Protein AF-0000000078026918 (afdb_homodimer)

InterPro domains:
  IPR004919 GmrSD restriction endonucleases, N-terminal domain [PF03235] (10-222)
  IPR011089 GmrSD restriction endonucleases, C-terminal domain [PF07510] (415-549)
  IPR043714 Domain of unknown function DUF5655 [PF18899] (590-691)

Structure (mmCIF, N/CA/C/O backbone):
data_AF-0000000078026918-model_v1
#
loop_
_entity.id
_entity.type
_entity.pdbx_description
1 polymer 'DUF262 domain-containing protein'
#
loop_
_atom_site.group_PDB
_atom_site.id
_atom_site.type_symbol
_atom_site.label_atom_id
_atom_site.label_alt_id
_atom_site.label_comp_id
_atom_site.label_asym_id
_atom_site.label_entity_id
_atom_site.label_seq_id
_atom_site.pdbx_PDB_ins_code
_atom_site.Cartn_x
_atom_site.Cartn_y
_atom_site.Cartn_z
_atom_site.occupancy
_atom_site.B_iso_or_equiv
_atom_site.auth_seq_id
_atom_site.auth_comp_id
_atom_site.auth_asym_id
_atom_site.auth_atom_id
_atom_site.pdbx_PDB_model_num
ATOM 1 N N . MET A 1 1 ? 4.859 38.812 7.469 1 83.31 1 MET A N 1
ATOM 2 C CA . MET A 1 1 ? 3.828 37.906 7.961 1 83.31 1 MET A CA 1
ATOM 3 C C . MET A 1 1 ? 3.283 38.406 9.305 1 83.31 1 MET A C 1
ATOM 5 O O . MET A 1 1 ? 4.047 38.812 10.172 1 83.31 1 MET A O 1
ATOM 9 N N . LYS A 1 2 ? 2.018 38.594 9.391 1 84.25 2 LYS A N 1
ATOM 10 C CA . LYS A 1 2 ? 1.342 38.875 10.641 1 84.25 2 LYS A CA 1
ATOM 11 C C . LYS A 1 2 ? 0.37 37.781 11.031 1 84.25 2 LYS A C 1
ATOM 13 O O . LYS A 1 2 ? -0.456 37.344 10.227 1 84.25 2 LYS A O 1
ATOM 18 N N . ALA A 1 3 ? 0.535 37.312 12.211 1 87.5 3 ALA A N 1
ATOM 19 C CA . ALA A 1 3 ? -0.327 36.25 12.703 1 87.5 3 ALA A CA 1
ATOM 20 C C . ALA A 1 3 ? -1.062 36.656 13.977 1 87.5 3 ALA A C 1
ATOM 22 O O . ALA A 1 3 ? -0.468 37.25 14.867 1 87.5 3 ALA A O 1
ATOM 23 N N . THR A 1 4 ? -2.398 36.406 14 1 88.69 4 THR A N 1
ATOM 24 C CA . THR A 1 4 ? -3.213 36.719 15.164 1 88.69 4 THR A CA 1
ATOM 25 C C . THR A 1 4 ? -4.348 35.719 15.328 1 88.69 4 THR A C 1
ATOM 27 O O . THR A 1 4 ? -4.805 35.125 14.359 1 88.69 4 THR A O 1
ATOM 30 N N . GLU A 1 5 ? -4.723 35.469 16.547 1 89.12 5 GLU A N 1
ATOM 31 C CA . GLU A 1 5 ? -5.91 34.656 16.781 1 89.12 5 GLU A CA 1
ATOM 32 C C . GLU A 1 5 ? -7.184 35.438 16.5 1 89.12 5 GLU A C 1
ATOM 34 O O . GLU A 1 5 ? -7.246 36.656 16.781 1 89.12 5 GLU A O 1
ATOM 39 N N . ALA A 1 6 ? -8.156 34.844 15.906 1 91.38 6 ALA A N 1
ATOM 40 C CA . ALA A 1 6 ? -9.43 35.5 15.594 1 91.38 6 ALA A CA 1
ATOM 41 C C . ALA A 1 6 ? -10.578 34.5 15.609 1 91.38 6 ALA A C 1
ATOM 43 O O . ALA A 1 6 ? -10.406 33.344 15.234 1 91.38 6 ALA A O 1
ATOM 44 N N . ARG A 1 7 ? -11.688 34.969 16.094 1 93.69 7 ARG A N 1
ATOM 45 C CA . ARG A 1 7 ? -12.898 34.188 15.891 1 93.69 7 ARG A CA 1
ATOM 46 C C . ARG A 1 7 ? -13.234 34.062 14.406 1 93.69 7 ARG A C 1
ATOM 48 O O . ARG A 1 7 ? -13.117 35.031 13.656 1 93.69 7 ARG A O 1
ATOM 55 N N . LEU A 1 8 ? -13.633 32.875 13.977 1 94.88 8 LEU A N 1
ATOM 56 C CA . LEU A 1 8 ? -13.875 32.625 12.562 1 94.88 8 LEU A CA 1
ATOM 57 C C . LEU A 1 8 ? -14.914 33.594 12 1 94.88 8 LEU A C 1
ATOM 59 O O . LEU A 1 8 ? -14.711 34.156 10.922 1 94.88 8 LEU A O 1
ATOM 63 N N . PHE A 1 9 ? -15.984 33.875 12.727 1 95.25 9 PHE A N 1
ATOM 64 C CA . PHE A 1 9 ? -17.078 34.719 12.234 1 95.25 9 PHE A CA 1
ATOM 65 C C . PHE A 1 9 ? -16.641 36.156 12.164 1 95.25 9 PHE A C 1
ATOM 67 O O . PHE A 1 9 ? -17.062 36.906 11.266 1 95.25 9 PHE A O 1
ATOM 74 N N . ASP A 1 10 ? -15.797 36.531 13.086 1 94.94 10 ASP A N 1
ATOM 75 C CA . ASP A 1 10 ? -15.242 37.906 13.008 1 94.94 10 ASP A CA 1
ATOM 76 C C . ASP A 1 10 ? -14.328 38.031 11.797 1 94.94 10 ASP A C 1
ATOM 78 O O . ASP A 1 10 ? -14.344 39.062 11.125 1 94.94 10 ASP A O 1
ATOM 82 N N . PHE A 1 11 ? -13.57 37.031 11.617 1 95.19 11 PHE A N 1
ATOM 83 C CA . PHE A 1 11 ? -12.656 37 10.484 1 95.19 11 PHE A CA 1
ATOM 84 C C . PHE A 1 11 ? -13.422 37.062 9.172 1 95.19 11 PHE A C 1
ATOM 86 O O . PHE A 1 11 ? -13.062 37.844 8.273 1 95.19 11 PHE A O 1
ATOM 93 N N . LEU A 1 12 ? -14.516 36.344 9.031 1 95.12 12 LEU A N 1
ATOM 94 C CA . LEU A 1 12 ? -15.336 36.312 7.824 1 95.12 12 LEU A CA 1
ATOM 95 C C . LEU A 1 12 ? -16.031 37.625 7.594 1 95.12 12 LEU A C 1
ATOM 97 O O . LEU A 1 12 ? -16.109 38.125 6.461 1 95.12 12 LEU A O 1
ATOM 101 N N . LYS A 1 13 ? -16.484 38.188 8.648 1 92.88 13 LYS A N 1
ATOM 102 C CA . LYS A 1 13 ? -17.234 39.438 8.57 1 92.88 13 LYS A CA 1
ATOM 103 C C . LYS A 1 13 ? -16.328 40.594 8.148 1 92.88 13 LYS A C 1
ATOM 105 O O . LYS A 1 13 ? -16.734 41.438 7.352 1 92.88 13 LYS A O 1
ATOM 110 N N . LYS A 1 14 ? -15.164 40.594 8.664 1 90.38 14 LYS A N 1
ATOM 111 C CA . LYS A 1 14 ? -14.234 41.688 8.438 1 90.38 14 LYS A CA 1
ATOM 112 C C . LYS A 1 14 ? -13.617 41.625 7.043 1 90.38 14 LYS A C 1
ATOM 114 O O . LYS A 1 14 ? -13.188 42.625 6.492 1 90.38 14 LYS A O 1
ATOM 119 N N . SER A 1 15 ? -13.586 40.531 6.461 1 89.25 15 SER A N 1
ATOM 120 C CA . SER A 1 15 ? -12.898 40.312 5.199 1 89.25 15 SER A CA 1
ATOM 121 C C . SER A 1 15 ? -13.805 40.594 4.012 1 89.25 15 SER A C 1
ATOM 123 O O . SER A 1 15 ? -14.969 40.219 3.996 1 89.25 15 SER A O 1
ATOM 125 N N . PRO A 1 16 ? -13.305 41.344 3.049 1 88.31 16 PRO A N 1
ATOM 126 C CA . PRO A 1 16 ? -14.156 41.656 1.899 1 88.31 16 PRO A CA 1
ATOM 127 C C . PRO A 1 16 ? -14.508 40.438 1.061 1 88.31 16 PRO A C 1
ATOM 129 O O . PRO A 1 16 ? -15.68 40.219 0.736 1 88.31 16 PRO A O 1
ATOM 132 N N . GLN A 1 17 ? -13.492 39.719 0.666 1 94.31 17 GLN A N 1
ATOM 133 C CA . GLN A 1 17 ? -13.688 38.562 -0.181 1 94.31 17 GLN A CA 1
ATOM 134 C C . GLN A 1 17 ? -12.492 37.625 -0.105 1 94.31 17 GLN A C 1
ATOM 136 O O . GLN A 1 17 ? -11.344 38.062 -0.028 1 94.31 17 GLN A O 1
ATOM 141 N N . PHE A 1 18 ? -12.789 36.375 0.005 1 95.94 18 PHE A N 1
ATOM 142 C CA . PHE A 1 18 ? -11.758 35.344 -0.076 1 95.94 18 PHE A CA 1
ATOM 143 C C . PHE A 1 18 ? -11.727 34.719 -1.468 1 95.94 18 PHE A C 1
ATOM 145 O O . PHE A 1 18 ? -12.758 34.281 -1.993 1 95.94 18 PHE A O 1
ATOM 152 N N . VAL A 1 19 ? -10.57 34.688 -2.066 1 93.56 19 VAL A N 1
ATOM 153 C CA . VAL A 1 19 ? -10.414 34.094 -3.395 1 93.56 19 VAL A CA 1
ATOM 154 C C . VAL A 1 19 ? -9.422 32.938 -3.336 1 93.56 19 VAL A C 1
ATOM 156 O O . VAL A 1 19 ? -8.297 33.094 -2.857 1 93.56 19 VAL A O 1
ATOM 159 N N . ILE A 1 20 ? -9.867 31.797 -3.736 1 92.81 20 ILE A N 1
ATOM 160 C CA . ILE A 1 20 ? -9 30.625 -3.811 1 92.81 20 ILE A CA 1
ATOM 161 C C . ILE A 1 20 ? -8.266 30.609 -5.148 1 92.81 20 ILE A C 1
ATOM 163 O O . ILE A 1 20 ? -8.891 30.578 -6.207 1 92.81 20 ILE A O 1
ATOM 167 N N . PRO A 1 21 ? -6.973 30.625 -5.098 1 89.25 21 PRO A N 1
ATOM 168 C CA . PRO A 1 21 ? -6.227 30.656 -6.355 1 89.25 21 PRO A CA 1
ATOM 169 C C . PRO A 1 21 ? -6.332 29.344 -7.141 1 89.25 21 PRO A C 1
ATOM 171 O O . PRO A 1 21 ? -6.637 28.297 -6.562 1 89.25 21 PRO A O 1
ATOM 174 N N . ILE A 1 22 ? -6.016 29.422 -8.336 1 88.19 22 ILE A N 1
ATOM 175 C CA . ILE A 1 22 ? -6.234 28.312 -9.273 1 88.19 22 ILE A CA 1
ATOM 176 C C . ILE A 1 22 ? -5.23 27.203 -9 1 88.19 22 ILE A C 1
ATOM 178 O O . ILE A 1 22 ? -5.453 26.047 -9.383 1 88.19 22 ILE A O 1
ATOM 182 N N . TYR A 1 23 ? -4.109 27.5 -8.289 1 87 23 TYR A N 1
ATOM 183 C CA . TYR A 1 23 ? -3.102 26.484 -8.031 1 87 23 TYR A CA 1
ATOM 184 C C . TYR A 1 23 ? -3.498 25.609 -6.848 1 87 23 TYR A C 1
ATOM 186 O O . TYR A 1 23 ? -2.871 24.578 -6.586 1 87 23 TYR A O 1
ATOM 194 N N . GLN A 1 24 ? -4.535 25.969 -6.152 1 86.31 24 GLN A N 1
ATOM 195 C CA . GLN A 1 24 ? -5.016 25.156 -5.031 1 86.31 24 GLN A CA 1
ATOM 196 C C . GLN A 1 24 ? -5.891 24.016 -5.516 1 86.31 24 GLN A C 1
ATOM 198 O O . GLN A 1 24 ? -6.461 24.078 -6.605 1 86.31 24 GLN A O 1
ATOM 203 N N . ARG A 1 25 ? -5.957 23.047 -4.672 1 85.88 25 ARG A N 1
ATOM 204 C CA . ARG A 1 25 ? -6.797 21.906 -5.004 1 85.88 25 ARG A CA 1
ATOM 205 C C . ARG A 1 25 ? -8.273 22.25 -4.883 1 85.88 25 ARG A C 1
ATOM 207 O O . ARG A 1 25 ? -8.633 23.25 -4.246 1 85.88 25 ARG A O 1
ATOM 214 N N . ASN A 1 26 ? -9.078 21.391 -5.477 1 88.62 26 ASN A N 1
ATOM 215 C CA . ASN A 1 26 ? -10.523 21.516 -5.301 1 88.62 26 ASN A CA 1
ATOM 216 C C . ASN A 1 26 ? -10.953 21.141 -3.887 1 88.62 26 ASN A C 1
ATOM 218 O O . ASN A 1 26 ? -10.18 20.547 -3.137 1 88.62 26 ASN A O 1
ATOM 222 N N . TYR A 1 27 ? -12.094 21.625 -3.562 1 92.12 27 TYR A N 1
ATOM 223 C CA . TYR A 1 27 ? -12.648 21.219 -2.275 1 92.12 27 TYR A CA 1
ATOM 224 C C . TYR A 1 27 ? -12.68 19.703 -2.148 1 92.12 27 TYR A C 1
ATOM 226 O O . TYR A 1 27 ? -13.203 19.016 -3.023 1 92.12 27 TYR A O 1
ATOM 234 N N . SER A 1 28 ? -12.094 19.219 -0.998 1 88.62 28 SER A N 1
ATOM 235 C CA . SER A 1 28 ? -11.836 17.781 -0.991 1 88.62 28 SER A CA 1
ATOM 236 C C . SER A 1 28 ? -12.281 17.141 0.322 1 88.62 28 SER A C 1
ATOM 238 O O . SER A 1 28 ? -12.094 15.945 0.532 1 88.62 28 SER A O 1
ATOM 240 N N . TRP A 1 29 ? -12.805 17.891 1.287 1 89.5 29 TRP A N 1
ATOM 241 C CA . TRP A 1 29 ? -13.297 17.281 2.521 1 89.5 29 TRP A CA 1
ATOM 242 C C . TRP A 1 29 ? -14.367 16.25 2.225 1 89.5 29 TRP A C 1
ATOM 244 O O . TRP A 1 29 ? -15.219 16.453 1.36 1 89.5 29 TRP A O 1
ATOM 254 N N . THR A 1 30 ? -14.312 15.156 2.912 1 85.19 30 THR A N 1
ATOM 255 C CA . THR A 1 30 ? -15.344 14.125 2.861 1 85.19 30 THR A CA 1
ATOM 256 C C . THR A 1 30 ? -16.266 14.219 4.074 1 85.19 30 THR A C 1
ATOM 258 O O . THR A 1 30 ? -16.094 15.094 4.922 1 85.19 30 THR A O 1
ATOM 261 N N . ILE A 1 31 ? -17.156 13.328 4.133 1 86.44 31 ILE A N 1
ATOM 262 C CA . ILE A 1 31 ? -18.109 13.32 5.238 1 86.44 31 ILE A CA 1
ATOM 263 C C . ILE A 1 31 ? -17.375 13.086 6.555 1 86.44 31 ILE A C 1
ATOM 265 O O . ILE A 1 31 ? -17.766 13.633 7.59 1 86.44 31 ILE A O 1
ATOM 269 N N . THR A 1 32 ? -16.281 12.422 6.48 1 80.06 32 THR A N 1
ATOM 270 C CA . THR A 1 32 ? -15.508 12.117 7.688 1 80.06 32 THR A CA 1
ATOM 271 C C . THR A 1 32 ? -15.039 13.406 8.359 1 80.06 32 THR A C 1
ATOM 273 O O . THR A 1 32 ? -15.219 13.578 9.57 1 80.06 32 THR A O 1
ATOM 276 N N . GLN A 1 33 ? -14.43 14.32 7.609 1 85.38 33 GLN A N 1
ATOM 277 C CA . GLN A 1 33 ? -13.977 15.602 8.148 1 85.38 33 GLN A CA 1
ATOM 278 C C . GLN A 1 33 ? -15.156 16.469 8.57 1 85.38 33 GLN A C 1
ATOM 280 O O . GLN A 1 33 ? -15.102 17.141 9.609 1 85.38 33 GLN A O 1
ATOM 285 N N . CYS A 1 34 ? -16.219 16.391 7.77 1 92.25 34 CYS A N 1
ATOM 286 C CA . CYS A 1 34 ? -17.406 17.203 8.062 1 92.25 34 CYS A CA 1
ATOM 287 C C . CYS A 1 34 ? -18.062 16.734 9.352 1 92.25 34 CYS A C 1
ATOM 289 O O . CYS A 1 34 ? -18.516 17.562 10.148 1 92.25 34 CYS A O 1
ATOM 291 N N . GLN A 1 35 ? -18.094 15.414 9.5 1 88.69 35 GLN A N 1
ATOM 292 C CA . GLN A 1 35 ? -18.656 14.867 10.727 1 88.69 35 GLN A CA 1
ATOM 293 C C . GLN A 1 35 ? -17.859 15.312 11.953 1 88.69 35 GLN A C 1
ATOM 295 O O . GLN A 1 35 ? -18.438 15.656 12.984 1 88.69 35 GLN A O 1
ATOM 300 N N . GLN A 1 36 ? -16.594 15.312 11.836 1 83.75 36 GLN A N 1
ATOM 301 C CA . GLN A 1 36 ? -15.742 15.758 12.938 1 83.75 36 GLN A CA 1
ATOM 302 C C . GLN A 1 36 ? -16 17.219 13.281 1 83.75 36 GLN A C 1
ATOM 304 O O . GLN A 1 36 ? -16.109 17.578 14.461 1 83.75 36 GLN A O 1
ATOM 309 N N . LEU A 1 37 ? -16.062 18.016 12.297 1 90.75 37 LEU A N 1
ATOM 310 C CA . LEU A 1 37 ? -16.344 19.438 12.531 1 90.75 37 LEU A CA 1
ATOM 311 C C . LEU A 1 37 ? -17.703 19.609 13.172 1 90.75 37 LEU A C 1
ATOM 313 O O . LEU A 1 37 ? -17.875 20.422 14.094 1 90.75 37 LEU A O 1
ATOM 317 N N . TRP A 1 38 ? -18.641 18.859 12.641 1 93.75 38 TRP A N 1
ATOM 318 C CA . TRP A 1 38 ? -20 18.906 13.195 1 93.75 38 TRP A CA 1
ATOM 319 C C . TRP A 1 38 ? -19.984 18.547 14.68 1 93.75 38 TRP A C 1
ATOM 321 O O . TRP A 1 38 ? -20.578 19.25 15.5 1 93.75 38 TRP A O 1
ATOM 331 N N . ASP A 1 39 ? -19.312 17.484 14.984 1 89.12 39 ASP A N 1
ATOM 332 C CA . ASP A 1 39 ? -19.219 17.047 16.375 1 89.12 39 ASP A CA 1
ATOM 333 C C . ASP A 1 39 ? -18.547 18.094 17.25 1 89.12 39 ASP A C 1
ATOM 335 O O . ASP A 1 39 ? -18.953 18.297 18.406 1 89.12 39 ASP A O 1
ATOM 339 N N . ASP A 1 40 ? -17.562 18.703 16.766 1 86.75 40 ASP A N 1
ATOM 340 C CA . ASP A 1 40 ? -16.859 19.75 17.5 1 86.75 40 ASP A CA 1
ATOM 341 C C . ASP A 1 40 ? -17.781 20.938 17.766 1 86.75 40 ASP A C 1
ATOM 343 O O . ASP A 1 40 ? -17.766 21.5 18.875 1 86.75 40 ASP A O 1
ATOM 347 N N . ILE A 1 41 ? -18.516 21.266 16.812 1 93.25 41 ILE A N 1
ATOM 348 C CA . ILE A 1 41 ? -19.438 22.391 16.922 1 93.25 41 ILE A CA 1
ATOM 349 C C . ILE A 1 41 ? -20.5 22.078 17.984 1 93.25 41 ILE A C 1
ATOM 351 O O . ILE A 1 41 ? -20.766 22.906 18.859 1 93.25 41 ILE A O 1
ATOM 355 N N . ILE A 1 42 ? -21.016 20.875 17.891 1 94 42 ILE A N 1
ATOM 356 C CA . ILE A 1 42 ? -22.062 20.484 18.844 1 94 42 ILE A CA 1
ATOM 357 C C . ILE A 1 42 ? -21.484 20.422 20.25 1 94 42 ILE A C 1
ATOM 359 O O . ILE A 1 42 ? -22.094 20.922 21.203 1 94 42 ILE A O 1
ATOM 363 N N . ARG A 1 43 ? -20.344 19.922 20.375 1 88.06 43 ARG A N 1
ATOM 364 C CA . ARG A 1 43 ? -19.703 19.828 21.688 1 88.06 43 ARG A CA 1
ATOM 365 C C . ARG A 1 43 ? -19.422 21.219 22.25 1 88.06 43 ARG A C 1
ATOM 367 O O . ARG A 1 43 ? -19.656 21.469 23.438 1 88.06 43 ARG A O 1
ATOM 374 N N . ALA A 1 44 ? -18.875 22.078 21.438 1 88.56 44 ALA A N 1
ATOM 375 C CA . ALA A 1 44 ? -18.578 23.438 21.859 1 88.56 44 ALA A CA 1
ATOM 376 C C . ALA A 1 44 ? -19.859 24.172 22.25 1 88.56 44 ALA A C 1
ATOM 378 O O . ALA A 1 44 ? -19.844 25 23.172 1 88.56 44 ALA A O 1
ATOM 379 N N . GLY A 1 45 ? -20.922 23.891 21.562 1 92.38 45 GLY A N 1
ATOM 380 C CA . GLY A 1 45 ? -22.203 24.531 21.844 1 92.38 45 GLY A CA 1
ATOM 381 C C . GLY A 1 45 ? -22.844 24.031 23.141 1 92.38 45 GLY A C 1
ATOM 382 O O . GLY A 1 45 ? -23.531 24.797 23.828 1 92.38 45 GLY A O 1
ATOM 383 N N . GLN A 1 46 ? -22.594 22.781 23.438 1 91.56 46 GLN A N 1
ATOM 384 C CA . GLN A 1 46 ? -23.203 22.156 24.609 1 91.56 46 GLN A CA 1
ATOM 385 C C . GLN A 1 46 ? -22.453 22.547 25.891 1 91.56 46 GLN A C 1
ATOM 387 O O . GLN A 1 46 ? -23.062 22.703 26.953 1 91.56 46 GLN A O 1
ATOM 392 N N . ARG A 1 47 ? -21.25 22.75 25.766 1 87.75 47 ARG A N 1
ATOM 393 C CA . ARG A 1 47 ? -20.422 22.984 26.938 1 87.75 47 ARG A CA 1
ATOM 394 C C . ARG A 1 47 ? -20.172 24.484 27.141 1 87.75 47 ARG A C 1
ATOM 396 O O . ARG A 1 47 ? -19.484 25.109 26.344 1 87.75 47 ARG A O 1
ATOM 403 N N . GLU A 1 48 ? -20.5 24.906 28.203 1 83.94 48 GLU A N 1
ATOM 404 C CA . GLU A 1 48 ? -20.344 26.328 28.5 1 83.94 48 GLU A CA 1
ATOM 405 C C . GLU A 1 48 ? -18.922 26.641 28.953 1 83.94 48 GLU A C 1
ATOM 407 O O . GLU A 1 48 ? -18.469 27.781 28.828 1 83.94 48 GLU A O 1
ATOM 412 N N . ASP A 1 49 ? -18.219 25.625 29.391 1 79.69 49 ASP A N 1
ATOM 413 C CA . ASP A 1 49 ? -16.859 25.828 29.875 1 79.69 49 ASP A CA 1
ATOM 414 C C . ASP A 1 49 ? -15.875 26 28.703 1 79.69 49 ASP A C 1
ATOM 416 O O . ASP A 1 49 ? -14.766 26.484 28.891 1 79.69 49 ASP A O 1
ATOM 420 N N . ILE A 1 50 ? -16.391 25.672 27.562 1 80 50 ILE A N 1
ATOM 421 C CA . ILE A 1 50 ? -15.57 25.844 26.375 1 80 50 ILE A CA 1
ATOM 422 C C . ILE A 1 50 ? -15.828 27.219 25.766 1 80 50 ILE A C 1
ATOM 424 O O . ILE A 1 50 ? -16.922 27.5 25.266 1 80 50 ILE A O 1
ATOM 428 N N . GLN A 1 51 ? -14.805 28.047 25.859 1 80.31 51 GLN A N 1
ATOM 429 C CA . GLN A 1 51 ? -15 29.422 25.375 1 80.31 51 GLN A CA 1
ATOM 430 C C . GLN A 1 51 ? -14.625 29.531 23.906 1 80.31 51 GLN A C 1
ATOM 432 O O . GLN A 1 51 ? -15.086 30.438 23.203 1 80.31 51 GLN A O 1
ATOM 437 N N . ALA A 1 52 ? -13.719 28.719 23.469 1 85.94 52 ALA A N 1
ATOM 438 C CA . ALA A 1 52 ? -13.273 28.766 22.078 1 85.94 52 ALA A CA 1
ATOM 439 C C . ALA A 1 52 ? -12.805 27.391 21.594 1 85.94 52 ALA A C 1
ATOM 441 O O . ALA A 1 52 ? -12.266 26.609 22.375 1 85.94 52 ALA A O 1
ATOM 442 N N . HIS A 1 53 ? -13.156 27.156 20.359 1 85.81 53 HIS A N 1
ATOM 443 C CA . HIS A 1 53 ? -12.719 25.906 19.734 1 85.81 53 HIS A CA 1
ATOM 444 C C . HIS A 1 53 ? -11.844 26.188 18.516 1 85.81 53 HIS A C 1
ATOM 446 O O . HIS A 1 53 ? -12.328 26.672 17.484 1 85.81 53 HIS A O 1
ATOM 452 N N . PHE A 1 54 ? -10.594 25.828 18.656 1 84.56 54 PHE A N 1
ATOM 453 C CA . PHE A 1 54 ? -9.617 26.094 17.594 1 84.56 54 PHE A CA 1
ATOM 454 C C . PHE A 1 54 ? -9.781 25.109 16.453 1 84.56 54 PHE A C 1
ATOM 456 O O . PHE A 1 54 ? -9.836 23.891 16.672 1 84.56 54 PHE A O 1
ATOM 463 N N . ILE A 1 55 ? -9.828 25.578 15.195 1 85.69 55 ILE A N 1
ATOM 464 C CA . ILE A 1 55 ? -10.062 24.656 14.086 1 85.69 55 ILE A CA 1
ATOM 465 C C . ILE A 1 55 ? -8.914 24.766 13.086 1 85.69 55 ILE A C 1
ATOM 467 O O . ILE A 1 55 ? -8.938 24.109 12.039 1 85.69 55 ILE A O 1
ATOM 471 N N . GLY A 1 56 ? -7.922 25.656 13.289 1 81.56 56 GLY A N 1
ATOM 472 C CA . GLY A 1 56 ? -6.785 25.719 12.391 1 81.56 56 GLY A CA 1
ATOM 473 C C . GLY A 1 56 ? -6.402 27.141 12.016 1 81.56 56 GLY A C 1
ATOM 474 O O . GLY A 1 56 ? -6.77 28.094 12.711 1 81.56 56 GLY A O 1
ATOM 475 N N . SER A 1 57 ? -5.57 27.281 10.984 1 83.56 57 SER A N 1
ATOM 476 C CA . SER A 1 57 ? -5.113 28.578 10.531 1 83.56 57 SER A CA 1
ATOM 477 C C . SER A 1 57 ? -5.652 28.906 9.141 1 83.56 57 SER A C 1
ATOM 479 O O . SER A 1 57 ? -6.074 28.016 8.406 1 83.56 57 SER A O 1
ATOM 481 N N . VAL A 1 58 ? -5.777 30.141 8.836 1 89.25 58 VAL A N 1
ATOM 482 C CA . VAL A 1 58 ? -6.035 30.641 7.492 1 89.25 58 VAL A CA 1
ATOM 483 C C . VAL A 1 58 ? -4.918 31.594 7.074 1 89.25 58 VAL A C 1
ATOM 485 O O . VAL A 1 58 ? -4.676 32.594 7.738 1 89.25 58 VAL A O 1
ATOM 488 N N . VAL A 1 59 ? -4.223 31.234 6.066 1 88.12 59 VAL A N 1
ATOM 489 C CA . VAL A 1 59 ? -3.115 32.031 5.551 1 88.12 59 VAL A CA 1
ATOM 490 C C . VAL A 1 59 ? -3.514 32.688 4.23 1 88.12 59 VAL A C 1
ATOM 492 O O . VAL A 1 59 ? -4.055 32 3.342 1 88.12 59 VAL A O 1
ATOM 495 N N . TYR A 1 60 ? -3.295 33.969 4.098 1 90.5 60 TYR A N 1
ATOM 496 C CA . TYR A 1 60 ? -3.693 34.656 2.877 1 90.5 60 TYR A CA 1
ATOM 497 C C . TYR A 1 60 ? -2.736 35.812 2.561 1 90.5 60 TYR A C 1
ATOM 499 O O . TYR A 1 60 ? -1.925 36.188 3.402 1 90.5 60 TYR A O 1
ATOM 507 N N . ILE A 1 61 ? -2.762 36.219 1.331 1 86.69 61 ILE A N 1
ATOM 508 C CA . ILE A 1 61 ? -2.043 37.406 0.858 1 86.69 61 ILE A CA 1
ATOM 509 C C . ILE A 1 61 ? -3.031 38.406 0.269 1 86.69 61 ILE A C 1
ATOM 511 O O . ILE A 1 61 ? -3.963 38.031 -0.444 1 86.69 61 ILE A O 1
ATOM 515 N N . GLU A 1 62 ? -2.877 39.594 0.732 1 81.19 62 GLU A N 1
ATOM 516 C CA . GLU A 1 62 ? -3.766 40.594 0.183 1 81.19 62 GLU A CA 1
ATOM 517 C C . GLU A 1 62 ? -3.477 40.844 -1.296 1 81.19 62 GLU A C 1
ATOM 519 O O . GLU A 1 62 ? -2.316 40.906 -1.704 1 81.19 62 GLU A O 1
ATOM 524 N N . GLN A 1 63 ? -4.301 40.594 -2.227 1 68.19 63 GLN A N 1
ATOM 525 C CA . GLN A 1 63 ? -4.152 40.812 -3.664 1 68.19 63 GLN A CA 1
ATOM 526 C C . GLN A 1 63 ? -3.791 42.281 -3.973 1 68.19 63 GLN A C 1
ATOM 528 O O . GLN A 1 63 ? -4.336 43.188 -3.365 1 68.19 63 GLN A O 1
ATOM 533 N N . GLY A 1 64 ? -2.459 42.781 -3.967 1 53.47 64 GLY A N 1
ATOM 534 C CA . GLY A 1 64 ? -1.888 44.094 -4.207 1 53.47 64 GLY A CA 1
ATOM 535 C C . GLY A 1 64 ? -2.932 45.156 -4.52 1 53.47 64 GLY A C 1
ATOM 536 O O . GLY A 1 64 ? -4.094 44.844 -4.766 1 53.47 64 GLY A O 1
ATOM 537 N N . LEU A 1 65 ? -2.154 46.375 -5.102 1 42.94 65 LEU A N 1
ATOM 538 C CA . LEU A 1 65 ? -2.105 47.812 -5.059 1 42.94 65 LEU A CA 1
ATOM 539 C C . LEU A 1 65 ? -3.248 48.438 -5.871 1 42.94 65 LEU A C 1
ATOM 541 O O . LEU A 1 65 ? -3.016 49.031 -6.91 1 42.94 65 LEU A O 1
ATOM 545 N N . TYR A 1 66 ? -4.035 47.75 -6.512 1 38.41 66 TYR A N 1
ATOM 546 C CA . TYR A 1 66 ? -4.477 48.969 -7.18 1 38.41 66 TYR A CA 1
ATOM 547 C C . TYR A 1 66 ? -4.676 50.125 -6.176 1 38.41 66 TYR A C 1
ATOM 549 O O . TYR A 1 66 ? -4.402 49.938 -4.984 1 38.41 66 TYR A O 1
ATOM 557 N N . GLN A 1 67 ? -5.992 50.875 -6.418 1 36.09 67 GLN A N 1
ATOM 558 C CA . GLN A 1 67 ? -6.305 52.188 -5.883 1 36.09 67 GLN A CA 1
ATOM 559 C C . GLN A 1 67 ? -6.527 52.156 -4.375 1 36.09 67 GLN A C 1
ATOM 561 O O . GLN A 1 67 ? -7 51.125 -3.848 1 36.09 67 GLN A O 1
ATOM 566 N N . VAL A 1 68 ? -6 53 -3.588 1 40.62 68 VAL A N 1
ATOM 567 C CA . VAL A 1 68 ? -6.094 53.5 -2.223 1 40.62 68 VAL A CA 1
ATOM 568 C C . VAL A 1 68 ? -7.402 53.031 -1.588 1 40.62 68 VAL A C 1
ATOM 570 O O . VAL A 1 68 ? -7.441 52.719 -0.396 1 40.62 68 VAL A O 1
ATOM 573 N N . SER A 1 69 ? -8.578 53.125 -2.24 1 42.44 69 SER A N 1
ATOM 574 C CA . SER A 1 69 ? -9.891 53.219 -1.598 1 42.44 69 SER A CA 1
ATOM 575 C C . SER A 1 69 ? -10.523 51.812 -1.474 1 42.44 69 SER A C 1
ATOM 577 O O . SER A 1 69 ? -11.539 51.656 -0.796 1 42.44 69 SER A O 1
ATOM 579 N N . SER A 1 70 ? -10.305 50.75 -2.375 1 49.38 70 SER A N 1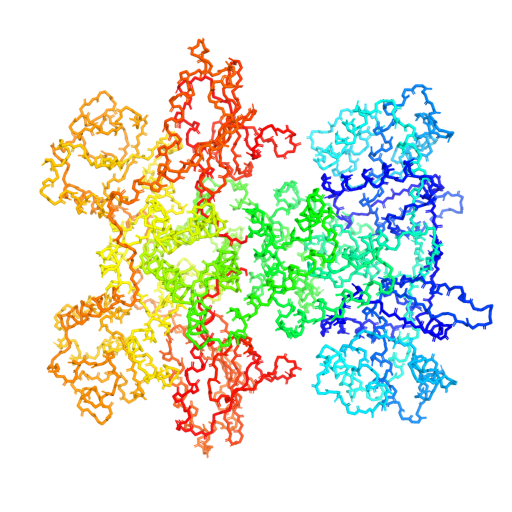
ATOM 580 C CA . SER A 1 70 ? -11.211 49.594 -2.389 1 49.38 70 SER A CA 1
ATOM 581 C C . SER A 1 70 ? -10.586 48.406 -1.698 1 49.38 70 SER A C 1
ATOM 583 O O . SER A 1 70 ? -9.383 48.156 -1.815 1 49.38 70 SER A O 1
ATOM 585 N N . GLN A 1 71 ? -11.188 47.875 -0.574 1 61.25 71 GLN A N 1
ATOM 586 C CA . GLN A 1 71 ? -10.797 46.719 0.201 1 61.25 71 GLN A CA 1
ATOM 587 C C . GLN A 1 71 ? -10.453 45.531 -0.711 1 61.25 71 GLN A C 1
ATOM 589 O O . GLN A 1 71 ? -11.281 45.094 -1.519 1 61.25 71 GLN A O 1
ATOM 594 N N . SER A 1 72 ? -9.219 45.125 -0.887 1 78.81 72 SER A N 1
ATOM 595 C CA . SER A 1 72 ? -8.672 44.094 -1.78 1 78.81 72 SER A CA 1
ATOM 596 C C . SER A 1 72 ? -9.016 42.688 -1.304 1 78.81 72 SER A C 1
ATOM 598 O O . SER A 1 72 ? -9.102 42.438 -0.1 1 78.81 72 SER A O 1
ATOM 600 N N . ALA A 1 73 ? -9.422 41.875 -2.244 1 88.12 73 ALA A N 1
ATOM 601 C CA . ALA A 1 73 ? -9.719 40.469 -1.967 1 88.12 73 ALA A CA 1
ATOM 602 C C . ALA A 1 73 ? -8.508 39.75 -1.359 1 88.12 73 ALA A C 1
ATOM 604 O O . ALA A 1 73 ? -7.371 40.188 -1.556 1 88.12 73 ALA A O 1
ATOM 605 N N . LEU A 1 74 ? -8.758 38.844 -0.49 1 92.19 74 LEU A N 1
ATOM 606 C CA . LEU A 1 74 ? -7.719 38.031 0.143 1 92.19 74 LEU A CA 1
ATOM 607 C C . LEU A 1 74 ? -7.496 36.75 -0.63 1 92.19 74 LEU A C 1
ATOM 609 O O . LEU A 1 74 ? -8.414 35.938 -0.777 1 92.19 74 LEU A O 1
ATOM 613 N N . LEU A 1 75 ? -6.293 36.594 -1.117 1 90.75 75 LEU A N 1
ATOM 614 C CA . LEU A 1 75 ? -5.922 35.344 -1.775 1 90.75 75 LEU A CA 1
ATOM 615 C C . LEU A 1 75 ? -5.52 34.312 -0.752 1 90.75 75 LEU A C 1
ATOM 617 O O . LEU A 1 75 ? -4.473 34.406 -0.11 1 90.75 75 LEU A O 1
ATOM 621 N N . VAL A 1 76 ? -6.281 33.281 -0.684 1 91.88 76 VAL A N 1
ATOM 622 C CA . VAL A 1 76 ? -6.098 32.281 0.362 1 91.88 76 VAL A CA 1
ATOM 623 C C . VAL A 1 76 ? -5.023 31.297 -0.061 1 91.88 76 VAL A C 1
ATOM 625 O O . VAL A 1 76 ? -5.133 30.656 -1.112 1 91.88 76 VAL A O 1
ATOM 628 N N . ILE A 1 77 ? -4.07 31.141 0.78 1 85.12 77 ILE A N 1
ATOM 629 C CA . ILE A 1 77 ? -2.949 30.234 0.524 1 85.12 77 ILE A CA 1
ATOM 630 C C . ILE A 1 77 ? -3.168 28.922 1.254 1 85.12 77 ILE A C 1
ATOM 632 O O . ILE A 1 77 ? -2.773 27.859 0.763 1 85.12 77 ILE A O 1
ATOM 636 N N . ASP A 1 78 ? -3.748 29 2.389 1 85.12 78 ASP A N 1
ATOM 637 C CA . ASP A 1 78 ? -4.098 27.828 3.195 1 85.12 78 ASP A CA 1
ATOM 638 C C . ASP A 1 78 ? -5.402 28.062 3.957 1 85.12 78 ASP A C 1
ATOM 640 O O . ASP A 1 78 ? -5.695 29.188 4.367 1 85.12 78 ASP A O 1
ATOM 644 N N . GLY A 1 79 ? -6.18 27 4.172 1 89.19 79 GLY A N 1
ATOM 645 C CA . GLY A 1 79 ? -7.414 27.094 4.934 1 89.19 79 GLY A CA 1
ATOM 646 C C . GLY A 1 79 ? -8.656 27.016 4.07 1 89.19 79 GLY A C 1
ATOM 647 O O . GLY A 1 79 ? -9.781 27.141 4.57 1 89.19 79 GLY A O 1
ATOM 648 N N . GLN A 1 80 ? -8.469 26.734 2.834 1 91.44 80 GLN A N 1
ATOM 649 C CA . GLN A 1 80 ? -9.586 26.719 1.898 1 91.44 80 GLN A CA 1
ATOM 650 C C . GLN A 1 80 ? -10.648 25.703 2.328 1 91.44 80 GLN A C 1
ATOM 652 O O . GLN A 1 80 ? -11.844 25.984 2.236 1 91.44 80 GLN A O 1
ATOM 657 N N . GLN A 1 81 ? -10.211 24.531 2.746 1 91.62 81 GLN A N 1
ATOM 658 C CA . GLN A 1 81 ? -11.172 23.5 3.109 1 91.62 81 GLN A CA 1
ATOM 659 C C . GLN A 1 81 ? -12.047 23.938 4.281 1 91.62 81 GLN A C 1
ATOM 661 O O . GLN A 1 81 ? -13.258 23.734 4.266 1 91.62 81 GLN A O 1
ATOM 666 N N . ARG A 1 82 ? -11.445 24.656 5.23 1 90.81 82 ARG A N 1
ATOM 667 C CA . ARG A 1 82 ? -12.164 25.125 6.41 1 90.81 82 ARG A CA 1
ATOM 668 C C . ARG A 1 82 ? -13.141 26.234 6.043 1 90.81 82 ARG A C 1
ATOM 670 O O . ARG A 1 82 ? -14.281 26.25 6.504 1 90.81 82 ARG A O 1
ATOM 677 N N . LEU A 1 83 ? -12.672 27.141 5.238 1 95 83 LEU A N 1
ATOM 678 C CA . LEU A 1 83 ? -13.5 28.266 4.836 1 95 83 LEU A CA 1
ATOM 679 C C . LEU A 1 83 ? -14.703 27.797 4.031 1 95 83 LEU A C 1
ATOM 681 O O . LEU A 1 83 ? -15.828 28.25 4.258 1 95 83 LEU A O 1
ATOM 685 N N . THR A 1 84 ? -14.406 26.891 3.109 1 96.75 84 THR A N 1
ATOM 686 C CA . THR A 1 84 ? -15.469 26.359 2.26 1 96.75 84 THR A CA 1
ATOM 687 C C . THR A 1 84 ? -16.5 25.594 3.086 1 96.75 84 THR A C 1
ATOM 689 O O . THR A 1 84 ? -17.703 25.766 2.906 1 96.75 84 THR A O 1
ATOM 692 N N . THR A 1 85 ? -16.031 24.766 3.977 1 96.5 85 THR A N 1
ATOM 693 C CA . THR A 1 85 ? -16.938 23.984 4.805 1 96.5 85 THR A CA 1
ATOM 694 C C . THR A 1 85 ? -17.75 24.875 5.727 1 96.5 85 THR A C 1
ATOM 696 O O . THR A 1 85 ? -18.938 24.625 5.953 1 96.5 85 THR A O 1
ATOM 699 N N . ALA A 1 86 ? -17.109 25.922 6.316 1 96.38 86 ALA A N 1
ATOM 700 C CA . ALA A 1 86 ? -17.844 26.891 7.125 1 96.38 86 ALA A CA 1
ATOM 701 C C . ALA A 1 86 ? -18.953 27.547 6.316 1 96.38 86 ALA A C 1
ATOM 703 O O . ALA A 1 86 ? -20.062 27.734 6.82 1 96.38 86 ALA A O 1
ATOM 704 N N . THR A 1 87 ? -18.656 27.891 5.074 1 97.75 87 THR A N 1
ATOM 705 C CA . THR A 1 87 ? -19.641 28.5 4.18 1 97.75 87 THR A CA 1
ATOM 706 C C . THR A 1 87 ? -20.828 27.562 3.955 1 97.75 87 THR A C 1
ATOM 708 O O . THR A 1 87 ? -21.984 27.984 3.959 1 97.75 87 THR A O 1
ATOM 711 N N . LEU A 1 88 ? -20.516 26.25 3.771 1 98 88 LEU A N 1
ATOM 712 C CA . LEU A 1 88 ? -21.562 25.266 3.543 1 98 88 LEU A CA 1
ATOM 713 C C . LEU A 1 88 ? -22.469 25.125 4.766 1 98 88 LEU A C 1
ATOM 715 O O . LEU A 1 88 ? -23.688 25.062 4.633 1 98 88 LEU A O 1
ATOM 719 N N . ILE A 1 89 ? -21.875 25.109 5.945 1 97.62 89 ILE A N 1
ATOM 720 C CA . ILE A 1 89 ? -22.656 24.938 7.168 1 97.62 89 ILE A CA 1
ATOM 721 C C . ILE A 1 89 ? -23.5 26.172 7.41 1 97.62 89 ILE A C 1
ATOM 723 O O . ILE A 1 89 ? -24.656 26.062 7.836 1 97.62 89 ILE A O 1
ATOM 727 N N . ILE A 1 90 ? -22.984 27.359 7.191 1 97.62 90 ILE A N 1
ATOM 728 C CA . ILE A 1 90 ? -23.703 28.609 7.395 1 97.62 90 ILE A CA 1
ATOM 729 C C . ILE A 1 90 ? -24.891 28.672 6.438 1 97.62 90 ILE A C 1
ATOM 731 O O . ILE A 1 90 ? -26 29.047 6.836 1 97.62 90 ILE A O 1
ATOM 735 N N . GLU A 1 91 ? -24.625 28.328 5.172 1 97.69 91 GLU A N 1
ATOM 736 C CA . GLU A 1 91 ? -25.703 28.328 4.191 1 97.69 91 GLU A CA 1
ATOM 737 C C . GLU A 1 91 ? -26.812 27.344 4.586 1 97.69 91 GLU A C 1
ATOM 739 O O . GLU A 1 91 ? -28 27.672 4.473 1 97.69 91 GLU A O 1
ATOM 744 N N . ALA A 1 92 ? -26.438 26.141 4.98 1 97.44 92 ALA A N 1
ATOM 745 C CA . ALA A 1 92 ? -27.422 25.141 5.426 1 97.44 92 ALA A CA 1
ATOM 746 C C . ALA A 1 92 ? -28.219 25.656 6.621 1 97.44 92 ALA A C 1
ATOM 748 O O . ALA A 1 92 ? -29.438 25.516 6.676 1 97.44 92 ALA A O 1
ATOM 749 N N . LEU A 1 93 ? -27.516 26.25 7.562 1 97.31 93 LEU A N 1
ATOM 750 C CA . LEU A 1 93 ? -28.156 26.797 8.758 1 97.31 93 LEU A CA 1
ATOM 751 C C . LEU A 1 93 ? -29.156 27.875 8.391 1 97.31 93 LEU A C 1
ATOM 753 O O . LEU A 1 93 ? -30.266 27.922 8.945 1 97.31 93 LEU A O 1
ATOM 757 N N . CYS A 1 94 ? -28.812 28.734 7.492 1 96 94 CYS A N 1
ATOM 758 C CA . CYS A 1 94 ? -29.688 29.797 7.039 1 96 94 CYS A CA 1
ATOM 759 C C . CYS A 1 94 ? -31.016 29.25 6.539 1 96 94 CYS A C 1
ATOM 761 O O . CYS A 1 94 ? -32.062 29.812 6.797 1 96 94 CYS A O 1
ATOM 763 N N . ARG A 1 95 ? -30.938 28.188 5.906 1 95 95 ARG A N 1
ATOM 764 C CA . ARG A 1 95 ? -32.125 27.594 5.305 1 95 95 ARG A CA 1
ATOM 765 C C . ARG A 1 95 ? -33.031 26.984 6.367 1 95 95 ARG A C 1
ATOM 767 O O . ARG A 1 95 ? -34.25 26.828 6.148 1 95 95 ARG A O 1
ATOM 774 N N . HIS A 1 96 ? -32.5 26.703 7.523 1 95.69 96 HIS A N 1
ATOM 775 C CA . HIS A 1 96 ? -33.281 26.031 8.562 1 95.69 96 HIS A CA 1
ATOM 776 C C . HIS A 1 96 ? -33.75 27.031 9.633 1 95.69 96 HIS A C 1
ATOM 778 O O . HIS A 1 96 ? -34.625 26.734 10.43 1 95.69 96 HIS A O 1
ATOM 784 N N . LEU A 1 97 ? -33.156 28.219 9.672 1 94.62 97 LEU A N 1
ATOM 785 C CA . LEU A 1 97 ? -33.469 29.203 10.711 1 94.62 97 LEU A CA 1
ATOM 786 C C . LEU A 1 97 ? -34.812 29.859 10.461 1 94.62 97 LEU A C 1
ATOM 788 O O . LEU A 1 97 ? -35.5 30.281 11.406 1 94.62 97 LEU A O 1
ATOM 792 N N . GLY A 1 98 ? -35.344 29.953 9.211 1 87 98 GLY A N 1
ATOM 793 C CA . GLY A 1 98 ? -36.562 30.688 8.914 1 87 98 GLY A CA 1
ATOM 794 C C . GLY A 1 98 ? -36.531 32.125 9.406 1 87 98 GLY A C 1
ATOM 795 O O . GLY A 1 98 ? -35.594 32.875 9.102 1 87 98 GLY A O 1
ATOM 796 N N . ASP A 1 99 ? -37.469 32.531 10.258 1 89 99 ASP A N 1
ATOM 797 C CA . ASP A 1 99 ? -37.531 33.875 10.789 1 89 99 ASP A CA 1
ATOM 798 C C . ASP A 1 99 ? -37 33.938 12.219 1 89 99 ASP A C 1
ATOM 800 O O . ASP A 1 99 ? -36.969 35 12.836 1 89 99 ASP A O 1
ATOM 804 N N . SER A 1 100 ? -36.344 32.844 12.633 1 91.56 100 SER A N 1
ATOM 805 C CA . SER A 1 100 ? -35.875 32.781 14.008 1 91.56 100 SER A CA 1
ATOM 806 C C . SER A 1 100 ? -34.438 33.312 14.125 1 91.56 100 SER A C 1
ATOM 808 O O . SER A 1 100 ? -33.719 33.375 13.133 1 91.56 100 SER A O 1
ATOM 810 N N . GLU A 1 101 ? -34.062 33.719 15.266 1 94.56 101 GLU A N 1
ATOM 811 C CA . GLU A 1 101 ? -32.719 34.125 15.648 1 94.56 101 GLU A CA 1
ATOM 812 C C . GLU A 1 101 ? -32.312 33.562 17.016 1 94.56 101 GLU A C 1
ATOM 814 O O . GLU A 1 101 ? -32.281 34.281 18 1 94.56 101 GLU A O 1
ATOM 819 N N . PRO A 1 102 ? -32.062 32.281 17.031 1 93.69 102 PRO A N 1
ATOM 820 C CA . PRO A 1 102 ? -31.797 31.594 18.281 1 93.69 102 PRO A CA 1
ATOM 821 C C . PRO A 1 102 ? -30.688 32.25 19.109 1 93.69 102 PRO A C 1
ATOM 823 O O . PRO A 1 102 ? -30.672 32.156 20.328 1 93.69 102 PRO A O 1
ATOM 826 N N . LEU A 1 103 ? -29.75 32.875 18.469 1 93.44 103 LEU A N 1
ATOM 827 C CA . LEU A 1 103 ? -28.641 33.625 19.062 1 93.44 103 LEU A CA 1
ATOM 828 C C . LEU A 1 103 ? -28.484 35 18.422 1 93.44 103 LEU A C 1
ATOM 830 O O . LEU A 1 103 ? -28.656 35.125 17.203 1 93.44 103 LEU A O 1
ATOM 834 N N . GLU A 1 104 ? -28.141 35.906 19.234 1 93 104 GLU A N 1
ATOM 835 C CA . GLU A 1 104 ? -28 37.25 18.672 1 93 104 GLU A CA 1
ATOM 836 C C . GLU A 1 104 ? -27.016 37.281 17.516 1 93 104 GLU A C 1
ATOM 838 O O . GLU A 1 104 ? -25.875 36.812 17.641 1 93 104 GLU A O 1
ATOM 843 N N . GLY A 1 105 ? -27.469 37.719 16.406 1 92.75 105 GLY A N 1
ATOM 844 C CA . GLY A 1 105 ? -26.594 37.812 15.234 1 92.75 105 GLY A CA 1
ATOM 845 C C . GLY A 1 105 ? -26.75 36.625 14.289 1 92.75 105 GLY A C 1
ATOM 846 O O . GLY A 1 105 ? -26.25 36.656 13.164 1 92.75 105 GLY A O 1
ATOM 847 N N . PHE A 1 106 ? -27.531 35.625 14.758 1 95.31 106 PHE A N 1
ATOM 848 C CA . PHE A 1 106 ? -27.656 34.406 13.969 1 95.31 106 PHE A CA 1
ATOM 849 C C . PHE A 1 106 ? -29.062 34.281 13.375 1 95.31 106 PHE A C 1
ATOM 851 O O . PHE A 1 106 ? -29.75 33.281 13.594 1 95.31 106 PHE A O 1
ATOM 858 N N . SER A 1 107 ? -29.531 35.281 12.703 1 96 107 SER A N 1
ATOM 859 C CA . SER A 1 107 ? -30.703 35.188 11.828 1 96 107 SER A CA 1
ATOM 860 C C . SER A 1 107 ? -30.297 34.875 10.398 1 96 107 SER A C 1
ATOM 862 O O . SER A 1 107 ? -29.156 35.125 10 1 96 107 SER A O 1
ATOM 864 N N . ALA A 1 108 ? -31.172 34.312 9.672 1 95.75 108 ALA A N 1
ATOM 865 C CA . ALA A 1 108 ? -30.875 33.938 8.289 1 95.75 108 ALA A CA 1
ATOM 866 C C . ALA A 1 108 ? -30.391 35.156 7.496 1 95.75 108 ALA A C 1
ATOM 868 O O . ALA A 1 108 ? -29.422 35.062 6.727 1 95.75 108 ALA A O 1
ATOM 869 N N . ARG A 1 109 ? -31 36.281 7.656 1 94.06 109 ARG A N 1
ATOM 870 C CA . ARG A 1 109 ? -30.641 37.5 6.934 1 94.06 109 ARG A CA 1
ATOM 871 C C . ARG A 1 109 ? -29.25 38 7.324 1 94.06 109 ARG A C 1
ATOM 873 O O . ARG A 1 109 ? -28.438 38.312 6.461 1 94.06 109 ARG A O 1
ATOM 880 N N . LYS A 1 110 ? -29 38.062 8.578 1 94.81 110 LYS A N 1
ATOM 881 C CA . LYS A 1 110 ? -27.703 38.531 9.055 1 94.81 110 LYS A CA 1
ATOM 882 C C . LYS A 1 110 ? -26.578 37.562 8.625 1 94.81 110 LYS A C 1
ATOM 884 O O . LYS A 1 110 ? -25.531 38.031 8.172 1 94.81 110 LYS A O 1
ATOM 889 N N . LEU A 1 111 ? -26.812 36.281 8.797 1 96.25 111 LEU A N 1
ATOM 890 C CA . LEU A 1 111 ? -25.797 35.281 8.422 1 96.25 111 LEU A CA 1
ATOM 891 C C . LEU A 1 111 ? -25.453 35.375 6.945 1 96.25 111 LEU A C 1
ATOM 893 O O . LEU A 1 111 ? -24.281 35.344 6.578 1 96.25 111 LEU A O 1
ATOM 897 N N . ARG A 1 112 ? -26.406 35.469 6.078 1 95 112 ARG A N 1
ATOM 898 C CA . ARG A 1 112 ? -26.172 35.531 4.641 1 95 112 ARG A CA 1
ATOM 899 C C . ARG A 1 112 ? -25.453 36.812 4.254 1 95 112 ARG A C 1
ATOM 901 O O . ARG A 1 112 ? -24.516 36.812 3.457 1 95 112 ARG A O 1
ATOM 908 N N . HIS A 1 113 ? -25.781 37.938 4.879 1 92.56 113 HIS A N 1
ATOM 909 C CA . HIS A 1 113 ? -25.25 39.25 4.48 1 92.56 113 HIS A CA 1
ATOM 910 C C . HIS A 1 113 ? -23.875 39.5 5.09 1 92.56 113 HIS A C 1
ATOM 912 O O . HIS A 1 113 ? -23.047 40.188 4.5 1 92.56 113 HIS A O 1
ATOM 918 N N . TYR A 1 114 ? -23.688 38.906 6.234 1 93.5 114 TYR A N 1
ATOM 919 C CA . TYR A 1 114 ? -22.422 39.156 6.918 1 93.5 114 TYR A CA 1
ATOM 920 C C . TYR A 1 114 ? -21.359 38.156 6.492 1 93.5 114 TYR A C 1
ATOM 922 O O . TYR A 1 114 ? -20.172 38.469 6.453 1 93.5 114 TYR A O 1
ATOM 930 N N . TYR A 1 115 ? -21.781 36.938 6.141 1 96.25 115 TYR A N 1
ATOM 931 C CA . TYR A 1 115 ? -20.766 35.906 6.07 1 96.25 115 TYR A CA 1
ATOM 932 C C . TYR A 1 115 ? -20.75 35.25 4.699 1 96.25 115 TYR A C 1
ATOM 934 O O . TYR A 1 115 ? -19.781 34.562 4.328 1 96.25 115 TYR A O 1
ATOM 942 N N . LEU A 1 116 ? -21.812 35.375 3.877 1 96.88 116 LEU A N 1
ATOM 943 C CA . LEU A 1 116 ? -21.906 34.625 2.627 1 96.88 116 LEU A CA 1
ATOM 944 C C . LEU A 1 116 ? -21.859 35.562 1.427 1 96.88 116 LEU A C 1
ATOM 946 O O . LEU A 1 116 ? -21.281 35.219 0.392 1 96.88 116 LEU A O 1
ATOM 950 N N . LEU A 1 117 ? -22.531 36.719 1.574 1 95.94 117 LEU A N 1
ATOM 951 C CA . LEU A 1 117 ? -22.719 37.594 0.422 1 95.94 117 LEU A CA 1
ATOM 952 C C . LEU A 1 117 ? -22.266 39.031 0.732 1 95.94 117 LEU A C 1
ATOM 954 O O . LEU A 1 117 ? -22.156 39.406 1.9 1 95.94 117 LEU A O 1
ATOM 958 N N . ASN A 1 118 ? -21.859 39.656 -0.28 1 92.56 118 ASN A N 1
ATOM 959 C CA . ASN A 1 118 ? -21.656 41.094 -0.27 1 92.56 118 ASN A CA 1
ATOM 960 C C . ASN A 1 118 ? -22.75 41.812 -1.052 1 92.56 118 ASN A C 1
ATOM 962 O O . ASN A 1 118 ? -22.594 42.094 -2.24 1 92.56 118 ASN A O 1
ATOM 966 N N . ASP A 1 119 ? -23.688 42.25 -0.417 1 87.75 119 ASP A N 1
ATOM 967 C CA . ASP A 1 119 ? -24.953 42.688 -1.024 1 87.75 119 ASP A CA 1
ATOM 968 C C . ASP A 1 119 ? -24.734 43.969 -1.85 1 87.75 119 ASP A C 1
ATOM 970 O O . ASP A 1 119 ? -25.516 44.25 -2.77 1 87.75 119 ASP A O 1
ATOM 974 N N . LEU A 1 120 ? -23.797 44.688 -1.54 1 88.25 120 LEU A N 1
ATOM 975 C CA . LEU A 1 120 ? -23.609 45.969 -2.215 1 88.25 120 LEU A CA 1
ATOM 976 C C . LEU A 1 120 ? -22.719 45.812 -3.441 1 88.25 120 LEU A C 1
ATOM 978 O O . LEU A 1 120 ? -22.516 46.781 -4.191 1 88.25 120 LEU A O 1
ATOM 982 N N . GLU A 1 121 ? -22.219 44.656 -3.58 1 90.69 121 GLU A N 1
ATOM 983 C CA . GLU A 1 121 ? -21.344 44.406 -4.719 1 90.69 121 GLU A CA 1
ATOM 984 C C . GLU A 1 121 ? -22.078 43.625 -5.809 1 90.69 121 GLU A C 1
ATOM 986 O O . GLU A 1 121 ? -23.172 43.125 -5.586 1 90.69 121 GLU A O 1
ATOM 991 N N . GLU A 1 122 ? -21.531 43.719 -7.012 1 88.19 122 GLU A N 1
ATOM 992 C CA . GLU A 1 122 ? -22.156 43.031 -8.148 1 88.19 122 GLU A CA 1
ATOM 993 C C . GLU A 1 122 ? -21.266 41.906 -8.688 1 88.19 122 GLU A C 1
ATOM 995 O O . GLU A 1 122 ? -20.062 41.906 -8.43 1 88.19 122 GLU A O 1
ATOM 1000 N N . GLY A 1 123 ? -21.938 41.031 -9.367 1 90.56 123 GLY A N 1
ATOM 1001 C CA . GLY A 1 123 ? -21.188 39.938 -9.992 1 90.56 123 GLY A CA 1
ATOM 1002 C C . GLY A 1 123 ? -20.516 39.031 -8.984 1 90.56 123 GLY A C 1
ATOM 1003 O O . GLY A 1 123 ? -21.109 38.688 -7.969 1 90.56 123 GLY A O 1
ATOM 1004 N N . GLU A 1 124 ? -19.25 38.656 -9.227 1 91.44 124 GLU A N 1
ATOM 1005 C CA . GLU A 1 124 ? -18.516 37.75 -8.375 1 91.44 124 GLU A CA 1
ATOM 1006 C C . GLU A 1 124 ? -18.094 38.406 -7.066 1 91.44 124 GLU A C 1
ATOM 1008 O O . GLU A 1 124 ? -17.859 37.719 -6.062 1 91.44 124 GLU A O 1
ATOM 1013 N N . ARG A 1 125 ? -18.062 39.688 -7.043 1 91.12 125 ARG A N 1
ATOM 1014 C CA . ARG A 1 125 ? -17.703 40.438 -5.84 1 91.12 125 ARG A CA 1
ATOM 1015 C C . ARG A 1 125 ? -18.828 40.375 -4.809 1 91.12 125 ARG A C 1
ATOM 1017 O O . ARG A 1 125 ? -18.625 40.719 -3.637 1 91.12 125 ARG A O 1
ATOM 1024 N N . GLY A 1 126 ? -19.938 39.906 -5.324 1 93.44 126 GLY A N 1
ATOM 1025 C CA . GLY A 1 126 ? -21.094 39.812 -4.438 1 93.44 126 GLY A CA 1
ATOM 1026 C C . GLY A 1 126 ? -21 38.625 -3.494 1 93.44 126 GLY A C 1
ATOM 1027 O O . GLY A 1 126 ? -21.828 38.5 -2.584 1 93.44 126 GLY A O 1
ATOM 1028 N N . PHE A 1 127 ? -19.984 37.844 -3.635 1 96.12 127 PHE A N 1
ATOM 1029 C CA . PHE A 1 127 ? -19.844 36.625 -2.811 1 96.12 127 PHE A CA 1
ATOM 1030 C C . PHE A 1 127 ? -18.625 36.75 -1.91 1 96.12 127 PHE A C 1
ATOM 1032 O O . PHE A 1 127 ? -17.578 37.25 -2.326 1 96.12 127 PHE A O 1
ATOM 1039 N N . LYS A 1 128 ? -18.719 36.25 -0.699 1 96.31 128 LYS A N 1
ATOM 1040 C CA . LYS A 1 128 ? -17.625 36.312 0.269 1 96.31 128 LYS A CA 1
ATOM 1041 C C . LYS A 1 128 ? -16.516 35.344 -0.082 1 96.31 128 LYS A C 1
ATOM 1043 O O . LYS A 1 128 ? -15.352 35.562 0.275 1 96.31 128 LYS A O 1
ATOM 1048 N N . LEU A 1 129 ? -16.828 34.25 -0.682 1 97.31 129 LEU A N 1
ATOM 1049 C CA . LEU A 1 129 ? -15.867 33.188 -1.021 1 97.31 129 LEU A CA 1
ATOM 1050 C C . LEU A 1 129 ? -15.984 32.812 -2.49 1 97.31 129 LEU A C 1
ATOM 1052 O O . LEU A 1 129 ? -17.078 32.5 -2.967 1 97.31 129 LEU A O 1
ATOM 1056 N N . LEU A 1 130 ? -14.883 32.906 -3.195 1 95.94 130 LEU A N 1
ATOM 1057 C CA . LEU A 1 130 ? -14.812 32.5 -4.586 1 95.94 130 LEU A CA 1
ATOM 1058 C C . LEU A 1 130 ? -13.859 31.312 -4.746 1 95.94 130 LEU A C 1
ATOM 1060 O O . LEU A 1 130 ? -12.656 31.453 -4.527 1 95.94 130 LEU A O 1
ATOM 1064 N N . LEU A 1 131 ? -14.43 30.188 -5.035 1 96.19 131 LEU A N 1
ATOM 1065 C CA . LEU A 1 131 ? -13.617 29 -5.297 1 96.19 131 LEU A CA 1
ATOM 1066 C C . LEU A 1 131 ? -13.133 28.984 -6.742 1 96.19 131 LEU A C 1
ATOM 1068 O O . LEU A 1 131 ? -13.023 30.031 -7.379 1 96.19 131 LEU A O 1
ATOM 1072 N N . THR A 1 132 ? -12.75 27.812 -7.188 1 89.12 132 THR A N 1
ATOM 1073 C CA . THR A 1 132 ? -12.227 27.766 -8.547 1 89.12 132 THR A CA 1
ATOM 1074 C C . THR A 1 132 ? -13.055 26.812 -9.406 1 89.12 132 THR A C 1
ATOM 1076 O O . THR A 1 132 ? -13.625 25.844 -8.906 1 89.12 132 THR A O 1
ATOM 1079 N N . GLN A 1 133 ? -13.289 27.25 -10.602 1 86.31 133 GLN A N 1
ATOM 1080 C CA . GLN A 1 133 ? -13.82 26.438 -11.695 1 86.31 133 GLN A CA 1
ATOM 1081 C C . GLN A 1 133 ? -15.125 25.75 -11.289 1 86.31 133 GLN A C 1
ATOM 1083 O O . GLN A 1 133 ? -16.094 26.422 -10.914 1 86.31 133 GLN A O 1
ATOM 1088 N N . THR A 1 134 ? -15.094 24.359 -11.242 1 88.5 134 THR A N 1
ATOM 1089 C CA . THR A 1 134 ? -16.328 23.625 -10.961 1 88.5 134 THR A CA 1
ATOM 1090 C C . THR A 1 134 ? -16.844 23.953 -9.57 1 88.5 134 THR A C 1
ATOM 1092 O O . THR A 1 134 ? -18.047 24.094 -9.367 1 88.5 134 THR A O 1
ATOM 1095 N N . ASP A 1 135 ? -15.938 24.109 -8.672 1 94.56 135 ASP A N 1
ATOM 1096 C CA . ASP A 1 135 ? -16.344 24.438 -7.305 1 94.56 135 ASP A CA 1
ATOM 1097 C C . ASP A 1 135 ? -16.938 25.844 -7.238 1 94.56 135 ASP A C 1
ATOM 1099 O O . ASP A 1 135 ? -17.875 26.094 -6.461 1 94.56 135 ASP A O 1
ATOM 1103 N N . LYS A 1 136 ? -16.344 26.703 -8.078 1 95 136 LYS A N 1
ATOM 1104 C CA . LYS A 1 136 ? -16.844 28.078 -8.094 1 95 136 LYS A CA 1
ATOM 1105 C C . LYS A 1 136 ? -18.281 28.141 -8.562 1 95 136 LYS A C 1
ATOM 1107 O O . LYS A 1 136 ? -19.156 28.672 -7.855 1 95 136 LYS A O 1
ATOM 1112 N N . GLU A 1 137 ? -18.516 27.531 -9.672 1 94.5 137 GLU A N 1
ATOM 1113 C CA . GLU A 1 137 ? -19.859 27.547 -10.234 1 94.5 137 GLU A CA 1
ATOM 1114 C C . GLU A 1 137 ? -20.859 26.844 -9.312 1 94.5 137 GLU A C 1
ATOM 1116 O O . GLU A 1 137 ? -22 27.297 -9.164 1 94.5 137 GLU A O 1
ATOM 1121 N N . SER A 1 138 ? -20.422 25.828 -8.688 1 96.69 138 SER A N 1
ATOM 1122 C CA . SER A 1 138 ? -21.281 25.078 -7.785 1 96.69 138 SER A CA 1
ATOM 1123 C C . SER A 1 138 ? -21.625 25.891 -6.539 1 96.69 138 SER A C 1
ATOM 1125 O O . SER A 1 138 ? -22.781 25.953 -6.129 1 96.69 138 SER A O 1
ATOM 1127 N N . LEU A 1 139 ? -20.609 26.484 -5.977 1 97.81 139 LEU A N 1
ATOM 1128 C CA . LEU A 1 139 ? -20.828 27.25 -4.754 1 97.81 139 LEU A CA 1
ATOM 1129 C C . LEU A 1 139 ? -21.703 28.469 -5.023 1 97.81 139 LEU A C 1
ATOM 1131 O O . LEU A 1 139 ? -22.594 28.781 -4.219 1 97.81 139 LEU A O 1
ATOM 1135 N N . LEU A 1 140 ? -21.453 29.156 -6.152 1 96.81 140 LEU A N 1
ATOM 1136 C CA . LEU A 1 140 ? -22.25 30.328 -6.496 1 96.81 140 LEU A CA 1
ATOM 1137 C C . LEU A 1 140 ? -23.719 29.953 -6.711 1 96.81 140 LEU A C 1
ATOM 1139 O O . LEU A 1 140 ? -24.625 30.656 -6.254 1 96.81 140 LEU A O 1
ATOM 1143 N N . ALA A 1 141 ? -23.922 28.828 -7.414 1 96.69 141 ALA A N 1
ATOM 1144 C CA . ALA A 1 141 ? -25.297 28.359 -7.617 1 96.69 141 ALA A CA 1
ATOM 1145 C C . ALA A 1 141 ? -25.969 28.047 -6.285 1 96.69 141 ALA A C 1
ATOM 1147 O O . ALA A 1 141 ? -27.141 28.375 -6.082 1 96.69 141 ALA A O 1
ATOM 1148 N N . LEU A 1 142 ? -25.25 27.422 -5.43 1 97.19 142 LEU A N 1
ATOM 1149 C CA . LEU A 1 142 ? -25.766 27.078 -4.113 1 97.19 142 LEU A CA 1
ATOM 1150 C C . LEU A 1 142 ? -26.156 28.328 -3.33 1 97.19 142 LEU A C 1
ATOM 1152 O O . LEU A 1 142 ? -27.234 28.375 -2.74 1 97.19 142 LEU A O 1
ATOM 1156 N N . LEU A 1 143 ? -25.281 29.375 -3.318 1 96.69 143 LEU A N 1
ATOM 1157 C CA . LEU A 1 143 ? -25.5 30.578 -2.537 1 96.69 143 LEU A CA 1
ATOM 1158 C C . LEU A 1 143 ? -26.609 31.438 -3.152 1 96.69 143 LEU A C 1
ATOM 1160 O O . LEU A 1 143 ? -27.297 32.188 -2.445 1 96.69 143 LEU A O 1
ATOM 1164 N N . ARG A 1 144 ? -26.766 31.234 -4.461 1 94.75 144 ARG A N 1
ATOM 1165 C CA . ARG A 1 144 ? -27.875 31.906 -5.133 1 94.75 144 ARG A CA 1
ATOM 1166 C C . ARG A 1 144 ? -29.172 31.141 -4.949 1 94.75 144 ARG A C 1
ATOM 1168 O O . ARG A 1 144 ? -30.234 31.625 -5.332 1 94.75 144 ARG A O 1
ATOM 1175 N N . GLN A 1 145 ? -29.016 29.969 -4.305 1 94.12 145 GLN A N 1
ATOM 1176 C CA . GLN A 1 145 ? -30.141 29.078 -4.062 1 94.12 145 GLN A CA 1
ATOM 1177 C C . GLN A 1 145 ? -30.844 28.703 -5.363 1 94.12 145 GLN A C 1
ATOM 1179 O O . GLN A 1 145 ? -32.062 28.781 -5.457 1 94.12 145 GLN A O 1
ATOM 1184 N N . LYS A 1 146 ? -29.984 28.484 -6.367 1 93.75 146 LYS A N 1
ATOM 1185 C CA . LYS A 1 146 ? -30.422 28.016 -7.676 1 93.75 146 LYS A CA 1
ATOM 1186 C C . LYS A 1 146 ? -30.094 26.531 -7.867 1 93.75 146 LYS A C 1
ATOM 1188 O O . LYS A 1 146 ? -29.453 25.922 -7.004 1 93.75 146 LYS A O 1
ATOM 1193 N N . GLN A 1 147 ? -30.547 26.047 -8.969 1 93.12 147 GLN A N 1
ATOM 1194 C CA . GLN A 1 147 ? -30.266 24.656 -9.297 1 93.12 147 GLN A CA 1
ATOM 1195 C C . GLN A 1 147 ? -28.766 24.422 -9.523 1 93.12 147 GLN A C 1
ATOM 1197 O O . GLN A 1 147 ? -28.078 25.281 -10.078 1 93.12 147 GLN A O 1
ATOM 1202 N N . TRP A 1 148 ? -28.375 23.297 -9.008 1 93.19 148 TRP A N 1
ATOM 1203 C CA . TRP A 1 148 ? -26.984 22.922 -9.227 1 93.19 148 TRP A CA 1
ATOM 1204 C C . TRP A 1 148 ? -26.672 22.859 -10.719 1 93.19 148 TRP A C 1
ATOM 1206 O O . TRP A 1 148 ? -27.5 22.422 -11.516 1 93.19 148 TRP A O 1
ATOM 1216 N N . PRO A 1 149 ? -25.5 23.266 -11.086 1 92.75 149 PRO A N 1
ATOM 1217 C CA . PRO A 1 149 ? -25.109 23.062 -12.484 1 92.75 149 PRO A CA 1
ATOM 1218 C C . PRO A 1 149 ? -25.031 21.594 -12.883 1 92.75 149 PRO A C 1
ATOM 1220 O O . PRO A 1 149 ? -24.922 20.719 -12.016 1 92.75 149 PRO A O 1
ATOM 1223 N N . GLU A 1 150 ? -25.094 21.375 -14.164 1 86.19 150 GLU A N 1
ATOM 1224 C CA . GLU A 1 150 ? -25.031 20 -14.664 1 86.19 150 GLU A CA 1
ATOM 1225 C C . GLU A 1 150 ? -23.75 19.312 -14.195 1 86.19 150 GLU A C 1
ATOM 1227 O O . GLU A 1 150 ? -23.797 18.172 -13.742 1 86.19 150 GLU A O 1
ATOM 1232 N N . ASN A 1 151 ? -22.688 20.047 -14.32 1 85.75 151 ASN A N 1
ATOM 1233 C CA . ASN A 1 151 ? -21.406 19.547 -13.844 1 85.75 151 ASN A CA 1
ATOM 1234 C C . ASN A 1 151 ? -21.031 20.156 -12.508 1 85.75 151 ASN A C 1
ATOM 1236 O O . ASN A 1 151 ? -20.031 20.891 -12.422 1 85.75 151 ASN A O 1
ATOM 1240 N N . HIS A 1 152 ? -21.734 19.812 -11.5 1 90.94 152 HIS A N 1
ATOM 1241 C CA . HIS A 1 152 ? -21.5 20.406 -10.195 1 90.94 152 HIS A CA 1
ATOM 1242 C C . HIS A 1 152 ? -20.453 19.609 -9.414 1 90.94 152 HIS A C 1
ATOM 1244 O O . HIS A 1 152 ? -20.156 18.469 -9.758 1 90.94 152 HIS A O 1
ATOM 1250 N N . SER A 1 153 ? -19.875 20.266 -8.453 1 91.94 153 SER A N 1
ATOM 1251 C CA . SER A 1 153 ? -18.938 19.641 -7.535 1 91.94 153 SER A CA 1
ATOM 1252 C C . SER A 1 153 ? -19.625 18.594 -6.668 1 91.94 153 SER A C 1
ATOM 1254 O O . SER A 1 153 ? -20.531 18.906 -5.906 1 91.94 153 SER A O 1
ATOM 1256 N N . LEU A 1 154 ? -19.188 17.422 -6.793 1 86.88 154 LEU A N 1
ATOM 1257 C CA . LEU A 1 154 ? -19.781 16.312 -6.035 1 86.88 154 LEU A CA 1
ATOM 1258 C C . LEU A 1 154 ? -19.531 16.484 -4.543 1 86.88 154 LEU A C 1
ATOM 1260 O O . LEU A 1 154 ? -20.406 16.234 -3.725 1 86.88 154 LEU A O 1
ATOM 1264 N N . ARG A 1 155 ? -18.375 16.938 -4.172 1 89.94 155 ARG A N 1
ATOM 1265 C CA . ARG A 1 155 ? -18 17.109 -2.771 1 89.94 155 ARG A CA 1
ATOM 1266 C C . ARG A 1 155 ? -18.797 18.234 -2.123 1 89.94 155 ARG A C 1
ATOM 1268 O O . ARG A 1 155 ? -19.266 18.094 -0.988 1 89.94 155 ARG A O 1
ATOM 1275 N N . LEU A 1 156 ? -18.969 19.312 -2.879 1 95.12 156 LEU A N 1
ATOM 1276 C CA . LEU A 1 156 ? -19.75 20.422 -2.35 1 95.12 156 LEU A CA 1
ATOM 1277 C C . LEU A 1 156 ? -21.188 20 -2.088 1 95.12 156 LEU A C 1
ATOM 1279 O O . LEU A 1 156 ? -21.75 20.312 -1.032 1 95.12 156 LEU A O 1
ATOM 1283 N N . LYS A 1 157 ? -21.703 19.328 -3.041 1 94.19 157 LYS A N 1
ATOM 1284 C CA . LYS A 1 157 ? -23.078 18.906 -2.9 1 94.19 157 LYS A CA 1
ATOM 1285 C C . LYS A 1 157 ? -23.234 17.891 -1.76 1 94.19 157 LYS A C 1
ATOM 1287 O O . LYS A 1 157 ? -24.141 18.031 -0.928 1 94.19 157 LYS A O 1
ATOM 1292 N N . GLU A 1 158 ? -22.344 16.953 -1.736 1 91.56 158 GLU A N 1
ATOM 1293 C CA . GLU A 1 158 ? -22.375 15.914 -0.713 1 91.56 158 GLU A CA 1
ATOM 1294 C C . GLU A 1 158 ? -22.297 16.516 0.687 1 91.56 158 GLU A C 1
ATOM 1296 O O . GLU A 1 158 ? -23.062 16.141 1.574 1 91.56 158 GLU A O 1
ATOM 1301 N N . ASN A 1 159 ? -21.375 17.375 0.901 1 94.5 159 ASN A N 1
ATOM 1302 C CA . ASN A 1 159 ? -21.156 17.938 2.227 1 94.5 159 ASN A CA 1
ATOM 1303 C C . ASN A 1 159 ? -22.25 18.922 2.611 1 94.5 159 ASN A C 1
ATOM 1305 O O . ASN A 1 159 ? -22.625 19.031 3.783 1 94.5 159 ASN A O 1
ATOM 1309 N N . PHE A 1 160 ? -22.812 19.625 1.613 1 97.12 160 PHE A N 1
ATOM 1310 C CA . PHE A 1 160 ? -23.953 20.469 1.898 1 97.12 160 PHE A CA 1
ATOM 1311 C C . PHE A 1 160 ? -25.156 19.641 2.35 1 97.12 160 PHE A C 1
ATOM 1313 O O . PHE A 1 160 ? -25.812 19.969 3.34 1 97.12 160 PHE A O 1
ATOM 1320 N N . ASP A 1 161 ? -25.391 18.562 1.592 1 95.06 161 ASP A N 1
ATOM 1321 C CA . ASP A 1 161 ? -26.5 17.688 1.923 1 95.06 161 ASP A CA 1
ATOM 1322 C C . ASP A 1 161 ? -26.312 17.078 3.312 1 95.06 161 ASP A C 1
ATOM 1324 O O . ASP A 1 161 ? -27.297 16.891 4.043 1 95.06 161 ASP A O 1
ATOM 1328 N N . PHE A 1 162 ? -25.141 16.781 3.664 1 94.88 162 PHE A N 1
ATOM 1329 C CA . PHE A 1 162 ? -24.828 16.234 4.977 1 94.88 162 PHE A CA 1
ATOM 1330 C C . PHE A 1 162 ? -25.234 17.203 6.082 1 94.88 162 PHE A C 1
ATOM 1332 O O . PHE A 1 162 ? -25.953 16.828 7.016 1 94.88 162 PHE A O 1
ATOM 1339 N N . PHE A 1 163 ? -24.797 18.469 5.969 1 97.19 163 PHE A N 1
ATOM 1340 C CA . PHE A 1 163 ? -25.109 19.453 6.992 1 97.19 163 PHE A CA 1
ATOM 1341 C C . PHE A 1 163 ? -26.594 19.781 7 1 97.19 163 PHE A C 1
ATOM 1343 O O . PHE A 1 163 ? -27.188 19.984 8.062 1 97.19 163 PHE A O 1
ATOM 1350 N N . ASP A 1 164 ? -27.156 19.812 5.812 1 96.25 164 ASP A N 1
ATOM 1351 C CA . ASP A 1 164 ? -28.594 20.047 5.699 1 96.25 164 ASP A CA 1
ATOM 1352 C C . ASP A 1 164 ? -29.391 18.969 6.418 1 96.25 164 ASP A C 1
ATOM 1354 O O . ASP A 1 164 ? -30.359 19.266 7.121 1 96.25 164 ASP A O 1
ATOM 1358 N N . GLU A 1 165 ? -28.922 17.781 6.258 1 94.94 165 GLU A N 1
ATOM 1359 C CA . GLU A 1 165 ? -29.578 16.656 6.906 1 94.94 165 GLU A CA 1
ATOM 1360 C C . GLU A 1 165 ? -29.391 16.703 8.422 1 94.94 165 GLU A C 1
ATOM 1362 O O . GLU A 1 165 ? -30.328 16.438 9.172 1 94.94 165 GLU A O 1
ATOM 1367 N N . LYS A 1 166 ? -28.219 16.969 8.867 1 95.75 166 LYS A N 1
ATOM 1368 C CA . LYS A 1 166 ? -27.938 17.062 10.297 1 95.75 166 LYS A CA 1
ATOM 1369 C C . LYS A 1 166 ? -28.812 18.109 10.969 1 95.75 166 LYS A C 1
ATOM 1371 O O . LYS A 1 166 ? -29.344 17.891 12.055 1 95.75 166 LYS A O 1
ATOM 1376 N N . LEU A 1 167 ? -29 19.188 10.32 1 96.56 167 LEU A N 1
ATOM 1377 C CA . LEU A 1 167 ? -29.781 20.297 10.867 1 96.56 167 LEU A CA 1
ATOM 1378 C C . LEU A 1 167 ? -31.266 19.984 10.844 1 96.56 167 LEU A C 1
ATOM 1380 O O . LEU A 1 167 ? -32 20.391 11.742 1 96.56 167 LEU A O 1
ATOM 1384 N N . SER A 1 168 ? -31.641 19.234 9.805 1 94.69 168 SER A N 1
ATOM 1385 C CA . SER A 1 168 ? -33.062 18.875 9.695 1 94.69 168 SER A CA 1
ATOM 1386 C C . SER A 1 168 ? -33.469 17.922 10.82 1 94.69 168 SER A C 1
ATOM 1388 O O . SER A 1 168 ? -34.656 17.891 11.203 1 94.69 168 SER A O 1
ATOM 1390 N N . LYS A 1 169 ? -32.531 17.266 11.414 1 92.88 169 LYS A N 1
ATOM 1391 C CA . LYS A 1 169 ? -32.812 16.281 12.453 1 92.88 169 LYS A CA 1
ATOM 1392 C C . LYS A 1 169 ? -32.906 16.938 13.828 1 92.88 169 LYS A C 1
ATOM 1394 O O . LYS A 1 169 ? -33.406 16.344 14.773 1 92.88 169 LYS A O 1
ATOM 1399 N N . ILE A 1 170 ? -32.469 18.172 13.914 1 91.56 170 ILE A N 1
ATOM 1400 C CA . ILE A 1 170 ? -32.438 18.828 15.219 1 91.56 170 ILE A CA 1
ATOM 1401 C C . ILE A 1 170 ? -33.031 20.219 15.102 1 91.56 170 ILE A C 1
ATOM 1403 O O . ILE A 1 170 ? -32.438 21.203 15.555 1 91.56 170 ILE A O 1
ATOM 1407 N N . PRO A 1 171 ? -34.281 20.344 14.75 1 85.12 171 PRO A N 1
ATOM 1408 C CA . PRO A 1 171 ? -34.844 21.672 14.547 1 85.12 171 PRO A CA 1
ATOM 1409 C C . PRO A 1 171 ? -35 22.469 15.844 1 85.12 171 PRO A C 1
ATOM 1411 O O . PRO A 1 171 ? -34.969 23.703 15.82 1 85.12 171 PRO A O 1
ATOM 1414 N N . GLU A 1 172 ? -35.031 21.766 16.969 1 86.62 172 GLU A N 1
ATOM 1415 C CA . GLU A 1 172 ? -35.219 22.438 18.234 1 86.62 172 GLU A CA 1
ATOM 1416 C C . GLU A 1 172 ? -33.906 22.812 18.891 1 86.62 172 GLU A C 1
ATOM 1418 O O . GLU A 1 172 ? -33.875 23.562 19.859 1 86.62 172 GLU A O 1
ATOM 1423 N N . ASP A 1 173 ? -32.844 22.406 18.391 1 91.25 173 ASP A N 1
ATOM 1424 C CA . ASP A 1 173 ? -31.547 22.594 19.031 1 91.25 173 ASP A CA 1
ATOM 1425 C C . ASP A 1 173 ? -30.625 23.453 18.172 1 91.25 173 ASP A C 1
ATOM 1427 O O . ASP A 1 173 ? -29.406 23.281 18.219 1 91.25 173 ASP A O 1
ATOM 1431 N N . LEU A 1 174 ? -31.203 24.328 17.344 1 94.88 174 LEU A N 1
ATOM 1432 C CA . LEU A 1 174 ? -30.391 25.156 16.469 1 94.88 174 LEU A CA 1
ATOM 1433 C C . LEU A 1 174 ? -29.547 26.141 17.266 1 94.88 174 LEU A C 1
ATOM 1435 O O . LEU A 1 174 ? -28.5 26.609 16.797 1 94.88 174 LEU A O 1
ATOM 1439 N N . LEU A 1 175 ? -30.047 26.453 18.469 1 94.88 175 LEU A N 1
ATOM 1440 C CA . LEU A 1 175 ? -29.297 27.328 19.359 1 94.88 175 LEU A CA 1
ATOM 1441 C C . LEU A 1 175 ? -27.922 26.75 19.688 1 94.88 175 LEU A C 1
ATOM 1443 O O . LEU A 1 175 ? -26.938 27.469 19.75 1 94.88 175 LEU A O 1
ATOM 1447 N N . LEU A 1 176 ? -27.922 25.484 19.859 1 94.81 176 LEU A N 1
ATOM 1448 C CA . LEU A 1 176 ? -26.672 24.797 20.156 1 94.81 176 LEU A CA 1
ATOM 1449 C C . LEU A 1 176 ? -25.688 24.938 19.016 1 94.81 176 LEU A C 1
ATOM 1451 O O . LEU A 1 176 ? -24.484 25.094 19.234 1 94.81 176 LEU A O 1
ATOM 1455 N N . VAL A 1 177 ? -26.172 24.828 17.828 1 96.62 177 VAL A N 1
ATOM 1456 C CA . VAL A 1 177 ? -25.328 24.938 16.641 1 96.62 177 VAL A CA 1
ATOM 1457 C C . VAL A 1 177 ? -24.797 26.359 16.516 1 96.62 177 VAL A C 1
ATOM 1459 O O . VAL A 1 177 ? -23.609 26.578 16.25 1 96.62 177 VAL A O 1
ATOM 1462 N N . CYS A 1 178 ? -25.672 27.359 16.797 1 96.81 178 CYS A N 1
ATOM 1463 C CA . CYS A 1 178 ? -25.281 28.766 16.734 1 96.81 178 CYS A CA 1
ATOM 1464 C C . CYS A 1 178 ? -24.203 29.078 17.75 1 96.81 178 CYS A C 1
ATOM 1466 O O . CYS A 1 178 ? -23.203 29.75 17.438 1 96.81 178 CYS A O 1
ATOM 1468 N N . LYS A 1 179 ? -24.359 28.547 18.938 1 96.19 179 LYS A N 1
ATOM 1469 C CA . LYS A 1 179 ? -23.391 28.766 20 1 96.19 179 LYS A CA 1
ATOM 1470 C C . LYS A 1 179 ? -22.031 28.141 19.625 1 96.19 179 LYS A C 1
ATOM 1472 O O . LYS A 1 179 ? -20.984 28.75 19.844 1 96.19 179 LYS A O 1
ATOM 1477 N N . GLY A 1 180 ? -22.094 26.969 19.109 1 95.62 180 GLY A N 1
ATOM 1478 C CA . GLY A 1 180 ? -20.875 26.297 18.703 1 95.62 180 GLY A CA 1
ATOM 1479 C C . GLY A 1 180 ? -20.125 27.016 17.594 1 95.62 180 GLY A C 1
ATOM 1480 O O . GLY A 1 180 ? -18.906 27.141 17.641 1 95.62 180 GLY A O 1
ATOM 1481 N N . LEU A 1 181 ? -20.875 27.469 16.594 1 96.56 181 LEU A N 1
ATOM 1482 C CA . LEU A 1 181 ? -20.281 28.188 15.469 1 96.56 181 LEU A CA 1
ATOM 1483 C C . LEU A 1 181 ? -19.625 29.484 15.945 1 96.56 181 LEU A C 1
ATOM 1485 O O . LEU A 1 181 ? -18.547 29.844 15.469 1 96.56 181 LEU A O 1
ATOM 1489 N N . ALA A 1 182 ? -20.234 30.125 16.859 1 95.19 182 ALA A N 1
ATOM 1490 C CA . ALA A 1 182 ? -19.75 31.391 17.391 1 95.19 182 ALA A CA 1
ATOM 1491 C C . ALA A 1 182 ? -18.422 31.219 18.141 1 95.19 182 ALA A C 1
ATOM 1493 O O . ALA A 1 182 ? -17.656 32.156 18.297 1 95.19 182 ALA A O 1
ATOM 1494 N N . LYS A 1 183 ? -18.125 30.016 18.547 1 93.38 183 LYS A N 1
ATOM 1495 C CA . LYS A 1 183 ? -16.969 29.734 19.391 1 93.38 183 LYS A CA 1
ATOM 1496 C C . LYS A 1 183 ? -15.781 29.266 18.562 1 93.38 183 LYS A C 1
ATOM 1498 O O . LYS A 1 183 ? -14.68 29.078 19.078 1 93.38 183 LYS A O 1
ATOM 1503 N N . LEU A 1 184 ? -15.953 29.109 17.25 1 92.62 184 LEU A N 1
ATOM 1504 C CA . LEU A 1 184 ? -14.859 28.625 16.406 1 92.62 184 LEU A CA 1
ATOM 1505 C C . LEU A 1 184 ? -13.75 29.672 16.312 1 92.62 184 LEU A C 1
ATOM 1507 O O . LEU A 1 184 ? -14.023 30.859 16.094 1 92.62 184 LEU A O 1
ATOM 1511 N N . LEU A 1 185 ? -12.516 29.234 16.578 1 90.81 185 LEU A N 1
ATOM 1512 C CA . LEU A 1 185 ? -11.336 30.094 16.625 1 90.81 185 LEU A CA 1
ATOM 1513 C C . LEU A 1 185 ? -10.305 29.641 15.602 1 90.81 185 LEU A C 1
ATOM 1515 O O . LEU A 1 185 ? -10.078 28.453 15.406 1 90.81 185 LEU A O 1
ATOM 1519 N N . ILE A 1 186 ? -9.656 30.625 14.859 1 90.31 186 ILE A N 1
ATOM 1520 C CA . ILE A 1 186 ? -8.602 30.328 13.891 1 90.31 186 ILE A CA 1
ATOM 1521 C C . ILE A 1 186 ? -7.391 31.234 14.156 1 90.31 186 ILE A C 1
ATOM 1523 O O . ILE A 1 186 ? -7.484 32.219 14.906 1 90.31 186 ILE A O 1
ATOM 1527 N N . VAL A 1 187 ? -6.266 30.844 13.656 1 86.5 187 VAL A N 1
ATOM 1528 C CA . VAL A 1 187 ? -5.125 31.75 13.57 1 86.5 187 VAL A CA 1
ATOM 1529 C C . VAL A 1 187 ? -5.113 32.438 12.211 1 86.5 187 VAL A C 1
ATOM 1531 O O . VAL A 1 187 ? -5.027 31.781 11.172 1 86.5 187 VAL A O 1
ATOM 1534 N N . ASP A 1 188 ? -5.285 33.688 12.219 1 90.81 188 ASP A N 1
ATOM 1535 C CA . ASP A 1 188 ? -5.277 34.562 11.047 1 90.81 188 ASP A CA 1
ATOM 1536 C C . ASP A 1 188 ? -3.852 34.969 10.672 1 90.81 188 ASP A C 1
ATOM 1538 O O . ASP A 1 188 ? -3.201 35.719 11.398 1 90.81 188 ASP A O 1
ATOM 1542 N N . VAL A 1 189 ? -3.367 34.438 9.578 1 87.88 189 VAL A N 1
ATOM 1543 C CA . VAL A 1 189 ? -1.997 34.719 9.164 1 87.88 189 VAL A CA 1
ATOM 1544 C C . VAL A 1 189 ? -2.006 35.531 7.867 1 87.88 189 VAL A C 1
ATOM 1546 O O . VAL A 1 189 ? -2.33 35 6.801 1 87.88 189 VAL A O 1
ATOM 1549 N N . ALA A 1 190 ? -1.592 36.75 7.891 1 89.25 190 ALA A N 1
ATOM 1550 C CA . ALA A 1 190 ? -1.495 37.625 6.734 1 89.25 190 ALA A CA 1
ATOM 1551 C C . ALA A 1 190 ? -0.06 37.719 6.223 1 89.25 190 ALA A C 1
ATOM 1553 O O . ALA A 1 190 ? 0.855 38.062 6.973 1 89.25 190 ALA A O 1
ATOM 1554 N N . LEU A 1 191 ? 0.079 37.375 5.016 1 86.06 191 LEU A N 1
ATOM 1555 C CA . LEU A 1 191 ? 1.398 37.438 4.395 1 86.06 191 LEU A CA 1
ATOM 1556 C C . LEU A 1 191 ? 1.608 38.781 3.707 1 86.06 191 LEU A C 1
ATOM 1558 O O . LEU A 1 191 ? 0.648 39.406 3.248 1 86.06 191 LEU A O 1
ATOM 1562 N N . SER A 1 192 ? 2.805 39.156 3.758 1 78.75 192 SER A N 1
ATOM 1563 C CA . SER A 1 192 ? 3.152 40.406 3.109 1 78.75 192 SER A CA 1
ATOM 1564 C C . SER A 1 192 ? 3.762 40.188 1.731 1 78.75 192 SER A C 1
ATOM 1566 O O . SER A 1 192 ? 4.699 39.375 1.589 1 78.75 192 SER A O 1
ATOM 1568 N N . ARG A 1 193 ? 3.252 40.875 0.75 1 71.94 193 ARG A N 1
ATOM 1569 C CA . ARG A 1 193 ? 3.758 40.75 -0.613 1 71.94 193 ARG A CA 1
ATOM 1570 C C . ARG A 1 193 ? 5.207 41.219 -0.703 1 71.94 193 ARG A C 1
ATOM 1572 O O . ARG A 1 193 ? 5.578 42.219 -0.091 1 71.94 193 ARG A O 1
ATOM 1579 N N . GLY A 1 194 ? 6.004 40.562 -1.479 1 65.5 194 GLY A N 1
ATOM 1580 C CA . GLY A 1 194 ? 7.387 40.969 -1.694 1 65.5 194 GLY A CA 1
ATOM 1581 C C . GLY A 1 194 ? 8.32 40.5 -0.595 1 65.5 194 GLY A C 1
ATOM 1582 O O . GLY A 1 194 ? 9.531 40.375 -0.803 1 65.5 194 GLY A O 1
ATOM 1583 N N . GLN A 1 195 ? 7.641 40.281 0.55 1 68.12 195 GLN A N 1
ATOM 1584 C CA . GLN A 1 195 ? 8.477 39.875 1.674 1 68.12 195 GLN A CA 1
ATOM 1585 C C . GLN A 1 195 ? 8.383 38.344 1.911 1 68.12 195 GLN A C 1
ATOM 1587 O O . GLN A 1 195 ? 9.398 37.688 2.15 1 68.12 195 GLN A O 1
ATOM 1592 N N . ASP A 1 196 ? 7.215 37.906 1.772 1 74.62 196 ASP A N 1
ATOM 1593 C CA . ASP A 1 196 ? 6.977 36.5 2.031 1 74.62 196 ASP A CA 1
ATOM 1594 C C . ASP A 1 196 ? 6.891 35.719 0.726 1 74.62 196 ASP A C 1
ATOM 1596 O O . ASP A 1 196 ? 6.391 36.219 -0.28 1 74.62 196 ASP A O 1
ATOM 1600 N N . ASN A 1 197 ? 7.527 34.531 0.784 1 73.19 197 ASN A N 1
ATOM 1601 C CA . ASN A 1 197 ? 7.383 33.625 -0.343 1 73.19 197 ASN A CA 1
ATOM 1602 C C . ASN A 1 197 ? 6.234 32.625 -0.121 1 73.19 197 ASN A C 1
ATOM 1604 O O . ASN A 1 197 ? 6.395 31.625 0.584 1 73.19 197 ASN A O 1
ATOM 1608 N N . PRO A 1 198 ? 5.102 32.938 -0.817 1 72.81 198 PRO A N 1
ATOM 1609 C CA . PRO A 1 198 ? 3.91 32.125 -0.574 1 72.81 198 PRO A CA 1
ATOM 1610 C C . PRO A 1 198 ? 4.141 30.641 -0.869 1 72.81 198 PRO A C 1
ATOM 1612 O O . PRO A 1 198 ? 3.586 29.766 -0.187 1 72.81 198 PRO A O 1
ATOM 1615 N N . GLN A 1 199 ? 4.934 30.344 -1.831 1 71.75 199 GLN A N 1
ATOM 1616 C CA . GLN A 1 199 ? 5.199 28.953 -2.193 1 71.75 199 GLN A CA 1
ATOM 1617 C C . GLN A 1 199 ? 5.891 28.203 -1.054 1 71.75 199 GLN A C 1
ATOM 1619 O O . GLN A 1 199 ? 5.531 27.062 -0.738 1 71.75 199 GLN A O 1
ATOM 1624 N N . LEU A 1 200 ? 6.848 28.875 -0.522 1 69.62 200 LEU A N 1
ATOM 1625 C CA . LEU A 1 200 ? 7.594 28.25 0.568 1 69.62 200 LEU A CA 1
ATOM 1626 C C . LEU A 1 200 ? 6.703 28.062 1.795 1 69.62 200 LEU A C 1
ATOM 1628 O O . LEU A 1 200 ? 6.801 27.062 2.492 1 69.62 200 LEU A O 1
ATOM 1632 N N . ILE A 1 201 ? 5.883 29.078 1.96 1 74 201 ILE A N 1
ATOM 1633 C CA . ILE A 1 201 ? 4.973 29.016 3.098 1 74 201 ILE A CA 1
ATOM 1634 C C . ILE A 1 201 ? 3.963 27.891 2.893 1 74 201 ILE A C 1
ATOM 1636 O O . ILE A 1 201 ? 3.668 27.125 3.82 1 74 201 ILE A O 1
ATOM 1640 N N . PHE A 1 202 ? 3.482 27.734 1.648 1 72.25 202 PHE A N 1
ATOM 1641 C CA . PHE A 1 202 ? 2.541 26.672 1.319 1 72.25 202 PHE A CA 1
ATOM 1642 C C . PHE A 1 202 ? 3.148 25.312 1.597 1 72.25 202 PHE A C 1
ATOM 1644 O O . PHE A 1 202 ? 2.496 24.438 2.182 1 72.25 202 PHE A O 1
ATOM 1651 N N . GLU A 1 203 ? 4.332 25.172 1.25 1 67.31 203 GLU A N 1
ATOM 1652 C CA . GLU A 1 203 ? 5.012 23.891 1.406 1 67.31 203 GLU A CA 1
ATOM 1653 C C . GLU A 1 203 ? 5.242 23.562 2.879 1 67.31 203 GLU A C 1
ATOM 1655 O O . GLU A 1 203 ? 5.207 22.391 3.275 1 67.31 203 GLU A O 1
ATOM 1660 N N . SER A 1 204 ? 5.43 24.656 3.623 1 66.12 204 SER A N 1
ATOM 1661 C CA . SER A 1 204 ? 5.723 24.484 5.043 1 66.12 204 SER A CA 1
ATOM 1662 C C . SER A 1 204 ? 4.449 24.203 5.836 1 66.12 204 SER A C 1
ATOM 1664 O O . SER A 1 204 ? 4.488 23.531 6.863 1 66.12 204 SER A O 1
ATOM 1666 N N . MET A 1 205 ? 3.293 24.719 5.309 1 63.44 205 MET A N 1
ATOM 1667 C CA . MET A 1 205 ? 2.061 24.641 6.09 1 63.44 205 MET A CA 1
ATOM 1668 C C . MET A 1 205 ? 1.271 23.391 5.738 1 63.44 205 MET A C 1
ATOM 1670 O O . MET A 1 205 ? 0.465 22.922 6.539 1 63.44 205 MET A O 1
ATOM 1674 N N . ASN A 1 206 ? 1.227 23.047 4.445 1 59.97 206 ASN A N 1
ATOM 1675 C CA . ASN A 1 206 ? 0.292 22.016 4.004 1 59.97 206 ASN A CA 1
ATOM 1676 C C . ASN A 1 206 ? 0.646 20.656 4.586 1 59.97 206 ASN A C 1
ATOM 1678 O O . ASN A 1 206 ? 0.182 19.625 4.09 1 59.97 206 ASN A O 1
ATOM 1682 N N . SER A 1 207 ? 1.277 20.781 5.531 1 48.09 207 SER A N 1
ATOM 1683 C CA . SER A 1 207 ? 1.389 19.5 6.227 1 48.09 207 SER A CA 1
ATOM 1684 C C . SER A 1 207 ? 0.216 19.281 7.176 1 48.09 207 SER A C 1
ATOM 1686 O O . SER A 1 207 ? 0.051 18.203 7.73 1 48.09 207 SER A O 1
ATOM 1688 N N . THR A 1 208 ? -0.914 20.5 7.25 1 42.47 208 THR A N 1
ATOM 1689 C CA . THR A 1 208 ? -2.059 20.594 8.148 1 42.47 208 THR A CA 1
ATOM 1690 C C . THR A 1 208 ? -3.359 20.328 7.395 1 42.47 208 THR A C 1
ATOM 1692 O O . THR A 1 208 ? -3.479 20.656 6.215 1 42.47 208 THR A O 1
ATOM 1695 N N . GLY A 1 209 ? -4.207 19.141 7.664 1 47.66 209 GLY A N 1
ATOM 1696 C CA . GLY A 1 209 ? -5.504 18.797 7.102 1 47.66 209 GLY A CA 1
ATOM 1697 C C . GLY A 1 209 ? -5.473 17.562 6.234 1 47.66 209 GLY A C 1
ATOM 1698 O O . GLY A 1 209 ? -4.598 16.703 6.395 1 47.66 209 GLY A O 1
ATOM 1699 N N . LYS A 1 210 ? -6.562 17.656 5.504 1 53.78 210 LYS A N 1
ATOM 1700 C CA . LYS A 1 210 ? -6.535 16.547 4.57 1 53.78 210 LYS A CA 1
ATOM 1701 C C . LYS A 1 210 ? -5.273 16.562 3.715 1 53.78 210 LYS A C 1
ATOM 1703 O O . LYS A 1 210 ? -4.984 17.562 3.055 1 53.78 210 LYS A O 1
ATOM 1708 N N . ALA A 1 211 ? -4.484 15.617 3.914 1 65.56 211 ALA A N 1
ATOM 1709 C CA . ALA A 1 211 ? -3.209 15.516 3.211 1 65.56 211 ALA A CA 1
ATOM 1710 C C . ALA A 1 211 ? -3.387 15.758 1.715 1 65.56 211 ALA A C 1
ATOM 1712 O O . ALA A 1 211 ? -4.367 15.305 1.117 1 65.56 211 ALA A O 1
ATOM 1713 N N . LEU A 1 212 ? -2.598 16.656 1.179 1 76.44 212 LEU A N 1
ATOM 1714 C CA . LEU A 1 212 ? -2.594 16.891 -0.263 1 76.44 212 LEU A CA 1
ATOM 1715 C C . LEU A 1 212 ? -2.18 15.617 -1.011 1 76.44 212 LEU A C 1
ATOM 1717 O O . LEU A 1 212 ? -1.316 14.875 -0.547 1 76.44 212 LEU A O 1
ATOM 1721 N N . SER A 1 213 ? -2.861 15.43 -2.08 1 83.12 213 SER A N 1
ATOM 1722 C CA . SER A 1 213 ? -2.424 14.367 -2.975 1 83.12 213 SER A CA 1
ATOM 1723 C C . SER A 1 213 ? -1.146 14.75 -3.711 1 83.12 213 SER A C 1
ATOM 1725 O O . SER A 1 213 ? -0.735 15.914 -3.688 1 83.12 213 SER A O 1
ATOM 1727 N N . GLN A 1 214 ? -0.519 13.844 -4.312 1 86.25 214 GLN A N 1
ATOM 1728 C CA . GLN A 1 214 ? 0.659 14.117 -5.133 1 86.25 214 GLN A CA 1
ATOM 1729 C C . GLN A 1 214 ? 0.318 15.047 -6.293 1 86.25 214 GLN A C 1
ATOM 1731 O O . GLN A 1 214 ? 1.1 15.938 -6.629 1 86.25 214 GLN A O 1
ATOM 1736 N N . ALA A 1 215 ? -0.884 14.852 -6.777 1 87.06 215 ALA A N 1
ATOM 1737 C CA . ALA A 1 215 ? -1.378 15.688 -7.871 1 87.06 215 ALA A CA 1
ATOM 1738 C C . ALA A 1 215 ? -1.499 17.141 -7.434 1 87.06 215 ALA A C 1
ATOM 1740 O O . ALA A 1 215 ? -1.127 18.047 -8.18 1 87.06 215 ALA A O 1
ATOM 1741 N N . ASP A 1 216 ? -1.966 17.344 -6.297 1 85.88 216 ASP A N 1
ATOM 1742 C CA . ASP A 1 216 ? -2.139 18.703 -5.773 1 85.88 216 ASP A CA 1
ATOM 1743 C C . ASP A 1 216 ? -0.79 19.391 -5.57 1 85.88 216 ASP A C 1
ATOM 1745 O O . ASP A 1 216 ? -0.645 20.578 -5.852 1 85.88 216 ASP A O 1
ATOM 1749 N N . LEU A 1 217 ? 0.133 18.641 -5.039 1 86.56 217 LEU A N 1
ATOM 1750 C CA . LEU A 1 217 ? 1.472 19.172 -4.812 1 86.56 217 LEU A CA 1
ATOM 1751 C C . LEU A 1 217 ? 2.131 19.562 -6.133 1 86.56 217 LEU A C 1
ATOM 1753 O O . LEU A 1 217 ? 2.785 20.594 -6.223 1 86.56 217 LEU A O 1
ATOM 1757 N N . ILE A 1 218 ? 1.922 18.766 -7.109 1 90.5 218 ILE A N 1
ATOM 1758 C CA . ILE A 1 218 ? 2.508 19.016 -8.422 1 90.5 218 ILE A CA 1
ATOM 1759 C C . ILE A 1 218 ? 1.871 20.266 -9.039 1 90.5 218 ILE A C 1
ATOM 1761 O O . ILE A 1 218 ? 2.57 21.109 -9.594 1 90.5 218 ILE A O 1
ATOM 1765 N N . ARG A 1 219 ? 0.562 20.344 -8.984 1 90.06 219 ARG A N 1
ATOM 1766 C CA . ARG A 1 219 ? -0.144 21.531 -9.484 1 90.06 219 ARG A CA 1
ATOM 1767 C C . ARG A 1 219 ? 0.384 22.797 -8.828 1 90.06 219 ARG A C 1
ATOM 1769 O O . ARG A 1 219 ? 0.655 23.781 -9.516 1 90.06 219 ARG A O 1
ATOM 1776 N N . ASN A 1 220 ? 0.517 22.797 -7.574 1 85.44 220 ASN A N 1
ATOM 1777 C CA . ASN A 1 220 ? 1.047 23.922 -6.824 1 85.44 220 ASN A CA 1
ATOM 1778 C C . ASN A 1 220 ? 2.473 24.266 -7.254 1 85.44 220 ASN A C 1
ATOM 1780 O O . ASN A 1 220 ? 2.811 25.438 -7.426 1 85.44 220 ASN A O 1
ATOM 1784 N N . PHE A 1 221 ? 3.268 23.281 -7.406 1 84.88 221 PHE A N 1
ATOM 1785 C CA . PHE A 1 221 ? 4.664 23.453 -7.789 1 84.88 221 PHE A CA 1
ATOM 1786 C C . PHE A 1 221 ? 4.77 24.141 -9.148 1 84.88 221 PHE A C 1
ATOM 1788 O O . PHE A 1 221 ? 5.602 25.016 -9.344 1 84.88 221 PHE A O 1
ATOM 1795 N N . ILE A 1 222 ? 3.889 23.828 -9.977 1 88.81 222 ILE A N 1
ATOM 1796 C CA . ILE A 1 222 ? 3.963 24.312 -11.352 1 88.81 222 ILE A CA 1
ATOM 1797 C C . ILE A 1 222 ? 3.41 25.734 -11.438 1 88.81 222 ILE A C 1
ATOM 1799 O O . ILE A 1 222 ? 3.984 26.594 -12.109 1 88.81 222 ILE A O 1
ATOM 1803 N N . LEU A 1 223 ? 2.357 26.031 -10.719 1 87.56 223 LEU A N 1
ATOM 1804 C CA . LEU A 1 223 ? 1.593 27.234 -10.992 1 87.56 223 LEU A CA 1
ATOM 1805 C C . LEU A 1 223 ? 1.95 28.344 -10 1 87.56 223 LEU A C 1
ATOM 1807 O O . LEU A 1 223 ? 1.948 29.516 -10.344 1 87.56 223 LEU A O 1
ATOM 1811 N N . MET A 1 224 ? 2.184 28.062 -8.805 1 80.12 224 MET A N 1
ATOM 1812 C CA . MET A 1 224 ? 2.221 29.031 -7.715 1 80.12 224 MET A CA 1
ATOM 1813 C C . MET A 1 224 ? 3.287 30.094 -7.965 1 80.12 224 MET A C 1
ATOM 1815 O O . MET A 1 224 ? 3.088 31.266 -7.645 1 80.12 224 MET A O 1
ATOM 1819 N N . GLY A 1 225 ? 4.488 29.812 -8.555 1 74.94 225 GLY A N 1
ATOM 1820 C CA . GLY A 1 225 ? 5.566 30.766 -8.742 1 74.94 225 GLY A CA 1
ATOM 1821 C C . GLY A 1 225 ? 5.406 31.609 -10 1 74.94 225 GLY A C 1
ATOM 1822 O O . GLY A 1 225 ? 6.16 32.562 -10.211 1 74.94 225 GLY A O 1
ATOM 1823 N N . LEU A 1 226 ? 4.273 31.469 -10.672 1 84.88 226 LEU A N 1
ATOM 1824 C CA . LEU A 1 226 ? 4.074 32.156 -11.945 1 84.88 226 LEU A CA 1
ATOM 1825 C C . LEU A 1 226 ? 3.211 33.406 -11.766 1 84.88 226 LEU A C 1
ATOM 1827 O O . LEU A 1 226 ? 2.527 33.531 -10.75 1 84.88 226 LEU A O 1
ATOM 1831 N N . GLU A 1 227 ? 3.352 34.25 -12.742 1 83 227 GLU A N 1
ATOM 1832 C CA . GLU A 1 227 ? 2.473 35.438 -12.766 1 83 227 GLU A CA 1
ATOM 1833 C C . GLU A 1 227 ? 1.014 35 -12.945 1 83 227 GLU A C 1
ATOM 1835 O O . GLU A 1 227 ? 0.718 34.031 -13.648 1 83 227 GLU A O 1
ATOM 1840 N N . PRO A 1 228 ? 0.112 35.75 -12.312 1 80.19 228 PRO A N 1
ATOM 1841 C CA . PRO A 1 228 ? -1.305 35.375 -12.328 1 80.19 228 PRO A CA 1
ATOM 1842 C C . PRO A 1 228 ? -1.837 35.125 -13.734 1 80.19 228 PRO A C 1
ATOM 1844 O O . PRO A 1 228 ? -2.59 34.156 -13.945 1 80.19 228 PRO A O 1
ATOM 1847 N N . GLY A 1 229 ? -1.498 36.031 -14.625 1 84 229 GLY A N 1
ATOM 1848 C CA . GLY A 1 229 ? -1.947 35.812 -15.992 1 84 229 GLY A CA 1
ATOM 1849 C C . GLY A 1 229 ? -1.439 34.5 -16.594 1 84 229 GLY A C 1
ATOM 1850 O O . GLY A 1 229 ? -2.184 33.781 -17.266 1 84 229 GLY A O 1
ATOM 1851 N N . HIS A 1 230 ? -0.161 34.25 -16.375 1 91.25 230 HIS A N 1
ATOM 1852 C CA . HIS A 1 230 ? 0.451 33.031 -16.859 1 91.25 230 HIS A CA 1
ATOM 1853 C C . HIS A 1 230 ? -0.134 31.812 -16.156 1 91.25 230 HIS A C 1
ATOM 1855 O O . HIS A 1 230 ? -0.34 30.766 -16.781 1 91.25 230 HIS A O 1
ATOM 1861 N N . GLN A 1 231 ? -0.422 31.938 -14.867 1 89.81 231 GLN A N 1
ATOM 1862 C CA . GLN A 1 231 ? -1.079 30.875 -14.102 1 89.81 231 GLN A CA 1
ATOM 1863 C C . GLN A 1 231 ? -2.408 30.484 -14.742 1 89.81 231 GLN A C 1
ATOM 1865 O O . GLN A 1 231 ? -2.666 29.297 -14.969 1 89.81 231 GLN A O 1
ATOM 1870 N N . THR A 1 232 ? -3.154 31.484 -15.008 1 88.62 232 THR A N 1
ATOM 1871 C CA . THR A 1 232 ? -4.488 31.266 -15.562 1 88.62 232 THR A CA 1
ATOM 1872 C C . THR A 1 232 ? -4.402 30.594 -16.938 1 88.62 232 THR A C 1
ATOM 1874 O O . THR A 1 232 ? -5.164 29.672 -17.219 1 88.62 232 THR A O 1
ATOM 1877 N N . LYS A 1 233 ? -3.504 31.031 -17.656 1 93.12 233 LYS A N 1
ATOM 1878 C CA . LYS A 1 233 ? -3.336 30.469 -18.984 1 93.12 233 LYS A CA 1
ATOM 1879 C C . LYS A 1 233 ? -2.959 29 -18.922 1 93.12 233 LYS A C 1
ATOM 1881 O O . LYS A 1 233 ? -3.57 28.156 -19.594 1 93.12 233 LYS A O 1
ATOM 1886 N N . LEU A 1 234 ? -1.981 28.672 -18.156 1 94.06 234 LEU A N 1
ATOM 1887 C CA . LEU A 1 234 ? -1.505 27.297 -18.031 1 94.06 234 LEU A CA 1
ATOM 1888 C C . LEU A 1 234 ? -2.594 26.391 -17.469 1 94.06 234 LEU A C 1
ATOM 1890 O O . LEU A 1 234 ? -2.74 25.25 -17.891 1 94.06 234 LEU A O 1
ATOM 1894 N N . TYR A 1 235 ? -3.307 26.922 -16.578 1 92.31 235 TYR A N 1
ATOM 1895 C CA . TYR A 1 235 ? -4.379 26.141 -15.969 1 92.31 235 TYR A CA 1
ATOM 1896 C C . TYR A 1 235 ? -5.48 25.859 -16.984 1 92.31 235 TYR A C 1
ATOM 1898 O O . TYR A 1 235 ? -5.906 24.703 -17.141 1 92.31 235 TYR A O 1
ATOM 1906 N N . GLU A 1 236 ? -5.918 26.844 -17.625 1 91.62 236 GLU A N 1
ATOM 1907 C CA . GLU A 1 236 ? -7.047 26.719 -18.547 1 91.62 236 GLU A CA 1
ATOM 1908 C C . GLU A 1 236 ? -6.656 25.938 -19.797 1 91.62 236 GLU A C 1
ATOM 1910 O O . GLU A 1 236 ? -7.457 25.172 -20.312 1 91.62 236 GLU A O 1
ATOM 1915 N N . ASP A 1 237 ? -5.434 26.094 -20.156 1 93.62 237 ASP A N 1
ATOM 1916 C CA . ASP A 1 237 ? -5.012 25.484 -21.422 1 93.62 237 ASP A CA 1
ATOM 1917 C C . ASP A 1 237 ? -4.609 24.031 -21.234 1 93.62 237 ASP A C 1
ATOM 1919 O O . ASP A 1 237 ? -4.77 23.203 -22.141 1 93.62 237 ASP A O 1
ATOM 1923 N N . TYR A 1 238 ? -4.059 23.781 -20.047 1 94.31 238 TYR A N 1
ATOM 1924 C CA . TYR A 1 238 ? -3.438 22.469 -19.953 1 94.31 238 TYR A CA 1
ATOM 1925 C C . TYR A 1 238 ? -3.99 21.703 -18.75 1 94.31 238 TYR A C 1
ATOM 1927 O O . TYR A 1 238 ? -4.43 20.547 -18.891 1 94.31 238 TYR A O 1
ATOM 1935 N N . TRP A 1 239 ? -4.043 22.266 -17.562 1 93.31 239 TRP A N 1
ATOM 1936 C CA . TRP A 1 239 ? -4.383 21.484 -16.375 1 93.31 239 TRP A CA 1
ATOM 1937 C C . TRP A 1 239 ? -5.867 21.141 -16.344 1 93.31 239 TRP A C 1
ATOM 1939 O O . TRP A 1 239 ? -6.242 20 -16.078 1 93.31 239 TRP A O 1
ATOM 1949 N N . ARG A 1 240 ? -6.699 22.125 -16.625 1 91.06 240 ARG A N 1
ATOM 1950 C CA . ARG A 1 240 ? -8.148 21.938 -16.594 1 91.06 240 ARG A CA 1
ATOM 1951 C C . ARG A 1 240 ? -8.594 20.859 -17.578 1 91.06 240 ARG A C 1
ATOM 1953 O O . ARG A 1 240 ? -9.406 20 -17.234 1 91.06 240 ARG A O 1
ATOM 1960 N N . PRO A 1 241 ? -8.078 20.875 -18.688 1 92.44 241 PRO A N 1
ATOM 1961 C CA . PRO A 1 241 ? -8.438 19.812 -19.625 1 92.44 241 PRO A CA 1
ATOM 1962 C C . PRO A 1 241 ? -8.086 18.422 -19.094 1 92.44 241 PRO A C 1
ATOM 1964 O O . PRO A 1 241 ? -8.805 17.453 -19.344 1 92.44 241 PRO A O 1
ATOM 1967 N N . MET A 1 242 ? -6.992 18.281 -18.391 1 93.19 242 MET A N 1
ATOM 1968 C CA . MET A 1 242 ? -6.637 17 -17.797 1 93.19 242 MET A CA 1
ATOM 1969 C C . MET A 1 242 ? -7.668 16.578 -16.75 1 93.19 242 MET A C 1
ATOM 1971 O O . MET A 1 242 ? -8.109 15.438 -16.719 1 93.19 242 MET A O 1
ATOM 1975 N N . GLU A 1 243 ? -8.016 17.516 -15.93 1 89.56 243 GLU A N 1
ATOM 1976 C CA . GLU A 1 243 ? -9.023 17.25 -14.898 1 89.56 243 GLU A CA 1
ATOM 1977 C C . GLU A 1 243 ? -10.336 16.766 -15.523 1 89.56 243 GLU A C 1
ATOM 1979 O O . GLU A 1 243 ? -10.961 15.844 -15.023 1 89.56 243 GLU A O 1
ATOM 1984 N N . MET A 1 244 ? -10.68 17.453 -16.562 1 88.44 244 MET A N 1
ATOM 1985 C CA . MET A 1 244 ? -11.93 17.109 -17.25 1 88.44 244 MET A CA 1
ATOM 1986 C C . MET A 1 244 ? -11.844 15.742 -17.906 1 88.44 244 MET A C 1
ATOM 1988 O O . MET A 1 244 ? -12.805 14.969 -17.875 1 88.44 244 MET A O 1
ATOM 1992 N N . ALA A 1 245 ? -10.695 15.5 -18.453 1 90.81 245 ALA A N 1
ATOM 1993 C CA . ALA A 1 245 ? -10.508 14.211 -19.125 1 90.81 245 ALA A CA 1
ATOM 1994 C C . ALA A 1 245 ? -10.602 13.062 -18.125 1 90.81 245 ALA A C 1
ATOM 1996 O O . ALA A 1 245 ? -11.211 12.031 -18.422 1 90.81 245 ALA A O 1
ATOM 1997 N N . PHE A 1 246 ? -10.078 13.211 -16.984 1 90.06 246 PHE A N 1
ATOM 1998 C CA . PHE A 1 246 ? -10.117 12.18 -15.953 1 90.06 246 PHE A CA 1
ATOM 1999 C C . PHE A 1 246 ? -11.508 12.07 -15.336 1 90.06 246 PHE A C 1
ATOM 2001 O O . PHE A 1 246 ? -11.93 10.992 -14.93 1 90.06 246 PHE A O 1
ATOM 2008 N N . GLY A 1 247 ? -12.156 13.211 -15.32 1 84.69 247 GLY A N 1
ATOM 2009 C CA . GLY A 1 247 ? -13.367 13.266 -14.516 1 84.69 247 GLY A CA 1
ATOM 2010 C C . GLY A 1 247 ? -13.094 13.414 -13.031 1 84.69 247 GLY A C 1
ATOM 2011 O O . GLY A 1 247 ? -11.992 13.117 -12.562 1 84.69 247 GLY A O 1
ATOM 2012 N N . GLN A 1 248 ? -14.008 13.852 -12.234 1 80.88 248 GLN A N 1
ATOM 2013 C CA . GLN A 1 248 ? -13.82 14.164 -10.82 1 80.88 248 GLN A CA 1
ATOM 2014 C C . GLN A 1 248 ? -13.359 12.93 -10.047 1 80.88 248 GLN A C 1
ATOM 2016 O O . GLN A 1 248 ? -12.383 12.984 -9.297 1 80.88 248 GLN A O 1
ATOM 2021 N N . GLU A 1 249 ? -14.008 11.758 -10.242 1 77.56 249 GLU A N 1
ATOM 2022 C CA . GLU A 1 249 ? -13.656 10.539 -9.516 1 77.56 249 GLU A CA 1
ATOM 2023 C C . GLU A 1 249 ? -12.336 9.961 -10.023 1 77.56 249 GLU A C 1
ATOM 2025 O O . GLU A 1 249 ? -11.492 9.531 -9.234 1 77.56 249 GLU A O 1
ATOM 2030 N N . GLY A 1 250 ? -12.266 10 -11.305 1 82.25 250 GLY A N 1
ATOM 2031 C CA . GLY A 1 250 ? -11.047 9.477 -11.906 1 82.25 250 GLY A CA 1
ATOM 2032 C C . GLY A 1 250 ? -9.812 10.273 -11.531 1 82.25 250 GLY A C 1
ATOM 2033 O O . GLY A 1 250 ? -8.742 9.695 -11.305 1 82.25 250 GLY A O 1
ATOM 2034 N N . TYR A 1 251 ? -10.008 11.562 -11.477 1 86 251 TYR A N 1
ATOM 2035 C CA . TYR A 1 251 ? -8.898 12.438 -11.117 1 86 251 TYR A CA 1
ATOM 2036 C C . TYR A 1 251 ? -8.391 12.133 -9.711 1 86 251 TYR A C 1
ATOM 2038 O O . TYR A 1 251 ? -7.188 11.992 -9.492 1 86 251 TYR A O 1
ATOM 2046 N N . ASN A 1 252 ? -9.25 11.992 -8.836 1 80.69 252 ASN A N 1
ATOM 2047 C CA . ASN A 1 252 ? -8.891 11.734 -7.449 1 80.69 252 ASN A CA 1
ATOM 2048 C C . ASN A 1 252 ? -8.281 10.344 -7.277 1 80.69 252 ASN A C 1
ATOM 2050 O O . ASN A 1 252 ? -7.363 10.156 -6.477 1 80.69 252 ASN A O 1
ATOM 2054 N N . ALA A 1 253 ? -8.727 9.492 -8.086 1 84 253 ALA A N 1
ATOM 2055 C CA . ALA A 1 253 ? -8.359 8.094 -7.871 1 84 253 ALA A CA 1
ATOM 2056 C C . ALA A 1 253 ? -7.125 7.727 -8.688 1 84 253 ALA A C 1
ATOM 2058 O O . ALA A 1 253 ? -6.344 6.863 -8.289 1 84 253 ALA A O 1
ATOM 2059 N N . GLN A 1 254 ? -6.922 8.383 -9.812 1 90.75 254 GLN A N 1
ATOM 2060 C CA . GLN A 1 254 ? -5.984 7.781 -10.758 1 90.75 254 GLN A CA 1
ATOM 2061 C C . GLN A 1 254 ? -4.871 8.758 -11.125 1 90.75 254 GLN A C 1
ATOM 2063 O O . GLN A 1 254 ? -3.844 8.359 -11.68 1 90.75 254 GLN A O 1
ATOM 2068 N N . PHE A 1 255 ? -4.977 9.992 -10.844 1 92.31 255 PHE A N 1
ATOM 2069 C CA . PHE A 1 255 ? -4.008 10.961 -11.328 1 92.31 255 PHE A CA 1
ATOM 2070 C C . PHE A 1 255 ? -2.627 10.688 -10.75 1 92.31 255 PHE A C 1
ATOM 2072 O O . PHE A 1 255 ? -1.617 10.828 -11.445 1 92.31 255 PHE A O 1
ATOM 2079 N N . ASP A 1 256 ? -2.568 10.391 -9.453 1 92.81 256 ASP A N 1
ATOM 2080 C CA . ASP A 1 256 ? -1.279 10.07 -8.852 1 92.81 256 ASP A CA 1
ATOM 2081 C C . ASP A 1 256 ? -0.636 8.859 -9.531 1 92.81 256 ASP A C 1
ATOM 2083 O O . ASP A 1 256 ? 0.569 8.859 -9.789 1 92.81 256 ASP A O 1
ATOM 2087 N N . GLY A 1 257 ? -1.468 7.832 -9.797 1 95.19 257 GLY A N 1
ATOM 2088 C CA . GLY A 1 257 ? -0.98 6.672 -10.523 1 95.19 257 GLY A CA 1
ATOM 2089 C C . GLY A 1 257 ? -0.491 7.008 -11.922 1 95.19 257 GLY A C 1
ATOM 2090 O O . GLY A 1 257 ? 0.551 6.512 -12.352 1 95.19 257 GLY A O 1
ATOM 2091 N N . PHE A 1 258 ? -1.22 7.891 -12.578 1 96.62 258 PHE A N 1
ATOM 2092 C CA . PHE A 1 258 ? -0.813 8.352 -13.898 1 96.62 258 PHE A CA 1
ATOM 2093 C C . PHE A 1 258 ? 0.553 9.031 -13.844 1 96.62 258 PHE A C 1
ATOM 2095 O O . PHE A 1 258 ? 1.439 8.719 -14.641 1 96.62 258 PHE A O 1
ATOM 2102 N N . MET A 1 259 ? 0.677 9.984 -12.914 1 97.19 259 MET A N 1
ATOM 2103 C CA . MET A 1 259 ? 1.932 10.727 -12.805 1 97.19 259 MET A CA 1
ATOM 2104 C C . MET A 1 259 ? 3.096 9.789 -12.523 1 97.19 259 MET A C 1
ATOM 2106 O O . MET A 1 259 ? 4.207 10 -13.008 1 97.19 259 MET A O 1
ATOM 2110 N N . ARG A 1 260 ? 2.811 8.773 -11.719 1 96.44 260 ARG A N 1
ATOM 2111 C CA . ARG A 1 260 ? 3.822 7.754 -11.461 1 96.44 260 ARG A CA 1
ATOM 2112 C C . ARG A 1 260 ? 4.25 7.062 -12.75 1 96.44 260 ARG A C 1
ATOM 2114 O O . ARG A 1 260 ? 5.441 6.887 -13 1 96.44 260 ARG A O 1
ATOM 2121 N N . HIS A 1 261 ? 3.301 6.676 -13.555 1 97.31 261 HIS A N 1
ATOM 2122 C CA . HIS A 1 261 ? 3.582 6.012 -14.82 1 97.31 261 HIS A CA 1
ATOM 2123 C C . HIS A 1 261 ? 4.312 6.945 -15.781 1 97.31 261 HIS A C 1
ATOM 2125 O O . HIS A 1 261 ? 5.242 6.527 -16.484 1 97.31 261 HIS A O 1
ATOM 2131 N N . TYR A 1 262 ? 3.852 8.18 -15.812 1 97.5 262 TYR A N 1
ATOM 2132 C CA . TYR A 1 262 ? 4.469 9.203 -16.656 1 97.5 262 TYR A CA 1
ATOM 2133 C C . TYR A 1 262 ? 5.945 9.359 -16.328 1 97.5 262 TYR A C 1
ATOM 2135 O O . TYR A 1 262 ? 6.797 9.297 -17.219 1 97.5 262 TYR A O 1
ATOM 2143 N N . LEU A 1 263 ? 6.234 9.547 -15.055 1 96.56 263 LEU A N 1
ATOM 2144 C CA . LEU A 1 263 ? 7.613 9.742 -14.617 1 96.56 263 LEU A CA 1
ATOM 2145 C C . LEU A 1 263 ? 8.445 8.492 -14.875 1 96.56 263 LEU A C 1
ATOM 2147 O O . LEU A 1 263 ? 9.625 8.586 -15.227 1 96.56 263 LEU A O 1
ATOM 2151 N N . THR A 1 264 ? 7.828 7.297 -14.664 1 95.62 264 THR A N 1
ATOM 2152 C CA . THR A 1 264 ? 8.508 6.039 -14.953 1 95.62 264 THR A CA 1
ATOM 2153 C C . THR A 1 264 ? 8.914 5.969 -16.422 1 95.62 264 THR A C 1
ATOM 2155 O O . THR A 1 264 ? 10.039 5.574 -16.75 1 95.62 264 THR A O 1
ATOM 2158 N N . GLY A 1 265 ? 8.055 6.363 -17.297 1 94.56 265 GLY A N 1
ATOM 2159 C CA . GLY A 1 265 ? 8.352 6.371 -18.719 1 94.56 265 GLY A CA 1
ATOM 2160 C C . GLY A 1 265 ? 9.43 7.363 -19.109 1 94.56 265 GLY A C 1
ATOM 2161 O O . GLY A 1 265 ? 10.297 7.062 -19.938 1 94.56 265 GLY A O 1
ATOM 2162 N N . LYS A 1 266 ? 9.398 8.5 -18.469 1 94 266 LYS A N 1
ATOM 2163 C CA . LYS A 1 266 ? 10.305 9.594 -18.828 1 94 266 LYS A CA 1
ATOM 2164 C C . LYS A 1 266 ? 11.703 9.359 -18.25 1 94 266 LYS A C 1
ATOM 2166 O O . LYS A 1 266 ? 12.703 9.672 -18.906 1 94 266 LYS A O 1
ATOM 2171 N N . THR A 1 267 ? 11.766 8.773 -17.031 1 90.81 267 THR A N 1
ATOM 2172 C CA . THR A 1 267 ? 13.047 8.727 -16.344 1 90.81 267 THR A CA 1
ATOM 2173 C C . THR A 1 267 ? 13.609 7.309 -16.328 1 90.81 267 THR A C 1
ATOM 2175 O O . THR A 1 267 ? 14.805 7.105 -16.078 1 90.81 267 THR A O 1
ATOM 2178 N N . GLY A 1 268 ? 12.711 6.297 -16.453 1 87.5 268 GLY A N 1
ATOM 2179 C CA . GLY A 1 268 ? 13.141 4.914 -16.344 1 87.5 268 GLY A CA 1
ATOM 2180 C C . GLY A 1 268 ? 13.133 4.41 -14.906 1 87.5 268 GLY A C 1
ATOM 2181 O O . GLY A 1 268 ? 13.289 3.211 -14.664 1 87.5 268 GLY A O 1
ATOM 2182 N N . ASN A 1 269 ? 12.945 5.297 -13.977 1 87.25 269 ASN A N 1
ATOM 2183 C CA . ASN A 1 269 ? 12.875 4.938 -12.562 1 87.25 269 ASN A CA 1
ATOM 2184 C C . ASN A 1 269 ? 11.438 4.934 -12.055 1 87.25 269 ASN A C 1
ATOM 2186 O O . ASN A 1 269 ? 10.641 5.801 -12.43 1 87.25 269 ASN A O 1
ATOM 2190 N N . ILE A 1 270 ? 11.141 3.943 -11.266 1 90.5 270 ILE A N 1
ATOM 2191 C CA . ILE A 1 270 ? 9.781 3.816 -10.75 1 90.5 270 ILE A CA 1
ATOM 2192 C C . ILE A 1 270 ? 9.688 4.477 -9.375 1 90.5 270 ILE A C 1
ATOM 2194 O O . ILE A 1 270 ? 10.133 3.91 -8.375 1 90.5 270 ILE A O 1
ATOM 2198 N N . PRO A 1 271 ? 9.047 5.645 -9.25 1 92.06 271 PRO A N 1
ATOM 2199 C CA . PRO A 1 271 ? 8.875 6.262 -7.934 1 92.06 271 PRO A CA 1
ATOM 2200 C C . PRO A 1 271 ? 7.867 5.527 -7.055 1 92.06 271 PRO A C 1
ATOM 2202 O O . PRO A 1 271 ? 6.938 4.902 -7.574 1 92.06 271 PRO A O 1
ATOM 2205 N N . ARG A 1 272 ? 8.062 5.629 -5.711 1 87.25 272 ARG A N 1
ATOM 2206 C CA . ARG A 1 272 ? 6.988 5.219 -4.812 1 87.25 272 ARG A CA 1
ATOM 2207 C C . ARG A 1 272 ? 5.777 6.137 -4.949 1 87.25 272 ARG A C 1
ATOM 2209 O O . ARG A 1 272 ? 5.926 7.336 -5.191 1 87.25 272 ARG A O 1
ATOM 2216 N N . ILE A 1 273 ? 4.621 5.566 -4.785 1 88.44 273 ILE A N 1
ATOM 2217 C CA . ILE A 1 273 ? 3.385 6.312 -5.008 1 88.44 273 ILE A CA 1
ATOM 2218 C C . ILE A 1 273 ? 3.359 7.543 -4.105 1 88.44 273 ILE A C 1
ATOM 2220 O O . ILE A 1 273 ? 2.879 8.609 -4.508 1 88.44 273 ILE A O 1
ATOM 2224 N N . ASP A 1 274 ? 3.949 7.512 -2.908 1 82.94 274 ASP A N 1
ATOM 2225 C CA . ASP A 1 274 ? 3.928 8.617 -1.948 1 82.94 274 ASP A CA 1
ATOM 2226 C C . ASP A 1 274 ? 5.074 9.586 -2.201 1 82.94 274 ASP A C 1
ATOM 2228 O O . ASP A 1 274 ? 5.16 10.641 -1.562 1 82.94 274 ASP A O 1
ATOM 2232 N N . ASP A 1 275 ? 5.938 9.297 -3.178 1 87.75 275 ASP A N 1
ATOM 2233 C CA . ASP A 1 275 ? 7.098 10.141 -3.471 1 87.75 275 ASP A CA 1
ATOM 2234 C C . ASP A 1 275 ? 7.039 10.672 -4.898 1 87.75 275 ASP A C 1
ATOM 2236 O O . ASP A 1 275 ? 8.062 11.086 -5.453 1 87.75 275 ASP A O 1
ATOM 2240 N N . VAL A 1 276 ? 5.887 10.555 -5.477 1 92.88 276 VAL A N 1
ATOM 2241 C CA . VAL A 1 276 ? 5.719 10.984 -6.859 1 92.88 276 VAL A CA 1
ATOM 2242 C C . VAL A 1 276 ? 6.055 12.469 -6.988 1 92.88 276 VAL A C 1
ATOM 2244 O O . VAL A 1 276 ? 6.684 12.891 -7.965 1 92.88 276 VAL A O 1
ATOM 2247 N N . TYR A 1 277 ? 5.668 13.273 -5.996 1 89.19 277 TYR A N 1
ATOM 2248 C CA . TYR A 1 277 ? 5.922 14.711 -6.027 1 89.19 277 TYR A CA 1
ATOM 2249 C C . TYR A 1 277 ? 7.418 15 -5.996 1 89.19 277 TYR A C 1
ATOM 2251 O O . TYR A 1 277 ? 7.914 15.82 -6.773 1 89.19 277 TYR A O 1
ATOM 2259 N N . GLU A 1 278 ? 8.141 14.336 -5.121 1 86.31 278 GLU A N 1
ATOM 2260 C CA . GLU A 1 278 ? 9.586 14.523 -5.023 1 86.31 278 GLU A CA 1
ATOM 2261 C C . GLU A 1 278 ? 10.281 14.117 -6.32 1 86.31 278 GLU A C 1
ATOM 2263 O O . GLU A 1 278 ? 11.211 14.789 -6.77 1 86.31 278 GLU A O 1
ATOM 2268 N N . ALA A 1 279 ? 9.82 12.984 -6.883 1 92.19 279 ALA A N 1
ATOM 2269 C CA . ALA A 1 279 ? 10.375 12.531 -8.156 1 92.19 279 ALA A CA 1
ATOM 2270 C C . ALA A 1 279 ? 10.094 13.547 -9.266 1 92.19 279 ALA A C 1
ATOM 2272 O O . ALA A 1 279 ? 10.938 13.781 -10.125 1 92.19 279 ALA A O 1
ATOM 2273 N N . PHE A 1 280 ? 8.945 14.18 -9.258 1 93.94 280 PHE A N 1
ATOM 2274 C CA . PHE A 1 280 ? 8.57 15.172 -10.258 1 93.94 280 PHE A CA 1
ATOM 2275 C C . PHE A 1 280 ? 9.43 16.422 -10.141 1 93.94 280 PHE A C 1
ATOM 2277 O O . PHE A 1 280 ? 9.875 16.969 -11.148 1 93.94 280 PHE A O 1
ATOM 2284 N N . LYS A 1 281 ? 9.617 16.891 -8.922 1 88.25 281 LYS A N 1
ATOM 2285 C CA . LYS A 1 281 ? 10.461 18.047 -8.703 1 88.25 281 LYS A CA 1
ATOM 2286 C C . LYS A 1 281 ? 11.859 17.828 -9.273 1 88.25 281 LYS A C 1
ATOM 2288 O O . LYS A 1 281 ? 12.398 18.719 -9.953 1 88.25 281 LYS A O 1
ATOM 2293 N N . ALA A 1 282 ? 12.391 16.656 -8.984 1 88 282 ALA A N 1
ATOM 2294 C CA . ALA A 1 282 ? 13.719 16.312 -9.508 1 88 282 ALA A CA 1
ATOM 2295 C C . ALA A 1 282 ? 13.719 16.297 -11.031 1 88 282 ALA A C 1
ATOM 2297 O O . ALA A 1 282 ? 14.648 16.812 -11.664 1 88 282 ALA A O 1
ATOM 2298 N N . TYR A 1 283 ? 12.695 15.75 -11.594 1 93.75 283 TYR A N 1
ATOM 2299 C CA . TYR A 1 283 ? 12.547 15.672 -13.039 1 93.75 283 TYR A CA 1
ATOM 2300 C C . TYR A 1 283 ? 12.43 17.062 -13.656 1 93.75 283 TYR A C 1
ATOM 2302 O O . TYR A 1 283 ? 13.094 17.359 -14.648 1 93.75 283 TYR A O 1
ATOM 2310 N N . ALA A 1 284 ? 11.609 17.922 -13.078 1 91.75 284 ALA A N 1
ATOM 2311 C CA . ALA A 1 284 ? 11.359 19.266 -13.586 1 91.75 284 ALA A CA 1
ATOM 2312 C C . ALA A 1 284 ? 12.617 20.125 -13.508 1 91.75 284 ALA A C 1
ATOM 2314 O O . ALA A 1 284 ? 12.812 21.031 -14.32 1 91.75 284 ALA A O 1
ATOM 2315 N N . ARG A 1 285 ? 13.469 19.812 -12.57 1 87.94 285 ARG A N 1
ATOM 2316 C CA . ARG A 1 285 ? 14.656 20.625 -12.32 1 87.94 285 ARG A CA 1
ATOM 2317 C C . ARG A 1 285 ? 15.836 20.141 -13.148 1 87.94 285 ARG A C 1
ATOM 2319 O O . ARG A 1 285 ? 16.891 20.781 -13.164 1 87.94 285 ARG A O 1
ATOM 2326 N N . GLU A 1 286 ? 15.688 19.016 -13.773 1 88.88 286 GLU A N 1
ATOM 2327 C CA . GLU A 1 286 ? 16.734 18.609 -14.695 1 88.88 286 GLU A CA 1
ATOM 2328 C C . GLU A 1 286 ? 17.031 19.703 -15.719 1 88.88 286 GLU A C 1
ATOM 2330 O O . GLU A 1 286 ? 16.109 20.37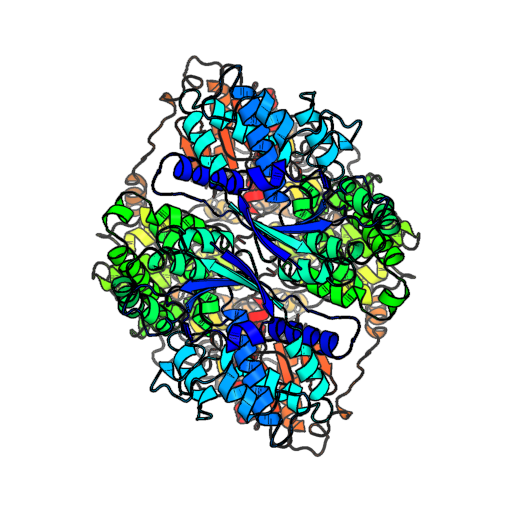5 -16.188 1 88.88 286 GLU A O 1
ATOM 2335 N N . PRO A 1 287 ? 18.234 19.922 -16.078 1 83.19 287 PRO A N 1
ATOM 2336 C CA . PRO A 1 287 ? 18.656 21.031 -16.922 1 83.19 287 PRO A CA 1
ATOM 2337 C C . PRO A 1 287 ? 17.828 21.125 -18.219 1 83.19 287 PRO A C 1
ATOM 2339 O O . PRO A 1 287 ? 17.375 22.219 -18.594 1 83.19 287 PRO A O 1
ATOM 2342 N N . GLN A 1 288 ? 17.625 20.062 -18.828 1 84.62 288 GLN A N 1
ATOM 2343 C CA . GLN A 1 288 ? 16.891 20.094 -20.094 1 84.62 288 GLN A CA 1
ATOM 2344 C C . GLN A 1 288 ? 15.445 20.516 -19.875 1 84.62 288 GLN A C 1
ATOM 2346 O O . GLN A 1 288 ? 14.93 21.359 -20.609 1 84.62 288 GLN A O 1
ATOM 2351 N N . ASN A 1 289 ? 14.789 20 -18.938 1 83.75 289 ASN A N 1
ATOM 2352 C CA . ASN A 1 289 ? 13.398 20.312 -18.656 1 83.75 289 ASN A CA 1
ATOM 2353 C C . ASN A 1 289 ? 13.242 21.734 -18.125 1 83.75 289 ASN A C 1
ATOM 2355 O O . ASN A 1 289 ? 12.266 22.422 -18.422 1 83.75 289 ASN A O 1
ATOM 2359 N N . HIS A 1 290 ? 14.219 22.109 -17.375 1 81.5 290 HIS A N 1
ATOM 2360 C CA . HIS A 1 290 ? 14.203 23.469 -16.844 1 81.5 290 HIS A CA 1
ATOM 2361 C C . HIS A 1 290 ? 14.352 24.5 -17.953 1 81.5 290 HIS A C 1
ATOM 2363 O O . HIS A 1 290 ? 13.703 25.547 -17.922 1 81.5 290 HIS A O 1
ATOM 2369 N N . ALA A 1 291 ? 15.188 24.156 -18.875 1 81.31 291 ALA A N 1
ATOM 2370 C CA . ALA A 1 291 ? 15.43 25.047 -20.016 1 81.31 291 ALA A CA 1
ATOM 2371 C C . ALA A 1 291 ? 14.195 25.156 -20.906 1 81.31 291 ALA A C 1
ATOM 2373 O O . ALA A 1 291 ? 13.898 26.234 -21.438 1 81.31 291 ALA A O 1
ATOM 2374 N N . ASP A 1 292 ? 13.461 24.094 -21.078 1 84.56 292 ASP A N 1
ATOM 2375 C CA . ASP A 1 292 ? 12.266 24.062 -21.906 1 84.56 292 ASP A CA 1
ATOM 2376 C C . ASP A 1 292 ? 11.141 24.891 -21.297 1 84.56 292 ASP A C 1
ATOM 2378 O O . ASP A 1 292 ? 10.266 25.391 -22.016 1 84.56 292 ASP A O 1
ATOM 2382 N N . GLY A 1 293 ? 11.203 25.016 -19.984 1 87.38 293 GLY A N 1
ATOM 2383 C CA . GLY A 1 293 ? 10.227 25.844 -19.312 1 87.38 293 GLY A CA 1
ATOM 2384 C C . GLY A 1 293 ? 9 25.078 -18.844 1 87.38 293 GLY A C 1
ATOM 2385 O O . GLY A 1 293 ? 8.766 23.953 -19.281 1 87.38 293 GLY A O 1
ATOM 2386 N N . VAL A 1 294 ? 8.164 25.672 -18.172 1 90.5 294 VAL A N 1
ATOM 2387 C CA . VAL A 1 294 ? 7.016 25.047 -17.5 1 90.5 294 VAL A CA 1
ATOM 2388 C C . VAL A 1 294 ? 5.895 24.812 -18.516 1 90.5 294 VAL A C 1
ATOM 2390 O O . VAL A 1 294 ? 5.145 23.844 -18.406 1 90.5 294 VAL A O 1
ATOM 2393 N N . ASP A 1 295 ? 5.816 25.641 -19.531 1 93.25 295 ASP A N 1
ATOM 2394 C CA . ASP A 1 295 ? 4.777 25.516 -20.547 1 93.25 295 ASP A CA 1
ATOM 2395 C C . ASP A 1 295 ? 4.918 24.203 -21.312 1 93.25 295 ASP A C 1
ATOM 2397 O O . ASP A 1 295 ? 3.947 23.453 -21.438 1 93.25 295 ASP A O 1
ATOM 2401 N N . LYS A 1 296 ? 6.102 24 -21.734 1 94.12 296 LYS A N 1
ATOM 2402 C CA . LYS A 1 296 ? 6.355 22.766 -22.484 1 94.12 296 LYS A CA 1
ATOM 2403 C C . LYS A 1 296 ? 6.156 21.531 -21.625 1 94.12 296 LYS A C 1
ATOM 2405 O O . LYS A 1 296 ? 5.648 20.516 -22.094 1 94.12 296 LYS A O 1
ATOM 2410 N N . LEU A 1 297 ? 6.605 21.641 -20.406 1 94.5 297 LEU A N 1
ATOM 2411 C CA . LEU A 1 297 ? 6.461 20.531 -19.469 1 94.5 297 LEU A CA 1
ATOM 2412 C C . LEU A 1 297 ? 4.992 20.188 -19.25 1 94.5 297 LEU A C 1
ATOM 2414 O O . LEU A 1 297 ? 4.605 19.016 -19.281 1 94.5 297 LEU A O 1
ATOM 2418 N N . LEU A 1 298 ? 4.195 21.172 -19 1 95.12 298 LEU A N 1
ATOM 2419 C CA . LEU A 1 298 ? 2.775 20.953 -18.734 1 95.12 298 LEU A CA 1
ATOM 2420 C C . LEU A 1 298 ? 2.057 20.438 -19.984 1 95.12 298 LEU A C 1
ATOM 2422 O O . LEU A 1 298 ? 1.138 19.625 -19.875 1 95.12 298 LEU A O 1
ATOM 2426 N N . LYS A 1 299 ? 2.434 20.984 -21.062 1 95.69 299 LYS A N 1
ATOM 2427 C CA . LYS A 1 299 ? 1.865 20.5 -22.312 1 95.69 299 LYS A CA 1
ATOM 2428 C C . LYS A 1 299 ? 2.162 19.016 -22.516 1 95.69 299 LYS A C 1
ATOM 2430 O O . LYS A 1 299 ? 1.295 18.25 -22.953 1 95.69 299 LYS A O 1
ATOM 2435 N N . ASP A 1 300 ? 3.336 18.688 -22.203 1 96.31 300 ASP A N 1
ATOM 2436 C CA . ASP A 1 300 ? 3.734 17.297 -22.328 1 96.31 300 ASP A CA 1
ATOM 2437 C C . ASP A 1 300 ? 2.928 16.406 -21.375 1 96.31 300 ASP A C 1
ATOM 2439 O O . ASP A 1 300 ? 2.455 15.336 -21.766 1 96.31 300 ASP A O 1
ATOM 2443 N N . ILE A 1 301 ? 2.775 16.812 -20.141 1 96.88 301 ILE A N 1
ATOM 2444 C CA . ILE A 1 301 ? 2.006 16.078 -19.141 1 96.88 301 ILE A CA 1
ATOM 2445 C C . ILE A 1 301 ? 0.562 15.922 -19.609 1 96.88 301 ILE A C 1
ATOM 2447 O O . ILE A 1 301 ? -0.029 14.852 -19.5 1 96.88 301 ILE A O 1
ATOM 2451 N N . GLN A 1 302 ? 0.018 17 -20.109 1 96.81 302 GLN A N 1
ATOM 2452 C CA . GLN A 1 302 ? -1.357 16.969 -20.594 1 96.81 302 GLN A CA 1
ATOM 2453 C C . GLN A 1 302 ? -1.52 15.961 -21.734 1 96.81 302 GLN A C 1
ATOM 2455 O O . GLN A 1 302 ? -2.504 15.219 -21.781 1 96.81 302 GLN A O 1
ATOM 2460 N N . THR A 1 303 ? -0.579 15.961 -22.625 1 97.38 303 THR A N 1
ATOM 2461 C CA . THR A 1 303 ? -0.612 15.039 -23.734 1 97.38 303 THR A CA 1
ATOM 2462 C C . THR A 1 303 ? -0.644 13.594 -23.25 1 97.38 303 THR A C 1
ATOM 2464 O O . THR A 1 303 ? -1.478 12.797 -23.688 1 97.38 303 THR A O 1
ATOM 2467 N N . TYR A 1 304 ? 0.192 13.281 -22.406 1 97.88 304 TYR A N 1
ATOM 2468 C CA . TYR A 1 304 ? 0.281 11.914 -21.906 1 97.88 304 TYR A CA 1
ATOM 2469 C C . TYR A 1 304 ? -0.913 11.578 -21.016 1 97.88 304 TYR A C 1
ATOM 2471 O O . TYR A 1 304 ? -1.317 10.422 -20.922 1 97.88 304 TYR A O 1
ATOM 2479 N N . ALA A 1 305 ? -1.43 12.594 -20.297 1 97.56 305 ALA A N 1
ATOM 2480 C CA . ALA A 1 305 ? -2.66 12.383 -19.531 1 97.56 305 ALA A CA 1
ATOM 2481 C C . ALA A 1 305 ? -3.801 11.945 -20.453 1 97.56 305 ALA A C 1
ATOM 2483 O O . ALA A 1 305 ? -4.602 11.078 -20.078 1 97.56 305 ALA A O 1
ATOM 2484 N N . CYS A 1 306 ? -3.846 12.539 -21.594 1 96.69 306 CYS A N 1
ATOM 2485 C CA . CYS A 1 306 ? -4.867 12.164 -22.578 1 96.69 306 CYS A CA 1
ATOM 2486 C C . CYS A 1 306 ? -4.676 10.727 -23.031 1 96.69 306 CYS A C 1
ATOM 2488 O O . CYS A 1 306 ? -5.648 9.984 -23.188 1 96.69 306 CYS A O 1
ATOM 2490 N N . TYR A 1 307 ? -3.393 10.367 -23.281 1 97.81 307 TYR A N 1
ATOM 2491 C CA . TYR A 1 307 ? -3.105 8.977 -23.625 1 97.81 307 TYR A CA 1
ATOM 2492 C C . TYR A 1 307 ? -3.604 8.039 -22.547 1 97.81 307 TYR A C 1
ATOM 2494 O O . TYR A 1 307 ? -4.234 7.02 -22.828 1 97.81 307 TYR A O 1
ATOM 2502 N N . TYR A 1 308 ? -3.326 8.383 -21.328 1 97.62 308 TYR A N 1
ATOM 2503 C CA . TYR A 1 308 ? -3.705 7.562 -20.188 1 97.62 308 TYR A CA 1
ATOM 2504 C C . TYR A 1 308 ? -5.219 7.402 -20.109 1 97.62 308 TYR A C 1
ATOM 2506 O O . TYR A 1 308 ? -5.723 6.297 -19.891 1 97.62 308 TYR A O 1
ATOM 2514 N N . CYS A 1 309 ? -5.953 8.492 -20.25 1 95.81 309 CYS A N 1
ATOM 2515 C CA . CYS A 1 309 ? -7.41 8.453 -20.172 1 95.81 309 CYS A CA 1
ATOM 2516 C C . CYS A 1 309 ? -7.988 7.602 -21.297 1 95.81 309 CYS A C 1
ATOM 2518 O O . CYS A 1 309 ? -8.969 6.883 -21.094 1 95.81 309 CYS A O 1
ATOM 2520 N N . ALA A 1 310 ? -7.352 7.68 -22.422 1 95.75 310 ALA A N 1
ATOM 2521 C CA . ALA A 1 310 ? -7.789 6.852 -23.531 1 95.75 310 ALA A CA 1
ATOM 2522 C C . ALA A 1 310 ? -7.684 5.367 -23.203 1 95.75 310 ALA A C 1
ATOM 2524 O O . ALA A 1 310 ? -8.57 4.582 -23.547 1 95.75 310 ALA A O 1
ATOM 2525 N N . MET A 1 311 ? -6.703 5.031 -22.531 1 96.44 311 MET A N 1
ATOM 2526 C CA . MET A 1 311 ? -6.426 3.627 -22.25 1 96.44 311 MET A CA 1
ATOM 2527 C C . MET A 1 311 ? -7.148 3.174 -20.984 1 96.44 311 MET A C 1
ATOM 2529 O O . MET A 1 311 ? -7.797 2.125 -20.969 1 96.44 311 MET A O 1
ATOM 2533 N N . ALA A 1 312 ? -7.078 3.961 -19.938 1 93.12 312 ALA A N 1
ATOM 2534 C CA . ALA A 1 312 ? -7.492 3.527 -18.594 1 93.12 312 ALA A CA 1
ATOM 2535 C C . ALA A 1 312 ? -8.945 3.906 -18.328 1 93.12 312 ALA A C 1
ATOM 2537 O O . ALA A 1 312 ? -9.617 3.277 -17.516 1 93.12 312 ALA A O 1
ATOM 2538 N N . LEU A 1 313 ? -9.484 4.945 -19.047 1 89.25 313 LEU A N 1
ATOM 2539 C CA . LEU A 1 313 ? -10.812 5.449 -18.719 1 89.25 313 LEU A CA 1
ATOM 2540 C C . LEU A 1 313 ? -11.742 5.34 -19.922 1 89.25 313 LEU A C 1
ATOM 2542 O O . LEU A 1 313 ? -12.695 6.113 -20.047 1 89.25 313 LEU A O 1
ATOM 2546 N N . ASP A 1 314 ? -11.375 4.508 -20.875 1 87.81 314 ASP A N 1
ATOM 2547 C CA . ASP A 1 314 ? -12.211 4.121 -22.016 1 87.81 314 ASP A CA 1
ATOM 2548 C C . ASP A 1 314 ? -12.57 5.336 -22.875 1 87.81 314 ASP A C 1
ATOM 2550 O O . ASP A 1 314 ? -13.727 5.523 -23.234 1 87.81 314 ASP A O 1
ATOM 2554 N N . LYS A 1 315 ? -11.633 6.188 -23.156 1 91.19 315 LYS A N 1
ATOM 2555 C CA . LYS A 1 315 ? -11.867 7.383 -23.953 1 91.19 315 LYS A CA 1
ATOM 2556 C C . LYS A 1 315 ? -11.219 7.254 -25.328 1 91.19 315 LYS A C 1
ATOM 2558 O O . LYS A 1 315 ? -11.164 8.227 -26.094 1 91.19 315 LYS A O 1
ATOM 2563 N N . GLU A 1 316 ? -10.742 6.016 -25.641 1 95.19 316 GLU A N 1
ATOM 2564 C CA . GLU A 1 316 ? -10.117 5.777 -26.938 1 95.19 316 GLU A CA 1
ATOM 2565 C C . GLU A 1 316 ? -11.156 5.793 -28.062 1 95.19 316 GLU A C 1
ATOM 2567 O O . GLU A 1 316 ? -12.148 5.066 -28 1 95.19 316 GLU A O 1
ATOM 2572 N N . PRO A 1 317 ? -10.945 6.645 -29.047 1 94.38 317 PRO A N 1
ATOM 2573 C CA . PRO A 1 317 ? -11.93 6.754 -30.125 1 94.38 317 PRO A CA 1
ATOM 2574 C C . PRO A 1 317 ? -11.867 5.578 -31.109 1 94.38 317 PRO A C 1
ATOM 2576 O O . PRO A 1 317 ? -12.891 5.18 -31.672 1 94.38 317 PRO A O 1
ATOM 2579 N N . ASP A 1 318 ? -10.648 5.059 -31.344 1 95.56 318 ASP A N 1
ATOM 2580 C CA . ASP A 1 318 ? -10.516 3.914 -32.25 1 95.56 318 ASP A CA 1
ATOM 2581 C C . ASP A 1 318 ? -11.125 2.658 -31.625 1 95.56 318 ASP A C 1
ATOM 2583 O O . ASP A 1 318 ? -10.719 2.242 -30.531 1 95.56 318 ASP A O 1
ATOM 2587 N N . LYS A 1 319 ? -12.016 2.045 -32.219 1 92.19 319 LYS A N 1
ATOM 2588 C CA . LYS A 1 319 ? -12.797 0.936 -31.688 1 92.19 319 LYS A CA 1
ATOM 2589 C C . LYS A 1 319 ? -11.906 -0.271 -31.391 1 92.19 319 LYS A C 1
ATOM 2591 O O . LYS A 1 319 ? -12.086 -0.95 -30.375 1 92.19 319 LYS A O 1
ATOM 2596 N N . GLN A 1 320 ? -10.992 -0.566 -32.281 1 93.69 320 GLN A N 1
ATOM 2597 C CA . GLN A 1 320 ? -10.141 -1.732 -32.094 1 93.69 320 GLN A CA 1
ATOM 2598 C C . GLN A 1 320 ? -9.172 -1.529 -30.938 1 93.69 320 GLN A C 1
ATOM 2600 O O . GLN A 1 320 ? -8.961 -2.443 -30.141 1 93.69 320 GLN A O 1
ATOM 2605 N N . LEU A 1 321 ? -8.602 -0.34 -30.906 1 97.06 321 LEU A N 1
ATOM 2606 C CA . LEU A 1 321 ? -7.715 -0.037 -29.797 1 97.06 321 LEU A CA 1
ATOM 2607 C C . LEU A 1 321 ? -8.484 -0.036 -28.469 1 97.06 321 LEU A C 1
ATOM 2609 O O . LEU A 1 321 ? -7.988 -0.526 -27.453 1 97.06 321 LEU A O 1
ATOM 2613 N N . SER A 1 322 ? -9.672 0.523 -28.516 1 95.56 322 SER A N 1
ATOM 2614 C CA . SER A 1 322 ? -10.516 0.557 -27.328 1 95.56 322 SER A CA 1
ATOM 2615 C C . SER A 1 322 ? -10.766 -0.848 -26.781 1 95.56 322 SER A C 1
ATOM 2617 O O . SER A 1 322 ? -10.727 -1.068 -25.562 1 95.56 322 SER A O 1
ATOM 2619 N N . LEU A 1 323 ? -11.016 -1.767 -27.641 1 92.5 323 LEU A N 1
ATOM 2620 C CA . LEU A 1 323 ? -11.219 -3.154 -27.25 1 92.5 323 LEU A CA 1
ATOM 2621 C C . LEU A 1 323 ? -9.953 -3.738 -26.641 1 92.5 323 LEU A C 1
ATOM 2623 O O . LEU A 1 323 ? -10.016 -4.465 -25.641 1 92.5 323 LEU A O 1
ATOM 2627 N N . GLY A 1 324 ? -8.82 -3.463 -27.281 1 95.38 324 GLY A N 1
ATOM 2628 C CA . GLY A 1 324 ? -7.555 -3.912 -26.734 1 95.38 324 GLY A CA 1
ATOM 2629 C C . GLY A 1 324 ? -7.297 -3.393 -25.328 1 95.38 324 GLY A C 1
ATOM 2630 O O . GLY A 1 324 ? -6.875 -4.145 -24.453 1 95.38 324 GLY A O 1
ATOM 2631 N N . PHE A 1 325 ? -7.578 -2.117 -25.141 1 96.12 325 PHE A N 1
ATOM 2632 C CA . PHE A 1 325 ? -7.367 -1.507 -23.828 1 96.12 325 PHE A CA 1
ATOM 2633 C C . PHE A 1 325 ? -8.336 -2.076 -22.812 1 96.12 325 PHE A C 1
ATOM 2635 O O . PHE A 1 325 ? -7.988 -2.242 -21.641 1 96.12 325 PHE A O 1
ATOM 2642 N N . ARG A 1 326 ? -9.531 -2.344 -23.172 1 91.19 326 ARG A N 1
ATOM 2643 C CA . ARG A 1 326 ? -10.516 -2.951 -22.281 1 91.19 326 ARG A CA 1
ATOM 2644 C C . ARG A 1 326 ? -10.031 -4.312 -21.781 1 91.19 326 ARG A C 1
ATOM 2646 O O . ARG A 1 326 ? -10.188 -4.637 -20.594 1 91.19 326 ARG A O 1
ATOM 2653 N N . ASP A 1 327 ? -9.516 -5.082 -22.688 1 93.19 327 ASP A N 1
ATOM 2654 C CA . ASP A 1 327 ? -8.992 -6.395 -22.328 1 93.19 327 ASP A CA 1
ATOM 2655 C C . ASP A 1 327 ? -7.844 -6.27 -21.328 1 93.19 327 ASP A C 1
ATOM 2657 O O . ASP A 1 327 ? -7.754 -7.047 -20.375 1 93.19 327 ASP A O 1
ATOM 2661 N N . LEU A 1 328 ? -6.984 -5.281 -21.547 1 94.75 328 LEU A N 1
ATOM 2662 C CA . LEU A 1 328 ? -5.871 -5.062 -20.625 1 94.75 328 LEU A CA 1
ATOM 2663 C C . LEU A 1 328 ? -6.375 -4.645 -19.25 1 94.75 328 LEU A C 1
ATOM 2665 O O . LEU A 1 328 ? -5.82 -5.059 -18.234 1 94.75 328 LEU A O 1
ATOM 2669 N N . ARG A 1 329 ? -7.402 -3.818 -19.203 1 90.5 329 ARG A N 1
ATOM 2670 C CA . ARG A 1 329 ? -7.973 -3.387 -17.922 1 90.5 329 ARG A CA 1
ATOM 2671 C C . ARG A 1 329 ? -8.594 -4.562 -17.188 1 90.5 329 ARG A C 1
ATOM 2673 O O . ARG A 1 329 ? -8.445 -4.676 -15.961 1 90.5 329 ARG A O 1
ATOM 2680 N N . GLU A 1 330 ? -9.258 -5.41 -17.891 1 86.69 330 GLU A N 1
ATOM 2681 C CA . GLU A 1 330 ? -9.867 -6.582 -17.266 1 86.69 330 GLU A CA 1
ATOM 2682 C C . GLU A 1 330 ? -8.812 -7.504 -16.672 1 86.69 330 GLU A C 1
ATOM 2684 O O . GLU A 1 330 ? -9.047 -8.141 -15.641 1 86.69 330 GLU A O 1
ATOM 2689 N N . LEU A 1 331 ? -7.672 -7.555 -17.391 1 89.62 331 LEU A N 1
ATOM 2690 C CA . LEU A 1 331 ? -6.574 -8.391 -16.922 1 89.62 331 LEU A CA 1
ATOM 2691 C C . LEU A 1 331 ? -5.789 -7.688 -15.812 1 89.62 331 LEU A C 1
ATOM 2693 O O . LEU A 1 331 ? -4.914 -8.289 -15.188 1 89.62 331 LEU A O 1
ATOM 2697 N N . LYS A 1 332 ? -6.102 -6.367 -15.586 1 85.88 332 LYS A N 1
ATOM 2698 C CA . LYS A 1 332 ? -5.473 -5.551 -14.555 1 85.88 332 LYS A CA 1
ATOM 2699 C C . LYS A 1 332 ? -3.967 -5.441 -14.781 1 85.88 332 LYS A C 1
ATOM 2701 O O . LYS A 1 332 ? -3.176 -5.711 -13.867 1 85.88 332 LYS A O 1
ATOM 2706 N N . VAL A 1 333 ? -3.588 -5.086 -15.945 1 90.06 333 VAL A N 1
ATOM 2707 C CA . VAL A 1 333 ? -2.184 -4.965 -16.328 1 90.06 333 VAL A CA 1
ATOM 2708 C C . VAL A 1 333 ? -1.744 -3.506 -16.203 1 90.06 333 VAL A C 1
ATOM 2710 O O . VAL A 1 333 ? -1.178 -2.945 -17.141 1 90.06 333 VAL A O 1
ATOM 2713 N N . ASP A 1 334 ? -1.879 -2.859 -15.086 1 89.88 334 ASP A N 1
ATOM 2714 C CA . ASP A 1 334 ? -1.539 -1.453 -14.891 1 89.88 334 ASP A CA 1
ATOM 2715 C C . ASP A 1 334 ? -0.03 -1.235 -14.977 1 89.88 334 ASP A C 1
ATOM 2717 O O . ASP A 1 334 ? 0.426 -0.156 -15.359 1 89.88 334 ASP A O 1
ATOM 2721 N N . VAL A 1 335 ? 0.695 -2.281 -14.703 1 92.25 335 VAL A N 1
ATOM 2722 C CA . VAL A 1 335 ? 2.152 -2.201 -14.664 1 92.25 335 VAL A CA 1
ATOM 2723 C C . VAL A 1 335 ? 2.689 -1.903 -16.062 1 92.25 335 VAL A C 1
ATOM 2725 O O . VAL A 1 335 ? 3.83 -1.458 -16.219 1 92.25 335 VAL A O 1
ATOM 2728 N N . ALA A 1 336 ? 1.871 -2.068 -17.125 1 96.12 336 ALA A N 1
ATOM 2729 C CA . ALA A 1 336 ? 2.324 -1.899 -18.5 1 96.12 336 ALA A CA 1
ATOM 2730 C C . ALA A 1 336 ? 2.127 -0.462 -18.969 1 96.12 336 ALA A C 1
ATOM 2732 O O . ALA A 1 336 ? 2.59 -0.086 -20.047 1 96.12 336 ALA A O 1
ATOM 2733 N N . TYR A 1 337 ? 1.535 0.39 -18.203 1 97.06 337 TYR A N 1
ATOM 2734 C CA . TYR A 1 337 ? 1.129 1.721 -18.641 1 97.06 337 TYR A CA 1
ATOM 2735 C C . TYR A 1 337 ? 2.342 2.568 -19.016 1 97.06 337 TYR A C 1
ATOM 2737 O O . TYR A 1 337 ? 2.314 3.312 -20 1 97.06 337 TYR A O 1
ATOM 2745 N N . PRO A 1 338 ? 3.461 2.518 -18.234 1 96.81 338 PRO A N 1
ATOM 2746 C CA . PRO A 1 338 ? 4.609 3.322 -18.656 1 96.81 338 PRO A CA 1
ATOM 2747 C C . PRO A 1 338 ? 5.043 3.02 -20.094 1 96.81 338 PRO A C 1
ATOM 2749 O O . PRO A 1 338 ? 5.352 3.939 -20.859 1 96.81 338 PRO A O 1
ATOM 2752 N N . PHE A 1 339 ? 5.004 1.789 -20.531 1 96.88 339 PHE A N 1
ATOM 2753 C CA . PHE A 1 339 ? 5.383 1.376 -21.875 1 96.88 339 PHE A CA 1
ATOM 2754 C C . PHE A 1 339 ? 4.297 1.739 -22.891 1 96.88 339 PHE A C 1
ATOM 2756 O O . PHE A 1 339 ? 4.59 2.254 -23.969 1 96.88 339 PHE A O 1
ATOM 2763 N N . LEU A 1 340 ? 3.029 1.518 -22.484 1 98.25 340 LEU A N 1
ATOM 2764 C CA . LEU A 1 340 ? 1.896 1.799 -23.359 1 98.25 340 LEU A CA 1
ATOM 2765 C C . LEU A 1 340 ? 1.793 3.293 -23.641 1 98.25 340 LEU A C 1
ATOM 2767 O O . LEU A 1 340 ? 1.386 3.688 -24.75 1 98.25 340 LEU A O 1
ATOM 2771 N N . LEU A 1 341 ? 2.135 4.121 -22.688 1 98.12 341 LEU A N 1
ATOM 2772 C CA . LEU A 1 341 ? 2.135 5.566 -22.891 1 98.12 341 LEU A CA 1
ATOM 2773 C C . LEU A 1 341 ? 3.115 5.961 -23.984 1 98.12 341 LEU A C 1
ATOM 2775 O O . LEU A 1 341 ? 2.803 6.805 -24.828 1 98.12 341 LEU A O 1
ATOM 2779 N N . GLU A 1 342 ? 4.227 5.352 -24.031 1 96.5 342 GLU A N 1
ATOM 2780 C CA . GLU A 1 342 ? 5.23 5.625 -25.047 1 96.5 342 GLU A CA 1
ATOM 2781 C C . GLU A 1 342 ? 4.762 5.16 -26.422 1 96.5 342 GLU A C 1
ATOM 2783 O O . GLU A 1 342 ? 4.973 5.848 -27.422 1 96.5 342 GLU A O 1
ATOM 2788 N N . LEU A 1 343 ? 4.172 4.016 -26.422 1 97.88 343 LEU A N 1
ATOM 2789 C CA . LEU A 1 343 ? 3.646 3.498 -27.672 1 97.88 343 LEU A CA 1
ATOM 2790 C C . LEU A 1 343 ? 2.555 4.41 -28.219 1 97.88 343 LEU A C 1
ATOM 2792 O O . LEU A 1 343 ? 2.512 4.68 -29.422 1 97.88 343 LEU A O 1
ATOM 2796 N N . TYR A 1 344 ? 1.69 4.836 -27.359 1 98.31 344 TYR A N 1
ATOM 2797 C CA . TYR A 1 344 ? 0.611 5.719 -27.781 1 98.31 344 TYR A CA 1
ATOM 2798 C C . TYR A 1 344 ? 1.165 7.016 -28.359 1 98.31 344 TYR A C 1
ATOM 2800 O O . TYR A 1 344 ? 0.64 7.539 -29.344 1 98.31 344 TYR A O 1
ATOM 2808 N N . HIS A 1 345 ? 2.17 7.574 -27.703 1 97.62 345 HIS A N 1
ATOM 2809 C CA . HIS A 1 345 ? 2.82 8.781 -28.188 1 97.62 345 HIS A CA 1
ATOM 2810 C C . HIS A 1 345 ? 3.344 8.586 -29.609 1 97.62 345 HIS A C 1
ATOM 2812 O O . HIS A 1 345 ? 3.143 9.438 -30.484 1 97.62 345 HIS A O 1
ATOM 28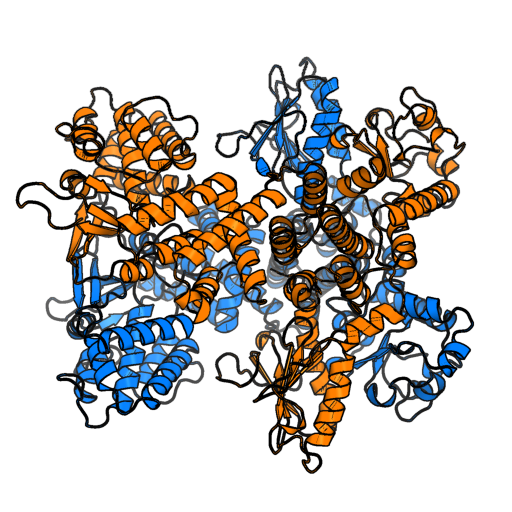18 N N . ASP A 1 346 ? 4 7.473 -29.859 1 97.31 346 ASP A N 1
ATOM 2819 C CA . ASP A 1 346 ? 4.562 7.18 -31.172 1 97.31 346 ASP A CA 1
ATOM 2820 C C . ASP A 1 346 ? 3.457 6.941 -32.219 1 97.31 346 ASP A C 1
ATOM 2822 O O . ASP A 1 346 ? 3.613 7.273 -33.375 1 97.31 346 ASP A O 1
ATOM 2826 N N . TYR A 1 347 ? 2.4 6.324 -31.734 1 97.81 347 TYR A N 1
ATOM 2827 C CA . TYR A 1 347 ? 1.228 6.145 -32.594 1 97.81 347 TYR A CA 1
ATOM 2828 C C . TYR A 1 347 ? 0.657 7.492 -33.031 1 97.81 347 TYR A C 1
ATOM 2830 O O . TYR A 1 347 ? 0.399 7.711 -34.219 1 97.81 347 TYR A O 1
ATOM 2838 N N . GLN A 1 348 ? 0.542 8.438 -32.125 1 96.75 348 GLN A N 1
ATOM 2839 C CA . GLN A 1 348 ? -0.022 9.758 -32.406 1 96.75 348 GLN A CA 1
ATOM 2840 C C . GLN A 1 348 ? 0.907 10.57 -33.281 1 96.75 348 GLN A C 1
ATOM 2842 O O . GLN A 1 348 ? 0.458 11.469 -34 1 96.75 348 GLN A O 1
ATOM 2847 N N . HIS A 1 349 ? 2.164 10.234 -33.344 1 96.06 349 HIS A N 1
ATOM 2848 C CA . HIS A 1 349 ? 3.129 10.977 -34.156 1 96.06 349 HIS A CA 1
ATOM 2849 C C . HIS A 1 349 ? 3.512 10.195 -35.406 1 96.06 349 HIS A C 1
ATOM 2851 O O . HIS A 1 349 ? 4.523 10.5 -36.062 1 96.06 349 HIS A O 1
ATOM 2857 N N . ASP A 1 350 ? 2.877 9.125 -35.625 1 94.19 350 ASP A N 1
ATOM 2858 C CA . ASP A 1 350 ? 2.947 8.359 -36.844 1 94.19 350 ASP A CA 1
ATOM 2859 C C . ASP A 1 350 ? 4.25 7.566 -36.938 1 94.19 350 ASP A C 1
ATOM 2861 O O . ASP A 1 350 ? 4.727 7.254 -38.031 1 94.19 350 ASP A O 1
ATOM 2865 N N . ASP A 1 351 ? 4.816 7.332 -35.812 1 94.94 351 ASP A N 1
ATOM 2866 C CA . ASP A 1 351 ? 5.984 6.457 -35.75 1 94.94 351 ASP A CA 1
ATOM 2867 C C . ASP A 1 351 ? 5.562 4.996 -35.594 1 94.94 351 ASP A C 1
ATOM 2869 O O . ASP A 1 351 ? 6.367 4.086 -35.812 1 94.94 351 ASP A O 1
ATOM 2873 N N . LEU A 1 352 ? 4.379 4.75 -35.219 1 96.19 352 LEU A N 1
ATOM 2874 C CA . LEU A 1 352 ? 3.793 3.434 -35 1 96.19 352 LEU A CA 1
ATOM 2875 C C . LEU A 1 352 ? 2.406 3.344 -35.625 1 96.19 352 LEU A C 1
ATOM 2877 O O . LEU A 1 352 ? 1.528 4.152 -35.312 1 96.19 352 LEU A O 1
ATOM 2881 N N . SER A 1 353 ? 2.195 2.449 -36.469 1 96.44 353 SER A N 1
ATOM 2882 C CA . SER A 1 353 ? 0.902 2.303 -37.125 1 96.44 353 SER A CA 1
ATOM 2883 C C . SER A 1 353 ? -0.15 1.755 -36.188 1 96.44 353 SER A C 1
ATOM 2885 O O . SER A 1 353 ? 0.187 1.129 -35.156 1 96.44 353 SER A O 1
ATOM 2887 N N . VAL A 1 354 ? -1.406 1.983 -36.438 1 96.94 354 VAL A N 1
ATOM 2888 C CA . VAL A 1 354 ? -2.506 1.504 -35.625 1 96.94 354 VAL A CA 1
ATOM 2889 C C . VAL A 1 354 ? -2.467 -0.02 -35.531 1 96.94 354 VAL A C 1
ATOM 2891 O O . VAL A 1 354 ? -2.719 -0.599 -34.469 1 96.94 354 VAL A O 1
ATOM 2894 N N . ALA A 1 355 ? -2.164 -0.651 -36.625 1 96.38 355 ALA A N 1
ATOM 2895 C CA . ALA A 1 355 ? -2.104 -2.109 -36.688 1 96.38 355 ALA A CA 1
ATOM 2896 C C . ALA A 1 355 ? -0.996 -2.645 -35.781 1 96.38 355 ALA A C 1
ATOM 2898 O O . ALA A 1 355 ? -1.203 -3.605 -35.031 1 96.38 355 ALA A O 1
ATOM 2899 N N . ASP A 1 356 ? 0.173 -1.995 -35.875 1 97 356 ASP A N 1
ATOM 2900 C CA . ASP A 1 356 ? 1.301 -2.42 -35.062 1 97 356 ASP A CA 1
ATOM 2901 C C . ASP A 1 356 ? 1.036 -2.143 -33.594 1 97 356 ASP A C 1
ATOM 2903 O O . ASP A 1 356 ? 1.455 -2.912 -32.719 1 97 356 ASP A O 1
ATOM 2907 N N . PHE A 1 357 ? 0.398 -1.026 -33.344 1 98.19 357 PHE A N 1
ATOM 2908 C CA . PHE A 1 357 ? 0.049 -0.696 -31.969 1 98.19 357 PHE A CA 1
ATOM 2909 C C . PHE A 1 357 ? -0.885 -1.747 -31.375 1 98.19 357 PHE A C 1
ATOM 2911 O O . PHE A 1 357 ? -0.667 -2.225 -30.266 1 98.19 357 PHE A O 1
ATOM 2918 N N . LEU A 1 358 ? -1.899 -2.115 -32.125 1 97.88 358 LEU A N 1
ATOM 2919 C CA . LEU A 1 358 ? -2.834 -3.145 -31.672 1 97.88 358 LEU A CA 1
ATOM 2920 C C . LEU A 1 358 ? -2.117 -4.473 -31.453 1 97.88 358 LEU A C 1
ATOM 2922 O O . LEU A 1 358 ? -2.381 -5.176 -30.484 1 97.88 358 LEU A O 1
ATOM 2926 N N . ALA A 1 359 ? -1.234 -4.781 -32.375 1 97.62 359 ALA A N 1
ATOM 2927 C CA . ALA A 1 359 ? -0.47 -6.02 -32.25 1 97.62 359 ALA A CA 1
ATOM 2928 C C . ALA A 1 359 ? 0.374 -6.02 -30.984 1 97.62 359 ALA A C 1
ATOM 2930 O O . ALA A 1 359 ? 0.522 -7.055 -30.328 1 97.62 359 ALA A O 1
ATOM 2931 N N . ALA A 1 360 ? 0.971 -4.883 -30.688 1 97.88 360 ALA A N 1
ATOM 2932 C CA . ALA A 1 360 ? 1.763 -4.758 -29.469 1 97.88 360 ALA A CA 1
ATOM 2933 C C . ALA A 1 360 ? 0.895 -4.953 -28.219 1 97.88 360 ALA A C 1
ATOM 2935 O O . ALA A 1 360 ? 1.303 -5.621 -27.281 1 97.88 360 ALA A O 1
ATOM 2936 N N . ILE A 1 361 ? -0.297 -4.348 -28.219 1 98.19 361 ILE A N 1
ATOM 2937 C CA . ILE A 1 361 ? -1.245 -4.492 -27.125 1 98.19 361 ILE A CA 1
ATOM 2938 C C . ILE A 1 361 ? -1.584 -5.965 -26.922 1 98.19 361 ILE A C 1
ATOM 2940 O O . ILE A 1 361 ? -1.569 -6.465 -25.797 1 98.19 361 ILE A O 1
ATOM 2944 N N . ARG A 1 362 ? -1.825 -6.641 -27.984 1 97.88 362 ARG A N 1
ATOM 2945 C CA . ARG A 1 362 ? -2.174 -8.055 -27.922 1 97.88 362 ARG A CA 1
ATOM 2946 C C . ARG A 1 362 ? -1.003 -8.891 -27.406 1 97.88 362 ARG A C 1
ATOM 2948 O O . ARG A 1 362 ? -1.199 -9.875 -26.688 1 97.88 362 ARG A O 1
ATOM 2955 N N . LEU A 1 363 ? 0.143 -8.5 -27.797 1 97.75 363 LEU A N 1
ATOM 2956 C CA . LEU A 1 363 ? 1.337 -9.195 -27.344 1 97.75 363 LEU A CA 1
ATOM 2957 C C . LEU A 1 363 ? 1.511 -9.031 -25.828 1 97.75 363 LEU A C 1
ATOM 2959 O O . LEU A 1 363 ? 1.846 -9.992 -25.141 1 97.75 363 LEU A O 1
ATOM 2963 N N . ILE A 1 364 ? 1.344 -7.816 -25.344 1 97.56 364 ILE A N 1
ATOM 2964 C CA . ILE A 1 364 ? 1.429 -7.543 -23.906 1 97.56 364 ILE A CA 1
ATOM 2965 C C . ILE A 1 364 ? 0.357 -8.336 -23.172 1 97.56 364 ILE A C 1
ATOM 2967 O O . ILE A 1 364 ? 0.633 -8.945 -22.125 1 97.56 364 ILE A O 1
ATOM 2971 N N . GLU A 1 365 ? -0.848 -8.297 -23.703 1 97.31 365 GLU A N 1
ATOM 2972 C CA . GLU A 1 365 ? -1.95 -9.078 -23.141 1 97.31 365 GLU A CA 1
ATOM 2973 C C . GLU A 1 365 ? -1.577 -10.555 -23.031 1 97.31 365 GLU A C 1
ATOM 2975 O O . GLU A 1 365 ? -1.771 -11.18 -21.984 1 97.31 365 GLU A O 1
ATOM 2980 N N . SER A 1 366 ? -1.03 -11.07 -24.109 1 97.94 366 SER A N 1
ATOM 2981 C CA . SER A 1 366 ? -0.651 -12.477 -24.156 1 97.94 366 SER A CA 1
ATOM 2982 C C . SER A 1 366 ? 0.454 -12.797 -23.156 1 97.94 366 SER A C 1
ATOM 2984 O O . SER A 1 366 ? 0.399 -13.82 -22.469 1 97.94 366 SER A O 1
ATOM 2986 N N . TYR A 1 367 ? 1.444 -11.922 -23.094 1 97.5 367 TYR A N 1
ATOM 2987 C CA . TYR A 1 367 ? 2.555 -12.102 -22.172 1 97.5 367 TYR A CA 1
ATOM 2988 C C . TYR A 1 367 ? 2.053 -12.234 -20.734 1 97.5 367 TYR A C 1
ATOM 2990 O O . TYR A 1 367 ? 2.418 -13.172 -20.031 1 97.5 367 TYR A O 1
ATOM 2998 N N . VAL A 1 368 ? 1.164 -11.375 -20.359 1 96.12 368 VAL A N 1
ATOM 2999 C CA . VAL A 1 368 ? 0.688 -11.328 -18.984 1 96.12 368 VAL A CA 1
ATOM 3000 C C . VAL A 1 368 ? -0.233 -12.516 -18.703 1 96.12 368 VAL A C 1
ATOM 3002 O O . VAL A 1 368 ? -0.124 -13.164 -17.672 1 96.12 368 VAL A O 1
ATOM 3005 N N . PHE A 1 369 ? -1.136 -12.797 -19.594 1 96.62 369 PHE A N 1
ATOM 3006 C CA . PHE A 1 369 ? -2.092 -13.883 -19.375 1 96.62 369 PHE A CA 1
ATOM 3007 C C . PHE A 1 369 ? -1.387 -15.227 -19.328 1 96.62 369 PHE A C 1
ATOM 3009 O O . PHE A 1 369 ? -1.681 -16.062 -18.469 1 96.62 369 PHE A O 1
ATOM 3016 N N . ARG A 1 370 ? -0.459 -15.492 -20.328 1 97 370 ARG A N 1
ATOM 3017 C CA . ARG A 1 370 ? 0.278 -16.75 -20.344 1 97 370 ARG A CA 1
ATOM 3018 C C . ARG A 1 370 ? 1.05 -16.953 -19.047 1 97 370 ARG A C 1
ATOM 3020 O O . ARG A 1 370 ? 1.093 -18.062 -18.5 1 97 370 ARG A O 1
ATOM 3027 N N . ARG A 1 371 ? 1.612 -15.938 -18.578 1 93.88 371 ARG A N 1
ATOM 3028 C CA . ARG A 1 371 ? 2.354 -16.016 -17.328 1 93.88 371 ARG A CA 1
ATOM 3029 C C . ARG A 1 371 ? 1.422 -16.344 -16.172 1 93.88 371 ARG A C 1
ATOM 3031 O O . ARG A 1 371 ? 1.765 -17.141 -15.289 1 93.88 371 ARG A O 1
ATOM 3038 N N . ALA A 1 372 ? 0.309 -15.703 -16.078 1 91.94 372 ALA A N 1
ATOM 3039 C CA . ALA A 1 372 ? -0.669 -15.977 -15.031 1 91.94 372 ALA A CA 1
ATOM 3040 C C . ALA A 1 372 ? -1.106 -17.438 -15.062 1 91.94 372 ALA A C 1
ATOM 3042 O O . ALA A 1 372 ? -1.19 -18.078 -14.016 1 91.94 372 ALA A O 1
ATOM 3043 N N . VAL A 1 373 ? -1.342 -17.922 -16.234 1 93.81 373 VAL A N 1
ATOM 3044 C CA . VAL A 1 373 ? -1.774 -19.297 -16.422 1 93.81 373 VAL A CA 1
ATOM 3045 C C . VAL A 1 373 ? -0.673 -20.25 -15.961 1 93.81 373 VAL A C 1
ATOM 3047 O O . VAL A 1 373 ? -0.951 -21.266 -15.32 1 93.81 373 VAL A O 1
ATOM 3050 N N . CYS A 1 374 ? 0.552 -19.844 -16.234 1 91.31 374 CYS A N 1
ATOM 3051 C CA . CYS A 1 374 ? 1.688 -20.703 -15.906 1 91.31 374 CYS A CA 1
ATOM 3052 C C . CYS A 1 374 ? 2.178 -20.438 -14.484 1 91.31 374 CYS A C 1
ATOM 3054 O O . CYS A 1 374 ? 3.26 -20.891 -14.102 1 91.31 374 CYS A O 1
ATOM 3056 N N . ALA A 1 375 ? 1.511 -19.641 -13.75 1 85.19 375 ALA A N 1
ATOM 3057 C CA . ALA A 1 375 ? 1.773 -19.359 -12.344 1 85.19 375 ALA A CA 1
ATOM 3058 C C . ALA A 1 375 ? 3.143 -18.719 -12.156 1 85.19 375 ALA A C 1
ATOM 3060 O O . ALA A 1 375 ? 3.867 -19.047 -11.211 1 85.19 375 ALA A O 1
ATOM 3061 N N . ILE A 1 376 ? 3.555 -17.969 -13.141 1 87.06 376 ILE A N 1
ATOM 3062 C CA . ILE A 1 376 ? 4.785 -17.188 -13.016 1 87.06 376 ILE A CA 1
ATOM 3063 C C . ILE A 1 376 ? 4.512 -15.906 -12.234 1 87.06 376 ILE A C 1
ATOM 3065 O O . ILE A 1 376 ? 3.617 -15.133 -12.586 1 87.06 376 ILE A O 1
ATOM 3069 N N . PRO A 1 377 ? 5.27 -15.672 -11.195 1 79.38 377 PRO A N 1
ATOM 3070 C CA . PRO A 1 377 ? 5.023 -14.5 -10.352 1 79.38 377 PRO A CA 1
ATOM 3071 C C . PRO A 1 377 ? 5.102 -13.188 -11.125 1 79.38 377 PRO A C 1
ATOM 3073 O O . PRO A 1 377 ? 5.801 -13.102 -12.133 1 79.38 377 PRO A O 1
ATOM 3076 N N . THR A 1 378 ? 4.406 -12.188 -10.664 1 83.25 378 THR A N 1
ATOM 3077 C CA . THR A 1 378 ? 4.246 -10.93 -11.391 1 83.25 378 THR A CA 1
ATOM 3078 C C . THR A 1 378 ? 5.258 -9.898 -10.914 1 83.25 378 THR A C 1
ATOM 3080 O O . THR A 1 378 ? 5.27 -8.766 -11.391 1 83.25 378 THR A O 1
ATOM 3083 N N . ASN A 1 379 ? 6.172 -10.141 -10.062 1 76.25 379 ASN A N 1
ATOM 3084 C CA . ASN A 1 379 ? 7.066 -9.203 -9.398 1 76.25 379 ASN A CA 1
ATOM 3085 C C . ASN A 1 379 ? 7.984 -8.5 -10.398 1 76.25 379 ASN A C 1
ATOM 3087 O O . ASN A 1 379 ? 8.445 -7.387 -10.148 1 76.25 379 ASN A O 1
ATOM 3091 N N . SER A 1 380 ? 8.266 -9.102 -11.539 1 84.69 380 SER A N 1
ATOM 3092 C CA . SER A 1 380 ? 9.227 -8.547 -12.484 1 84.69 380 SER A CA 1
ATOM 3093 C C . SER A 1 380 ? 8.539 -7.621 -13.492 1 84.69 380 SER A C 1
ATOM 3095 O O . SER A 1 380 ? 9.211 -6.871 -14.203 1 84.69 380 SER A O 1
ATOM 3097 N N . LEU A 1 381 ? 7.238 -7.656 -13.531 1 90.62 381 LEU A N 1
ATOM 3098 C CA . LEU A 1 381 ? 6.504 -7 -14.609 1 90.62 381 LEU A CA 1
ATOM 3099 C C . LEU A 1 381 ? 6.742 -5.492 -14.594 1 90.62 381 LEU A C 1
ATOM 3101 O O . LEU A 1 381 ? 6.926 -4.875 -15.641 1 90.62 381 LEU A O 1
ATOM 3105 N N . ASN A 1 382 ? 6.801 -4.859 -13.391 1 88.81 382 ASN A N 1
ATOM 3106 C CA . ASN A 1 382 ? 7.031 -3.424 -13.289 1 88.81 382 ASN A CA 1
ATOM 3107 C C . ASN A 1 382 ? 8.336 -3.014 -13.961 1 88.81 382 ASN A C 1
ATOM 3109 O O . ASN A 1 382 ? 8.352 -2.09 -14.781 1 88.81 382 ASN A O 1
ATOM 3113 N N . LYS A 1 383 ? 9.359 -3.688 -13.672 1 86.12 383 LYS A N 1
ATOM 3114 C CA . LYS A 1 383 ? 10.672 -3.35 -14.227 1 86.12 383 LYS A CA 1
ATOM 3115 C C . LYS A 1 383 ? 10.734 -3.674 -15.719 1 86.12 383 LYS A C 1
ATOM 3117 O O . LYS A 1 383 ? 11.328 -2.924 -16.5 1 86.12 383 LYS A O 1
ATOM 3122 N N . THR A 1 384 ? 10.133 -4.805 -16.078 1 91.44 384 THR A N 1
ATOM 3123 C CA . THR A 1 384 ? 10.117 -5.215 -17.469 1 91.44 384 THR A CA 1
ATOM 3124 C C . THR A 1 384 ? 9.516 -4.117 -18.344 1 91.44 384 THR A C 1
ATOM 3126 O O . THR A 1 384 ? 10.133 -3.709 -19.344 1 91.44 384 THR A O 1
ATOM 3129 N N . PHE A 1 385 ? 8.398 -3.604 -17.938 1 94.31 385 PHE A N 1
ATOM 3130 C CA . PHE A 1 385 ? 7.695 -2.643 -18.781 1 94.31 385 PHE A CA 1
ATOM 3131 C C . PHE A 1 385 ? 8.273 -1.242 -18.594 1 94.31 385 PHE A C 1
ATOM 3133 O O . PHE A 1 385 ? 8.094 -0.376 -19.453 1 94.31 385 PHE A O 1
ATOM 3140 N N . ALA A 1 386 ? 8.977 -0.999 -17.5 1 90.5 386 ALA A N 1
ATOM 3141 C CA . ALA A 1 386 ? 9.633 0.288 -17.297 1 90.5 386 ALA A CA 1
ATOM 3142 C C . ALA A 1 386 ? 10.883 0.407 -18.172 1 90.5 386 ALA A C 1
ATOM 3144 O O . ALA A 1 386 ? 11.266 1.51 -18.562 1 90.5 386 ALA A O 1
ATOM 3145 N N . THR A 1 387 ? 11.555 -0.72 -18.594 1 87.19 387 THR A N 1
ATOM 3146 C CA . THR A 1 387 ? 12.875 -0.656 -19.203 1 87.19 387 THR A CA 1
ATOM 3147 C C . THR A 1 387 ? 12.812 -1.094 -20.672 1 87.19 387 THR A C 1
ATOM 3149 O O . THR A 1 387 ? 13.758 -0.888 -21.422 1 87.19 387 THR A O 1
ATOM 3152 N N . ILE A 1 388 ? 11.734 -1.654 -21.078 1 91.81 388 ILE A N 1
ATOM 3153 C CA . ILE A 1 388 ? 11.609 -2.223 -22.422 1 91.81 388 ILE A CA 1
ATOM 3154 C C . ILE A 1 388 ? 11.867 -1.14 -23.469 1 91.81 388 ILE A C 1
ATOM 3156 O O . ILE A 1 388 ? 12.352 -1.428 -24.562 1 91.81 388 ILE A O 1
ATOM 3160 N N . LYS A 1 389 ? 11.602 0.039 -23.188 1 88.25 389 LYS A N 1
ATOM 3161 C CA . LYS A 1 389 ? 11.727 1.137 -24.141 1 88.25 389 LYS A CA 1
ATOM 3162 C C . LYS A 1 389 ? 13.148 1.229 -24.688 1 88.25 389 LYS A C 1
ATOM 3164 O O . LYS A 1 389 ? 13.344 1.546 -25.875 1 88.25 389 LYS A O 1
ATOM 3169 N N . LYS A 1 390 ? 14.109 0.937 -23.922 1 85.88 390 LYS A N 1
ATOM 3170 C CA . LYS A 1 390 ? 15.516 1.022 -24.312 1 85.88 390 LYS A CA 1
ATOM 3171 C C . LYS A 1 390 ? 15.852 0.01 -25.406 1 85.88 390 LYS A C 1
ATOM 3173 O O . LYS A 1 390 ? 16.812 0.191 -26.141 1 85.88 390 LYS A O 1
ATOM 3178 N N . SER A 1 391 ? 15.047 -0.968 -25.531 1 88.69 391 SER A N 1
ATOM 3179 C CA . SER A 1 391 ? 15.32 -2.049 -26.469 1 88.69 391 SER A CA 1
ATOM 3180 C C . SER A 1 391 ? 14.492 -1.892 -27.734 1 88.69 391 SER A C 1
ATOM 3182 O O . SER A 1 391 ? 14.57 -2.729 -28.641 1 88.69 391 SER A O 1
ATOM 3184 N N . ILE A 1 392 ? 13.75 -0.806 -27.859 1 92.06 392 ILE A N 1
ATOM 3185 C CA . ILE A 1 392 ? 12.859 -0.627 -29 1 92.06 392 ILE A CA 1
ATOM 3186 C C . ILE A 1 392 ? 13.609 0.055 -30.141 1 92.06 392 ILE A C 1
ATOM 3188 O O . ILE A 1 392 ? 14.305 1.047 -29.922 1 92.06 392 ILE A O 1
ATOM 3192 N N . ASN A 1 393 ? 13.562 -0.544 -31.328 1 92.12 393 ASN A N 1
ATOM 3193 C CA . ASN A 1 393 ? 13.992 0.046 -32.594 1 92.12 393 ASN A CA 1
ATOM 3194 C C . ASN A 1 393 ? 12.805 0.529 -33.406 1 92.12 393 ASN A C 1
ATOM 3196 O O . ASN A 1 393 ? 12.031 -0.28 -33.938 1 92.12 393 ASN A O 1
ATOM 3200 N N . LYS A 1 394 ? 12.688 1.764 -33.656 1 91.75 394 LYS A N 1
ATOM 3201 C CA . LYS A 1 394 ? 11.516 2.355 -34.281 1 91.75 394 LYS A CA 1
ATOM 3202 C C . LYS A 1 394 ? 11.414 1.939 -35.75 1 91.75 394 LYS A C 1
ATOM 3204 O O . LYS A 1 394 ? 10.336 1.984 -36.344 1 91.75 394 LYS A O 1
ATOM 3209 N N . ASN A 1 395 ? 12.547 1.543 -36.344 1 91.88 395 ASN A N 1
ATOM 3210 C CA . ASN A 1 395 ? 12.539 1.086 -37.75 1 91.88 395 ASN A CA 1
ATOM 3211 C C . ASN A 1 395 ? 11.938 -0.311 -37.875 1 91.88 395 ASN A C 1
ATOM 3213 O O . ASN A 1 395 ? 11.438 -0.684 -38.938 1 91.88 395 ASN A O 1
ATOM 3217 N N . THR A 1 396 ? 12.094 -1.057 -36.812 1 93.81 396 THR A N 1
ATOM 3218 C CA . THR A 1 396 ? 11.508 -2.389 -36.719 1 93.81 396 THR A CA 1
ATOM 3219 C C . THR A 1 396 ? 10.719 -2.535 -35.406 1 93.81 396 THR A C 1
ATOM 3221 O O . THR A 1 396 ? 10.938 -3.486 -34.656 1 93.81 396 THR A O 1
ATOM 3224 N N . TYR A 1 397 ? 9.781 -1.726 -35.312 1 95.06 397 TYR A N 1
ATOM 3225 C CA . TYR A 1 397 ? 9.125 -1.438 -34.062 1 95.06 397 TYR A CA 1
ATOM 3226 C C . TYR A 1 397 ? 8.531 -2.707 -33.438 1 95.06 397 TYR A C 1
ATOM 3228 O O . TYR A 1 397 ? 8.992 -3.172 -32.406 1 95.06 397 TYR A O 1
ATOM 3236 N N . LEU A 1 398 ? 7.586 -3.348 -34.156 1 95.69 398 LEU A N 1
ATOM 3237 C CA . LEU A 1 398 ? 6.898 -4.52 -33.625 1 95.69 398 LEU A CA 1
ATOM 3238 C C . LEU A 1 398 ? 7.867 -5.68 -33.438 1 95.69 398 LEU A C 1
ATOM 3240 O O . LEU A 1 398 ? 7.805 -6.391 -32.406 1 95.69 398 LEU A O 1
ATOM 3244 N N . GLU A 1 399 ? 8.773 -5.801 -34.375 1 95.75 399 GLU A N 1
ATOM 3245 C CA . GLU A 1 399 ? 9.75 -6.883 -34.281 1 95.75 399 GLU A CA 1
ATOM 3246 C C . GLU A 1 399 ? 10.656 -6.738 -33.062 1 95.75 399 GLU A C 1
ATOM 3248 O O . GLU A 1 399 ? 10.992 -7.727 -32.438 1 95.75 399 GLU A O 1
ATOM 3253 N N . SER A 1 400 ? 11.031 -5.535 -32.812 1 95.38 400 SER A N 1
ATOM 3254 C CA . SER A 1 400 ? 11.906 -5.297 -31.656 1 95.38 400 SER A CA 1
ATOM 3255 C C . SER A 1 400 ? 11.195 -5.629 -30.344 1 95.38 400 SER A C 1
ATOM 3257 O O . SER A 1 400 ? 11.82 -6.125 -29.406 1 95.38 400 SER A O 1
ATOM 3259 N N . ILE A 1 401 ? 9.867 -5.332 -30.25 1 96.44 401 ILE A N 1
ATOM 3260 C CA . ILE A 1 401 ? 9.094 -5.688 -29.062 1 96.44 401 ILE A CA 1
ATOM 3261 C C . ILE A 1 401 ? 9.031 -7.207 -28.922 1 96.44 401 ILE A C 1
ATOM 3263 O O . ILE A 1 401 ? 9.258 -7.746 -27.828 1 96.44 401 ILE A O 1
ATOM 3267 N N . GLN A 1 402 ? 8.75 -7.848 -30.016 1 97 402 GLN A N 1
ATOM 3268 C CA . GLN A 1 402 ? 8.688 -9.305 -30.031 1 97 402 GLN A CA 1
ATOM 3269 C C . GLN A 1 402 ? 10.016 -9.922 -29.609 1 97 402 GLN A C 1
ATOM 3271 O O . GLN A 1 402 ? 10.047 -10.859 -28.812 1 97 402 GLN A O 1
ATOM 3276 N N . ALA A 1 403 ? 11.055 -9.359 -30.156 1 95 403 ALA A N 1
ATOM 3277 C CA . ALA A 1 403 ? 12.391 -9.875 -29.844 1 95 403 ALA A CA 1
ATOM 3278 C C . ALA A 1 403 ? 12.711 -9.727 -28.359 1 95 403 ALA A C 1
ATOM 3280 O O . ALA A 1 403 ? 13.25 -10.641 -27.75 1 95 403 ALA A O 1
ATOM 3281 N N . TYR A 1 404 ? 12.414 -8.609 -27.812 1 94.12 404 TYR A N 1
ATOM 3282 C CA . TYR A 1 404 ? 12.68 -8.344 -26.406 1 94.12 404 TYR A CA 1
ATOM 3283 C C . TYR A 1 404 ? 11.93 -9.32 -25.516 1 94.12 404 TYR A C 1
ATOM 3285 O O . TYR A 1 404 ? 12.516 -9.953 -24.625 1 94.12 404 TYR A O 1
ATOM 3293 N N . LEU A 1 405 ? 10.594 -9.484 -25.719 1 95.75 405 LEU A N 1
ATOM 3294 C CA . LEU A 1 405 ? 9.75 -10.312 -24.875 1 95.75 405 LEU A CA 1
ATOM 3295 C C . LEU A 1 405 ? 10.125 -11.789 -25 1 95.75 405 LEU A C 1
ATOM 3297 O O . LEU A 1 405 ? 10.102 -12.531 -24.031 1 95.75 405 LEU A O 1
ATOM 3301 N N . GLN A 1 406 ? 10.469 -12.148 -26.203 1 94.19 406 GLN A N 1
ATOM 3302 C CA . GLN A 1 406 ? 10.836 -13.539 -26.453 1 94.19 406 GLN A CA 1
ATOM 3303 C C . GLN A 1 406 ? 12.164 -13.883 -25.781 1 94.19 406 GLN A C 1
ATOM 3305 O O . GLN A 1 406 ? 12.383 -15.031 -25.391 1 94.19 406 GLN A O 1
ATOM 3310 N N . ALA A 1 407 ? 13.016 -12.906 -25.609 1 89.31 407 ALA A N 1
ATOM 3311 C CA . ALA A 1 407 ? 14.367 -13.133 -25.109 1 89.31 407 ALA A CA 1
ATOM 3312 C C . ALA A 1 407 ? 14.398 -13.086 -23.578 1 89.31 407 ALA A C 1
ATOM 3314 O O . ALA A 1 407 ? 15.414 -13.414 -22.969 1 89.31 407 ALA A O 1
ATOM 3315 N N . LEU A 1 408 ? 13.328 -12.727 -22.922 1 88.94 408 LEU A N 1
ATOM 3316 C CA . LEU A 1 408 ? 13.305 -12.617 -21.469 1 88.94 408 LEU A CA 1
ATOM 3317 C C . LEU A 1 408 ? 13.531 -13.984 -20.828 1 88.94 408 LEU A C 1
ATOM 3319 O O . LEU A 1 408 ? 12.875 -14.961 -21.188 1 88.94 408 LEU A O 1
ATOM 3323 N N . PRO A 1 409 ? 14.406 -14.008 -19.844 1 81.5 409 PRO A N 1
ATOM 3324 C CA . PRO A 1 409 ? 14.773 -15.297 -19.25 1 81.5 409 PRO A CA 1
ATOM 3325 C C . PRO A 1 409 ? 14.039 -15.578 -17.938 1 81.5 409 PRO A C 1
ATOM 3327 O O . PRO A 1 409 ? 13.43 -14.664 -17.375 1 81.5 409 PRO A O 1
ATOM 3330 N N . SER A 1 410 ? 14.102 -16.781 -17.594 1 80 410 SER A N 1
ATOM 3331 C CA . SER A 1 410 ? 13.797 -17.25 -16.234 1 80 410 SER A CA 1
ATOM 3332 C C . SER A 1 410 ? 12.398 -16.812 -15.812 1 80 410 SER A C 1
ATOM 3334 O O . SER A 1 410 ? 11.422 -17.062 -16.531 1 80 410 SER A O 1
ATOM 3336 N N . TYR A 1 411 ? 12.375 -16.156 -14.664 1 79.88 411 TYR A N 1
ATOM 3337 C CA . TYR A 1 411 ? 11.086 -15.805 -14.07 1 79.88 411 TYR A CA 1
ATOM 3338 C C . TYR A 1 411 ? 10.422 -14.656 -14.82 1 79.88 411 TYR A C 1
ATOM 3340 O O . TYR A 1 411 ? 9.266 -14.328 -14.562 1 79.88 411 TYR A O 1
ATOM 3348 N N . ARG A 1 412 ? 11.117 -14.18 -15.875 1 89 412 ARG A N 1
ATOM 3349 C CA . ARG A 1 412 ? 10.547 -13.117 -16.703 1 89 412 ARG A CA 1
ATOM 3350 C C . ARG A 1 412 ? 10.109 -13.664 -18.062 1 89 412 ARG A C 1
ATOM 3352 O O . ARG A 1 412 ? 9.578 -12.922 -18.891 1 89 412 ARG A O 1
ATOM 3359 N N . ARG A 1 413 ? 10.234 -14.852 -18.234 1 89.69 413 ARG A N 1
ATOM 3360 C CA . ARG A 1 413 ? 10.109 -15.469 -19.547 1 89.69 413 ARG A CA 1
ATOM 3361 C C . ARG A 1 413 ? 8.688 -15.344 -20.078 1 89.69 413 ARG A C 1
ATOM 3363 O O . ARG A 1 413 ? 7.738 -15.211 -19.312 1 89.69 413 ARG A O 1
ATOM 3370 N N . PHE A 1 414 ? 8.617 -15.367 -21.375 1 95.56 414 PHE A N 1
ATOM 3371 C CA . PHE A 1 414 ? 7.371 -15.539 -22.109 1 95.56 414 PHE A CA 1
ATOM 3372 C C . PHE A 1 414 ? 7.086 -17.016 -22.344 1 95.56 414 PHE A C 1
ATOM 3374 O O . PHE A 1 414 ? 7.781 -17.672 -23.125 1 95.56 414 PHE A O 1
ATOM 3381 N N . PRO A 1 415 ? 6.059 -17.578 -21.641 1 95.12 415 PRO A N 1
ATOM 3382 C CA . PRO A 1 415 ? 5.812 -19 -21.844 1 95.12 415 PRO A CA 1
ATOM 3383 C C . PRO A 1 415 ? 5.562 -19.359 -23.312 1 95.12 415 PRO A C 1
ATOM 3385 O O . PRO A 1 415 ? 4.785 -18.688 -23.984 1 95.12 415 PRO A O 1
ATOM 3388 N N . ASP A 1 416 ? 6.188 -20.344 -23.812 1 93.62 416 ASP A N 1
ATOM 3389 C CA . ASP A 1 416 ? 6 -20.75 -25.203 1 93.62 416 ASP A CA 1
ATOM 3390 C C . ASP A 1 416 ? 4.699 -21.516 -25.375 1 93.62 416 ASP A C 1
ATOM 3392 O O . ASP A 1 416 ? 3.953 -21.719 -24.406 1 93.62 416 ASP A O 1
ATOM 3396 N N . ASP A 1 417 ? 4.363 -21.906 -26.578 1 95.81 417 ASP A N 1
ATOM 3397 C CA . ASP A 1 417 ? 3.084 -22.531 -26.891 1 95.81 417 ASP A CA 1
ATOM 3398 C C . ASP A 1 417 ? 2.938 -23.875 -26.156 1 95.81 417 ASP A C 1
ATOM 3400 O O . ASP A 1 417 ? 1.861 -24.188 -25.656 1 95.81 417 ASP A O 1
ATOM 3404 N N . GLU A 1 418 ? 3.988 -24.609 -26.047 1 91.62 418 GLU A N 1
ATOM 3405 C CA . GLU A 1 418 ? 3.92 -25.922 -25.422 1 91.62 418 GLU A CA 1
ATOM 3406 C C . GLU A 1 418 ? 3.645 -25.812 -23.922 1 91.62 418 GLU A C 1
ATOM 3408 O O . GLU A 1 418 ? 2.77 -26.5 -23.391 1 91.62 418 GLU A O 1
ATOM 3413 N N . GLU A 1 419 ? 4.434 -24.938 -23.344 1 90.81 419 GLU A N 1
ATOM 3414 C CA . GLU A 1 419 ? 4.223 -24.703 -21.906 1 90.81 419 GLU A CA 1
ATOM 3415 C C . GLU A 1 419 ? 2.822 -24.172 -21.641 1 90.81 419 GLU A C 1
ATOM 3417 O O . GLU A 1 419 ? 2.148 -24.609 -20.703 1 90.81 419 GLU A O 1
ATOM 3422 N N . PHE A 1 420 ? 2.369 -23.219 -22.406 1 96 420 PHE A N 1
ATOM 3423 C CA . PHE A 1 420 ? 1.068 -22.578 -22.25 1 96 420 PHE A CA 1
ATOM 3424 C C . PHE A 1 420 ? -0.058 -23.594 -22.406 1 96 420 PHE A C 1
ATOM 3426 O O . PHE A 1 420 ? -0.983 -23.641 -21.594 1 96 420 PHE A O 1
ATOM 3433 N N . LYS A 1 421 ? 0.039 -24.484 -23.438 1 96 421 LYS A N 1
ATOM 3434 C CA . LYS A 1 421 ? -0.979 -25.516 -23.672 1 96 421 LYS A CA 1
ATOM 3435 C C . LYS A 1 421 ? -1.059 -26.5 -22.516 1 96 421 LYS A C 1
ATOM 3437 O O . LYS A 1 421 ? -2.15 -26.875 -22.094 1 96 421 LYS A O 1
ATOM 3442 N N . ARG A 1 422 ? 0.064 -26.797 -22.094 1 91.69 422 ARG A N 1
ATOM 3443 C CA . ARG A 1 422 ? 0.127 -27.781 -21 1 91.69 422 ARG A CA 1
ATOM 3444 C C . ARG A 1 422 ? -0.499 -27.219 -19.734 1 91.69 422 ARG A C 1
ATOM 3446 O O . ARG A 1 422 ? -1.316 -27.875 -19.094 1 91.69 422 ARG A O 1
ATOM 3453 N N . GLU A 1 423 ? -0.134 -25.984 -19.375 1 93.06 423 GLU A N 1
ATOM 3454 C CA . GLU A 1 423 ? -0.533 -25.406 -18.094 1 93.06 423 GLU A CA 1
ATOM 3455 C C . GLU A 1 423 ? -1.991 -24.969 -18.125 1 93.06 423 GLU A C 1
ATOM 3457 O O . GLU A 1 423 ? -2.695 -25.047 -17.109 1 93.06 423 GLU A O 1
ATOM 3462 N N . ILE A 1 424 ? -2.516 -24.484 -19.25 1 96.5 424 ILE A N 1
ATOM 3463 C CA . ILE A 1 424 ? -3.869 -23.938 -19.297 1 96.5 424 ILE A CA 1
ATOM 3464 C C . ILE A 1 424 ? -4.887 -25.062 -19.125 1 96.5 424 ILE A C 1
ATOM 3466 O O . ILE A 1 424 ? -6.023 -24.828 -18.719 1 96.5 424 ILE A O 1
ATOM 3470 N N . LYS A 1 425 ? -4.508 -26.344 -19.469 1 95.62 425 LYS A N 1
ATOM 3471 C CA . LYS A 1 425 ? -5.402 -27.5 -19.344 1 95.62 425 LYS A CA 1
ATOM 3472 C C . LYS A 1 425 ? -5.539 -27.938 -17.891 1 95.62 425 LYS A C 1
ATOM 3474 O O . LYS A 1 425 ? -6.566 -28.5 -17.516 1 95.62 425 LYS A O 1
ATOM 3479 N N . LYS A 1 426 ? -4.574 -27.562 -17.172 1 90.62 426 LYS A N 1
ATOM 3480 C CA . LYS A 1 426 ? -4.527 -28.094 -15.805 1 90.62 426 LYS A CA 1
ATOM 3481 C C . LYS A 1 426 ? -4.859 -27.016 -14.781 1 90.62 426 LYS A C 1
ATOM 3483 O O . LYS A 1 426 ? -5.309 -27.312 -13.672 1 90.62 426 LYS A O 1
ATOM 3488 N N . ARG A 1 427 ? -4.727 -25.797 -15.117 1 90.56 427 ARG A N 1
ATOM 3489 C CA . ARG A 1 427 ? -4.871 -24.672 -14.219 1 90.56 427 ARG A CA 1
ATOM 3490 C C . ARG A 1 427 ? -6.316 -24.516 -13.75 1 90.56 427 ARG A C 1
ATOM 3492 O O . ARG A 1 427 ? -7.25 -24.766 -14.516 1 90.56 427 ARG A O 1
ATOM 3499 N N . ASP A 1 428 ? -6.551 -24.25 -12.398 1 89.88 428 ASP A N 1
ATOM 3500 C CA . ASP A 1 428 ? -7.867 -23.844 -11.914 1 89.88 428 ASP A CA 1
ATOM 3501 C C . ASP A 1 428 ? -8.266 -22.484 -12.492 1 89.88 428 ASP A C 1
ATOM 3503 O O . ASP A 1 428 ? -7.828 -21.438 -12.008 1 89.88 428 ASP A O 1
ATOM 3507 N N . LEU A 1 429 ? -9.102 -22.547 -13.484 1 92.44 429 LEU A N 1
ATOM 3508 C CA . LEU A 1 429 ? -9.438 -21.328 -14.211 1 92.44 429 LEU A CA 1
ATOM 3509 C C . LEU A 1 429 ? -10.742 -20.734 -13.695 1 92.44 429 LEU A C 1
ATOM 3511 O O . LEU A 1 429 ? -11.172 -19.672 -14.164 1 92.44 429 LEU A O 1
ATOM 3515 N N . TYR A 1 430 ? -11.336 -21.406 -12.781 1 88.56 430 TYR A N 1
ATOM 3516 C CA . TYR A 1 430 ? -12.562 -20.906 -12.188 1 88.56 430 TYR A CA 1
ATOM 3517 C C . TYR A 1 430 ? -12.266 -19.938 -11.047 1 88.56 430 TYR A C 1
ATOM 3519 O O . TYR A 1 430 ? -12.914 -18.906 -10.914 1 88.56 430 TYR A O 1
ATOM 3527 N N . ASN A 1 431 ? -11.383 -20.359 -10.195 1 80.44 431 ASN A N 1
ATOM 3528 C CA . ASN A 1 431 ? -10.961 -19.484 -9.109 1 80.44 431 ASN A CA 1
ATOM 3529 C C . ASN A 1 431 ? -9.781 -18.609 -9.516 1 80.44 431 ASN A C 1
ATOM 3531 O O . ASN A 1 431 ? -8.922 -18.297 -8.695 1 80.44 431 ASN A O 1
ATOM 3535 N N . PHE A 1 432 ? -9.781 -18.297 -10.688 1 81.38 432 PHE A N 1
ATOM 3536 C CA . PHE A 1 432 ? -8.789 -17.453 -11.328 1 81.38 432 PHE A CA 1
ATOM 3537 C C . PHE A 1 432 ? -9.203 -15.984 -11.258 1 81.38 432 PHE A C 1
ATOM 3539 O O . PHE A 1 432 ? -10.391 -15.672 -11.32 1 81.38 432 PHE A O 1
ATOM 3546 N N . ARG A 1 433 ? -8.438 -15.07 -10.922 1 73.44 433 ARG A N 1
ATOM 3547 C CA . ARG A 1 433 ? -8.734 -13.664 -10.703 1 73.44 433 ARG A CA 1
ATOM 3548 C C . ARG A 1 433 ? -9.492 -13.07 -11.891 1 73.44 433 ARG A C 1
ATOM 3550 O O . ARG A 1 433 ? -10.289 -12.141 -11.727 1 73.44 433 ARG A O 1
ATOM 3557 N N . ASN A 1 434 ? -9.305 -13.539 -13.102 1 78.94 434 ASN A N 1
ATOM 3558 C CA . ASN A 1 434 ? -9.977 -13.016 -14.281 1 78.94 434 ASN A CA 1
ATOM 3559 C C . ASN A 1 434 ? -10.672 -14.117 -15.07 1 78.94 434 ASN A C 1
ATOM 3561 O O . ASN A 1 434 ? -10.484 -14.234 -16.281 1 78.94 434 ASN A O 1
ATOM 3565 N N . ARG A 1 435 ? -11.578 -14.75 -14.367 1 84.69 435 ARG A N 1
ATOM 3566 C CA . ARG A 1 435 ? -12.172 -15.914 -15.023 1 84.69 435 ARG A CA 1
ATOM 3567 C C . ARG A 1 435 ? -13.086 -15.492 -16.172 1 84.69 435 ARG A C 1
ATOM 3569 O O . ARG A 1 435 ? -13.148 -16.156 -17.203 1 84.69 435 ARG A O 1
ATOM 3576 N N . SER A 1 436 ? -13.828 -14.312 -16 1 85.81 436 SER A N 1
ATOM 3577 C CA . SER A 1 436 ? -14.711 -13.867 -17.078 1 85.81 436 SER A CA 1
ATOM 3578 C C . SER A 1 436 ? -13.914 -13.43 -18.297 1 85.81 436 SER A C 1
ATOM 3580 O O . SER A 1 436 ? -14.383 -13.562 -19.438 1 85.81 436 SER A O 1
ATOM 3582 N N . TYR A 1 437 ? -12.75 -13.016 -18.062 1 91.38 437 TYR A N 1
ATOM 3583 C CA . TYR A 1 437 ? -11.898 -12.484 -19.125 1 91.38 437 TYR A CA 1
ATOM 3584 C C . TYR A 1 437 ? -11.562 -13.555 -20.156 1 91.38 437 TYR A C 1
ATOM 3586 O O . TYR A 1 437 ? -11.781 -13.367 -21.359 1 91.38 437 TYR A O 1
ATOM 3594 N N . TRP A 1 438 ? -11.016 -14.68 -19.719 1 93.56 438 TRP A N 1
ATOM 3595 C CA . TRP A 1 438 ? -10.539 -15.664 -20.688 1 93.56 438 TRP A CA 1
ATOM 3596 C C . TRP A 1 438 ? -11.711 -16.312 -21.422 1 93.56 438 TRP A C 1
ATOM 3598 O O . TRP A 1 438 ? -11.594 -16.672 -22.594 1 93.56 438 TRP A O 1
ATOM 3608 N N . LEU A 1 439 ? -12.875 -16.438 -20.766 1 93.5 439 LEU A N 1
ATOM 3609 C CA . LEU A 1 439 ? -14.07 -16.969 -21.406 1 93.5 439 LEU A CA 1
ATOM 3610 C C . LEU A 1 439 ? -14.539 -16.031 -22.531 1 93.5 439 LEU A C 1
ATOM 3612 O O . LEU A 1 439 ? -14.875 -16.5 -23.625 1 93.5 439 LEU A O 1
ATOM 3616 N N . ARG A 1 440 ? -14.531 -14.75 -22.203 1 91.94 440 ARG A N 1
ATOM 3617 C CA . ARG A 1 440 ? -14.945 -13.758 -23.203 1 91.94 440 ARG A CA 1
ATOM 3618 C C . ARG A 1 440 ? -13.992 -13.75 -24.391 1 91.94 440 ARG A C 1
ATOM 3620 O O . ARG A 1 440 ? -14.43 -13.68 -25.531 1 91.94 440 ARG A O 1
ATOM 3627 N N . ARG A 1 441 ? -12.734 -13.797 -24.141 1 94.44 441 ARG A N 1
ATOM 3628 C CA . ARG A 1 441 ? -11.727 -13.75 -25.203 1 94.44 441 ARG A CA 1
ATOM 3629 C C . ARG A 1 441 ? -11.836 -14.977 -26.109 1 94.44 441 ARG A C 1
ATOM 3631 O O . ARG A 1 441 ? -11.758 -14.852 -27.328 1 94.44 441 ARG A O 1
ATOM 3638 N N . LEU A 1 442 ? -12.039 -16.156 -25.562 1 95 442 LEU A N 1
ATOM 3639 C CA . LEU A 1 442 ? -12.164 -17.375 -26.344 1 95 442 LEU A CA 1
ATOM 3640 C C . LEU A 1 442 ? -13.445 -17.359 -27.172 1 95 442 LEU A C 1
ATOM 3642 O O . LEU A 1 442 ? -13.445 -17.75 -28.344 1 95 442 LEU A O 1
ATOM 3646 N N . GLU A 1 443 ? -14.469 -16.938 -26.531 1 93.94 443 GLU A N 1
ATOM 3647 C CA . GLU A 1 443 ? -15.773 -16.922 -27.188 1 93.94 443 GLU A CA 1
ATOM 3648 C C . GLU A 1 443 ? -15.789 -15.969 -28.375 1 93.94 443 GLU A C 1
ATOM 3650 O O . GLU A 1 443 ? -16.375 -16.281 -29.422 1 93.94 443 GLU A O 1
ATOM 3655 N N . ASN A 1 444 ? -15.172 -14.852 -28.203 1 93.25 444 ASN A N 1
ATOM 3656 C CA . ASN A 1 444 ? -15.352 -13.773 -29.172 1 93.25 444 ASN A CA 1
ATOM 3657 C C . ASN A 1 444 ? -14.211 -13.727 -30.172 1 93.25 444 ASN A C 1
ATOM 3659 O O . ASN A 1 444 ? -14.25 -12.945 -31.141 1 93.25 444 ASN A O 1
ATOM 3663 N N . GLU A 1 445 ? -13.266 -14.539 -29.984 1 90.69 445 GLU A N 1
ATOM 3664 C CA . GLU A 1 445 ? -12.148 -14.5 -30.922 1 90.69 445 GLU A CA 1
ATOM 3665 C C . GLU A 1 445 ? -12.617 -14.719 -32.375 1 90.69 445 GLU A C 1
ATOM 3667 O O . GLU A 1 445 ? -13.32 -15.688 -32.656 1 90.69 445 GLU A O 1
ATOM 3672 N N . GLY A 1 446 ? -12.258 -13.805 -33.219 1 85.19 446 GLY A N 1
ATOM 3673 C CA . GLY A 1 446 ? -12.555 -13.93 -34.656 1 85.19 446 GLY A CA 1
ATOM 3674 C C . GLY A 1 446 ? -14 -13.617 -35 1 85.19 446 GLY A C 1
ATOM 3675 O O . GLY A 1 446 ? -14.422 -13.797 -36.125 1 85.19 446 GLY A O 1
ATOM 3676 N N . ARG A 1 447 ? -14.742 -13.203 -34 1 85.75 447 ARG A N 1
ATOM 3677 C CA . ARG A 1 447 ? -16.141 -12.875 -34.25 1 85.75 447 ARG A CA 1
ATOM 3678 C C . ARG A 1 447 ? -16.312 -11.398 -34.562 1 85.75 447 ARG A C 1
ATOM 3680 O O . ARG A 1 447 ? -15.719 -10.539 -33.906 1 85.75 447 ARG A O 1
ATOM 3687 N N . LYS A 1 448 ? -17.078 -11.148 -35.5 1 79.12 448 LYS A N 1
ATOM 3688 C CA . LYS A 1 448 ? -17.484 -9.773 -35.812 1 79.12 448 LYS A CA 1
ATOM 3689 C C . LYS A 1 448 ? -18.641 -9.336 -34.906 1 79.12 448 LYS A C 1
ATOM 3691 O O . LYS A 1 448 ? -18.656 -8.203 -34.438 1 79.12 448 LYS A O 1
ATOM 3696 N N . GLU A 1 449 ? -19.516 -10.344 -34.812 1 79.19 449 GLU A N 1
ATOM 3697 C CA . GLU A 1 449 ? -20.609 -10.109 -33.875 1 79.19 449 GLU A CA 1
ATOM 3698 C C . GLU A 1 449 ? -20.281 -10.625 -32.469 1 79.19 449 GLU A C 1
ATOM 3700 O O . GLU A 1 449 ? -20.516 -11.789 -32.156 1 79.19 449 GLU A O 1
ATOM 3705 N N . ARG A 1 450 ? -19.875 -9.82 -31.719 1 83.12 450 ARG A N 1
ATOM 3706 C CA . ARG A 1 450 ? -19.375 -10.195 -30.391 1 83.12 450 ARG A CA 1
ATOM 3707 C C . ARG A 1 450 ? -20.531 -10.445 -29.422 1 83.12 450 ARG A C 1
ATOM 3709 O O . ARG A 1 450 ? -21.578 -9.82 -29.531 1 83.12 450 ARG A O 1
ATOM 3716 N N . ILE A 1 451 ? -20.328 -11.383 -28.609 1 81.12 451 ILE A N 1
ATOM 3717 C CA . ILE A 1 451 ? -21.312 -11.742 -27.594 1 81.12 451 ILE A CA 1
ATOM 3718 C C . ILE A 1 451 ? -20.891 -11.141 -26.25 1 81.12 451 ILE A C 1
A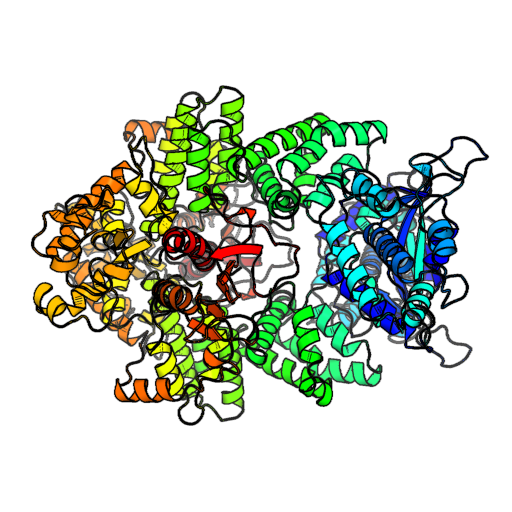TOM 3720 O O . ILE A 1 451 ? -19.703 -11.125 -25.906 1 81.12 451 ILE A O 1
ATOM 3724 N N . SER A 1 452 ? -21.875 -10.57 -25.562 1 77.75 452 SER A N 1
ATOM 3725 C CA . SER A 1 452 ? -21.625 -10.062 -24.219 1 77.75 452 SER A CA 1
ATOM 3726 C C . SER A 1 452 ? -21.656 -11.18 -23.188 1 77.75 452 SER A C 1
ATOM 3728 O O . SER A 1 452 ? -22.734 -11.711 -22.891 1 77.75 452 SER A O 1
ATOM 3730 N N . VAL A 1 453 ? -20.594 -11.516 -22.672 1 78.38 453 VAL A N 1
ATOM 3731 C CA . VAL A 1 453 ? -20.469 -12.625 -21.734 1 78.38 453 VAL A CA 1
ATOM 3732 C C . VAL A 1 453 ? -21.203 -12.297 -20.438 1 78.38 453 VAL A C 1
ATOM 3734 O O . VAL A 1 453 ? -21.594 -13.195 -19.688 1 78.38 453 VAL A O 1
ATOM 3737 N N . ASP A 1 454 ? -21.438 -11.031 -20.266 1 73.62 454 ASP A N 1
ATOM 3738 C CA . ASP A 1 454 ? -22.125 -10.609 -19.062 1 73.62 454 ASP A CA 1
ATOM 3739 C C . ASP A 1 454 ? -23.562 -11.125 -19.031 1 73.62 454 ASP A C 1
ATOM 3741 O O . ASP A 1 454 ? -24.203 -11.141 -17.984 1 73.62 454 ASP A O 1
ATOM 3745 N N . GLU A 1 455 ? -23.953 -11.617 -20.172 1 75.25 455 GLU A N 1
ATOM 3746 C CA . GLU A 1 455 ? -25.312 -12.148 -20.281 1 75.25 455 GLU A CA 1
ATOM 3747 C C . GLU A 1 455 ? -25.344 -13.633 -19.922 1 75.25 455 GLU A C 1
ATOM 3749 O O . GLU A 1 455 ? -26.422 -14.203 -19.781 1 75.25 455 GLU A O 1
ATOM 3754 N N . TYR A 1 456 ? -24.188 -14.164 -19.734 1 82.56 456 TYR A N 1
ATOM 3755 C CA . TYR A 1 456 ? -24.094 -15.594 -19.469 1 82.56 456 TYR A CA 1
ATOM 3756 C C . TYR A 1 456 ? -23.453 -15.859 -18.109 1 82.56 456 TYR A C 1
ATOM 3758 O O . TYR A 1 456 ? -22.906 -14.953 -17.484 1 82.56 456 TYR A O 1
ATOM 3766 N N . THR A 1 457 ? -23.688 -17.031 -17.625 1 81.75 457 THR A N 1
ATOM 3767 C CA . THR A 1 457 ? -23.047 -17.5 -16.391 1 81.75 457 THR A CA 1
ATOM 3768 C C . THR A 1 457 ? -22.062 -18.625 -16.703 1 81.75 457 THR A C 1
ATOM 3770 O O . THR A 1 457 ? -22.156 -19.297 -17.734 1 81.75 457 THR A O 1
ATOM 3773 N N . ILE A 1 458 ? -21.125 -18.797 -15.883 1 87.81 458 ILE A N 1
ATOM 3774 C CA . ILE A 1 458 ? -20.141 -19.875 -16.062 1 87.81 458 ILE A CA 1
ATOM 3775 C C . ILE A 1 458 ? -20.766 -21.203 -15.656 1 87.81 458 ILE A C 1
ATOM 3777 O O . ILE A 1 458 ? -21.359 -21.328 -14.594 1 87.81 458 ILE A O 1
ATOM 3781 N N . GLU A 1 459 ? -20.672 -22.094 -16.516 1 90.56 459 GLU A N 1
ATOM 3782 C CA . GLU A 1 459 ? -21.25 -23.422 -16.312 1 90.56 459 GLU A CA 1
ATOM 3783 C C . GLU A 1 459 ? -20.172 -24.484 -16.125 1 90.56 459 GLU A C 1
ATOM 3785 O O . GLU A 1 459 ? -19.188 -24.516 -16.875 1 90.56 459 GLU A O 1
ATOM 3790 N N . HIS A 1 460 ? -20.344 -25.234 -15.023 1 93.38 460 HIS A N 1
ATOM 3791 C CA . HIS A 1 460 ? -19.609 -26.484 -14.891 1 93.38 460 HIS A CA 1
ATOM 3792 C C . HIS A 1 460 ? -20.359 -27.625 -15.57 1 93.38 460 HIS A C 1
ATOM 3794 O O . HIS A 1 460 ? -21.438 -28.031 -15.125 1 93.38 460 HIS A O 1
ATOM 3800 N N . ILE A 1 461 ? -19.766 -28.172 -16.594 1 96 461 ILE A N 1
ATOM 3801 C CA . ILE A 1 461 ? -20.422 -29.297 -17.25 1 96 461 ILE A CA 1
ATOM 3802 C C . ILE A 1 461 ? -20.594 -30.453 -16.266 1 96 461 ILE A C 1
ATOM 3804 O O . ILE A 1 461 ? -21.703 -30.938 -16.031 1 96 461 ILE A O 1
ATOM 3808 N N . MET A 1 462 ? -19.484 -30.875 -15.773 1 95.44 462 MET A N 1
ATOM 3809 C CA . MET A 1 462 ? -19.547 -31.703 -14.57 1 95.44 462 MET A CA 1
ATOM 3810 C C . MET A 1 462 ? -19.797 -30.844 -13.336 1 95.44 462 MET A C 1
ATOM 3812 O O . MET A 1 462 ? -19 -29.953 -13.031 1 95.44 462 MET A O 1
ATOM 3816 N N . PRO A 1 463 ? -20.875 -31.047 -12.602 1 92.69 463 PRO A N 1
ATOM 3817 C CA . PRO A 1 463 ? -21.328 -30.109 -11.586 1 92.69 463 PRO A CA 1
ATOM 3818 C C . PRO A 1 463 ? -20.406 -30.047 -10.367 1 92.69 463 PRO A C 1
ATOM 3820 O O . PRO A 1 463 ? -19.594 -30.969 -10.156 1 92.69 463 PRO A O 1
ATOM 3823 N N . GLN A 1 464 ? -20.516 -28.953 -9.594 1 87.44 464 GLN A N 1
ATOM 3824 C CA . GLN A 1 464 ? -19.703 -28.688 -8.406 1 87.44 464 GLN A CA 1
ATOM 3825 C C . GLN A 1 464 ? -20.219 -29.484 -7.207 1 87.44 464 GLN A C 1
ATOM 3827 O O . GLN A 1 464 ? -19.5 -29.641 -6.215 1 87.44 464 GLN A O 1
ATOM 3832 N N . GLN A 1 465 ? -21.375 -29.984 -7.316 1 82.5 465 GLN A N 1
ATOM 3833 C CA . GLN A 1 465 ? -22.031 -30.656 -6.195 1 82.5 465 GLN A CA 1
ATOM 3834 C C . GLN A 1 465 ? -21.156 -31.781 -5.645 1 82.5 465 GLN A C 1
ATOM 3836 O O . GLN A 1 465 ? -20.578 -32.562 -6.41 1 82.5 465 GLN A O 1
ATOM 3841 N N . ARG A 1 466 ? -21.047 -31.797 -4.262 1 79.94 466 ARG A N 1
ATOM 3842 C CA . ARG A 1 466 ? -20.312 -32.875 -3.604 1 79.94 466 ARG A CA 1
ATOM 3843 C C . ARG A 1 466 ? -21.172 -33.562 -2.551 1 79.94 466 ARG A C 1
ATOM 3845 O O . ARG A 1 466 ? -21.734 -32.906 -1.676 1 79.94 466 ARG A O 1
ATOM 3852 N N . PRO A 1 467 ? -21.359 -34.969 -2.566 1 80 467 PRO A N 1
ATOM 3853 C CA . PRO A 1 467 ? -20.812 -35.812 -3.641 1 80 467 PRO A CA 1
ATOM 3854 C C . PRO A 1 467 ? -21.641 -35.719 -4.926 1 80 467 PRO A C 1
ATOM 3856 O O . PRO A 1 467 ? -22.781 -35.281 -4.898 1 80 467 PRO A O 1
ATOM 3859 N N . LEU A 1 468 ? -21.016 -36.125 -5.969 1 90.81 468 LEU A N 1
ATOM 3860 C CA . LEU A 1 468 ? -21.734 -36.188 -7.238 1 90.81 468 LEU A CA 1
ATOM 3861 C C . LEU A 1 468 ? -22.891 -37.188 -7.168 1 90.81 468 LEU A C 1
ATOM 3863 O O . LEU A 1 468 ? -22.844 -38.125 -6.379 1 90.81 468 LEU A O 1
ATOM 3867 N N . SER A 1 469 ? -23.953 -36.938 -7.969 1 91.69 469 SER A N 1
ATOM 3868 C CA . SER A 1 469 ? -25.078 -37.875 -8.039 1 91.69 469 SER A CA 1
ATOM 3869 C C . SER A 1 469 ? -24.625 -39.25 -8.508 1 91.69 469 SER A C 1
ATOM 3871 O O . SER A 1 469 ? -23.562 -39.375 -9.125 1 91.69 469 SER A O 1
ATOM 3873 N N . SER A 1 470 ? -25.375 -40.25 -8.156 1 93.06 470 SER A N 1
ATOM 3874 C CA . SER A 1 470 ? -25.062 -41.594 -8.547 1 93.06 470 SER A CA 1
ATOM 3875 C C . SER A 1 470 ? -24.922 -41.75 -10.062 1 93.06 470 SER A C 1
ATOM 3877 O O . SER A 1 470 ? -24.094 -42.5 -10.555 1 93.06 470 SER A O 1
ATOM 3879 N N . ALA A 1 471 ? -25.719 -41.031 -10.734 1 92.38 471 ALA A N 1
ATOM 3880 C CA . ALA A 1 471 ? -25.688 -41.062 -12.195 1 92.38 471 ALA A CA 1
ATOM 3881 C C . ALA A 1 471 ? -24.359 -40.5 -12.727 1 92.38 471 ALA A C 1
ATOM 3883 O O . ALA A 1 471 ? -23.781 -41.094 -13.648 1 92.38 471 ALA A O 1
ATOM 3884 N N . TRP A 1 472 ? -23.891 -39.5 -12.234 1 94.06 472 TRP A N 1
ATOM 3885 C CA . TRP A 1 472 ? -22.609 -38.906 -12.625 1 94.06 472 TRP A CA 1
ATOM 3886 C C . TRP A 1 472 ? -21.453 -39.812 -12.281 1 94.06 472 TRP A C 1
ATOM 3888 O O . TRP A 1 472 ? -20.5 -39.938 -13.055 1 94.06 472 TRP A O 1
ATOM 3898 N N . GLN A 1 473 ? -21.547 -40.406 -11.102 1 94.5 473 GLN A N 1
ATOM 3899 C CA . GLN A 1 473 ? -20.5 -41.344 -10.695 1 94.5 473 GLN A CA 1
ATOM 3900 C C . GLN A 1 473 ? -20.391 -42.5 -11.688 1 94.5 473 GLN A C 1
ATOM 3902 O O . GLN A 1 473 ? -19.281 -42.906 -12.031 1 94.5 473 GLN A O 1
ATOM 3907 N N . LYS A 1 474 ? -21.516 -42.938 -12.047 1 92.25 474 LYS A N 1
ATOM 3908 C CA . LYS A 1 474 ? -21.547 -44.031 -13.023 1 92.25 474 LYS A CA 1
ATOM 3909 C C . LYS A 1 474 ? -20.938 -43.594 -14.359 1 92.25 474 LYS A C 1
ATOM 3911 O O . LYS A 1 474 ? -20.156 -44.312 -14.977 1 92.25 474 LYS A O 1
ATOM 3916 N N . ASP A 1 475 ? -21.297 -42.469 -14.789 1 91.19 475 ASP A N 1
ATOM 3917 C CA . ASP A 1 475 ? -20.844 -41.938 -16.062 1 91.19 475 ASP A CA 1
ATOM 3918 C C . ASP A 1 475 ? -19.328 -41.688 -16.062 1 91.19 475 ASP A C 1
ATOM 3920 O O . ASP A 1 475 ? -18.656 -41.875 -17.078 1 91.19 475 ASP A O 1
ATOM 3924 N N . LEU A 1 476 ? -18.75 -41.25 -15 1 94 476 LEU A N 1
ATOM 3925 C CA . LEU A 1 476 ? -17.328 -40.906 -14.891 1 94 476 LEU A CA 1
ATOM 3926 C C . LEU A 1 476 ? -16.484 -42.156 -14.617 1 94 476 LEU A C 1
ATOM 3928 O O . LEU A 1 476 ? -15.273 -42.156 -14.852 1 94 476 LEU A O 1
ATOM 3932 N N . GLY A 1 477 ? -17.188 -43.188 -14.086 1 91.5 477 GLY A N 1
ATOM 3933 C CA . GLY A 1 477 ? -16.484 -44.438 -13.82 1 91.5 477 GLY A CA 1
ATOM 3934 C C . GLY A 1 477 ? -15.961 -44.531 -12.398 1 91.5 477 GLY A C 1
ATOM 3935 O O . GLY A 1 477 ? -16.266 -43.688 -11.562 1 91.5 477 GLY A O 1
ATOM 3936 N N . PRO A 1 478 ? -15.164 -45.5 -12.133 1 91.19 478 PRO A N 1
ATOM 3937 C CA . PRO A 1 478 ? -14.734 -45.812 -10.766 1 91.19 478 PRO A CA 1
ATOM 3938 C C . PRO A 1 478 ? -13.836 -44.719 -10.18 1 91.19 478 PRO A C 1
ATOM 3940 O O . PRO A 1 478 ? -13.805 -44.531 -8.961 1 91.19 478 PRO A O 1
ATOM 3943 N N . ALA A 1 479 ? -13.164 -44.031 -11.039 1 91.19 479 ALA A N 1
ATOM 3944 C CA . ALA A 1 479 ? -12.258 -43 -10.57 1 91.19 479 ALA A CA 1
ATOM 3945 C C . ALA A 1 479 ? -12.945 -41.625 -10.578 1 91.19 479 ALA A C 1
ATOM 3947 O O . ALA A 1 479 ? -12.297 -40.594 -10.781 1 91.19 479 ALA A O 1
ATOM 3948 N N . TRP A 1 480 ? -14.195 -41.625 -10.352 1 92.25 480 TRP A N 1
ATOM 3949 C CA . TRP A 1 480 ? -14.984 -40.406 -10.5 1 92.25 480 TRP A CA 1
ATOM 3950 C C . TRP A 1 480 ? -14.531 -39.344 -9.508 1 92.25 480 TRP A C 1
ATOM 3952 O O . TRP A 1 480 ? -14.531 -38.156 -9.828 1 92.25 480 TRP A O 1
ATOM 3962 N N . LYS A 1 481 ? -14.141 -39.781 -8.367 1 87.38 481 LYS A N 1
ATOM 3963 C CA . LYS A 1 481 ? -13.727 -38.812 -7.352 1 87.38 481 LYS A CA 1
ATOM 3964 C C . LYS A 1 481 ? -12.469 -38.062 -7.789 1 87.38 481 LYS A C 1
ATOM 3966 O O . LYS A 1 481 ? -12.383 -36.844 -7.645 1 87.38 481 LYS A O 1
ATOM 3971 N N . GLN A 1 482 ? -11.547 -38.75 -8.258 1 84.81 482 GLN A N 1
ATOM 3972 C CA . GLN A 1 482 ? -10.297 -38.156 -8.734 1 84.81 482 GLN A CA 1
ATOM 3973 C C . GLN A 1 482 ? -10.547 -37.219 -9.93 1 84.81 482 GLN A C 1
ATOM 3975 O O . GLN A 1 482 ? -9.961 -36.156 -10.023 1 84.81 482 GLN A O 1
ATOM 3980 N N . THR A 1 483 ? -11.375 -37.781 -10.773 1 91.69 483 THR A N 1
ATOM 3981 C CA . THR A 1 483 ? -11.711 -36.969 -11.945 1 91.69 483 THR A CA 1
ATOM 3982 C C . THR A 1 483 ? -12.375 -35.656 -11.547 1 91.69 483 THR A C 1
ATOM 3984 O O . THR A 1 483 ? -12.047 -34.594 -12.078 1 91.69 483 THR A O 1
ATOM 3987 N N . HIS A 1 484 ? -13.281 -35.781 -10.656 1 92.44 484 HIS A N 1
ATOM 3988 C CA . HIS A 1 484 ? -13.992 -34.594 -10.164 1 92.44 484 HIS A CA 1
ATOM 3989 C C . HIS A 1 484 ? -13.031 -33.594 -9.523 1 92.44 484 HIS A C 1
ATOM 3991 O O . HIS A 1 484 ? -13.062 -32.406 -9.836 1 92.44 484 HIS A O 1
ATOM 3997 N N . ASP A 1 485 ? -12.141 -34.031 -8.812 1 83.38 485 ASP A N 1
ATOM 3998 C CA . ASP A 1 485 ? -11.195 -33.188 -8.086 1 83.38 485 ASP A CA 1
ATOM 3999 C C . ASP A 1 485 ? -10.195 -32.531 -9.031 1 83.38 485 ASP A C 1
ATOM 4001 O O . ASP A 1 485 ? -9.828 -31.375 -8.852 1 83.38 485 ASP A O 1
ATOM 4005 N N . SER A 1 486 ? -9.844 -33.25 -10.008 1 86.19 486 SER A N 1
ATOM 4006 C CA . SER A 1 486 ? -8.758 -32.812 -10.883 1 86.19 486 SER A CA 1
ATOM 4007 C C . SER A 1 486 ? -9.258 -31.844 -11.945 1 86.19 486 SER A C 1
ATOM 4009 O O . SER A 1 486 ? -8.523 -30.953 -12.375 1 86.19 486 SER A O 1
ATOM 4011 N N . TYR A 1 487 ? -10.523 -32.062 -12.352 1 93.75 487 TYR A N 1
ATOM 4012 C CA . TYR A 1 487 ? -10.891 -31.391 -13.594 1 93.75 487 TYR A CA 1
ATOM 4013 C C . TYR A 1 487 ? -12.062 -30.438 -13.367 1 93.75 487 TYR A C 1
ATOM 4015 O O . TYR A 1 487 ? -12.461 -29.703 -14.273 1 93.75 487 TYR A O 1
ATOM 4023 N N . LEU A 1 488 ? -12.602 -30.359 -12.219 1 92.81 488 LEU A N 1
ATOM 4024 C CA . LEU A 1 488 ? -13.812 -29.594 -11.93 1 92.81 488 LEU A CA 1
ATOM 4025 C C . LEU A 1 488 ? -13.68 -28.156 -12.43 1 92.81 488 LEU A C 1
ATOM 4027 O O . LEU A 1 488 ? -14.57 -27.656 -13.117 1 92.81 488 LEU A O 1
ATOM 4031 N N . HIS A 1 489 ? -12.602 -27.5 -12.133 1 92 489 HIS A N 1
ATOM 4032 C CA . HIS A 1 489 ? -12.453 -26.078 -12.391 1 92 489 HIS A CA 1
ATOM 4033 C C . HIS A 1 489 ? -11.477 -25.812 -13.531 1 92 489 HIS A C 1
ATOM 4035 O O . HIS A 1 489 ? -10.867 -24.75 -13.609 1 92 489 HIS A O 1
ATOM 4041 N N . THR A 1 490 ? -11.375 -26.766 -14.422 1 95.38 490 THR A N 1
ATOM 4042 C CA . THR A 1 490 ? -10.375 -26.641 -15.477 1 95.38 490 THR A CA 1
ATOM 4043 C C . THR A 1 490 ? -11.023 -26.234 -16.797 1 95.38 490 THR A C 1
ATOM 4045 O O . THR A 1 490 ? -12.25 -26.219 -16.906 1 95.38 490 THR A O 1
ATOM 4048 N N . LEU A 1 491 ? -10.164 -25.984 -17.75 1 96.88 491 LEU A N 1
ATOM 4049 C CA . LEU A 1 491 ? -10.523 -25.5 -19.078 1 96.88 491 LEU A CA 1
ATOM 4050 C C . LEU A 1 491 ? -11.555 -26.406 -19.734 1 96.88 491 LEU A C 1
ATOM 4052 O O . LEU A 1 491 ? -12.484 -25.938 -20.391 1 96.88 491 LEU A O 1
ATOM 4056 N N . GLY A 1 492 ? -11.398 -27.688 -19.578 1 97.38 492 GLY A N 1
ATOM 4057 C CA . GLY A 1 492 ? -12.242 -28.656 -20.266 1 97.38 492 GLY A CA 1
ATOM 4058 C C . GLY A 1 492 ? -13.656 -28.703 -19.719 1 97.38 492 GLY A C 1
ATOM 4059 O O . GLY A 1 492 ? -14.602 -29.031 -20.453 1 97.38 492 GLY A O 1
ATOM 4060 N N . ASN A 1 493 ? -13.82 -28.375 -18.469 1 97.38 493 ASN A N 1
ATOM 4061 C CA . ASN A 1 493 ? -15.109 -28.594 -17.812 1 97.38 493 ASN A CA 1
ATOM 4062 C C . ASN A 1 493 ? -15.898 -27.297 -17.672 1 97.38 493 ASN A C 1
ATOM 4064 O O . ASN A 1 493 ? -17.062 -27.312 -17.281 1 97.38 493 ASN A O 1
ATOM 4068 N N . LEU A 1 494 ? -15.258 -26.172 -17.969 1 95.62 494 LEU A N 1
ATOM 4069 C CA . LEU A 1 494 ? -15.906 -24.891 -17.797 1 95.62 494 LEU A CA 1
ATOM 4070 C C . LEU A 1 494 ? -16.422 -24.359 -19.125 1 95.62 494 LEU A C 1
ATOM 4072 O O . LEU A 1 494 ? -15.781 -24.516 -20.172 1 95.62 494 LEU A O 1
ATOM 4076 N N . THR A 1 495 ? -17.578 -23.719 -19.125 1 95.38 495 THR A N 1
ATOM 4077 C CA . THR A 1 495 ? -18.156 -23.078 -20.312 1 95.38 495 THR A CA 1
ATOM 4078 C C . THR A 1 495 ? -19.172 -22 -19.891 1 95.38 495 THR A C 1
ATOM 4080 O O . THR A 1 495 ? -19.109 -21.469 -18.781 1 95.38 495 THR A O 1
ATOM 4083 N N . LEU A 1 496 ? -19.906 -21.5 -20.891 1 91.88 496 LEU A N 1
ATOM 4084 C CA . LEU A 1 496 ? -20.906 -20.469 -20.641 1 91.88 496 LEU A CA 1
ATOM 4085 C C . LEU A 1 496 ? -22.297 -20.953 -21.031 1 91.88 496 LEU A C 1
ATOM 4087 O O . LEU A 1 496 ? -22.453 -21.719 -21.984 1 91.88 496 LEU A O 1
ATOM 4091 N N . THR A 1 497 ? -23.25 -20.5 -20.234 1 89.44 497 THR A N 1
ATOM 4092 C CA . THR A 1 497 ? -24.625 -20.797 -20.609 1 89.44 497 THR A CA 1
ATOM 4093 C C . THR A 1 497 ? -25.578 -19.75 -20.016 1 89.44 497 THR A C 1
ATOM 4095 O O . THR A 1 497 ? -25.234 -19.078 -19.047 1 89.44 497 THR A O 1
ATOM 4098 N N . GLY A 1 498 ? -26.672 -19.562 -20.672 1 82.56 498 GLY A N 1
ATOM 4099 C CA . GLY A 1 498 ? -27.75 -18.766 -20.125 1 82.56 498 GLY A CA 1
ATOM 4100 C C . GLY A 1 498 ? -28.734 -19.578 -19.297 1 82.56 498 GLY A C 1
ATOM 4101 O O . GLY A 1 498 ? -29.656 -19.016 -18.703 1 82.56 498 GLY A O 1
ATOM 4102 N N . TYR A 1 499 ? -28.516 -20.875 -19.188 1 82.31 499 TYR A N 1
ATOM 4103 C CA . TYR A 1 499 ? -29.469 -21.781 -18.578 1 82.31 499 TYR A CA 1
ATOM 4104 C C . TYR A 1 499 ? -28.844 -22.5 -17.375 1 82.31 499 TYR A C 1
ATOM 4106 O O . TYR A 1 499 ? -29.109 -23.688 -17.156 1 82.31 499 TYR A O 1
ATOM 4114 N N . ASN A 1 500 ? -27.984 -21.844 -16.719 1 80.88 500 ASN A N 1
ATOM 4115 C CA . ASN A 1 500 ? -27.266 -22.469 -15.609 1 80.88 500 ASN A CA 1
ATOM 4116 C C . ASN A 1 500 ? -28.219 -22.984 -14.539 1 80.88 500 ASN A C 1
ATOM 4118 O O . ASN A 1 500 ? -28.031 -24.078 -14 1 80.88 500 ASN A O 1
ATOM 4122 N N . SER A 1 501 ? -29.25 -22.25 -14.266 1 77.12 501 SER A N 1
ATOM 4123 C CA . SER A 1 501 ? -30.219 -22.656 -13.258 1 77.12 501 SER A CA 1
ATOM 4124 C C . SER A 1 501 ? -31 -23.891 -13.695 1 77.12 501 SER A C 1
ATOM 4126 O O . SER A 1 501 ? -31.344 -24.75 -12.875 1 77.12 501 SER A O 1
ATOM 4128 N N . GLU A 1 502 ? -31.25 -23.953 -14.906 1 82.94 502 GLU A N 1
ATOM 4129 C CA . GLU A 1 502 ? -31.969 -25.109 -15.453 1 82.94 502 GLU A CA 1
ATOM 4130 C C . GLU A 1 502 ? -31.062 -26.328 -15.508 1 82.94 502 GLU A C 1
ATOM 4132 O O . GLU A 1 502 ? -31.516 -27.453 -15.258 1 82.94 502 GLU A O 1
ATOM 4137 N N . TYR A 1 503 ? -29.797 -26.078 -15.883 1 87.62 503 TYR A N 1
ATOM 4138 C CA . TYR A 1 503 ? -28.844 -27.172 -15.945 1 87.62 503 TYR A CA 1
ATOM 4139 C C . TYR A 1 503 ? -28.641 -27.812 -14.57 1 87.62 503 TYR A C 1
ATOM 4141 O O . TYR A 1 503 ? -28.719 -29.031 -14.43 1 87.62 503 TYR A O 1
ATOM 4149 N N . SER A 1 504 ? -28.438 -26.922 -13.547 1 83.19 504 SER A N 1
ATOM 4150 C CA . SER A 1 504 ? -28.219 -27.344 -12.172 1 83.19 504 SER A CA 1
ATOM 4151 C C . SER A 1 504 ? -27.234 -28.516 -12.109 1 83.19 504 SER A C 1
ATOM 4153 O O . SER A 1 504 ? -26.188 -28.484 -12.758 1 83.19 504 SER A O 1
ATOM 4155 N N . ASN A 1 505 ? -27.641 -29.625 -11.438 1 89.12 505 ASN A N 1
ATOM 4156 C CA . ASN A 1 505 ? -26.75 -30.766 -11.281 1 89.12 505 ASN A CA 1
ATOM 4157 C C . ASN A 1 505 ? -27.188 -31.938 -12.156 1 89.12 505 ASN A C 1
ATOM 4159 O O . ASN A 1 505 ? -26.891 -33.094 -11.836 1 89.12 505 ASN A O 1
ATOM 4163 N N . ARG A 1 506 ? -27.844 -31.578 -13.227 1 92.06 506 ARG A N 1
ATOM 4164 C CA . ARG A 1 506 ? -28.359 -32.625 -14.109 1 92.06 506 ARG A CA 1
ATOM 4165 C C . ARG A 1 506 ? -27.219 -33.375 -14.789 1 92.06 506 ARG A C 1
ATOM 4167 O O . ARG A 1 506 ? -26.094 -32.875 -14.883 1 92.06 506 ARG A O 1
ATOM 4174 N N . VAL A 1 507 ? -27.609 -34.531 -15.234 1 94.12 507 VAL A N 1
ATOM 4175 C CA . VAL A 1 507 ? -26.609 -35.344 -15.93 1 94.12 507 VAL A CA 1
ATOM 4176 C C . VAL A 1 507 ? -26.328 -34.75 -17.297 1 94.12 507 VAL A C 1
ATOM 4178 O O . VAL A 1 507 ? -27.094 -33.906 -17.797 1 94.12 507 VAL A O 1
ATOM 4181 N N . PHE A 1 508 ? -25.25 -35.156 -17.891 1 96 508 PHE A N 1
ATOM 4182 C CA . PHE A 1 508 ? -24.781 -34.531 -19.141 1 96 508 PHE A CA 1
ATOM 4183 C C . PHE A 1 508 ? -25.828 -34.719 -20.25 1 96 508 PHE A C 1
ATOM 4185 O O . PHE A 1 508 ? -26.078 -33.781 -21.016 1 96 508 PHE A O 1
ATOM 4192 N N . SER A 1 509 ? -26.406 -35.875 -20.281 1 94.75 509 SER A N 1
ATOM 4193 C CA . SER A 1 509 ? -27.391 -36.125 -21.328 1 94.75 509 SER A CA 1
ATOM 4194 C C . SER A 1 509 ? -28.562 -35.156 -21.234 1 94.75 509 SER A C 1
ATOM 4196 O O . SER A 1 509 ? -29.078 -34.688 -22.25 1 94.75 509 SER A O 1
ATOM 4198 N N . ASP A 1 510 ? -28.953 -34.875 -20.078 1 95.06 510 ASP A N 1
ATOM 4199 C CA . ASP A 1 510 ? -30.047 -33.938 -19.875 1 95.06 510 ASP A CA 1
ATOM 4200 C C . ASP A 1 510 ? -29.625 -32.531 -20.297 1 95.06 510 ASP A C 1
ATOM 4202 O O . ASP A 1 510 ? -30.359 -31.828 -21 1 95.06 510 ASP A O 1
ATOM 4206 N N . LYS A 1 511 ? -28.438 -32.125 -19.859 1 94.94 511 LYS A N 1
ATOM 4207 C CA . LYS A 1 511 ? -27.922 -30.812 -20.203 1 94.94 511 LYS A CA 1
ATOM 4208 C C . LYS A 1 511 ? -27.781 -30.641 -21.703 1 94.94 511 LYS A C 1
ATOM 4210 O O . LYS A 1 511 ? -27.938 -29.547 -22.234 1 94.94 511 LYS A O 1
ATOM 4215 N N . ARG A 1 512 ? -27.484 -31.719 -22.328 1 95.62 512 ARG A N 1
ATOM 4216 C CA . ARG A 1 512 ? -27.297 -31.719 -23.766 1 95.62 512 ARG A CA 1
ATOM 4217 C C . ARG A 1 512 ? -28.625 -31.594 -24.5 1 95.62 512 ARG A C 1
ATOM 4219 O O . ARG A 1 512 ? -28.75 -30.828 -25.453 1 95.62 512 ARG A O 1
ATOM 4226 N N . ASP A 1 513 ? -29.625 -32.312 -24 1 95 513 ASP A N 1
ATOM 4227 C CA . ASP A 1 513 ? -30.812 -32.562 -24.828 1 95 513 ASP A CA 1
ATOM 4228 C C . ASP A 1 513 ? -31.969 -31.656 -24.406 1 95 513 ASP A C 1
ATOM 4230 O O . ASP A 1 513 ? -32.906 -31.484 -25.172 1 95 513 ASP A O 1
ATOM 4234 N N . MET A 1 514 ? -31.969 -31.125 -23.281 1 93.75 514 MET A N 1
ATOM 4235 C CA . MET A 1 514 ? -33.094 -30.344 -22.812 1 93.75 514 MET A CA 1
ATOM 4236 C C . MET A 1 514 ? -33.25 -29.062 -23.609 1 93.75 514 MET A C 1
ATOM 4238 O O . MET A 1 514 ? -32.375 -28.688 -24.375 1 93.75 514 MET A O 1
ATOM 4242 N N . LYS A 1 515 ? -34.406 -28.422 -23.422 1 91.62 515 LYS A N 1
ATOM 4243 C CA . LYS A 1 515 ? -34.594 -27.125 -24.047 1 91.62 515 LYS A CA 1
ATOM 4244 C C . LYS A 1 515 ? -33.594 -26.109 -23.562 1 91.62 515 LYS A C 1
ATOM 4246 O O . LYS A 1 515 ? -33.438 -25.891 -22.359 1 91.62 515 LYS A O 1
ATOM 4251 N N . GLY A 1 516 ? -32.938 -25.547 -24.547 1 90.62 516 GLY A N 1
ATOM 4252 C CA . GLY A 1 516 ? -31.875 -24.625 -24.188 1 90.62 516 GLY A CA 1
ATOM 4253 C C . GLY A 1 516 ? -30.562 -25.312 -23.844 1 90.62 516 GLY A C 1
ATOM 4254 O O . GLY A 1 516 ? -29.625 -24.688 -23.359 1 90.62 516 GLY A O 1
ATOM 4255 N N . GLY A 1 517 ? -30.516 -26.609 -24.141 1 93.19 517 GLY A N 1
ATOM 4256 C CA . GLY A 1 517 ? -29.344 -27.406 -23.844 1 93.19 517 GLY A CA 1
ATOM 4257 C C . GLY A 1 517 ? -28.172 -27.125 -24.766 1 93.19 517 GLY A C 1
ATOM 4258 O O . GLY A 1 517 ? -28.234 -26.219 -25.609 1 93.19 517 GLY A O 1
ATOM 4259 N N . PHE A 1 518 ? -27.109 -27.922 -24.609 1 94.94 518 PHE A N 1
ATOM 4260 C CA . PHE A 1 518 ? -25.875 -27.703 -25.344 1 94.94 518 PHE A CA 1
ATOM 4261 C C . PHE A 1 518 ? -26.109 -27.906 -26.844 1 94.94 518 PHE A C 1
ATOM 4263 O O . PHE A 1 518 ? -25.438 -27.281 -27.672 1 94.94 518 PHE A O 1
ATOM 4270 N N . LYS A 1 519 ? -27.078 -28.672 -27.234 1 93.75 519 LYS A N 1
ATOM 4271 C CA . LYS A 1 519 ? -27.391 -28.906 -28.641 1 93.75 519 LYS A CA 1
ATOM 4272 C C . LYS A 1 519 ? -27.906 -27.641 -29.312 1 93.75 519 LYS A C 1
ATOM 4274 O O . LYS A 1 519 ? -27.766 -27.469 -30.516 1 93.75 519 LYS A O 1
ATOM 4279 N N . GLU A 1 520 ? -28.484 -26.828 -28.562 1 92.31 520 GLU A N 1
ATOM 4280 C CA . GLU A 1 520 ? -29.109 -25.625 -29.109 1 92.31 520 GLU A CA 1
ATOM 4281 C C . GLU A 1 520 ? -28.266 -24.391 -28.812 1 92.31 520 GLU A C 1
ATOM 4283 O O . GLU A 1 520 ? -28.641 -23.281 -29.141 1 92.31 520 GLU A O 1
ATOM 4288 N N . SER A 1 521 ? -27.141 -24.562 -28.234 1 91.19 521 SER A N 1
ATOM 4289 C CA . SER A 1 521 ? -26.344 -23.422 -27.797 1 91.19 521 SER A CA 1
ATOM 4290 C C . SER A 1 521 ? -25.703 -22.703 -28.969 1 91.19 521 SER A C 1
ATOM 4292 O O . SER A 1 521 ? -25.094 -23.328 -29.828 1 91.19 521 SER A O 1
ATOM 4294 N N . PRO A 1 522 ? -25.844 -21.359 -29 1 87.88 522 PRO A N 1
ATOM 4295 C CA . PRO A 1 522 ? -25.219 -20.594 -30.078 1 87.88 522 PRO A CA 1
ATOM 4296 C C . PRO A 1 522 ? -23.766 -20.234 -29.797 1 87.88 522 PRO A C 1
ATOM 4298 O O . PRO A 1 522 ? -23.094 -19.594 -30.609 1 87.88 522 PRO A O 1
ATOM 4301 N N . LEU A 1 523 ? -23.25 -20.609 -28.688 1 92.44 523 LEU A N 1
ATOM 4302 C CA . LEU A 1 523 ? -21.938 -20.188 -28.25 1 92.44 523 LEU A CA 1
ATOM 4303 C C . LEU A 1 523 ? -20.844 -21.047 -28.875 1 92.44 523 LEU A C 1
ATOM 4305 O O . LEU A 1 523 ? -21 -22.266 -29 1 92.44 523 LEU A O 1
ATOM 4309 N N . ARG A 1 524 ? -19.781 -20.422 -29.234 1 91.75 524 ARG A N 1
ATOM 4310 C CA . ARG A 1 524 ? -18.625 -21.125 -29.797 1 91.75 524 ARG A CA 1
ATOM 4311 C C . ARG A 1 524 ? -17.984 -22.031 -28.75 1 91.75 524 ARG A C 1
ATOM 4313 O O . ARG A 1 524 ? -17.469 -23.109 -29.094 1 91.75 524 ARG A O 1
ATOM 4320 N N . LEU A 1 525 ? -17.938 -21.609 -27.547 1 94.38 525 LEU A N 1
ATOM 4321 C CA . LEU A 1 525 ? -17.344 -22.375 -26.469 1 94.38 525 LEU A CA 1
ATOM 4322 C C . LEU A 1 525 ? -18.062 -23.703 -26.281 1 94.38 525 LEU A C 1
ATOM 4324 O O . LEU A 1 525 ? -17.5 -24.656 -25.734 1 94.38 525 LEU A O 1
ATOM 4328 N N . ASN A 1 526 ? -19.312 -23.766 -26.734 1 94.62 526 ASN A N 1
ATOM 4329 C CA . ASN A 1 526 ? -20.094 -24.969 -26.516 1 94.62 526 ASN A CA 1
ATOM 4330 C C . ASN A 1 526 ? -20.125 -25.859 -27.75 1 94.62 526 ASN A C 1
ATOM 4332 O O . ASN A 1 526 ? -20.812 -26.875 -27.781 1 94.62 526 ASN A O 1
ATOM 4336 N N . GLN A 1 527 ? -19.391 -25.438 -28.734 1 91.94 527 GLN A N 1
ATOM 4337 C CA . GLN A 1 527 ? -19.359 -26.219 -29.969 1 91.94 527 GLN A CA 1
ATOM 4338 C C . GLN A 1 527 ? -18.828 -27.625 -29.703 1 91.94 527 GLN A C 1
ATOM 4340 O O . GLN A 1 527 ? -17.812 -27.797 -29.016 1 91.94 527 GLN A O 1
ATOM 4345 N N . GLY A 1 528 ? -19.5 -28.641 -30.203 1 91.31 528 GLY A N 1
ATOM 4346 C CA . GLY A 1 528 ? -19.094 -30.031 -30.062 1 91.31 528 GLY A CA 1
ATOM 4347 C C . GLY A 1 528 ? -19.766 -30.734 -28.906 1 91.31 528 GLY A C 1
ATOM 4348 O O . GLY A 1 528 ? -19.891 -31.969 -28.906 1 91.31 528 GLY A O 1
ATOM 4349 N N . LEU A 1 529 ? -20.219 -30.016 -27.891 1 94.56 529 LEU A N 1
ATOM 4350 C CA . LEU A 1 529 ? -20.828 -30.609 -26.703 1 94.56 529 LEU A CA 1
ATOM 4351 C C . LEU A 1 529 ? -22.156 -31.281 -27.062 1 94.56 529 LEU A C 1
ATOM 4353 O O . LEU A 1 529 ? -22.531 -32.281 -26.453 1 94.56 529 LEU A O 1
ATOM 4357 N N . GLY A 1 530 ? -22.828 -30.672 -28.016 1 92.44 530 GLY A N 1
ATOM 4358 C CA . GLY A 1 530 ? -24.125 -31.203 -28.422 1 92.44 530 GLY A CA 1
ATOM 4359 C C . GLY A 1 530 ? -24.031 -32.562 -29.094 1 92.44 530 GLY A C 1
ATOM 4360 O O . GLY A 1 530 ? -25.016 -33.312 -29.109 1 92.44 530 GLY A O 1
ATOM 4361 N N . SER A 1 531 ? -22.922 -32.906 -29.625 1 91.81 531 SER A N 1
ATOM 4362 C CA . SER A 1 531 ? -22.766 -34.156 -30.375 1 91.81 531 SER A CA 1
ATOM 4363 C C . SER A 1 531 ? -22.109 -35.25 -29.531 1 91.81 531 SER A C 1
ATOM 4365 O O . SER A 1 531 ? -22.016 -36.406 -29.953 1 91.81 531 SER A O 1
ATOM 4367 N N . LEU A 1 532 ? -21.766 -34.906 -28.297 1 92.75 532 LEU A N 1
ATOM 4368 C CA . LEU A 1 532 ? -21.094 -35.875 -27.438 1 92.75 532 LEU A CA 1
ATOM 4369 C C . LEU A 1 532 ? -22.109 -36.781 -26.734 1 92.75 532 LEU A C 1
ATOM 4371 O O . LEU A 1 532 ? -23.141 -36.312 -26.266 1 92.75 532 LEU A O 1
ATOM 4375 N N . GLU A 1 533 ? -21.797 -38.031 -26.734 1 90.25 533 GLU A N 1
ATOM 4376 C CA . GLU A 1 533 ? -22.719 -38.969 -26.125 1 90.25 533 GLU A CA 1
ATOM 4377 C C . GLU A 1 533 ? -22.547 -39 -24.609 1 90.25 533 GLU A C 1
ATOM 4379 O O . GLU A 1 533 ? -23.531 -39.188 -23.875 1 90.25 533 GLU A O 1
ATOM 4384 N N . HIS A 1 534 ? -21.297 -39 -24.188 1 90.94 534 HIS A N 1
ATOM 4385 C CA . HIS A 1 534 ? -21.016 -39.062 -22.766 1 90.94 534 HIS A CA 1
ATOM 4386 C C . HIS A 1 534 ? -19.984 -38 -22.375 1 90.94 534 HIS A C 1
ATOM 4388 O O . HIS A 1 534 ? -19.266 -37.5 -23.219 1 90.94 534 HIS A O 1
ATOM 4394 N N . TRP A 1 535 ? -20.031 -37.656 -21.156 1 94.88 535 TRP A N 1
ATOM 4395 C CA . TRP A 1 535 ? -19.062 -36.719 -20.594 1 94.88 535 TRP A CA 1
ATOM 4396 C C . TRP A 1 535 ? -18.266 -37.375 -19.469 1 94.88 535 TRP A C 1
ATOM 4398 O O . TRP A 1 535 ? -18.781 -37.531 -18.359 1 94.88 535 TRP A O 1
ATOM 4408 N N . ASP A 1 536 ? -17.141 -37.875 -19.781 1 93.88 536 ASP A N 1
ATOM 4409 C CA . ASP A 1 536 ? -16.234 -38.531 -18.844 1 93.88 536 ASP A CA 1
ATOM 4410 C C . ASP A 1 536 ? -14.844 -37.906 -18.891 1 93.88 536 ASP A C 1
ATOM 4412 O O . ASP A 1 536 ? -14.672 -36.812 -19.453 1 93.88 536 ASP A O 1
ATOM 4416 N N . GLU A 1 537 ? -13.898 -38.469 -18.25 1 94.69 537 GLU A N 1
ATOM 4417 C CA . GLU A 1 537 ? -12.555 -37.906 -18.188 1 94.69 537 GLU A CA 1
ATOM 4418 C C . GLU A 1 537 ? -11.984 -37.688 -19.578 1 94.69 537 GLU A C 1
ATOM 4420 O O . GLU A 1 537 ? -11.367 -36.656 -19.828 1 94.69 537 GLU A O 1
ATOM 4425 N N . GLN A 1 538 ? -12.172 -38.625 -20.422 1 94.06 538 GLN A N 1
ATOM 4426 C CA . GLN A 1 538 ? -11.672 -38.5 -21.781 1 94.06 538 GLN A CA 1
ATOM 4427 C C . GLN A 1 538 ? -12.312 -37.312 -22.5 1 94.06 538 GLN A C 1
ATOM 4429 O O . GLN A 1 538 ? -11.648 -36.594 -23.266 1 94.06 538 GLN A O 1
ATOM 4434 N N . GLY A 1 539 ? -13.609 -37.219 -22.312 1 94.88 539 GLY A N 1
ATOM 4435 C CA . GLY A 1 539 ? -14.297 -36.062 -22.875 1 94.88 539 GLY A CA 1
ATOM 4436 C C . GLY A 1 539 ? -13.758 -34.75 -22.391 1 94.88 539 GLY A C 1
ATOM 4437 O O . GLY A 1 539 ? -13.562 -33.812 -23.172 1 94.88 539 GLY A O 1
ATOM 4438 N N . ILE A 1 540 ? -13.516 -34.625 -21.094 1 96.56 540 ILE A N 1
ATOM 4439 C CA . ILE A 1 540 ? -13.008 -33.406 -20.484 1 96.56 540 ILE A CA 1
ATOM 4440 C C . ILE A 1 540 ? -11.625 -33.094 -21.031 1 96.56 540 ILE A C 1
ATOM 4442 O O . ILE A 1 540 ? -11.352 -31.969 -21.422 1 96.56 540 ILE A O 1
ATOM 4446 N N . VAL A 1 541 ? -10.766 -34.062 -21.062 1 96.12 541 VAL A N 1
ATOM 4447 C CA . VAL A 1 541 ? -9.391 -33.906 -21.516 1 96.12 541 VAL A CA 1
ATOM 4448 C C . VAL A 1 541 ? -9.375 -33.562 -23 1 96.12 541 VAL A C 1
ATOM 4450 O O . VAL A 1 541 ? -8.594 -32.719 -23.438 1 96.12 541 VAL A O 1
ATOM 4453 N N . GLY A 1 542 ? -10.211 -34.281 -23.766 1 95.94 542 GLY A N 1
ATOM 4454 C CA . GLY A 1 542 ? -10.312 -34 -25.188 1 95.94 542 GLY A CA 1
ATOM 4455 C C . GLY A 1 542 ? -10.727 -32.562 -25.469 1 95.94 542 GLY A C 1
ATOM 4456 O O . GLY A 1 542 ? -10.148 -31.891 -26.328 1 95.94 542 GLY A O 1
ATOM 4457 N N . ARG A 1 543 ? -11.734 -32.094 -24.797 1 96.75 543 ARG A N 1
ATOM 4458 C CA . ARG A 1 543 ? -12.188 -30.719 -24.969 1 96.75 543 ARG A CA 1
ATOM 4459 C C . ARG A 1 543 ? -11.117 -29.734 -24.531 1 96.75 543 ARG A C 1
ATOM 4461 O O . ARG A 1 543 ? -10.922 -28.703 -25.172 1 96.75 543 ARG A O 1
ATOM 4468 N N . ALA A 1 544 ? -10.477 -30.047 -23.422 1 97.62 544 ALA A N 1
ATOM 4469 C CA . ALA A 1 544 ? -9.391 -29.188 -22.938 1 97.62 544 ALA A CA 1
ATOM 4470 C C . ALA A 1 544 ? -8.305 -29.047 -24 1 97.62 544 ALA A C 1
ATOM 4472 O O . ALA A 1 544 ? -7.766 -27.953 -24.188 1 97.62 544 ALA A O 1
ATOM 4473 N N . GLN A 1 545 ? -7.98 -30.078 -24.625 1 97 545 GLN A N 1
ATOM 4474 C CA . GLN A 1 545 ? -6.965 -30.062 -25.672 1 97 545 GLN A CA 1
ATOM 4475 C C . GLN A 1 545 ? -7.402 -29.188 -26.844 1 97 545 GLN A C 1
ATOM 4477 O O . GLN A 1 545 ? -6.609 -28.391 -27.359 1 97 545 GLN A O 1
ATOM 4482 N N . MET A 1 546 ? -8.602 -29.359 -27.219 1 96.5 546 MET A N 1
ATOM 4483 C CA . MET A 1 546 ? -9.141 -28.562 -28.312 1 96.5 546 MET A CA 1
ATOM 4484 C C . MET A 1 546 ? -9.109 -27.078 -27.969 1 96.5 546 MET A C 1
ATOM 4486 O O . MET A 1 546 ? -8.672 -26.25 -28.766 1 96.5 546 MET A O 1
ATOM 4490 N N . LEU A 1 547 ? -9.586 -26.766 -26.828 1 97.44 547 LEU A N 1
ATOM 4491 C CA . LEU A 1 547 ? -9.648 -25.375 -26.406 1 97.44 547 LEU A CA 1
ATOM 4492 C C . LEU A 1 547 ? -8.25 -24.812 -26.203 1 97.44 547 LEU A C 1
ATOM 4494 O O . LEU A 1 547 ? -8.016 -23.625 -26.422 1 97.44 547 LEU A O 1
ATOM 4498 N N . ALA A 1 548 ? -7.332 -25.625 -25.672 1 98.06 548 ALA A N 1
ATOM 4499 C CA . ALA A 1 548 ? -5.949 -25.188 -25.5 1 98.06 548 ALA A CA 1
ATOM 4500 C C . ALA A 1 548 ? -5.328 -24.781 -26.828 1 98.06 548 ALA A C 1
ATOM 4502 O O . ALA A 1 548 ? -4.562 -23.812 -26.891 1 98.06 548 ALA A O 1
ATOM 4503 N N . GLN A 1 549 ? -5.66 -25.516 -27.828 1 96.62 549 GLN A N 1
ATOM 4504 C CA . GLN A 1 549 ? -5.172 -25.172 -29.156 1 96.62 549 GLN A CA 1
ATOM 4505 C C . GLN A 1 549 ? -5.723 -23.828 -29.609 1 96.62 549 GLN A C 1
ATOM 4507 O O . GLN A 1 549 ? -4.996 -23.016 -30.188 1 96.62 549 GLN A O 1
ATOM 4512 N N . LYS A 1 550 ? -6.945 -23.625 -29.344 1 96.5 550 LYS A N 1
ATOM 4513 C CA . LYS A 1 550 ? -7.551 -22.344 -29.672 1 96.5 550 LYS A CA 1
ATOM 4514 C C . LYS A 1 550 ? -6.926 -21.219 -28.844 1 96.5 550 LYS A C 1
ATOM 4516 O O . LYS A 1 550 ? -6.773 -20.094 -29.328 1 96.5 550 LYS A O 1
ATOM 4521 N N . ALA A 1 551 ? -6.625 -21.531 -27.625 1 97.94 551 ALA A N 1
ATOM 4522 C CA . ALA A 1 551 ? -6.051 -20.531 -26.719 1 97.94 551 ALA A CA 1
ATOM 4523 C C . ALA A 1 551 ? -4.723 -20 -27.266 1 97.94 551 ALA A C 1
ATOM 4525 O O . ALA A 1 551 ? -4.414 -18.812 -27.125 1 97.94 551 ALA A O 1
ATOM 4526 N N . VAL A 1 552 ? -3.916 -20.844 -27.906 1 97.5 552 VAL A N 1
ATOM 4527 C CA . VAL A 1 552 ? -2.633 -20.438 -28.469 1 97.5 552 VAL A CA 1
ATOM 4528 C C . VAL A 1 552 ? -2.857 -19.453 -29.594 1 97.5 552 VAL A C 1
ATOM 4530 O O . VAL A 1 552 ? -2.049 -18.531 -29.797 1 97.5 552 VAL A O 1
ATOM 4533 N N . GLU A 1 553 ? -3.975 -19.578 -30.234 1 95.88 553 GLU A N 1
ATOM 4534 C CA . GLU A 1 553 ? -4.309 -18.672 -31.328 1 95.88 553 GLU A CA 1
ATOM 4535 C C . GLU A 1 553 ? -4.773 -17.312 -30.781 1 95.88 553 GLU A C 1
ATOM 4537 O O . GLU A 1 553 ? -4.52 -16.281 -31.406 1 95.88 553 GLU A O 1
ATOM 4542 N N . VAL A 1 554 ? -5.449 -17.359 -29.75 1 96.88 554 VAL A N 1
ATOM 4543 C CA . VAL A 1 554 ? -5.977 -16.141 -29.156 1 96.88 554 VAL A CA 1
ATOM 4544 C C . VAL A 1 554 ? -4.852 -15.359 -28.484 1 96.88 554 VAL A C 1
ATOM 4546 O O . VAL A 1 554 ? -4.734 -14.141 -28.672 1 96.88 554 VAL A O 1
ATOM 4549 N N . TRP A 1 555 ? -4.07 -16.047 -27.688 1 98.06 555 TRP A N 1
ATOM 4550 C CA . TRP A 1 555 ? -2.941 -15.445 -26.984 1 98.06 555 TRP A CA 1
ATOM 4551 C C . TRP A 1 555 ? -1.619 -15.891 -27.609 1 98.06 555 TRP A C 1
ATOM 4553 O O . TRP A 1 555 ? -0.915 -16.734 -27.047 1 98.06 555 TRP A O 1
ATOM 4563 N N . GLN A 1 556 ? -1.248 -15.227 -28.625 1 97 556 GLN A N 1
ATOM 4564 C CA . GLN A 1 556 ? -0.104 -15.625 -29.438 1 97 556 GLN A CA 1
ATOM 4565 C C . GLN A 1 556 ? 1.209 -15.203 -28.781 1 97 556 GLN A C 1
ATOM 4567 O O . GLN A 1 556 ? 1.3 -14.117 -28.203 1 97 556 GLN A O 1
ATOM 4572 N N . ALA A 1 557 ? 2.182 -16.094 -28.828 1 97.12 557 ALA A N 1
ATOM 4573 C CA . ALA A 1 557 ? 3.549 -15.773 -28.438 1 97.12 557 ALA A CA 1
ATOM 4574 C C . ALA A 1 557 ? 4.387 -15.359 -29.641 1 97.12 557 ALA A C 1
ATOM 4576 O O . ALA A 1 557 ? 4.086 -15.734 -30.781 1 97.12 557 ALA A O 1
ATOM 4577 N N . PRO A 1 558 ? 5.391 -14.516 -29.344 1 96.06 558 PRO A N 1
ATOM 4578 C CA . PRO A 1 558 ? 6.281 -14.203 -30.453 1 96.06 558 PRO A CA 1
ATOM 4579 C C . PRO A 1 558 ? 7.066 -15.414 -30.953 1 96.06 558 PRO A C 1
ATOM 4581 O O . PRO A 1 558 ? 7.352 -16.328 -30.156 1 96.06 558 PRO A O 1
ATOM 4584 N N . ASN A 1 559 ? 7.336 -15.461 -32.188 1 93.5 559 ASN A N 1
ATOM 4585 C CA . ASN A 1 559 ? 8.078 -16.562 -32.781 1 93.5 559 ASN A CA 1
ATOM 4586 C C . ASN A 1 559 ? 9.07 -16.062 -33.844 1 93.5 559 ASN A C 1
ATOM 4588 O O . ASN A 1 559 ? 8.953 -16.391 -35 1 93.5 559 ASN A O 1
ATOM 4592 N N . LEU A 1 560 ? 10.062 -15.383 -33.406 1 94.56 560 LEU A N 1
ATOM 4593 C CA . LEU A 1 560 ? 11.109 -14.875 -34.281 1 94.56 560 LEU A CA 1
ATOM 4594 C C . LEU A 1 560 ? 12.234 -15.891 -34.406 1 94.56 560 LEU A C 1
ATOM 4596 O O . LEU A 1 560 ? 12.547 -16.625 -33.469 1 94.56 560 LEU A O 1
ATOM 4600 N N . PRO A 1 561 ? 12.797 -15.922 -35.562 1 92.88 561 PRO A N 1
ATOM 4601 C CA . PRO A 1 561 ? 13.93 -16.828 -35.75 1 92.88 561 PRO A CA 1
ATOM 4602 C C . PRO A 1 561 ? 15.125 -16.484 -34.875 1 92.88 561 PRO A C 1
ATOM 4604 O O . PRO A 1 561 ? 15.281 -15.32 -34.469 1 92.88 561 PRO A O 1
ATOM 4607 N N . SER A 1 562 ? 15.922 -17.484 -34.594 1 87.69 562 SER A N 1
ATOM 4608 C CA . SER A 1 562 ? 17.078 -17.344 -33.719 1 87.69 562 SER A CA 1
ATOM 4609 C C . SER A 1 562 ? 18.047 -16.281 -34.25 1 87.69 562 SER A C 1
ATOM 4611 O O . SER A 1 562 ? 18.656 -15.547 -33.5 1 87.69 562 SER A O 1
ATOM 4613 N N . GLU A 1 563 ? 18.172 -16.25 -35.562 1 87.56 563 GLU A N 1
ATOM 4614 C CA . GLU A 1 563 ? 19.078 -15.289 -36.188 1 87.56 563 GLU A CA 1
ATOM 4615 C C . GLU A 1 563 ? 18.672 -13.852 -35.875 1 87.56 563 GLU A C 1
ATOM 4617 O O . GLU A 1 563 ? 19.516 -13 -35.625 1 87.56 563 GLU A O 1
ATOM 4622 N N . THR A 1 564 ? 17.406 -13.656 -35.875 1 90.31 564 THR A N 1
ATOM 4623 C CA . THR A 1 564 ? 16.875 -12.328 -35.594 1 90.31 564 THR A CA 1
ATOM 4624 C C . THR A 1 564 ? 17.094 -11.961 -34.125 1 90.31 564 THR A C 1
ATOM 4626 O O . THR A 1 564 ? 17.438 -10.828 -33.812 1 90.31 564 THR A O 1
ATOM 4629 N N . LEU A 1 565 ? 16.938 -12.883 -33.281 1 89.75 565 LEU A N 1
ATOM 4630 C CA . LEU A 1 565 ? 17.094 -12.648 -31.844 1 89.75 565 LEU A CA 1
ATOM 4631 C C . LEU A 1 565 ? 18.531 -12.297 -31.516 1 89.75 565 LEU A C 1
ATOM 4633 O O . LEU A 1 565 ? 18.797 -11.43 -30.672 1 89.75 565 LEU A O 1
ATOM 4637 N N . VAL A 1 566 ? 19.422 -12.938 -32.188 1 85.38 566 VAL A N 1
ATOM 4638 C CA . VAL A 1 566 ? 20.844 -12.695 -31.969 1 85.38 566 VAL A CA 1
ATOM 4639 C C . VAL A 1 566 ? 21.188 -11.273 -32.406 1 85.38 566 VAL A C 1
ATOM 4641 O O . VAL A 1 566 ? 22 -10.602 -31.75 1 85.38 566 VAL A O 1
ATOM 4644 N N . SER A 1 567 ? 20.625 -10.883 -33.438 1 84.25 567 SER A N 1
ATOM 4645 C CA . SER A 1 567 ? 20.891 -9.539 -33.938 1 84.25 567 SER A CA 1
ATOM 4646 C C . SER A 1 567 ? 20.469 -8.477 -32.938 1 84.25 567 SER A C 1
ATOM 4648 O O . SER A 1 567 ? 21.141 -7.457 -32.781 1 84.25 567 SER A O 1
ATOM 4650 N N . TYR A 1 568 ? 19.438 -8.695 -32.25 1 85.12 568 TYR A N 1
ATOM 4651 C CA . TYR A 1 568 ? 18.953 -7.73 -31.281 1 85.12 568 TYR A CA 1
ATOM 4652 C C . TYR A 1 568 ? 19.75 -7.793 -29.984 1 85.12 568 TYR A C 1
ATOM 4654 O O . TYR A 1 568 ? 19.906 -6.785 -29.297 1 85.12 568 TYR A O 1
ATOM 4662 N N . ALA A 1 569 ? 20.234 -8.906 -29.609 1 77.25 569 ALA A N 1
ATOM 4663 C CA . ALA A 1 569 ? 21.047 -9.062 -28.422 1 77.25 569 ALA A CA 1
ATOM 4664 C C . ALA A 1 569 ? 22.391 -8.359 -28.578 1 77.25 569 ALA A C 1
ATOM 4666 O O . ALA A 1 569 ? 22.922 -7.781 -27.625 1 77.25 569 ALA A O 1
ATOM 4667 N N . GLU A 1 570 ? 22.875 -8.398 -29.719 1 63.03 570 GLU A N 1
ATOM 4668 C CA . GLU A 1 570 ? 24.188 -7.809 -30.016 1 63.03 570 GLU A CA 1
ATOM 4669 C C . GLU A 1 570 ? 24.109 -6.289 -30.078 1 63.03 570 GLU A C 1
ATOM 4671 O O . GLU A 1 570 ? 25.094 -5.602 -29.797 1 63.03 570 GLU A O 1
ATOM 4676 N N . LYS A 1 571 ? 23.141 -5.68 -30.25 1 56.16 571 LYS A N 1
ATOM 4677 C CA . LYS A 1 571 ? 23 -4.242 -30.453 1 56.16 571 LYS A CA 1
ATOM 4678 C C . LYS A 1 571 ? 22.812 -3.514 -29.125 1 56.16 571 LYS A C 1
ATOM 4680 O O . LYS A 1 571 ? 22.797 -2.283 -29.078 1 56.16 571 LYS A O 1
ATOM 4685 N N . ARG A 1 572 ? 22.797 -4.188 -28.172 1 58.12 572 ARG A N 1
ATOM 4686 C CA . ARG A 1 572 ? 22.578 -3.465 -26.938 1 58.12 572 ARG A CA 1
ATOM 4687 C C . ARG A 1 572 ? 23.875 -2.777 -26.469 1 58.12 572 ARG A C 1
ATOM 4689 O O . ARG A 1 572 ? 24.891 -3.434 -26.266 1 58.12 572 ARG A O 1
ATOM 4696 N N . PRO A 1 573 ? 23.828 -1.463 -26.562 1 52.38 573 PRO A N 1
ATOM 4697 C CA . PRO A 1 573 ? 25.062 -0.763 -26.172 1 52.38 573 PRO A CA 1
ATOM 4698 C C . PRO A 1 573 ? 25.453 -1.009 -24.719 1 52.38 573 PRO A C 1
ATOM 4700 O O . PRO A 1 573 ? 24.578 -1.095 -23.844 1 52.38 573 PRO A O 1
ATOM 4703 N N . ASP A 1 574 ? 26.578 -1.69 -24.422 1 51.75 574 ASP A N 1
ATOM 4704 C CA . ASP A 1 574 ? 27.172 -1.784 -23.094 1 51.75 574 ASP A CA 1
ATOM 4705 C C . ASP A 1 574 ? 27.5 -0.4 -22.547 1 51.75 574 ASP A C 1
ATOM 4707 O O . ASP A 1 574 ? 28.562 0.151 -22.828 1 51.75 574 ASP A O 1
ATOM 4711 N N . ASN A 1 575 ? 26.547 0.344 -22.5 1 52.19 575 ASN A N 1
ATOM 4712 C CA . ASN A 1 575 ? 26.859 1.707 -22.078 1 52.19 575 ASN A CA 1
ATOM 4713 C C . ASN A 1 575 ? 27.359 1.75 -20.641 1 52.19 575 ASN A C 1
ATOM 4715 O O . ASN A 1 575 ? 27.031 2.682 -19.891 1 52.19 575 ASN A O 1
ATOM 4719 N N . ALA A 1 576 ? 28.188 0.752 -20.422 1 61 576 ALA A N 1
ATOM 4720 C CA . ALA A 1 576 ? 28.734 0.867 -19.062 1 61 576 ALA A CA 1
ATOM 4721 C C . ALA A 1 576 ? 29.844 1.912 -19.016 1 61 576 ALA A C 1
ATOM 4723 O O . ALA A 1 576 ? 30.797 1.843 -19.781 1 61 576 ALA A O 1
ATOM 4724 N N . ALA A 1 577 ? 29.625 2.902 -18.359 1 69.19 577 ALA A N 1
ATOM 4725 C CA . ALA A 1 577 ? 30.609 3.971 -18.141 1 69.19 577 ALA A CA 1
ATOM 4726 C C . ALA A 1 577 ? 31.875 3.436 -17.469 1 69.19 577 ALA A C 1
ATOM 4728 O O . ALA A 1 577 ? 32.938 4 -17.641 1 69.19 577 ALA A O 1
ATOM 4729 N N . TRP A 1 578 ? 31.812 2.279 -16.766 1 87.25 578 TRP A N 1
ATOM 4730 C CA . TRP A 1 578 ? 32.906 1.707 -15.992 1 87.25 578 TRP A CA 1
ATOM 4731 C C . TRP A 1 578 ? 33.062 0.217 -16.281 1 87.25 578 TRP A C 1
ATOM 4733 O O . TRP A 1 578 ? 32.125 -0.428 -16.75 1 87.25 578 TRP A O 1
ATOM 4743 N N . SER A 1 579 ? 34.25 -0.282 -16.188 1 88.25 579 SER A N 1
ATOM 4744 C CA . SER A 1 579 ? 34.562 -1.694 -16.406 1 88.25 579 SER A CA 1
ATOM 4745 C C . SER A 1 579 ? 35.406 -2.26 -15.273 1 88.25 579 SER A C 1
ATOM 4747 O O . SER A 1 579 ? 35.781 -1.532 -14.352 1 88.25 579 SER A O 1
ATOM 4749 N N . LEU A 1 580 ? 35.656 -3.523 -15.312 1 89.44 580 LEU A N 1
ATOM 4750 C CA . LEU A 1 580 ? 36.469 -4.238 -14.328 1 89.44 580 LEU A CA 1
ATOM 4751 C C . LEU A 1 580 ? 37.844 -3.596 -14.188 1 89.44 580 LEU A C 1
ATOM 4753 O O . LEU A 1 580 ? 38.375 -3.535 -13.086 1 89.44 580 LEU A O 1
ATOM 4757 N N . ALA A 1 581 ? 38.312 -3.102 -15.281 1 87.75 581 ALA A N 1
ATOM 4758 C CA . ALA A 1 581 ? 39.656 -2.514 -15.328 1 87.75 581 ALA A CA 1
ATOM 4759 C C . ALA A 1 581 ? 39.719 -1.211 -14.531 1 87.75 581 ALA A C 1
ATOM 4761 O O . ALA A 1 581 ? 40.781 -0.775 -14.117 1 87.75 581 ALA A O 1
ATOM 4762 N N . ASP A 1 582 ? 38.625 -0.604 -14.258 1 90.31 582 ASP A N 1
ATOM 4763 C CA . ASP A 1 582 ? 38.562 0.685 -13.578 1 90.31 582 ASP A CA 1
ATOM 4764 C C . ASP A 1 582 ? 38.594 0.504 -12.055 1 90.31 582 ASP A C 1
ATOM 4766 O O . ASP A 1 582 ? 38.594 1.484 -11.312 1 90.31 582 ASP A O 1
ATOM 4770 N N . HIS A 1 583 ? 38.625 -0.723 -11.625 1 92.88 583 HIS A N 1
ATOM 4771 C CA . HIS A 1 583 ? 38.719 -1.008 -10.195 1 92.88 583 HIS A CA 1
ATOM 4772 C C . HIS A 1 583 ? 40.094 -1.516 -9.805 1 92.88 583 HIS A C 1
ATOM 4774 O O . HIS A 1 583 ? 40.406 -2.699 -9.977 1 92.88 583 HIS A O 1
ATOM 4780 N N . PRO A 1 584 ? 40.812 -0.665 -9.195 1 90.12 584 PRO A N 1
ATOM 4781 C CA . PRO A 1 584 ? 42.219 -0.993 -8.938 1 90.12 584 PRO A CA 1
ATOM 4782 C C . PRO A 1 584 ? 42.375 -2.236 -8.07 1 90.12 584 PRO A C 1
ATOM 4784 O O . PRO A 1 584 ? 43.312 -3.018 -8.273 1 90.12 584 PRO A O 1
ATOM 4787 N N . HIS A 1 585 ? 41.531 -2.416 -7.184 1 93.12 585 HIS A N 1
ATOM 4788 C CA . HIS A 1 585 ? 41.656 -3.523 -6.246 1 93.12 585 HIS A CA 1
ATOM 4789 C C . HIS A 1 585 ? 41.188 -4.836 -6.863 1 93.12 585 HIS A C 1
ATOM 4791 O O . HIS A 1 585 ? 41.188 -5.871 -6.195 1 93.12 585 HIS A O 1
ATOM 4797 N N . LEU A 1 586 ? 40.781 -4.781 -8.102 1 93.25 586 LEU A N 1
ATOM 4798 C CA . LEU A 1 586 ? 40.375 -5.984 -8.82 1 93.25 586 LEU A CA 1
ATOM 4799 C C . LEU A 1 586 ? 41.281 -6.238 -10.016 1 93.25 586 LEU A C 1
ATOM 4801 O O . LEU A 1 586 ? 40.906 -6.938 -10.953 1 93.25 586 LEU A O 1
ATOM 4805 N N . SER A 1 587 ? 42.438 -5.594 -9.93 1 90.81 587 SER A N 1
ATOM 4806 C CA . SER A 1 587 ? 43.438 -5.84 -10.977 1 90.81 587 SER A CA 1
ATOM 4807 C C . SER A 1 587 ? 43.969 -7.262 -10.891 1 90.81 587 SER A C 1
ATOM 4809 O O . SER A 1 587 ? 43.844 -7.93 -9.867 1 90.81 587 SER A O 1
ATOM 4811 N N . ASN A 1 588 ? 44.594 -7.738 -11.969 1 87.5 588 ASN A N 1
ATOM 4812 C CA . ASN A 1 588 ? 45.062 -9.109 -12.078 1 87.5 588 ASN A CA 1
ATOM 4813 C C . ASN A 1 588 ? 46.094 -9.438 -10.992 1 87.5 588 ASN A C 1
ATOM 4815 O O . ASN A 1 588 ? 46.25 -10.602 -10.625 1 87.5 588 ASN A O 1
ATOM 4819 N N . HIS A 1 589 ? 46.719 -8.445 -10.438 1 86.44 589 HIS A N 1
ATOM 4820 C CA . HIS A 1 589 ? 47.781 -8.68 -9.438 1 86.44 589 HIS A CA 1
ATOM 4821 C C . HIS A 1 589 ? 47.219 -8.516 -8.031 1 86.44 589 HIS A C 1
ATOM 4823 O O . HIS A 1 589 ? 47.938 -8.75 -7.051 1 86.44 589 HIS A O 1
ATOM 4829 N N . SER A 1 590 ? 46 -8.133 -7.902 1 89.56 590 SER A N 1
ATOM 4830 C CA . SER A 1 590 ? 45.406 -7.914 -6.594 1 89.56 590 SER A CA 1
ATOM 4831 C C . SER A 1 590 ? 44.969 -9.234 -5.957 1 89.56 590 SER A C 1
ATOM 4833 O O . SER A 1 590 ? 44.469 -10.125 -6.641 1 89.56 590 SER A O 1
ATOM 4835 N N . PRO A 1 591 ? 45.219 -9.359 -4.66 1 89.94 591 PRO A N 1
ATOM 4836 C CA . PRO A 1 591 ? 44.781 -10.578 -3.967 1 89.94 591 PRO A CA 1
ATOM 4837 C C . PRO A 1 591 ? 43.281 -10.758 -3.971 1 89.94 591 PRO A C 1
ATOM 4839 O O . PRO A 1 591 ? 42.781 -11.883 -3.824 1 89.94 591 PRO A O 1
ATOM 4842 N N . MET A 1 592 ? 42.562 -9.719 -4.184 1 92.25 592 MET A N 1
ATOM 4843 C CA . MET A 1 592 ? 41.125 -9.789 -4.102 1 92.25 592 MET A CA 1
ATOM 4844 C C . MET A 1 592 ? 40.531 -10.203 -5.441 1 92.25 592 MET A C 1
ATOM 4846 O O . MET A 1 592 ? 39.344 -10.547 -5.52 1 92.25 592 MET A O 1
ATOM 4850 N N . ARG A 1 593 ? 41.281 -10.25 -6.492 1 93.94 593 ARG A N 1
ATOM 4851 C CA . ARG A 1 593 ? 40.781 -10.57 -7.828 1 93.94 593 ARG A CA 1
ATOM 4852 C C . ARG A 1 593 ? 40.25 -11.992 -7.891 1 93.94 593 ARG A C 1
ATOM 4854 O O . ARG A 1 593 ? 39.156 -12.219 -8.398 1 93.94 593 ARG A O 1
ATOM 4861 N N . GLU A 1 594 ? 41 -12.852 -7.348 1 91.75 594 GLU A N 1
ATOM 4862 C CA . GLU A 1 594 ? 40.562 -14.25 -7.367 1 91.75 594 GLU A CA 1
ATOM 4863 C C . GLU A 1 594 ? 39.25 -14.438 -6.605 1 91.75 594 GLU A C 1
ATOM 4865 O O . GLU A 1 594 ? 38.375 -15.133 -7.07 1 91.75 594 GLU A O 1
ATOM 4870 N N . ILE A 1 595 ? 39.25 -13.852 -5.445 1 93.38 595 ILE A N 1
ATOM 4871 C CA . ILE A 1 595 ? 38.062 -13.953 -4.617 1 93.38 595 ILE A CA 1
ATOM 4872 C C . ILE A 1 595 ? 36.875 -13.336 -5.348 1 93.38 595 ILE A C 1
ATOM 4874 O O . ILE A 1 595 ? 35.781 -13.914 -5.359 1 93.38 595 ILE A O 1
ATOM 4878 N N . PHE A 1 596 ? 37.125 -12.25 -5.973 1 95.5 596 PHE A N 1
ATOM 4879 C CA . PHE A 1 596 ? 36.062 -11.562 -6.711 1 95.5 596 PHE A CA 1
ATOM 4880 C C . PHE A 1 596 ? 35.562 -12.422 -7.863 1 95.5 596 PHE A C 1
ATOM 4882 O O . PHE A 1 596 ? 34.344 -12.508 -8.094 1 95.5 596 PHE A O 1
ATOM 4889 N N . ASP A 1 597 ? 36.438 -13.047 -8.547 1 93.06 597 ASP A N 1
ATOM 4890 C CA . ASP A 1 597 ? 36.062 -13.836 -9.711 1 93.06 597 ASP A CA 1
ATOM 4891 C C . ASP A 1 597 ? 35.156 -15 -9.312 1 93.06 597 ASP A C 1
ATOM 4893 O O . ASP A 1 597 ? 34.188 -15.312 -10.008 1 93.06 597 ASP A O 1
ATOM 4897 N N . VAL A 1 598 ? 35.5 -15.602 -8.234 1 89.56 598 VAL A N 1
ATOM 4898 C CA . VAL A 1 598 ? 34.688 -16.734 -7.781 1 89.56 598 VAL A CA 1
ATOM 4899 C C . VAL A 1 598 ? 33.344 -16.234 -7.285 1 89.56 598 VAL A C 1
ATOM 4901 O O . VAL A 1 598 ? 32.312 -16.828 -7.582 1 89.56 598 VAL A O 1
ATOM 4904 N N . PHE A 1 599 ? 33.406 -15.148 -6.562 1 92.5 599 PHE A N 1
ATOM 4905 C CA . PHE A 1 599 ? 32.156 -14.539 -6.086 1 92.5 599 PHE A CA 1
ATOM 4906 C C . PHE A 1 599 ? 31.266 -14.156 -7.258 1 92.5 599 PHE A C 1
ATOM 4908 O O . PHE A 1 599 ? 30.078 -14.453 -7.254 1 92.5 599 PHE A O 1
ATOM 4915 N N . ARG A 1 600 ? 31.844 -13.508 -8.18 1 93.06 600 ARG A N 1
ATOM 4916 C CA . ARG A 1 600 ? 31.156 -13.039 -9.383 1 93.06 600 ARG A CA 1
ATOM 4917 C C . ARG A 1 600 ? 30.438 -14.188 -10.086 1 93.06 600 ARG A C 1
ATOM 4919 O O . ARG A 1 600 ? 29.266 -14.07 -10.43 1 93.06 600 ARG A O 1
ATOM 4926 N N . GLN A 1 601 ? 31.141 -15.188 -10.219 1 87.69 601 GLN A N 1
ATOM 4927 C CA . GLN A 1 601 ? 30.562 -16.359 -10.883 1 87.69 601 GLN A CA 1
ATOM 4928 C C . GLN A 1 601 ? 29.359 -16.891 -10.109 1 87.69 601 GLN A C 1
ATOM 4930 O O . GLN A 1 601 ? 28.312 -17.172 -10.703 1 87.69 601 GLN A O 1
ATOM 4935 N N . GLN A 1 602 ? 29.5 -17 -8.852 1 87.38 602 GLN A N 1
ATOM 4936 C CA . GLN A 1 602 ? 28.453 -17.594 -8.023 1 87.38 602 GLN A CA 1
ATOM 4937 C C . GLN A 1 602 ? 27.219 -16.672 -7.965 1 87.38 602 GLN A C 1
ATOM 4939 O O . GLN A 1 602 ? 26.094 -17.156 -8.008 1 87.38 602 GLN A O 1
ATOM 4944 N N . VAL A 1 603 ? 27.422 -15.406 -7.82 1 91.81 603 VAL A N 1
ATOM 4945 C CA . VAL A 1 603 ? 26.312 -14.469 -7.703 1 91.81 603 VAL A CA 1
ATOM 4946 C C . VAL A 1 603 ? 25.531 -14.43 -9.016 1 91.81 603 VAL A C 1
ATOM 4948 O O . VAL A 1 603 ? 24.297 -14.383 -9.008 1 91.81 603 VAL A O 1
ATOM 4951 N N . LEU A 1 604 ? 26.203 -14.492 -10.133 1 88.81 604 LEU A N 1
ATOM 4952 C CA . LEU A 1 604 ? 25.547 -14.453 -11.438 1 88.81 604 LEU A CA 1
ATOM 4953 C C . LEU A 1 604 ? 24.781 -15.742 -11.703 1 88.81 604 LEU A C 1
ATOM 4955 O O . LEU A 1 604 ? 23.828 -15.758 -12.484 1 88.81 604 LEU A O 1
ATOM 4959 N N . GLU A 1 605 ? 25.188 -16.766 -10.977 1 82.25 605 GLU A N 1
ATOM 4960 C CA . GLU A 1 605 ? 24.562 -18.062 -11.172 1 82.25 605 GLU A CA 1
ATOM 4961 C C . GLU A 1 605 ? 23.312 -18.219 -10.305 1 82.25 605 GLU A C 1
ATOM 4963 O O . GLU A 1 605 ? 22.578 -19.203 -10.438 1 82.25 605 GLU A O 1
ATOM 4968 N N . ILE A 1 606 ? 23.094 -17.266 -9.398 1 84.5 606 ILE A N 1
ATOM 4969 C CA . ILE A 1 606 ? 21.891 -17.312 -8.555 1 84.5 606 ILE A CA 1
ATOM 4970 C C . ILE A 1 606 ? 20.641 -17.375 -9.438 1 84.5 606 ILE A C 1
ATOM 4972 O O . ILE A 1 606 ? 19.703 -18.125 -9.141 1 84.5 606 ILE A O 1
ATOM 4976 N N . ASP A 1 607 ? 20.719 -16.594 -10.5 1 82.25 607 ASP A N 1
ATOM 4977 C CA . ASP A 1 607 ? 19.625 -16.562 -11.461 1 82.25 607 ASP A CA 1
ATOM 4978 C C . ASP A 1 607 ? 20.078 -16.016 -12.812 1 82.25 607 ASP A C 1
ATOM 4980 O O . ASP A 1 607 ? 20.922 -15.117 -12.867 1 82.25 607 ASP A O 1
ATOM 4984 N N . GLU A 1 608 ? 19.484 -16.547 -13.812 1 76.31 608 GLU A N 1
ATOM 4985 C CA . GLU A 1 608 ? 19.859 -16.125 -15.164 1 76.31 608 GLU A CA 1
ATOM 4986 C C . GLU A 1 608 ? 19.531 -14.648 -15.383 1 76.31 608 GLU A C 1
ATOM 4988 O O . GLU A 1 608 ? 20.141 -13.992 -16.234 1 76.31 608 GLU A O 1
ATOM 4993 N N . GLY A 1 609 ? 18.688 -14.141 -14.586 1 77.44 609 GLY A N 1
ATOM 4994 C CA . GLY A 1 609 ? 18.266 -12.758 -14.75 1 77.44 609 GLY A CA 1
ATOM 4995 C C . GLY A 1 609 ? 19.141 -11.781 -13.992 1 77.44 609 GLY A C 1
ATOM 4996 O O . GLY A 1 609 ? 18.984 -10.562 -14.125 1 77.44 609 GLY A O 1
ATOM 4997 N N . VAL A 1 610 ? 20.125 -12.242 -13.25 1 87.81 610 VAL A N 1
ATOM 4998 C CA . VAL A 1 610 ? 21.031 -11.375 -12.5 1 87.81 610 VAL A CA 1
ATOM 4999 C C . VAL A 1 610 ? 22.016 -10.695 -13.445 1 87.81 610 VAL A C 1
ATOM 5001 O O . VAL A 1 610 ? 22.594 -11.352 -14.312 1 87.81 610 VAL A O 1
ATOM 5004 N N . THR A 1 611 ? 22.078 -9.398 -13.352 1 87.56 611 THR A N 1
ATOM 5005 C CA . THR A 1 611 ? 23 -8.633 -14.188 1 87.56 611 THR A CA 1
ATOM 5006 C C . THR A 1 611 ? 24.078 -7.965 -13.336 1 87.56 611 THR A C 1
ATOM 5008 O O . THR A 1 611 ? 23.906 -7.793 -12.125 1 87.56 611 THR A O 1
ATOM 5011 N N . GLU A 1 612 ? 25.203 -7.719 -13.969 1 92 612 GLU A N 1
ATOM 5012 C CA . GLU A 1 612 ? 26.359 -7.066 -13.344 1 92 612 GLU A CA 1
ATOM 5013 C C . GLU A 1 612 ? 26.594 -5.68 -13.93 1 92 612 GLU A C 1
ATOM 5015 O O . GLU A 1 612 ? 26.5 -5.488 -15.141 1 92 612 GLU A O 1
ATOM 5020 N N . GLU A 1 613 ? 26.719 -4.711 -13.102 1 90.38 613 GLU A N 1
ATOM 5021 C CA . GLU A 1 613 ? 27.016 -3.35 -13.539 1 90.38 613 GLU A CA 1
ATOM 5022 C C . GLU A 1 613 ? 28.203 -2.77 -12.781 1 90.38 613 GLU A C 1
ATOM 5024 O O . GLU A 1 613 ? 28.203 -2.729 -11.547 1 90.38 613 GLU A O 1
ATOM 5029 N N . PHE A 1 614 ? 29.234 -2.365 -13.5 1 91.94 614 PHE A N 1
ATOM 5030 C CA . PHE A 1 614 ? 30.391 -1.711 -12.898 1 91.94 614 PHE A CA 1
ATOM 5031 C C . PHE A 1 614 ? 30.156 -0.211 -12.766 1 91.94 614 PHE A C 1
ATOM 5033 O O . PHE A 1 614 ? 29.859 0.465 -13.75 1 91.94 614 PHE A O 1
ATOM 5040 N N . THR A 1 615 ? 30.156 0.229 -11.609 1 90 615 THR A N 1
ATOM 5041 C CA . THR A 1 615 ? 30.125 1.667 -11.359 1 90 615 THR A CA 1
ATOM 5042 C C . THR A 1 615 ? 31.5 2.189 -10.977 1 90 615 THR A C 1
ATOM 5044 O O . THR A 1 615 ? 32.469 1.43 -10.938 1 90 615 THR A O 1
ATOM 5047 N N . LYS A 1 616 ? 31.578 3.49 -10.742 1 86.5 616 LYS A N 1
ATOM 5048 C CA . LYS A 1 616 ? 32.844 4.105 -10.383 1 86.5 616 LYS A CA 1
ATOM 5049 C C . LYS A 1 616 ? 33.375 3.545 -9.062 1 86.5 616 LYS A C 1
ATOM 5051 O O . LYS A 1 616 ? 34.594 3.289 -8.93 1 86.5 616 LYS A O 1
ATOM 5056 N N . LEU A 1 617 ? 32.469 3.264 -8.172 1 89.5 617 LEU A N 1
ATOM 5057 C CA . LEU A 1 617 ? 32.906 2.99 -6.809 1 89.5 617 LEU A CA 1
ATOM 5058 C C . LEU A 1 617 ? 32.625 1.538 -6.43 1 89.5 617 LEU A C 1
ATOM 5060 O O . LEU A 1 617 ? 33.25 0.999 -5.516 1 89.5 617 LEU A O 1
ATOM 5064 N N . TYR A 1 618 ? 31.672 0.982 -7.051 1 93.5 618 TYR A N 1
ATOM 5065 C CA . TYR A 1 618 ? 31.328 -0.383 -6.668 1 93.5 618 TYR A CA 1
ATOM 5066 C C . TYR A 1 618 ? 30.781 -1.165 -7.855 1 93.5 618 TYR A C 1
ATOM 5068 O O . TYR A 1 618 ? 30.5 -0.589 -8.906 1 93.5 618 TYR A O 1
ATOM 5076 N N . VAL A 1 619 ? 30.75 -2.475 -7.703 1 94.38 619 VAL A N 1
ATOM 5077 C CA . VAL A 1 619 ? 30.141 -3.381 -8.664 1 94.38 619 VAL A CA 1
ATOM 5078 C C . VAL A 1 619 ? 28.75 -3.799 -8.172 1 94.38 619 VAL A C 1
ATOM 5080 O O . VAL A 1 619 ? 28.625 -4.379 -7.094 1 94.38 619 VAL A O 1
ATOM 5083 N N . ALA A 1 620 ? 27.781 -3.535 -8.953 1 94 620 ALA A N 1
ATOM 5084 C CA . ALA A 1 620 ? 26.391 -3.797 -8.547 1 94 620 ALA A CA 1
ATOM 5085 C C . ALA A 1 620 ? 25.859 -5.062 -9.203 1 94 620 ALA A C 1
ATOM 5087 O O . ALA A 1 620 ? 26.109 -5.305 -10.391 1 94 620 ALA A O 1
ATOM 5088 N N . TYR A 1 621 ? 25.297 -5.891 -8.422 1 94 621 TYR A N 1
ATOM 5089 C CA . TYR A 1 621 ? 24.531 -7.023 -8.938 1 94 621 TYR A CA 1
ATOM 5090 C C . TYR A 1 621 ? 23.047 -6.801 -8.758 1 94 621 TYR A C 1
ATOM 5092 O O . TYR A 1 621 ? 22.578 -6.492 -7.66 1 94 621 TYR A O 1
ATOM 5100 N N . LYS A 1 622 ? 22.297 -6.996 -9.914 1 89.31 622 LYS A N 1
ATOM 5101 C CA . LYS A 1 622 ? 20.891 -6.586 -9.938 1 89.31 622 LYS A CA 1
ATOM 5102 C C . LYS A 1 622 ? 20 -7.723 -10.422 1 89.31 622 LYS A C 1
ATOM 5104 O O . LYS A 1 622 ? 20.375 -8.477 -11.32 1 89.31 622 LYS A O 1
ATOM 5109 N N . ALA A 1 623 ? 18.969 -7.98 -9.766 1 85.38 623 ALA A N 1
ATOM 5110 C CA . ALA A 1 623 ? 17.828 -8.719 -10.32 1 85.38 623 ALA A CA 1
ATOM 5111 C C . ALA A 1 623 ? 16.766 -7.773 -10.844 1 85.38 623 ALA A C 1
ATOM 5113 O O . ALA A 1 623 ? 16.812 -7.348 -12 1 85.38 623 ALA A O 1
ATOM 5114 N N . GLU A 1 624 ? 15.969 -7.211 -9.945 1 76.44 624 GLU A N 1
ATOM 5115 C CA . GLU A 1 624 ? 15.133 -6.055 -10.266 1 76.44 624 GLU A CA 1
ATOM 5116 C C . GLU A 1 624 ? 15.836 -4.754 -9.891 1 76.44 624 GLU A C 1
ATOM 5118 O O . GLU A 1 624 ? 15.812 -3.785 -10.656 1 76.44 624 GLU A O 1
ATOM 5123 N N . THR A 1 625 ? 16.391 -4.75 -8.789 1 83.5 625 THR A N 1
ATOM 5124 C CA . THR A 1 625 ? 17.266 -3.709 -8.273 1 83.5 625 THR A CA 1
ATOM 5125 C C . THR A 1 625 ? 18.531 -4.316 -7.68 1 83.5 625 THR A C 1
ATOM 5127 O O . THR A 1 625 ? 18.734 -5.535 -7.734 1 83.5 625 THR A O 1
ATOM 5130 N N . ASN A 1 626 ? 19.375 -3.459 -7.18 1 91.12 626 ASN A N 1
ATOM 5131 C CA . ASN A 1 626 ? 20.562 -3.977 -6.52 1 91.12 626 ASN A CA 1
ATOM 5132 C C . ASN A 1 626 ? 20.203 -4.84 -5.312 1 91.12 626 ASN A C 1
ATOM 5134 O O . ASN A 1 626 ? 19.422 -4.422 -4.461 1 91.12 626 ASN A O 1
ATOM 5138 N N . PHE A 1 627 ? 20.703 -6.07 -5.375 1 92.38 627 PHE A N 1
ATOM 5139 C CA . PHE A 1 627 ? 20.5 -6.852 -4.16 1 92.38 627 PHE A CA 1
ATOM 5140 C C . PHE A 1 627 ? 21.812 -7.055 -3.418 1 92.38 627 PHE A C 1
ATOM 5142 O O . PHE A 1 627 ? 21.812 -7.379 -2.229 1 92.38 627 PHE A O 1
ATOM 5149 N N . VAL A 1 628 ? 22.953 -6.848 -4.133 1 95.62 628 VAL A N 1
ATOM 5150 C CA . VAL A 1 628 ? 24.266 -6.848 -3.48 1 95.62 628 VAL A CA 1
ATOM 5151 C C . VAL A 1 628 ? 25.234 -5.965 -4.262 1 95.62 628 VAL A C 1
ATOM 5153 O O . VAL A 1 628 ? 25.234 -5.973 -5.496 1 95.62 628 VAL A O 1
ATOM 5156 N N . ASP A 1 629 ? 25.953 -5.152 -3.545 1 96 629 ASP A N 1
ATOM 5157 C CA . ASP A 1 629 ? 27 -4.301 -4.098 1 96 629 ASP A CA 1
ATOM 5158 C C . ASP A 1 629 ? 28.359 -4.652 -3.502 1 96 629 ASP A C 1
ATOM 5160 O O . ASP A 1 629 ? 28.469 -4.93 -2.305 1 96 629 ASP A O 1
ATOM 5164 N N . VAL A 1 630 ? 29.375 -4.684 -4.375 1 96.56 630 VAL A N 1
ATOM 5165 C CA . VAL A 1 630 ? 30.719 -5.039 -3.922 1 96.56 630 VAL A CA 1
ATOM 5166 C C . VAL A 1 630 ? 31.641 -3.828 -4.043 1 96.56 630 VAL A C 1
ATOM 5168 O O . VAL A 1 630 ? 31.812 -3.277 -5.133 1 96.56 630 VAL A O 1
ATOM 5171 N N . VAL A 1 631 ? 32.156 -3.422 -2.961 1 95.12 631 VAL A N 1
ATOM 5172 C CA . VAL A 1 631 ? 33.188 -2.4 -2.951 1 95.12 631 VAL A CA 1
ATOM 5173 C C . VAL A 1 631 ? 34.562 -3.053 -2.729 1 95.12 631 VAL A C 1
ATOM 5175 O O . VAL A 1 631 ? 34.906 -3.385 -1.597 1 95.12 631 VAL A O 1
ATOM 5178 N N . PRO A 1 632 ? 35.281 -3.16 -3.812 1 94.62 632 PRO A N 1
ATOM 5179 C CA . PRO A 1 632 ? 36.625 -3.773 -3.646 1 94.62 632 PRO A CA 1
ATOM 5180 C C . PRO A 1 632 ? 37.562 -2.916 -2.812 1 94.62 632 PRO A C 1
ATOM 5182 O O . PRO A 1 632 ? 37.688 -1.715 -3.061 1 94.62 632 PRO A O 1
ATOM 5185 N N . GLN A 1 633 ? 38.094 -3.533 -1.825 1 93.75 633 GLN A N 1
ATOM 5186 C CA . GLN A 1 633 ? 39.125 -2.883 -1.005 1 93.75 633 GLN A CA 1
ATOM 5187 C C . GLN A 1 633 ? 40.438 -3.639 -1.063 1 93.75 633 GLN A C 1
ATOM 5189 O O . GLN A 1 633 ? 40.531 -4.652 -1.756 1 93.75 633 GLN A O 1
ATOM 5194 N N . LYS A 1 634 ? 41.438 -3.107 -0.329 1 90.62 634 LYS A N 1
ATOM 5195 C CA . LYS A 1 634 ? 42.781 -3.664 -0.404 1 90.62 634 LYS A CA 1
ATOM 5196 C C . LYS A 1 634 ? 42.812 -5.078 0.17 1 90.62 634 LYS A C 1
ATOM 5198 O O . LYS A 1 634 ? 43.438 -5.973 -0.412 1 90.62 634 LYS A O 1
ATOM 5203 N N . SER A 1 635 ? 42.094 -5.277 1.282 1 92.44 635 SER A N 1
ATOM 5204 C CA . SER A 1 635 ? 42.25 -6.543 1.99 1 92.44 635 SER A CA 1
ATOM 5205 C C . SER A 1 635 ? 40.938 -7.324 2.031 1 92.44 635 SER A C 1
ATOM 5207 O O . SER A 1 635 ? 40.906 -8.445 2.543 1 92.44 635 SER A O 1
ATOM 5209 N N . ARG A 1 636 ? 39.938 -6.762 1.489 1 94.69 636 ARG A N 1
ATOM 5210 C CA . ARG A 1 636 ? 38.656 -7.457 1.506 1 94.69 636 ARG A CA 1
ATOM 5211 C C . ARG A 1 636 ? 37.719 -6.898 0.446 1 94.69 636 ARG A C 1
ATOM 5213 O O . ARG A 1 636 ? 37.938 -5.793 -0.06 1 94.69 636 ARG A O 1
ATOM 5220 N N . LEU A 1 637 ? 36.75 -7.691 0.047 1 96.38 637 LEU A N 1
ATOM 5221 C CA . LEU A 1 637 ? 35.594 -7.211 -0.676 1 96.38 637 LEU A CA 1
ATOM 5222 C C . LEU A 1 637 ? 34.469 -6.809 0.291 1 96.38 637 LEU A C 1
ATOM 5224 O O . LEU A 1 637 ? 33.938 -7.652 1.009 1 96.38 637 LEU A O 1
ATOM 5228 N N . ARG A 1 638 ? 34.188 -5.574 0.363 1 95.75 638 ARG A N 1
ATOM 5229 C CA . ARG A 1 638 ? 33.062 -5.137 1.204 1 95.75 638 ARG A CA 1
ATOM 5230 C C . ARG A 1 638 ? 31.734 -5.234 0.458 1 95.75 638 ARG A C 1
ATOM 5232 O O . ARG A 1 638 ? 31.531 -4.559 -0.554 1 95.75 638 ARG A O 1
ATOM 5239 N N . LEU A 1 639 ? 30.906 -6.082 0.971 1 96.62 639 LEU A N 1
ATOM 5240 C CA . LEU A 1 639 ? 29.609 -6.293 0.34 1 96.62 639 LEU A CA 1
ATOM 5241 C C . LEU A 1 639 ? 28.5 -5.523 1.071 1 96.62 639 LEU A C 1
ATOM 5243 O O . LEU A 1 639 ? 28.516 -5.449 2.303 1 96.62 639 LEU A O 1
ATOM 5247 N N . SER A 1 640 ? 27.641 -4.887 0.357 1 95.06 640 SER A N 1
ATOM 5248 C CA . SER A 1 640 ? 26.438 -4.273 0.88 1 95.06 640 SER A CA 1
ATOM 5249 C C . SER A 1 640 ? 25.188 -5.016 0.408 1 95.06 640 SER A C 1
ATOM 5251 O O . SER A 1 640 ? 24.906 -5.074 -0.792 1 95.06 640 SER A O 1
ATOM 5253 N N . LEU A 1 641 ? 24.484 -5.648 1.35 1 94.62 641 LEU A N 1
ATOM 5254 C CA . LEU A 1 641 ? 23.25 -6.352 1.01 1 94.62 641 LEU A CA 1
ATOM 5255 C C . LEU A 1 641 ? 22.047 -5.418 1.105 1 94.62 641 LEU A C 1
ATOM 5257 O O . LEU A 1 641 ? 21.875 -4.715 2.105 1 94.62 641 LEU A O 1
ATOM 5261 N N . ASN A 1 642 ? 21.281 -5.422 0.07 1 91.38 642 ASN A N 1
ATOM 5262 C CA . ASN A 1 642 ? 20.125 -4.535 0.008 1 91.38 642 ASN A CA 1
ATOM 5263 C C . ASN A 1 642 ? 18.922 -5.133 0.73 1 91.38 642 ASN A C 1
ATOM 5265 O O . ASN A 1 642 ? 17.938 -5.516 0.095 1 91.38 642 ASN A O 1
ATOM 5269 N N . MET A 1 643 ? 18.906 -5.094 2.062 1 87.94 643 MET A N 1
ATOM 5270 C CA . MET A 1 643 ? 17.828 -5.539 2.949 1 87.94 643 MET A CA 1
ATOM 5271 C C . MET A 1 643 ? 17.984 -4.93 4.34 1 87.94 643 MET A C 1
ATOM 5273 O O . MET A 1 643 ? 19.078 -4.516 4.719 1 87.94 643 MET A O 1
ATOM 5277 N N . PRO A 1 644 ? 16.906 -4.82 5.105 1 82.31 644 PRO A N 1
ATOM 5278 C CA . PRO A 1 644 ? 17.031 -4.344 6.484 1 82.31 644 PRO A CA 1
ATOM 5279 C C . PRO A 1 644 ? 17.812 -5.312 7.371 1 82.31 644 PRO A C 1
ATOM 5281 O O . PRO A 1 644 ? 17.656 -6.531 7.254 1 82.31 644 PRO A O 1
ATOM 5284 N N . PHE A 1 645 ? 18.547 -4.762 8.25 1 83.69 645 PHE A N 1
ATOM 5285 C CA . PHE A 1 645 ? 19.422 -5.57 9.094 1 83.69 645 PHE A CA 1
ATOM 5286 C C . PHE A 1 645 ? 18.594 -6.496 9.984 1 83.69 645 PHE A C 1
ATOM 5288 O O . PHE A 1 645 ? 18.984 -7.645 10.211 1 83.69 645 PHE A O 1
ATOM 5295 N N . TYR A 1 646 ? 17.453 -6.016 10.367 1 75.62 646 TYR A N 1
ATOM 5296 C CA . TYR A 1 646 ? 16.672 -6.77 11.336 1 75.62 646 TYR A CA 1
ATOM 5297 C C . TYR A 1 646 ? 16.031 -7.988 10.688 1 75.62 646 TYR A C 1
ATOM 5299 O O . TYR A 1 646 ? 15.562 -8.898 11.383 1 75.62 646 TYR A O 1
ATOM 5307 N N . GLU A 1 647 ? 15.977 -8.055 9.367 1 80.06 647 GLU A N 1
ATOM 5308 C CA . GLU A 1 647 ? 15.367 -9.188 8.664 1 80.06 647 GLU A CA 1
ATOM 5309 C C . GLU A 1 647 ? 16.406 -10.266 8.359 1 80.06 647 GLU A C 1
ATOM 5311 O O . GLU A 1 647 ? 16.047 -11.383 7.988 1 80.06 647 GLU A O 1
ATOM 5316 N N . LEU A 1 648 ? 17.656 -9.867 8.531 1 85.88 648 LEU A N 1
ATOM 5317 C CA . LEU A 1 648 ? 18.75 -10.766 8.148 1 85.88 648 LEU A CA 1
ATOM 5318 C C . LEU A 1 648 ? 18.953 -11.852 9.203 1 85.88 648 LEU A C 1
ATOM 5320 O O . LEU A 1 648 ? 18.969 -11.555 10.398 1 85.88 648 LEU A O 1
ATOM 5324 N N . SER A 1 649 ? 18.969 -13.07 8.789 1 81.25 649 SER A N 1
ATOM 5325 C CA . SER A 1 649 ? 19.422 -14.172 9.633 1 81.25 649 SER A CA 1
ATOM 5326 C C . SER A 1 649 ? 20.922 -14.414 9.492 1 81.25 649 SER A C 1
ATOM 5328 O O . SER A 1 649 ? 21.375 -14.891 8.453 1 81.25 649 SER A O 1
ATOM 5330 N N . ASP A 1 650 ? 21.672 -14.047 10.445 1 86.81 650 ASP A N 1
ATOM 5331 C CA . ASP A 1 650 ? 23.125 -14.141 10.445 1 86.81 650 ASP A CA 1
ATOM 5332 C C . ASP A 1 650 ? 23.641 -14.828 11.711 1 86.81 650 ASP A C 1
ATOM 5334 O O . ASP A 1 650 ? 24.25 -14.195 12.562 1 86.81 650 ASP A O 1
AT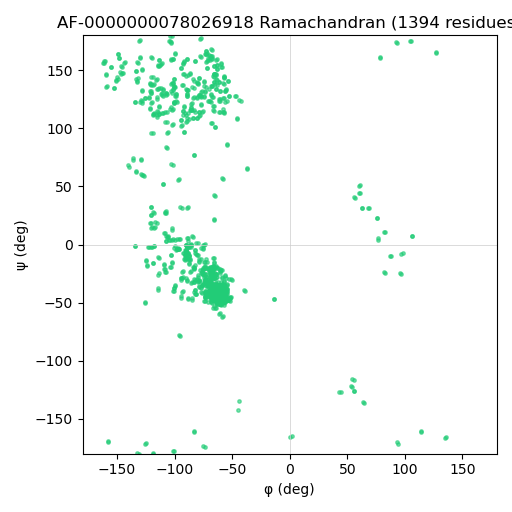OM 5338 N N . PRO A 1 651 ? 23.422 -16.141 11.734 1 79.25 651 PRO A N 1
ATOM 5339 C CA . PRO A 1 651 ? 23.797 -16.875 12.938 1 79.25 651 PRO A CA 1
ATOM 5340 C C . PRO A 1 651 ? 25.266 -16.703 13.32 1 79.25 651 PRO A C 1
ATOM 5342 O O . PRO A 1 651 ? 25.609 -16.781 14.5 1 79.25 651 PRO A O 1
ATOM 5345 N N . LYS A 1 652 ? 26.172 -16.422 12.367 1 86.81 652 LYS A N 1
ATOM 5346 C CA . LYS A 1 652 ? 27.594 -16.266 12.672 1 86.81 652 LYS A CA 1
ATOM 5347 C C . LYS A 1 652 ? 27.922 -14.828 13.031 1 86.81 652 LYS A C 1
ATOM 5349 O O . LYS A 1 652 ? 29.062 -14.531 13.422 1 86.81 652 LYS A O 1
ATOM 5354 N N . GLY A 1 653 ? 27 -13.898 12.82 1 88.12 653 GLY A N 1
ATOM 5355 C CA . GLY A 1 653 ? 27.172 -12.508 13.211 1 88.12 653 GLY A CA 1
ATOM 5356 C C . GLY A 1 653 ? 28.219 -11.781 12.398 1 88.12 653 GLY A C 1
ATOM 5357 O O . GLY A 1 653 ? 28.969 -10.961 12.922 1 88.12 653 GLY A O 1
ATOM 5358 N N . LEU A 1 654 ? 28.359 -12.156 11.195 1 90.31 654 LEU A N 1
ATOM 5359 C CA . LEU A 1 654 ? 29.375 -11.57 10.312 1 90.31 654 LEU A CA 1
ATOM 5360 C C . LEU A 1 654 ? 28.938 -10.195 9.82 1 90.31 654 LEU A C 1
ATOM 5362 O O . LEU A 1 654 ? 29.766 -9.375 9.445 1 90.31 654 LEU A O 1
ATOM 5366 N N . ALA A 1 655 ? 27.641 -9.93 9.789 1 93 655 ALA A N 1
ATOM 5367 C CA . ALA A 1 655 ? 27.094 -8.727 9.156 1 93 655 ALA A CA 1
ATOM 5368 C C . ALA A 1 655 ? 27.078 -7.555 10.141 1 93 655 ALA A C 1
ATOM 5370 O O . ALA A 1 655 ? 27.016 -7.758 11.352 1 93 655 ALA A O 1
ATOM 5371 N N . LYS A 1 656 ? 27.281 -6.422 9.609 1 91.12 656 LYS A N 1
ATOM 5372 C CA . LYS A 1 656 ? 27.203 -5.176 10.367 1 91.12 656 LYS A CA 1
ATOM 5373 C C . LYS A 1 656 ? 26.016 -4.332 9.93 1 91.12 656 LYS A C 1
ATOM 5375 O O . LYS A 1 656 ? 25.719 -4.238 8.734 1 91.12 656 LYS A O 1
ATOM 5380 N N . ASP A 1 657 ? 25.297 -3.807 10.867 1 85.56 657 ASP A N 1
ATOM 5381 C CA . ASP A 1 657 ? 24.172 -2.91 10.586 1 85.56 657 ASP A CA 1
ATOM 5382 C C . ASP A 1 657 ? 24.672 -1.522 10.188 1 85.56 657 ASP A C 1
ATOM 5384 O O . ASP A 1 657 ? 25.281 -0.815 10.992 1 85.56 657 ASP A O 1
ATOM 5388 N N . VAL A 1 658 ? 24.406 -1.168 8.938 1 81.62 658 VAL A N 1
ATOM 5389 C CA . VAL A 1 658 ? 24.891 0.125 8.469 1 81.62 658 VAL A CA 1
ATOM 5390 C C . VAL A 1 658 ? 23.703 1.014 8.094 1 81.62 658 VAL A C 1
ATOM 5392 O O . VAL A 1 658 ? 23.812 1.843 7.184 1 81.62 658 VAL A O 1
ATOM 5395 N N . THR A 1 659 ? 22.484 0.778 8.43 1 71.44 659 THR A N 1
ATOM 5396 C CA . THR A 1 659 ? 21.266 1.5 8.125 1 71.44 659 THR A CA 1
ATOM 5397 C C . THR A 1 659 ? 21.484 3.008 8.18 1 71.44 659 THR A C 1
ATOM 5399 O O . THR A 1 659 ? 20.984 3.748 7.332 1 71.44 659 THR A O 1
ATOM 5402 N N . ASN A 1 660 ? 22.219 3.539 9.07 1 58.09 660 ASN A N 1
ATOM 5403 C CA . ASN A 1 660 ? 22.344 4.984 9.211 1 58.09 660 ASN A CA 1
ATOM 5404 C C . ASN A 1 660 ? 23.781 5.441 9.039 1 58.09 660 ASN A C 1
ATOM 5406 O O . ASN A 1 660 ? 24.188 6.457 9.602 1 58.09 660 ASN A O 1
ATOM 5410 N N . VAL A 1 661 ? 24.516 4.582 8.289 1 63.75 661 VAL A N 1
ATOM 5411 C CA . VAL A 1 661 ? 25.922 4.891 8.047 1 63.75 661 VAL A CA 1
ATOM 5412 C C . VAL A 1 661 ? 26.156 5.164 6.566 1 63.75 661 VAL A C 1
ATOM 5414 O O . VAL A 1 661 ? 25.609 4.457 5.707 1 63.75 661 VAL A O 1
ATOM 5417 N N . GLY A 1 662 ? 26.516 6.461 6.348 1 64.62 662 GLY A N 1
ATOM 5418 C CA . GLY A 1 662 ? 26.891 6.723 4.965 1 64.62 662 GLY A CA 1
ATOM 5419 C C . GLY A 1 662 ? 27.75 5.629 4.359 1 64.62 662 GLY A C 1
ATOM 5420 O O . GLY A 1 662 ? 28.656 5.125 5.012 1 64.62 662 GLY A O 1
ATOM 5421 N N . ARG A 1 663 ? 27.281 5.055 3.23 1 69.56 663 ARG A N 1
ATOM 5422 C CA . ARG A 1 663 ? 28.062 3.994 2.598 1 69.56 663 ARG A CA 1
ATOM 5423 C C . ARG A 1 663 ? 27.922 4.043 1.079 1 69.56 663 ARG A C 1
ATOM 5425 O O . ARG A 1 663 ? 26.984 4.656 0.558 1 69.56 663 ARG A O 1
ATOM 5432 N N . TRP A 1 664 ? 29.078 3.488 0.545 1 73.12 664 TRP A N 1
ATOM 5433 C CA . TRP A 1 664 ? 28.969 3.223 -0.886 1 73.12 664 TRP A CA 1
ATOM 5434 C C . TRP A 1 664 ? 28.172 1.947 -1.146 1 73.12 664 TRP A C 1
ATOM 5436 O O . TRP A 1 664 ? 28.422 0.917 -0.515 1 73.12 664 TRP A O 1
ATOM 5446 N N . GLY A 1 665 ? 27.219 2.025 -1.974 1 77.25 665 GLY A N 1
ATOM 5447 C CA . GLY A 1 665 ? 26.359 0.887 -2.258 1 77.25 665 GLY A CA 1
ATOM 5448 C C . GLY A 1 665 ? 25 1 -1.615 1 77.25 665 GLY A C 1
ATOM 5449 O O . GLY A 1 665 ? 24.734 1.944 -0.87 1 77.25 665 GLY A O 1
ATOM 5450 N N . ASN A 1 666 ? 24.172 0.067 -1.924 1 81.06 666 ASN A N 1
ATOM 5451 C CA . ASN A 1 666 ? 22.781 0.105 -1.445 1 81.06 666 ASN A CA 1
ATOM 5452 C C . ASN A 1 666 ? 22.531 -0.979 -0.403 1 81.06 666 ASN A C 1
ATOM 5454 O O . ASN A 1 666 ? 23.047 -2.088 -0.508 1 81.06 666 ASN A O 1
ATOM 5458 N N . GLY A 1 667 ? 21.906 -0.588 0.644 1 83.75 667 GLY A N 1
ATOM 5459 C CA . GLY A 1 667 ? 21.484 -1.573 1.627 1 83.75 667 GLY A CA 1
ATOM 5460 C C . GLY A 1 667 ? 21.953 -1.247 3.035 1 83.75 667 GLY A C 1
ATOM 5461 O O . GLY A 1 667 ? 22.875 -0.463 3.221 1 83.75 667 GLY A O 1
ATOM 5462 N N . ASP A 1 668 ? 21.344 -1.912 3.992 1 86.12 668 ASP A N 1
ATOM 5463 C CA . ASP A 1 668 ? 21.594 -1.597 5.395 1 86.12 668 ASP A CA 1
ATOM 5464 C C . ASP A 1 668 ? 22.469 -2.662 6.055 1 86.12 668 ASP A C 1
ATOM 5466 O O . ASP A 1 668 ? 22.672 -2.643 7.27 1 86.12 668 ASP A O 1
ATOM 5470 N N . VAL A 1 669 ? 22.984 -3.615 5.219 1 92.38 669 VAL A N 1
ATOM 5471 C CA . VAL A 1 669 ? 23.781 -4.711 5.754 1 92.38 669 VAL A CA 1
ATOM 5472 C C . VAL A 1 669 ? 25.156 -4.715 5.102 1 92.38 669 VAL A C 1
ATOM 5474 O O . VAL A 1 669 ? 25.266 -4.664 3.875 1 92.38 669 VAL A O 1
ATOM 5477 N N . GLU A 1 670 ? 26.141 -4.719 5.895 1 94.69 670 GLU A N 1
ATOM 5478 C CA . GLU A 1 670 ? 27.5 -4.781 5.383 1 94.69 670 GLU A CA 1
ATOM 5479 C C . GLU A 1 670 ? 28.188 -6.086 5.797 1 94.69 670 GLU A C 1
ATOM 5481 O O . GLU A 1 670 ? 28.062 -6.516 6.945 1 94.69 670 GLU A O 1
ATOM 5486 N N . ILE A 1 671 ? 28.844 -6.715 4.832 1 95.44 671 ILE A N 1
ATOM 5487 C CA . ILE A 1 671 ? 29.594 -7.949 5.07 1 95.44 671 ILE A CA 1
ATOM 5488 C C . ILE A 1 671 ? 30.969 -7.848 4.426 1 95.44 671 ILE A C 1
ATOM 5490 O O . ILE A 1 671 ? 31.125 -7.277 3.344 1 95.44 671 ILE A O 1
ATOM 5494 N N . GLY A 1 672 ? 31.984 -8.359 5.121 1 95 672 GLY A N 1
ATOM 5495 C CA . GLY A 1 672 ? 33.312 -8.438 4.547 1 95 672 GLY A CA 1
ATOM 5496 C C . GLY A 1 672 ? 33.656 -9.836 4.059 1 95 672 GLY A C 1
ATOM 5497 O O . GLY A 1 672 ? 33.312 -10.828 4.707 1 95 672 GLY A O 1
ATOM 5498 N N . LEU A 1 673 ? 34.219 -9.961 2.85 1 95 673 LEU A N 1
ATOM 5499 C CA . LEU A 1 673 ? 34.719 -11.211 2.289 1 95 673 LEU A CA 1
ATOM 5500 C C . LEU A 1 673 ? 36.219 -11.125 2.002 1 95 673 LEU A C 1
ATOM 5502 O O . LEU A 1 673 ? 36.656 -10.367 1.121 1 95 673 LEU A O 1
ATOM 5506 N N . SER A 1 674 ? 37 -11.867 2.76 1 93.88 674 SER A N 1
ATOM 5507 C CA . SER A 1 674 ? 38.438 -11.734 2.637 1 93.88 674 SER A CA 1
ATOM 5508 C C . SER A 1 674 ? 39.094 -13.055 2.201 1 93.88 674 SER A C 1
ATOM 5510 O O . SER A 1 674 ? 40.25 -13.078 1.817 1 93.88 674 SER A O 1
ATOM 5512 N N . SER A 1 675 ? 38.312 -14.133 2.346 1 91.88 675 SER A N 1
ATOM 5513 C CA . SER A 1 675 ? 38.875 -15.43 1.966 1 91.88 675 SER A CA 1
ATOM 5514 C C . SER A 1 675 ? 37.812 -16.312 1.327 1 91.88 675 SER A C 1
ATOM 5516 O O . SER A 1 675 ? 36.594 -16.125 1.554 1 91.88 675 SER A O 1
ATOM 5518 N N . LEU A 1 676 ? 38.25 -17.25 0.557 1 88.94 676 LEU A N 1
ATOM 5519 C CA . LEU A 1 676 ? 37.344 -18.141 -0.16 1 88.94 676 LEU A CA 1
ATOM 5520 C C . LEU A 1 676 ? 36.625 -19.078 0.807 1 88.94 676 LEU A C 1
ATOM 5522 O O . LEU A 1 676 ? 35.531 -19.562 0.514 1 88.94 676 LEU A O 1
ATOM 5526 N N . ASP A 1 677 ? 37.188 -19.266 1.959 1 85.38 677 ASP A N 1
ATOM 5527 C CA . ASP A 1 677 ? 36.594 -20.141 2.961 1 85.38 677 ASP A CA 1
ATOM 5528 C C . ASP A 1 677 ? 35.281 -19.531 3.482 1 85.38 677 ASP A C 1
ATOM 5530 O O . ASP A 1 677 ? 34.406 -20.266 3.941 1 85.38 677 ASP A O 1
ATOM 5534 N N . GLN A 1 678 ? 35.188 -18.25 3.363 1 89.38 678 GLN A N 1
ATOM 5535 C CA . GLN A 1 678 ? 34.031 -17.547 3.867 1 89.38 678 GLN A CA 1
ATOM 5536 C C . GLN A 1 678 ? 32.906 -17.516 2.818 1 89.38 678 GLN A C 1
ATOM 5538 O O . GLN A 1 678 ? 31.766 -17.188 3.131 1 89.38 678 GLN A O 1
ATOM 5543 N N . LEU A 1 679 ? 33.219 -17.859 1.643 1 88.62 679 LEU A N 1
ATOM 5544 C CA . LEU A 1 679 ? 32.375 -17.578 0.488 1 88.62 679 LEU A CA 1
ATOM 5545 C C . LEU A 1 679 ? 31.047 -18.328 0.598 1 88.62 679 LEU A C 1
ATOM 5547 O O . LEU A 1 679 ? 29.984 -17.75 0.35 1 88.62 679 LEU A O 1
ATOM 5551 N N . PRO A 1 680 ? 31.062 -19.594 1.022 1 83.38 680 PRO A N 1
ATOM 5552 C CA . PRO A 1 680 ? 29.781 -20.281 1.09 1 83.38 680 PRO A CA 1
ATOM 5553 C C . PRO A 1 680 ? 28.797 -19.609 2.037 1 83.38 680 PRO A C 1
ATOM 5555 O O . PRO A 1 680 ? 27.609 -19.453 1.704 1 83.38 680 PRO A O 1
ATOM 5558 N N . TYR A 1 681 ? 29.266 -19.172 3.17 1 87.75 681 TYR A N 1
ATOM 5559 C CA . TYR A 1 681 ? 28.406 -18.5 4.141 1 87.75 681 TYR A CA 1
ATOM 5560 C C . TYR A 1 681 ? 27.938 -17.141 3.625 1 87.75 681 TYR A C 1
ATOM 5562 O O . TYR A 1 681 ? 26.766 -16.781 3.762 1 87.75 681 TYR A O 1
ATOM 5570 N N . VAL A 1 682 ? 28.859 -16.438 3.031 1 92.06 682 VAL A N 1
ATOM 5571 C CA . VAL A 1 682 ? 28.562 -15.117 2.494 1 92.06 682 VAL A CA 1
ATOM 5572 C C . VAL A 1 682 ? 27.516 -15.234 1.39 1 92.06 682 VAL A C 1
ATOM 5574 O O . VAL A 1 682 ? 26.594 -14.406 1.297 1 92.06 682 VAL A O 1
ATOM 5577 N N . MET A 1 683 ? 27.625 -16.25 0.602 1 89.62 683 MET A N 1
ATOM 5578 C CA . MET A 1 683 ? 26.656 -16.469 -0.472 1 89.62 683 MET A CA 1
ATOM 5579 C C . MET A 1 683 ? 25.266 -16.766 0.094 1 89.62 683 MET A C 1
ATOM 5581 O O . MET A 1 683 ? 24.25 -16.406 -0.504 1 89.62 683 MET A O 1
ATOM 5585 N N . GLY A 1 684 ? 25.281 -17.453 1.212 1 86.75 684 GLY A N 1
ATOM 5586 C CA . GLY A 1 684 ? 24.016 -17.672 1.903 1 86.75 684 GLY A CA 1
ATOM 5587 C C . GLY A 1 684 ? 23.344 -16.375 2.305 1 86.75 684 GLY A C 1
ATOM 5588 O O . GLY A 1 684 ? 22.125 -16.234 2.189 1 86.75 684 GLY A O 1
ATOM 5589 N N . LEU A 1 685 ? 24.141 -15.438 2.762 1 91.19 685 LEU A N 1
ATOM 5590 C CA . LEU A 1 685 ? 23.609 -14.133 3.143 1 91.19 685 LEU A CA 1
ATOM 5591 C C . LEU A 1 685 ? 23.141 -13.359 1.917 1 91.19 685 LEU A C 1
ATOM 5593 O O . LEU A 1 685 ? 22.078 -12.719 1.95 1 91.19 685 LEU A O 1
ATOM 5597 N N . VAL A 1 686 ? 23.875 -13.453 0.859 1 92.5 686 VAL A N 1
ATOM 5598 C CA . VAL A 1 686 ? 23.547 -12.781 -0.393 1 92.5 686 VAL A CA 1
ATOM 5599 C C . VAL A 1 686 ? 22.234 -13.328 -0.942 1 92.5 686 VAL A C 1
ATOM 5601 O O . VAL A 1 686 ? 21.406 -12.57 -1.44 1 92.5 686 VAL A O 1
ATOM 5604 N N . ARG A 1 687 ? 22.047 -14.578 -0.792 1 88.88 687 ARG A N 1
ATOM 5605 C CA . ARG A 1 687 ? 20.844 -15.234 -1.271 1 88.88 687 ARG A CA 1
ATOM 5606 C C . ARG A 1 687 ? 19.609 -14.695 -0.544 1 88.88 687 ARG A C 1
ATOM 5608 O O . ARG A 1 687 ? 18.531 -14.578 -1.137 1 88.88 687 ARG A O 1
ATOM 5615 N N . GLN A 1 688 ? 19.797 -14.406 0.718 1 87.06 688 GLN A N 1
ATOM 5616 C CA . GLN A 1 688 ? 18.688 -13.852 1.477 1 87.06 688 GLN A CA 1
ATOM 5617 C C . GLN A 1 688 ? 18.234 -12.516 0.892 1 87.06 688 GLN A C 1
ATOM 5619 O O . GLN A 1 688 ? 17.031 -12.25 0.798 1 87.06 688 GLN A O 1
ATOM 5624 N N . ALA A 1 689 ? 19.203 -11.711 0.531 1 90.12 689 ALA A N 1
ATOM 5625 C CA . ALA A 1 689 ? 18.875 -10.422 -0.074 1 90.12 689 ALA A CA 1
ATOM 5626 C C . ALA A 1 689 ? 18.156 -10.602 -1.408 1 90.12 689 ALA A C 1
ATOM 5628 O O . ALA A 1 689 ? 17.203 -9.883 -1.711 1 90.12 689 ALA A O 1
ATOM 5629 N N . PHE A 1 690 ? 18.609 -11.562 -2.141 1 88.69 690 PHE A N 1
ATOM 5630 C CA . PHE A 1 690 ? 18 -11.875 -3.424 1 88.69 690 PHE A CA 1
ATOM 5631 C C . PHE A 1 690 ? 16.562 -12.352 -3.232 1 88.69 690 PHE A C 1
ATOM 5633 O O . PHE A 1 690 ? 15.641 -11.875 -3.906 1 88.69 690 PHE A O 1
ATOM 5640 N N . GLU A 1 691 ? 16.391 -13.25 -2.318 1 84.69 691 GLU A N 1
ATOM 5641 C CA . GLU A 1 691 ? 15.07 -13.836 -2.072 1 84.69 691 GLU A CA 1
ATOM 5642 C C . GLU A 1 691 ? 14.086 -12.789 -1.553 1 84.69 691 GLU A C 1
ATOM 5644 O O . GLU A 1 691 ? 12.898 -12.844 -1.87 1 84.69 691 GLU A O 1
ATOM 5649 N N . ARG A 1 692 ? 14.633 -11.953 -0.739 1 84.25 692 ARG A N 1
ATOM 5650 C CA . ARG A 1 692 ? 13.773 -10.883 -0.245 1 84.25 692 ARG A CA 1
ATOM 5651 C C . ARG A 1 692 ? 13.219 -10.047 -1.396 1 84.25 692 ARG A C 1
ATOM 5653 O O . ARG A 1 692 ? 12.039 -9.695 -1.401 1 84.25 692 ARG A O 1
ATOM 5660 N N . GLN A 1 693 ? 14.055 -9.742 -2.309 1 80.06 693 GLN A N 1
ATOM 5661 C CA . GLN A 1 693 ? 13.648 -8.953 -3.465 1 80.06 693 GLN A CA 1
ATOM 5662 C C . GLN A 1 693 ? 12.648 -9.711 -4.328 1 80.06 693 GLN A C 1
ATOM 5664 O O . GLN A 1 693 ? 11.695 -9.125 -4.84 1 80.06 693 GLN A O 1
ATOM 5669 N N . MET A 1 694 ? 12.836 -10.969 -4.418 1 77.62 694 MET A N 1
ATOM 5670 C CA . MET A 1 694 ? 11.977 -11.797 -5.258 1 77.62 694 MET A CA 1
ATOM 5671 C C . MET A 1 694 ? 10.609 -11.984 -4.613 1 77.62 694 MET A C 1
ATOM 5673 O O . MET A 1 694 ? 9.617 -12.211 -5.305 1 77.62 694 MET A O 1
ATOM 5677 N N . GLY A 1 695 ? 10.578 -11.969 -3.285 1 68.94 695 GLY A N 1
ATOM 5678 C CA . GLY A 1 695 ? 9.336 -12.203 -2.561 1 68.94 695 GLY A CA 1
ATOM 5679 C C . GLY A 1 695 ? 8.516 -10.945 -2.373 1 68.94 695 GLY A C 1
ATOM 5680 O O . GLY A 1 695 ? 7.363 -11.008 -1.927 1 68.94 695 GLY A O 1
ATOM 5681 N N . GLU A 1 696 ? 9.094 -9.766 -2.414 1 61.56 696 GLU A N 1
ATOM 5682 C CA . GLU A 1 696 ? 8.367 -8.531 -2.148 1 61.56 696 GLU A CA 1
ATOM 5683 C C . GLU A 1 696 ? 7.359 -8.234 -3.252 1 61.56 696 GLU A C 1
ATOM 5685 O O . GLU A 1 696 ? 7.66 -8.398 -4.438 1 61.56 696 GLU A O 1
ATOM 5690 N N . GLU A 1 697 ? 6.035 -8.508 -2.875 1 53.62 697 GLU A N 1
ATOM 5691 C CA . GLU A 1 697 ? 4.969 -8.094 -3.783 1 53.62 697 GLU A CA 1
ATOM 5692 C C . GLU A 1 697 ? 5.02 -6.59 -4.043 1 53.62 697 GLU A C 1
ATOM 5694 O O . GLU A 1 697 ? 5.418 -5.816 -3.17 1 53.62 697 GLU A O 1
ATOM 5699 N N . ASN A 1 698 ? 5.285 -6.145 -5.207 1 43.38 698 ASN A N 1
ATOM 5700 C CA . ASN A 1 698 ? 5.36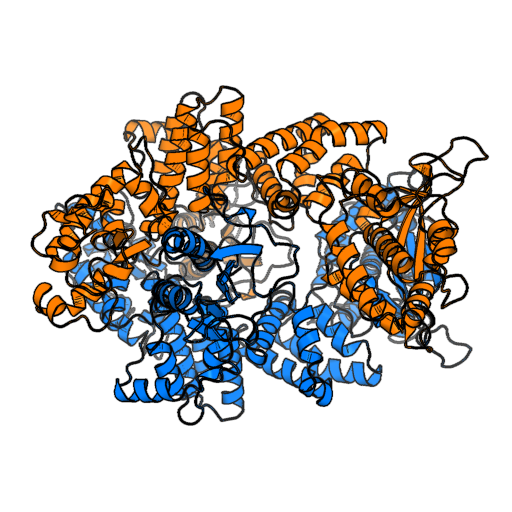3 -4.781 -5.723 1 43.38 698 ASN A CA 1
ATOM 5701 C C . ASN A 1 698 ? 4.297 -3.885 -5.098 1 43.38 698 ASN A C 1
ATOM 5703 O O . ASN A 1 698 ? 3.102 -4.102 -5.301 1 43.38 698 ASN A O 1
ATOM 5707 N N . THR A 1 699 ? 4.359 -3.586 -3.695 1 41.5 699 THR A N 1
ATOM 5708 C CA . THR A 1 699 ? 3.469 -2.492 -3.316 1 41.5 699 THR A CA 1
ATOM 5709 C C . THR A 1 699 ? 4.039 -1.15 -3.768 1 41.5 699 THR A C 1
ATOM 5711 O O . THR A 1 699 ? 5.246 -0.923 -3.684 1 41.5 699 THR A O 1
ATOM 5714 N N . MET B 1 1 ? -5.707 31.484 23.562 1 83.06 1 MET B N 1
ATOM 5715 C CA . MET B 1 1 ? -4.66 31.281 22.562 1 83.06 1 MET B CA 1
ATOM 5716 C C . MET B 1 1 ? -4.141 32.594 22.016 1 83.06 1 MET B C 1
ATOM 5718 O O . MET B 1 1 ? -4.926 33.5 21.75 1 83.06 1 MET B O 1
ATOM 5722 N N . LYS B 1 2 ? -2.877 32.812 22.125 1 84.25 2 LYS B N 1
ATOM 5723 C CA . LYS B 1 2 ? -2.223 33.969 21.516 1 84.25 2 LYS B CA 1
ATOM 5724 C C . LYS B 1 2 ? -1.227 33.562 20.438 1 84.25 2 LYS B C 1
ATOM 5726 O O . LYS B 1 2 ? -0.385 32.688 20.688 1 84.25 2 LYS B O 1
ATOM 5731 N N . ALA B 1 3 ? -1.388 34.094 19.297 1 87.44 3 ALA B N 1
ATOM 5732 C CA . ALA B 1 3 ? -0.505 33.781 18.188 1 87.44 3 ALA B CA 1
ATOM 5733 C C . ALA B 1 3 ? 0.204 35.031 17.656 1 87.44 3 ALA B C 1
ATOM 5735 O O . ALA B 1 3 ? -0.414 36.062 17.5 1 87.44 3 ALA B O 1
ATOM 5736 N N . THR B 1 4 ? 1.545 34.906 17.469 1 88.81 4 THR B N 1
ATOM 5737 C CA . THR B 1 4 ? 2.336 36 16.953 1 88.81 4 THR B CA 1
ATOM 5738 C C . THR B 1 4 ? 3.494 35.5 16.094 1 88.81 4 THR B C 1
ATOM 5740 O O . THR B 1 4 ? 3.984 34.375 16.312 1 88.81 4 THR B O 1
ATOM 5743 N N . GLU B 1 5 ? 3.854 36.25 15.094 1 89.12 5 GLU B N 1
ATOM 5744 C CA . GLU B 1 5 ? 5.062 35.906 14.352 1 89.12 5 GLU B CA 1
ATOM 5745 C C . GLU B 1 5 ? 6.316 36.25 15.141 1 89.12 5 GLU B C 1
ATOM 5747 O O . GLU B 1 5 ? 6.344 37.281 15.852 1 89.12 5 GLU B O 1
ATOM 5752 N N . ALA B 1 6 ? 7.32 35.438 15.102 1 91.44 6 ALA B N 1
ATOM 5753 C CA . ALA B 1 6 ? 8.57 35.688 15.812 1 91.44 6 ALA B CA 1
ATOM 5754 C C . ALA B 1 6 ? 9.75 35.062 15.07 1 91.44 6 ALA B C 1
ATOM 5756 O O . ALA B 1 6 ? 9.617 34 14.453 1 91.44 6 ALA B O 1
ATOM 5757 N N . ARG B 1 7 ? 10.852 35.75 15.117 1 93.75 7 ARG B N 1
ATOM 5758 C CA . ARG B 1 7 ? 12.078 35.094 14.672 1 93.75 7 ARG B CA 1
ATOM 5759 C C . ARG B 1 7 ? 12.43 33.938 15.586 1 93.75 7 ARG B C 1
ATOM 5761 O O . ARG B 1 7 ? 12.297 34.031 16.812 1 93.75 7 ARG B O 1
ATOM 5768 N N . LEU B 1 8 ? 12.859 32.844 14.992 1 94.94 8 LEU B N 1
ATOM 5769 C CA . LEU B 1 8 ? 13.125 31.609 15.75 1 94.94 8 LEU B CA 1
ATOM 5770 C C . LEU B 1 8 ? 14.141 31.875 16.859 1 94.94 8 LEU B C 1
ATOM 5772 O O . LEU B 1 8 ? 13.938 31.438 18 1 94.94 8 LEU B O 1
ATOM 5776 N N . PHE B 1 9 ? 15.211 32.625 16.594 1 95.31 9 PHE B N 1
ATOM 5777 C CA . PHE B 1 9 ? 16.281 32.844 17.547 1 95.31 9 PHE B CA 1
ATOM 5778 C C . PHE B 1 9 ? 15.812 33.75 18.688 1 95.31 9 PHE B C 1
ATOM 5780 O O . PHE B 1 9 ? 16.219 33.594 19.828 1 95.31 9 PHE B O 1
ATOM 5787 N N . ASP B 1 10 ? 14.945 34.656 18.328 1 95 10 ASP B N 1
ATOM 5788 C CA . ASP B 1 10 ? 14.359 35.5 19.375 1 95 10 ASP B CA 1
ATOM 5789 C C . ASP B 1 10 ? 13.453 34.688 20.297 1 95 10 ASP B C 1
ATOM 5791 O O . ASP B 1 10 ? 13.453 34.875 21.516 1 95 10 ASP B O 1
ATOM 5795 N N . PHE B 1 11 ? 12.727 33.844 19.656 1 95.25 11 PHE B N 1
ATOM 5796 C CA . PHE B 1 11 ? 11.82 32.969 20.391 1 95.25 11 PHE B CA 1
ATOM 5797 C C . PHE B 1 11 ? 12.594 32.062 21.328 1 95.25 11 PHE B C 1
ATOM 5799 O O . PHE B 1 11 ? 12.227 31.891 22.484 1 95.25 11 PHE B O 1
ATOM 5806 N N . LEU B 1 12 ? 13.711 31.484 20.891 1 95.12 12 LEU B N 1
ATOM 5807 C CA . LEU B 1 12 ? 14.547 30.594 21.672 1 95.12 12 LEU B CA 1
ATOM 5808 C C . LEU B 1 12 ? 15.211 31.328 22.828 1 95.12 12 LEU B C 1
ATOM 5810 O O . LEU B 1 12 ? 15.281 30.812 23.953 1 95.12 12 LEU B O 1
ATOM 5814 N N . LYS B 1 13 ? 15.641 32.5 22.547 1 93 13 LYS B N 1
ATOM 5815 C CA . LYS B 1 13 ? 16.359 33.281 23.531 1 93 13 LYS B CA 1
ATOM 5816 C C . LYS B 1 13 ? 15.43 33.719 24.656 1 93 13 LYS B C 1
ATOM 5818 O O . LYS B 1 13 ? 15.82 33.688 25.828 1 93 13 LYS B O 1
ATOM 5823 N N . LYS B 1 14 ? 14.25 34.062 24.297 1 90.56 14 LYS B N 1
ATOM 5824 C CA . LYS B 1 14 ? 13.305 34.625 25.266 1 90.56 14 LYS B CA 1
ATOM 5825 C C . LYS B 1 14 ? 12.695 33.5 26.125 1 90.56 14 LYS B C 1
ATOM 5827 O O . LYS B 1 14 ? 12.242 33.75 27.25 1 90.56 14 LYS B O 1
ATOM 5832 N N . SER B 1 15 ? 12.695 32.344 25.703 1 89.56 15 SER B N 1
ATOM 5833 C CA . SER B 1 15 ? 12.023 31.25 26.375 1 89.56 15 SER B CA 1
ATOM 5834 C C . SER B 1 15 ? 12.938 30.594 27.406 1 89.56 15 SER B C 1
ATOM 5836 O O . SER B 1 15 ? 14.109 30.328 27.125 1 89.56 15 SER B O 1
ATOM 5838 N N . PRO B 1 16 ? 12.43 30.359 28.594 1 88.44 16 PRO B N 1
ATOM 5839 C CA . PRO B 1 16 ? 13.281 29.75 29.625 1 88.44 16 PRO B CA 1
ATOM 5840 C C . PRO B 1 16 ? 13.68 28.312 29.266 1 88.44 16 PRO B C 1
ATOM 5842 O O . PRO B 1 16 ? 14.859 27.953 29.344 1 88.44 16 PRO B O 1
ATOM 5845 N N . GLN B 1 17 ? 12.695 27.516 29 1 94.31 17 GLN B N 1
ATOM 5846 C CA . GLN B 1 17 ? 12.938 26.109 28.688 1 94.31 17 GLN B CA 1
ATOM 5847 C C . GLN B 1 17 ? 11.758 25.5 27.922 1 94.31 17 GLN B C 1
ATOM 5849 O O . GLN B 1 17 ? 10.602 25.828 28.188 1 94.31 17 GLN B O 1
ATOM 5854 N N . PHE B 1 18 ? 12.094 24.75 26.922 1 95.88 18 PHE B N 1
ATOM 5855 C CA . PHE B 1 18 ? 11.102 23.969 26.203 1 95.88 18 PHE B CA 1
ATOM 5856 C C . PHE B 1 18 ? 11.094 22.531 26.672 1 95.88 18 PHE B C 1
ATOM 5858 O O . PHE B 1 18 ? 12.141 21.875 26.719 1 95.88 18 PHE B O 1
ATOM 5865 N N . VAL B 1 19 ? 9.945 22.031 27.031 1 93.44 19 VAL B N 1
ATOM 5866 C CA . VAL B 1 19 ? 9.828 20.641 27.484 1 93.44 19 VAL B CA 1
ATOM 5867 C C . VAL B 1 19 ? 8.875 19.875 26.578 1 93.44 19 VAL B C 1
ATOM 5869 O O . VAL B 1 19 ? 7.734 20.312 26.359 1 93.44 19 VAL B O 1
ATOM 5872 N N . ILE B 1 20 ? 9.352 18.844 26 1 92.69 20 ILE B N 1
ATOM 5873 C CA . ILE B 1 20 ? 8.516 17.984 25.172 1 92.69 20 ILE B CA 1
ATOM 5874 C C . ILE B 1 20 ? 7.797 16.953 26.062 1 92.69 20 ILE B C 1
ATOM 5876 O O . ILE B 1 20 ? 8.438 16.172 26.75 1 92.69 20 ILE B O 1
ATOM 5880 N N . PRO B 1 21 ? 6.512 16.969 26 1 89.12 21 PRO B N 1
ATOM 5881 C CA . PRO B 1 21 ? 5.777 16.031 26.859 1 89.12 21 PRO B CA 1
ATOM 5882 C C . PRO B 1 21 ? 5.938 14.586 26.406 1 89.12 21 PRO B C 1
ATOM 5884 O O . PRO B 1 21 ? 6.258 14.32 25.25 1 89.12 21 PRO B O 1
ATOM 5887 N N . ILE B 1 22 ? 5.621 13.727 27.266 1 88.06 22 ILE B N 1
ATOM 5888 C CA . ILE B 1 22 ? 5.883 12.305 27.078 1 88.06 22 ILE B CA 1
ATOM 5889 C C . ILE B 1 22 ? 4.914 11.734 26.047 1 88.06 22 ILE B C 1
ATOM 5891 O O . ILE B 1 22 ? 5.176 10.688 25.453 1 88.06 22 ILE B O 1
ATOM 5895 N N . TYR B 1 23 ? 3.775 12.438 25.781 1 86.81 23 TYR B N 1
ATOM 5896 C CA . TYR B 1 23 ? 2.797 11.914 24.844 1 86.81 23 TYR B CA 1
ATOM 5897 C C . TYR B 1 23 ? 3.203 12.227 23.406 1 86.81 23 TYR B C 1
ATOM 5899 O O . TYR B 1 23 ? 2.602 11.711 22.453 1 86.81 23 TYR B O 1
ATOM 5907 N N . GLN B 1 24 ? 4.215 13 23.219 1 86.12 24 GLN B N 1
ATOM 5908 C CA . GLN B 1 24 ? 4.703 13.312 21.875 1 86.12 24 GLN B CA 1
ATOM 5909 C C . GLN B 1 24 ? 5.609 12.211 21.359 1 86.12 24 GLN B C 1
ATOM 5911 O O . GLN B 1 24 ? 6.188 11.453 22.125 1 86.12 24 GLN B O 1
ATOM 5916 N N . ARG B 1 25 ? 5.691 12.195 20.062 1 85.75 25 ARG B N 1
ATOM 5917 C CA . ARG B 1 25 ? 6.562 11.203 19.453 1 85.75 25 ARG B CA 1
ATOM 5918 C C . ARG B 1 25 ? 8.031 11.562 19.641 1 85.75 25 ARG B C 1
ATOM 5920 O O . ARG B 1 25 ? 8.359 12.711 19.953 1 85.75 25 ARG B O 1
ATOM 5927 N N . ASN B 1 26 ? 8.867 10.578 19.422 1 88.5 26 ASN B N 1
ATOM 5928 C CA . ASN B 1 26 ? 10.312 10.82 19.406 1 88.5 26 ASN B CA 1
ATOM 5929 C C . ASN B 1 26 ? 10.734 11.633 18.188 1 88.5 26 ASN B C 1
ATOM 5931 O O . ASN B 1 26 ? 9.961 11.773 17.234 1 88.5 26 ASN B O 1
ATOM 5935 N N . TYR B 1 27 ? 11.859 12.227 18.344 1 92.12 27 TYR B N 1
ATOM 5936 C CA . TYR B 1 27 ? 12.406 12.93 17.203 1 92.12 27 TYR B CA 1
ATOM 5937 C C . TYR B 1 27 ? 12.477 12.008 15.984 1 92.12 27 TYR B C 1
ATOM 5939 O O . TYR B 1 27 ? 13.031 10.906 16.062 1 92.12 27 TYR B O 1
ATOM 5947 N N . SER B 1 28 ? 11.891 12.523 14.844 1 88.75 28 SER B N 1
ATOM 5948 C CA . SER B 1 28 ? 11.672 11.555 13.766 1 88.75 28 SER B CA 1
ATOM 5949 C C . SER B 1 28 ? 12.117 12.117 12.422 1 88.75 28 SER B C 1
ATOM 5951 O O . SER B 1 28 ? 11.953 11.469 11.391 1 88.75 28 SER B O 1
ATOM 5953 N N . TRP B 1 29 ? 12.602 13.352 12.336 1 89.56 29 TRP B N 1
ATOM 5954 C CA . TRP B 1 29 ? 13.094 13.875 11.062 1 89.56 29 TRP B CA 1
ATOM 5955 C C . TRP B 1 29 ? 14.195 12.992 10.5 1 89.56 29 TRP B C 1
ATOM 5957 O O . TRP B 1 29 ? 15.062 12.516 11.242 1 89.56 29 TRP B O 1
ATOM 5967 N N . THR B 1 30 ? 14.156 12.766 9.234 1 85.25 30 THR B N 1
ATOM 5968 C CA . THR B 1 30 ? 15.219 12.062 8.508 1 85.25 30 THR B CA 1
ATOM 5969 C C . THR B 1 30 ? 16.109 13.055 7.777 1 85.25 30 THR B C 1
ATOM 5971 O O . THR B 1 30 ? 15.922 14.266 7.871 1 85.25 30 THR B O 1
ATOM 5974 N N . ILE B 1 31 ? 17.031 12.531 7.086 1 86.5 31 ILE B N 1
ATOM 5975 C CA . ILE B 1 31 ? 17.984 13.375 6.355 1 86.5 31 ILE B CA 1
ATOM 5976 C C . ILE B 1 31 ? 17.234 14.18 5.293 1 86.5 31 ILE B C 1
ATOM 5978 O O . ILE B 1 31 ? 17.594 15.328 5.012 1 86.5 31 ILE B O 1
ATOM 5982 N N . THR B 1 32 ? 16.156 13.648 4.832 1 80.12 32 THR B N 1
ATOM 5983 C CA . THR B 1 32 ? 15.383 14.32 3.795 1 80.12 32 THR B CA 1
ATOM 5984 C C . THR B 1 32 ? 14.875 15.672 4.293 1 80.12 32 THR B C 1
ATOM 5986 O O . THR B 1 32 ? 15.031 16.688 3.621 1 80.12 32 THR B O 1
ATOM 5989 N N . GLN B 1 33 ? 14.242 15.703 5.477 1 85.38 33 GLN B N 1
ATOM 5990 C CA . GLN B 1 33 ? 13.75 16.953 6.059 1 85.38 33 GLN B CA 1
ATOM 5991 C C . GLN B 1 33 ? 14.898 17.875 6.438 1 85.38 33 GLN B C 1
ATOM 5993 O O . GLN B 1 33 ? 14.812 19.094 6.238 1 85.38 33 GLN B O 1
ATOM 5998 N N . CYS B 1 34 ? 15.969 17.25 6.926 1 92.25 34 CYS B N 1
ATOM 5999 C CA . CYS B 1 34 ? 17.125 18.047 7.34 1 92.25 34 CYS B CA 1
ATOM 6000 C C . CYS B 1 34 ? 17.781 18.719 6.145 1 92.25 34 CYS B C 1
ATOM 6002 O O . CYS B 1 34 ? 18.219 19.859 6.227 1 92.25 34 CYS B O 1
ATOM 6004 N N . GLN B 1 35 ? 17.844 17.938 5.062 1 88.75 35 GLN B N 1
ATOM 6005 C CA . GLN B 1 35 ? 18.422 18.5 3.842 1 88.75 35 GLN B CA 1
ATOM 6006 C C . GLN B 1 35 ? 17.594 19.688 3.342 1 88.75 35 GLN B C 1
ATOM 6008 O O . GLN B 1 35 ? 18.141 20.703 2.914 1 88.75 35 GLN B O 1
ATOM 6013 N N . GLN B 1 36 ? 16.328 19.562 3.408 1 83.94 36 GLN B N 1
ATOM 6014 C CA . GLN B 1 36 ? 15.445 20.656 2.99 1 83.94 36 GLN B CA 1
ATOM 6015 C C . GLN B 1 36 ? 15.664 21.891 3.85 1 83.94 36 GLN B C 1
ATOM 6017 O O . GLN B 1 36 ? 15.742 23.016 3.328 1 83.94 36 GLN B O 1
ATOM 6022 N N . LEU B 1 37 ? 15.703 21.703 5.105 1 90.81 37 LEU B N 1
ATOM 6023 C CA . LEU B 1 37 ? 15.945 22.828 6 1 90.81 37 LEU B CA 1
ATOM 6024 C C . LEU B 1 37 ? 17.297 23.469 5.723 1 90.81 37 LEU B C 1
ATOM 6026 O O . LEU B 1 37 ? 17.422 24.688 5.711 1 90.81 37 LEU B O 1
ATOM 6030 N N . TRP B 1 38 ? 18.266 22.594 5.523 1 93.75 38 TRP B N 1
ATOM 6031 C CA . TRP B 1 38 ? 19.609 23.078 5.211 1 93.75 38 TRP B CA 1
ATOM 6032 C C . TRP B 1 38 ? 19.594 23.938 3.949 1 93.75 38 TRP B C 1
ATOM 6034 O O . TRP B 1 38 ? 20.141 25.031 3.936 1 93.75 38 TRP B O 1
ATOM 6044 N N . ASP B 1 39 ? 18.938 23.438 2.947 1 89.06 39 ASP B N 1
ATOM 6045 C CA . ASP B 1 39 ? 18.844 24.172 1.685 1 89.06 39 ASP B CA 1
ATOM 6046 C C . ASP B 1 39 ? 18.141 25.5 1.87 1 89.06 39 ASP B C 1
ATOM 6048 O O . ASP B 1 39 ? 18.516 26.5 1.26 1 89.06 39 ASP B O 1
ATOM 6052 N N . ASP B 1 40 ? 17.141 25.516 2.643 1 86.75 40 ASP B N 1
ATOM 6053 C CA . ASP B 1 40 ? 16.406 26.75 2.922 1 86.75 40 ASP B CA 1
ATOM 6054 C C . ASP B 1 40 ? 17.297 27.766 3.629 1 86.75 40 ASP B C 1
ATOM 6056 O O . ASP B 1 40 ? 17.25 28.969 3.318 1 86.75 40 ASP B O 1
ATOM 6060 N N . ILE B 1 41 ? 18.016 27.297 4.527 1 93.38 41 ILE B N 1
ATOM 6061 C CA . ILE B 1 41 ? 18.906 28.172 5.293 1 93.38 41 ILE B CA 1
ATOM 6062 C C . ILE B 1 41 ? 19.969 28.781 4.367 1 93.38 41 ILE B C 1
ATOM 6064 O O . ILE B 1 41 ? 20.203 29.984 4.402 1 93.38 41 ILE B O 1
ATOM 6068 N N . ILE B 1 42 ? 20.531 27.906 3.545 1 93.94 42 ILE B N 1
ATOM 6069 C CA . ILE B 1 42 ? 21.562 28.375 2.635 1 93.94 42 ILE B CA 1
ATOM 6070 C C . ILE B 1 42 ? 20.984 29.359 1.637 1 93.94 42 ILE B C 1
ATOM 6072 O O . ILE B 1 42 ? 21.562 30.422 1.381 1 93.94 42 ILE B O 1
ATOM 6076 N N . ARG B 1 43 ? 19.859 29.094 1.167 1 88.06 43 ARG B N 1
ATOM 6077 C CA . ARG B 1 43 ? 19.188 29.984 0.219 1 88.06 43 ARG B CA 1
ATOM 6078 C C . ARG B 1 43 ? 18.875 31.328 0.861 1 88.06 43 ARG B C 1
ATOM 6080 O O . ARG B 1 43 ? 19.094 32.375 0.256 1 88.06 43 ARG B O 1
ATOM 6087 N N . ALA B 1 44 ? 18.312 31.281 2.041 1 88.56 44 ALA B N 1
ATOM 6088 C CA . ALA B 1 44 ? 17.984 32.5 2.76 1 88.56 44 ALA B CA 1
ATOM 6089 C C . ALA B 1 44 ? 19.234 33.312 3.066 1 88.56 44 ALA B C 1
ATOM 6091 O O . ALA B 1 44 ? 19.188 34.562 3.057 1 88.56 44 ALA B O 1
ATOM 6092 N N . GLY B 1 45 ? 20.312 32.656 3.326 1 92.38 45 GLY B N 1
ATOM 6093 C CA . GLY B 1 45 ? 21.562 33.312 3.621 1 92.38 45 GLY B CA 1
ATOM 6094 C C . GLY B 1 45 ? 22.203 33.969 2.4 1 92.38 45 GLY B C 1
ATOM 6095 O O . GLY B 1 45 ? 22.859 35 2.508 1 92.38 45 GLY B O 1
ATOM 6096 N N . GLN B 1 46 ? 21.984 33.344 1.273 1 91.62 46 GLN B N 1
ATOM 6097 C CA . GLN B 1 46 ? 22.594 33.812 0.03 1 91.62 46 GLN B CA 1
ATOM 6098 C C . GLN B 1 46 ? 21.828 35 -0.539 1 91.62 46 GLN B C 1
ATOM 6100 O O . GLN B 1 46 ? 22.422 35.906 -1.13 1 91.62 46 GLN B O 1
ATOM 6105 N N . ARG B 1 47 ? 20.625 35 -0.322 1 87.75 47 ARG B N 1
ATOM 6106 C CA . ARG B 1 47 ? 19.766 36 -0.945 1 87.75 47 ARG B CA 1
ATOM 6107 C C . ARG B 1 47 ? 19.484 37.156 0.017 1 87.75 47 ARG B C 1
ATOM 6109 O O . ARG B 1 47 ? 18.781 36.969 1.021 1 87.75 47 ARG B O 1
ATOM 6116 N N . GLU B 1 48 ? 19.797 38.25 -0.372 1 84.12 48 GLU B N 1
ATOM 6117 C CA . GLU B 1 48 ? 19.594 39.406 0.478 1 84.12 48 GLU B CA 1
ATOM 6118 C C . GLU B 1 48 ? 18.156 39.938 0.403 1 84.12 48 GLU B C 1
ATOM 6120 O O . GLU B 1 48 ? 17.672 40.594 1.326 1 84.12 48 GLU B O 1
ATOM 6125 N N . ASP B 1 49 ? 17.469 39.531 -0.65 1 79.69 49 ASP B N 1
ATOM 6126 C CA . ASP B 1 49 ? 16.094 40 -0.843 1 79.69 49 ASP B CA 1
ATOM 6127 C C . ASP B 1 49 ? 15.133 39.219 0.05 1 79.69 49 ASP B C 1
ATOM 6129 O O . ASP B 1 49 ? 14 39.656 0.282 1 79.69 49 ASP B O 1
ATOM 6133 N N . ILE B 1 50 ? 15.68 38.156 0.582 1 80.06 50 ILE B N 1
ATOM 6134 C CA . ILE B 1 50 ? 14.875 37.375 1.504 1 80.06 50 ILE B CA 1
ATOM 6135 C C . ILE B 1 50 ? 15.094 37.875 2.934 1 80.06 50 ILE B C 1
ATOM 6137 O O . ILE B 1 50 ? 16.188 37.688 3.488 1 80.06 50 ILE B O 1
ATOM 6141 N N . GLN B 1 51 ? 14.047 38.438 3.479 1 80.38 51 GLN B N 1
ATOM 6142 C CA . GLN B 1 51 ? 14.211 39 4.816 1 80.38 51 GLN B CA 1
ATOM 6143 C C . GLN B 1 51 ? 13.844 38 5.887 1 80.38 51 GLN B C 1
ATOM 6145 O O . GLN B 1 51 ? 14.281 38.094 7.035 1 80.38 51 GLN B O 1
ATOM 6150 N N . ALA B 1 52 ? 12.961 37.094 5.566 1 85.88 52 ALA B N 1
ATOM 6151 C CA . ALA B 1 52 ? 12.523 36.094 6.527 1 85.88 52 ALA B CA 1
ATOM 6152 C C . ALA B 1 52 ? 12.102 34.781 5.82 1 85.88 52 ALA B C 1
ATOM 6154 O O . ALA B 1 52 ? 11.57 34.844 4.711 1 85.88 52 ALA B O 1
ATOM 6155 N N . HIS B 1 53 ? 12.477 33.719 6.461 1 85.94 53 HIS B N 1
ATOM 6156 C CA . HIS B 1 53 ? 12.078 32.406 5.957 1 85.94 53 HIS B CA 1
ATOM 6157 C C . HIS B 1 53 ? 11.211 31.688 6.969 1 85.94 53 HIS B C 1
ATOM 6159 O O . HIS B 1 53 ? 11.703 31.25 8.016 1 85.94 53 HIS B O 1
ATOM 6165 N N . PHE B 1 54 ? 9.969 31.516 6.59 1 84.69 54 PHE B N 1
ATOM 6166 C CA . PHE B 1 54 ? 9 30.891 7.477 1 84.69 54 PHE B CA 1
ATOM 6167 C C . PHE B 1 54 ? 9.195 29.375 7.516 1 84.69 54 PHE B C 1
ATOM 6169 O O . PHE B 1 54 ? 9.281 28.734 6.469 1 84.69 54 PHE B O 1
ATOM 6176 N N . ILE B 1 55 ? 9.25 28.766 8.719 1 85.75 55 ILE B N 1
ATOM 6177 C CA . ILE B 1 55 ? 9.516 27.328 8.773 1 85.75 55 ILE B CA 1
ATOM 6178 C C . ILE B 1 55 ? 8.375 26.625 9.5 1 85.75 55 ILE B C 1
ATOM 6180 O O . ILE B 1 55 ? 8.422 25.406 9.703 1 85.75 55 ILE B O 1
ATOM 6184 N N . GLY B 1 56 ? 7.355 27.344 10.008 1 81.69 56 GLY B N 1
ATOM 6185 C CA . GLY B 1 56 ? 6.223 26.688 10.648 1 81.69 56 GLY B CA 1
ATOM 6186 C C . GLY B 1 56 ? 5.809 27.344 11.953 1 81.69 56 GLY B C 1
ATOM 6187 O O . GLY B 1 56 ? 6.145 28.516 12.203 1 81.69 56 GLY B O 1
ATOM 6188 N N . SER B 1 57 ? 4.98 26.641 12.719 1 83.56 57 SER B N 1
ATOM 6189 C CA . SER B 1 57 ? 4.496 27.172 13.984 1 83.56 57 SER B CA 1
ATOM 6190 C C . SER B 1 57 ? 5.043 26.375 15.164 1 83.56 57 SER B C 1
ATOM 6192 O O . SER B 1 57 ? 5.496 25.234 14.992 1 83.56 57 SER B O 1
ATOM 6194 N N . VAL B 1 58 ? 5.145 26.969 16.297 1 89.25 58 VAL B N 1
ATOM 6195 C CA . VAL B 1 58 ? 5.41 26.312 17.562 1 89.25 58 VAL B CA 1
ATOM 6196 C C . VAL B 1 58 ? 4.273 26.609 18.547 1 89.25 58 VAL B C 1
ATOM 6198 O O . VAL B 1 58 ? 3.996 27.781 18.844 1 89.25 58 VAL B O 1
ATOM 6201 N N . VAL B 1 59 ? 3.596 25.594 18.938 1 88.19 59 VAL B N 1
ATOM 6202 C CA . VAL B 1 59 ? 2.473 25.719 19.859 1 88.19 59 VAL B CA 1
ATOM 6203 C C . VAL B 1 59 ? 2.873 25.172 21.234 1 88.19 59 VAL B C 1
ATOM 6205 O O . VAL B 1 59 ? 3.447 24.094 21.328 1 88.19 59 VAL B O 1
ATOM 6208 N N . TYR B 1 60 ? 2.617 25.938 22.281 1 90.44 60 TYR B N 1
ATOM 6209 C CA . TYR B 1 60 ? 3.012 25.5 23.625 1 90.44 60 TYR B CA 1
ATOM 6210 C C . TYR B 1 60 ? 2.029 26.016 24.672 1 90.44 60 TYR B C 1
ATOM 6212 O O . TYR B 1 60 ? 1.195 26.875 24.391 1 90.44 60 TYR B O 1
ATOM 6220 N N . ILE B 1 61 ? 2.064 25.375 25.797 1 86.62 61 ILE B N 1
ATOM 6221 C CA . ILE B 1 61 ? 1.318 25.797 26.984 1 86.62 61 ILE B CA 1
ATOM 6222 C C . ILE B 1 61 ? 2.285 26.062 28.141 1 86.62 61 ILE B C 1
ATOM 6224 O O . ILE B 1 61 ? 3.236 25.297 28.344 1 86.62 61 ILE B O 1
ATOM 6228 N N . GLU B 1 62 ? 2.094 27.188 28.703 1 81 62 GLU B N 1
ATOM 6229 C CA . GLU B 1 62 ? 2.961 27.484 29.828 1 81 62 GLU B CA 1
ATOM 6230 C C . GLU B 1 62 ? 2.688 26.531 31 1 81 62 GLU B C 1
ATOM 6232 O O . GLU B 1 62 ? 1.529 26.25 31.312 1 81 62 GLU B O 1
ATOM 6237 N N . GLN B 1 63 ? 3.514 25.688 31.453 1 67.88 63 GLN B N 1
ATOM 6238 C CA . GLN B 1 63 ? 3.377 24.766 32.562 1 67.88 63 GLN B CA 1
ATOM 6239 C C . GLN B 1 63 ? 2.994 25.5 33.844 1 67.88 63 GLN B C 1
ATOM 6241 O O . GLN B 1 63 ? 3.51 26.578 34.125 1 67.88 63 GLN B O 1
ATOM 6246 N N . GLY B 1 64 ? 1.631 25.812 34.219 1 53.41 64 GLY B N 1
ATOM 6247 C CA . GLY B 1 64 ? 1.033 26.484 35.344 1 53.41 64 GLY B CA 1
ATOM 6248 C C . GLY B 1 64 ? 2.059 27.016 36.344 1 53.41 64 GLY B C 1
ATOM 6249 O O . GLY B 1 64 ? 3.238 26.656 36.281 1 53.41 64 GLY B O 1
ATOM 6250 N N . LEU B 1 65 ? 1.269 27.344 37.656 1 42.94 65 LEU B N 1
ATOM 6251 C CA . LEU B 1 65 ? 1.204 28.344 38.719 1 42.94 65 LEU B CA 1
ATOM 6252 C C . LEU B 1 65 ? 2.369 28.188 39.688 1 42.94 65 LEU B C 1
ATOM 6254 O O . LEU B 1 65 ? 2.178 27.781 40.812 1 42.94 65 LEU B O 1
ATOM 6258 N N . TYR B 1 66 ? 3.221 27.328 39.562 1 38.31 66 TYR B N 1
ATOM 6259 C CA . TYR B 1 66 ? 3.684 27.656 40.906 1 38.31 66 TYR B CA 1
ATOM 6260 C C . TYR B 1 66 ? 3.777 29.156 41.094 1 38.31 66 TYR B C 1
ATOM 6262 O O . TYR B 1 66 ? 3.533 29.922 40.156 1 38.31 66 TYR B O 1
ATOM 6270 N N . GLN B 1 67 ? 5 29.562 41.938 1 36.5 67 GLN B N 1
ATOM 6271 C CA . GLN B 1 67 ? 5.219 30.844 42.562 1 36.5 67 GLN B CA 1
ATOM 6272 C C . GLN B 1 67 ? 5.449 31.938 41.531 1 36.5 67 GLN B C 1
ATOM 6274 O O . GLN B 1 67 ? 5.98 31.672 40.438 1 36.5 67 GLN B O 1
ATOM 6279 N N . VAL B 1 68 ? 4.902 33.094 41.625 1 41.19 68 VAL B N 1
ATOM 6280 C CA . VAL B 1 68 ? 4.98 34.438 41.094 1 41.19 68 VAL B CA 1
ATOM 6281 C C . VAL B 1 68 ? 6.297 34.625 40.312 1 41.19 68 VAL B C 1
ATOM 6283 O O . VAL B 1 68 ? 6.336 35.281 39.281 1 41.19 68 VAL B O 1
ATOM 6286 N N . SER B 1 69 ? 7.469 34.219 40.844 1 42.59 69 SER B N 1
ATOM 6287 C CA . SER B 1 69 ? 8.773 34.781 40.469 1 42.59 69 SER B CA 1
ATOM 6288 C C . SER B 1 69 ? 9.438 33.938 39.375 1 42.59 69 SER B C 1
ATOM 6290 O O . SER B 1 69 ? 10.453 34.344 38.812 1 42.59 69 SER B O 1
ATOM 6292 N N . SER B 1 70 ? 9.242 32.562 39.188 1 49.44 70 SER B N 1
ATOM 6293 C CA . SER B 1 70 ? 10.164 31.781 38.375 1 49.44 70 SER B CA 1
ATOM 6294 C C . SER B 1 70 ? 9.562 31.469 37 1 49.44 70 SER B C 1
ATOM 6296 O O . SER B 1 70 ? 8.367 31.219 36.875 1 49.44 70 SER B O 1
ATOM 6298 N N . GLN B 1 71 ? 10.18 31.969 35.875 1 61.19 71 GLN B N 1
ATOM 6299 C CA . GLN B 1 71 ? 9.805 31.75 34.469 1 61.19 71 GLN B CA 1
ATOM 6300 C C . GLN B 1 71 ? 9.516 30.281 34.219 1 61.19 71 GLN B C 1
ATOM 6302 O O . GLN B 1 71 ? 10.359 29.422 34.469 1 61.19 71 GLN B O 1
ATOM 6307 N N . SER B 1 72 ? 8.297 29.844 34 1 78.69 72 SER B N 1
ATOM 6308 C CA . SER B 1 72 ? 7.785 28.484 33.844 1 78.69 72 SER B CA 1
ATOM 6309 C C . SER B 1 72 ? 8.164 27.922 32.469 1 78.69 72 SER B C 1
ATOM 6311 O O . SER B 1 72 ? 8.242 28.641 31.484 1 78.69 72 SER B O 1
ATOM 6313 N N . ALA B 1 73 ? 8.602 26.672 32.469 1 88.06 73 ALA B N 1
ATOM 6314 C CA . ALA B 1 73 ? 8.938 25.938 31.25 1 88.06 73 ALA B CA 1
ATOM 6315 C C . ALA B 1 73 ? 7.742 25.891 30.312 1 88.06 73 ALA B C 1
ATOM 6317 O O . ALA B 1 73 ? 6.59 26 30.734 1 88.06 73 ALA B O 1
ATOM 6318 N N . LEU B 1 74 ? 8 25.953 29.047 1 92.12 74 LEU B N 1
ATOM 6319 C CA . LEU B 1 74 ? 6.984 25.844 28.016 1 92.12 74 LEU B CA 1
ATOM 6320 C C . LEU B 1 74 ? 6.805 24.391 27.562 1 92.12 74 LEU B C 1
ATOM 6322 O O . LEU B 1 74 ? 7.746 23.766 27.078 1 92.12 74 LEU B O 1
ATOM 6326 N N . LEU B 1 75 ? 5.609 23.906 27.766 1 90.62 75 LEU B N 1
ATOM 6327 C CA . LEU B 1 75 ? 5.281 22.578 27.281 1 90.62 75 LEU B CA 1
ATOM 6328 C C . LEU B 1 75 ? 4.895 22.609 25.812 1 90.62 75 LEU B C 1
ATOM 6330 O O . LEU B 1 75 ? 3.834 23.141 25.453 1 90.62 75 LEU B O 1
ATOM 6334 N N . VAL B 1 76 ? 5.684 22.016 25.016 1 91.81 76 VAL B N 1
ATOM 6335 C CA . VAL B 1 76 ? 5.516 22.125 23.578 1 91.81 76 VAL B CA 1
ATOM 6336 C C . VAL B 1 76 ? 4.473 21.109 23.109 1 91.81 76 VAL B C 1
ATOM 6338 O O . VAL B 1 76 ? 4.613 19.906 23.344 1 91.81 76 VAL B O 1
ATOM 6341 N N . ILE B 1 77 ? 3.52 21.609 22.406 1 85.12 77 ILE B N 1
ATOM 6342 C CA . ILE B 1 77 ? 2.426 20.781 21.891 1 85.12 77 ILE B CA 1
ATOM 6343 C C . ILE B 1 77 ? 2.674 20.438 20.422 1 85.12 77 ILE B C 1
ATOM 6345 O O . ILE B 1 77 ? 2.32 19.359 19.969 1 85.12 77 ILE B O 1
ATOM 6349 N N . ASP B 1 78 ? 3.23 21.359 19.734 1 85.12 78 ASP B N 1
ATOM 6350 C CA . ASP B 1 78 ? 3.604 21.188 18.328 1 85.12 78 ASP B CA 1
ATOM 6351 C C . ASP B 1 78 ? 4.891 21.938 18 1 85.12 78 ASP B C 1
ATOM 6353 O O . ASP B 1 78 ? 5.145 23.016 18.562 1 85.12 78 ASP B O 1
ATOM 6357 N N . GLY B 1 79 ? 5.699 21.406 17.078 1 89.19 79 GLY B N 1
ATOM 6358 C CA . GLY B 1 79 ? 6.922 22.078 16.656 1 89.19 79 GLY B CA 1
ATOM 6359 C C . GLY B 1 79 ? 8.18 21.406 17.203 1 89.19 79 GLY B C 1
ATOM 6360 O O . GLY B 1 79 ? 9.289 21.906 16.969 1 89.19 79 GLY B O 1
ATOM 6361 N N . GLN B 1 80 ? 8 20.312 17.812 1 91.38 80 GLN B N 1
ATOM 6362 C CA . GLN B 1 80 ? 9.125 19.625 18.438 1 91.38 80 GLN B CA 1
ATOM 6363 C C . GLN B 1 80 ? 10.211 19.297 17.422 1 91.38 80 GLN B C 1
ATOM 6365 O O . GLN B 1 80 ? 11.398 19.438 17.703 1 91.38 80 GLN B O 1
ATOM 6370 N N . GLN B 1 81 ? 9.805 18.812 16.266 1 91.62 81 GLN B N 1
ATOM 6371 C CA . GLN B 1 81 ? 10.781 18.406 15.273 1 91.62 81 GLN B CA 1
ATOM 6372 C C . GLN B 1 81 ? 11.633 19.594 14.82 1 91.62 81 GLN B C 1
ATOM 6374 O O . GLN B 1 81 ? 12.852 19.484 14.695 1 91.62 81 GLN B O 1
ATOM 6379 N N . ARG B 1 82 ? 11 20.766 14.711 1 90.88 82 ARG B N 1
ATOM 6380 C CA . ARG B 1 82 ? 11.688 21.984 14.281 1 90.88 82 ARG B CA 1
ATOM 6381 C C . ARG B 1 82 ? 12.641 22.484 15.367 1 90.88 82 ARG B C 1
ATOM 6383 O O . ARG B 1 82 ? 13.773 22.859 15.07 1 90.88 82 ARG B O 1
ATOM 6390 N N . LEU B 1 83 ? 12.164 22.469 16.562 1 95.06 83 LEU B N 1
ATOM 6391 C CA . LEU B 1 83 ? 12.969 22.953 17.688 1 95.06 83 LEU B CA 1
ATOM 6392 C C . LEU B 1 83 ? 14.188 22.062 17.891 1 95.06 83 LEU B C 1
ATOM 6394 O O . LEU B 1 83 ? 15.297 22.562 18.094 1 95.06 83 LEU B O 1
ATOM 6398 N N . THR B 1 84 ? 13.93 20.75 17.828 1 96.69 84 THR B N 1
ATOM 6399 C CA . THR B 1 84 ? 15.016 19.812 18.016 1 96.69 84 THR B CA 1
ATOM 6400 C C . THR B 1 84 ? 16.047 19.938 16.906 1 96.69 84 THR B C 1
ATOM 6402 O O . THR B 1 84 ? 17.25 19.938 17.172 1 96.69 84 THR B O 1
ATOM 6405 N N . THR B 1 85 ? 15.602 20.031 15.695 1 96.5 85 THR B N 1
ATOM 6406 C CA . THR B 1 85 ? 16.516 20.141 14.562 1 96.5 85 THR B CA 1
ATOM 6407 C C . THR B 1 85 ? 17.297 21.453 14.625 1 96.5 85 THR B C 1
ATOM 6409 O O . THR B 1 85 ? 18.484 21.484 14.305 1 96.5 85 THR B O 1
ATOM 6412 N N . ALA B 1 86 ? 16.625 22.562 14.992 1 96.44 86 ALA B N 1
ATOM 6413 C CA . ALA B 1 86 ? 17.312 23.844 15.188 1 96.44 86 ALA B CA 1
ATOM 6414 C C . ALA B 1 86 ? 18.422 23.719 16.234 1 96.44 86 ALA B C 1
ATOM 6416 O O . ALA B 1 86 ? 19.516 24.234 16.047 1 96.44 86 ALA B O 1
ATOM 6417 N N . THR B 1 87 ? 18.141 23.016 17.312 1 97.75 87 THR B N 1
ATOM 6418 C CA . THR B 1 87 ? 19.109 22.781 18.359 1 97.75 87 THR B CA 1
ATOM 6419 C C . THR B 1 87 ? 20.312 22.016 17.828 1 97.75 87 THR B C 1
ATOM 6421 O O . THR B 1 87 ? 21.469 22.344 18.172 1 97.75 87 THR B O 1
ATOM 6424 N N . LEU B 1 88 ? 20.047 21 16.984 1 98 88 LEU B N 1
ATOM 6425 C CA . LEU B 1 88 ? 21.125 20.188 16.422 1 98 88 LEU B CA 1
ATOM 6426 C C . LEU B 1 88 ? 22.016 21.031 15.516 1 98 88 LEU B C 1
ATOM 6428 O O . LEU B 1 88 ? 23.25 20.922 15.57 1 98 88 LEU B O 1
ATOM 6432 N N . ILE B 1 89 ? 21.406 21.875 14.695 1 97.62 89 ILE B N 1
ATOM 6433 C CA . ILE B 1 89 ? 22.172 22.688 13.766 1 97.62 89 ILE B CA 1
ATOM 6434 C C . ILE B 1 89 ? 23 23.734 14.531 1 97.62 89 ILE B C 1
ATOM 6436 O O . ILE B 1 89 ? 24.141 24 14.18 1 97.62 89 ILE B O 1
ATOM 6440 N N . ILE B 1 90 ? 22.438 24.344 15.547 1 97.69 90 ILE B N 1
ATOM 6441 C CA . ILE B 1 90 ? 23.125 25.344 16.344 1 97.69 90 ILE B CA 1
ATOM 6442 C C . ILE B 1 90 ? 24.328 24.719 17.047 1 97.69 90 ILE B C 1
ATOM 6444 O O . ILE B 1 90 ? 25.422 25.297 17.062 1 97.69 90 ILE B O 1
ATOM 6448 N N . GLU B 1 91 ? 24.078 23.531 17.641 1 97.69 91 GLU B N 1
ATOM 6449 C CA . GLU B 1 91 ? 25.188 22.844 18.312 1 97.69 91 GLU B CA 1
ATOM 6450 C C . GLU B 1 91 ? 26.312 22.5 17.328 1 97.69 91 GLU B C 1
ATOM 6452 O O . GLU B 1 91 ? 27.484 22.672 17.656 1 97.69 91 GLU B O 1
ATOM 6457 N N . ALA B 1 92 ? 25.953 21.984 16.156 1 97.44 92 ALA B N 1
ATOM 6458 C CA . ALA B 1 92 ? 26.953 21.672 15.148 1 97.44 92 ALA B CA 1
ATOM 6459 C C . ALA B 1 92 ? 27.719 22.938 14.734 1 97.44 92 ALA B C 1
ATOM 6461 O O . ALA B 1 92 ? 28.938 22.906 14.602 1 97.44 92 ALA B O 1
ATOM 6462 N N . LEU B 1 93 ? 27 24 14.539 1 97.31 93 LEU B N 1
ATOM 6463 C CA . LEU B 1 93 ? 27.609 25.266 14.148 1 97.31 93 LEU B CA 1
ATOM 6464 C C . LEU B 1 93 ? 28.594 25.75 15.211 1 97.31 93 LEU B C 1
ATOM 6466 O O . LEU B 1 93 ? 29.688 26.219 14.883 1 97.31 93 LEU B O 1
ATOM 6470 N N . CYS B 1 94 ? 28.219 25.641 16.438 1 96 94 CYS B N 1
ATOM 6471 C CA . CYS B 1 94 ? 29.078 26.047 17.547 1 96 94 CYS B CA 1
ATOM 6472 C C . CYS B 1 94 ? 30.422 25.344 17.484 1 96 94 CYS B C 1
ATOM 6474 O O . CYS B 1 94 ? 31.469 25.953 17.75 1 96 94 CYS B O 1
ATOM 6476 N N . ARG B 1 95 ? 30.391 24.156 17.109 1 94.94 95 ARG B N 1
ATOM 6477 C CA . ARG B 1 95 ? 31.609 23.359 17.094 1 94.94 95 ARG B CA 1
ATOM 6478 C C . ARG B 1 95 ? 32.531 23.766 15.945 1 94.94 95 ARG B C 1
ATOM 6480 O O . ARG B 1 95 ? 33.719 23.531 15.992 1 94.94 95 ARG B O 1
ATOM 6487 N N . HIS B 1 96 ? 31.984 24.406 14.961 1 95.69 96 HIS B N 1
ATOM 6488 C CA . HIS B 1 96 ? 32.781 24.75 13.781 1 95.69 96 HIS B CA 1
ATOM 6489 C C . HIS B 1 96 ? 33.188 26.219 13.812 1 95.69 96 HIS B C 1
ATOM 6491 O O . HIS B 1 96 ? 34.062 26.641 13.07 1 95.69 96 HIS B O 1
ATOM 6497 N N . LEU B 1 97 ? 32.562 27.031 14.664 1 94.62 97 LEU B N 1
ATOM 6498 C CA . LEU B 1 97 ? 32.812 28.469 14.703 1 94.62 97 LEU B CA 1
ATOM 6499 C C . LEU B 1 97 ? 34.156 28.766 15.375 1 94.62 97 LEU B C 1
ATOM 6501 O O . LEU B 1 97 ? 34.812 29.766 15.07 1 94.62 97 LEU B O 1
ATOM 6505 N N . GLY B 1 98 ? 34.688 27.922 16.281 1 86.94 98 GLY B N 1
ATOM 6506 C CA . GLY B 1 98 ? 35.906 28.219 17.047 1 86.94 98 GLY B CA 1
ATOM 6507 C C . GLY B 1 98 ? 35.812 29.547 17.781 1 86.94 98 GLY B C 1
ATOM 6508 O O . GLY B 1 98 ? 34.875 29.797 18.516 1 86.94 98 GLY B O 1
ATOM 6509 N N . ASP B 1 99 ? 36.75 30.453 17.516 1 88.88 99 ASP B N 1
ATOM 6510 C CA . ASP B 1 99 ? 36.75 31.766 18.172 1 88.88 99 ASP B CA 1
ATOM 6511 C C . ASP B 1 99 ? 36.219 32.844 17.25 1 88.88 99 ASP B C 1
ATOM 6513 O O . ASP B 1 99 ? 36.156 34.031 17.625 1 88.88 99 ASP B O 1
ATOM 6517 N N . SER B 1 100 ? 35.594 32.438 16.172 1 91.44 100 SER B N 1
ATOM 6518 C CA . SER B 1 100 ? 35.125 33.375 15.188 1 91.44 100 SER B CA 1
ATOM 6519 C C . SER B 1 100 ? 33.656 33.781 15.477 1 91.44 100 SER B C 1
ATOM 6521 O O . SER B 1 100 ? 32.969 33.062 16.188 1 91.44 100 SER B O 1
ATOM 6523 N N . GLU B 1 101 ? 33.25 34.906 15.008 1 94.5 101 GLU B N 1
ATOM 6524 C CA . GLU B 1 101 ? 31.891 35.406 15.039 1 94.5 101 GLU B CA 1
ATOM 6525 C C . GLU B 1 101 ? 31.5 36.031 13.695 1 94.5 101 GLU B C 1
ATOM 6527 O O . GLU B 1 101 ? 31.422 37.25 13.57 1 94.5 101 GLU B O 1
ATOM 6532 N N . PRO B 1 102 ? 31.266 35.188 12.742 1 93.62 102 PRO B N 1
ATOM 6533 C CA . PRO B 1 102 ? 31.016 35.656 11.375 1 93.62 102 PRO B CA 1
ATOM 6534 C C . PRO B 1 102 ? 29.875 36.656 11.305 1 93.62 102 PRO B C 1
ATOM 6536 O O . PRO B 1 102 ? 29.844 37.5 10.406 1 93.62 102 PRO B O 1
ATOM 6539 N N . LEU B 1 103 ? 28.922 36.594 12.188 1 93.38 103 LEU B N 1
ATOM 6540 C CA . LEU B 1 103 ? 27.797 37.5 12.312 1 93.38 103 LEU B CA 1
ATOM 6541 C C . LEU B 1 103 ? 27.594 37.938 13.766 1 93.38 103 LEU B C 1
ATOM 6543 O O . LEU B 1 103 ? 27.781 37.125 14.688 1 93.38 103 LEU B O 1
ATOM 6547 N N . GLU B 1 104 ? 27.234 39.156 13.906 1 92.94 104 GLU B N 1
ATOM 6548 C CA . GLU B 1 104 ? 27.047 39.625 15.273 1 92.94 104 GLU B CA 1
ATOM 6549 C C . GLU B 1 104 ? 26.078 38.75 16.047 1 92.94 104 GLU B C 1
ATOM 6551 O O . GLU B 1 104 ? 24.953 38.5 15.594 1 92.94 104 GLU B O 1
ATOM 6556 N N . GLY B 1 105 ? 26.531 38.25 17.141 1 92.62 105 GLY B N 1
ATOM 6557 C CA . GLY B 1 105 ? 25.672 37.406 17.969 1 92.62 105 GLY B CA 1
ATOM 6558 C C . GLY B 1 105 ? 25.875 35.938 17.734 1 92.62 105 GLY B C 1
ATOM 6559 O O . GLY B 1 105 ? 25.375 35.094 18.5 1 92.62 105 GLY B O 1
ATOM 6560 N N . PHE B 1 106 ? 26.672 35.625 16.688 1 95.31 106 PHE B N 1
ATOM 6561 C CA . PHE B 1 106 ? 26.844 34.219 16.312 1 95.31 106 PHE B CA 1
ATOM 6562 C C . PHE B 1 106 ? 28.25 33.75 16.625 1 95.31 106 PHE B C 1
ATOM 6564 O O . PHE B 1 106 ? 28.953 33.25 15.75 1 95.31 106 PHE B O 1
ATOM 6571 N N . SER B 1 107 ? 28.719 33.938 17.828 1 95.94 107 SER B N 1
ATOM 6572 C CA . SER B 1 107 ? 29.891 33.25 18.344 1 95.94 107 SER B CA 1
ATOM 6573 C C . SER B 1 107 ? 29.5 31.953 19.062 1 95.94 107 SER B C 1
ATOM 6575 O O . SER B 1 107 ? 28.359 31.797 19.5 1 95.94 107 SER B O 1
ATOM 6577 N N . ALA B 1 108 ? 30.406 31.062 19.156 1 95.75 108 ALA B N 1
ATOM 6578 C CA . ALA B 1 108 ? 30.141 29.781 19.797 1 95.75 108 ALA B CA 1
ATOM 6579 C C . ALA B 1 108 ? 29.625 29.984 21.219 1 95.75 108 ALA B C 1
ATOM 6581 O O . ALA B 1 108 ? 28.672 29.312 21.641 1 95.75 108 ALA B O 1
ATOM 6582 N N . ARG B 1 109 ? 30.203 30.875 21.969 1 94.06 109 ARG B N 1
ATOM 6583 C CA . ARG B 1 109 ? 29.828 31.141 23.359 1 94.06 109 ARG B CA 1
ATOM 6584 C C . ARG B 1 109 ? 28.406 31.719 23.438 1 94.06 109 ARG B C 1
ATOM 6586 O O . ARG B 1 109 ? 27.594 31.266 24.25 1 94.06 109 ARG B O 1
ATOM 6593 N N . LYS B 1 110 ? 28.156 32.688 22.641 1 94.75 110 LYS B N 1
ATOM 6594 C CA . LYS B 1 110 ? 26.844 33.312 22.656 1 94.75 110 LYS B CA 1
ATOM 6595 C C . LYS B 1 110 ? 25.75 32.344 22.234 1 94.75 110 LYS B C 1
ATOM 6597 O O . LYS B 1 110 ? 24.688 32.281 22.844 1 94.75 110 LYS B O 1
ATOM 6602 N N . LEU B 1 111 ? 26 31.594 21.156 1 96.25 111 LEU B N 1
ATOM 6603 C CA . LEU B 1 111 ? 25.031 30.641 20.641 1 96.25 111 LEU B CA 1
ATOM 6604 C C . LEU B 1 111 ? 24.688 29.609 21.719 1 96.25 111 LEU B C 1
ATOM 6606 O O . LEU B 1 111 ? 23.516 29.281 21.922 1 96.25 111 LEU B O 1
ATOM 6610 N N . ARG B 1 112 ? 25.656 29.047 22.375 1 95 112 ARG B N 1
ATOM 6611 C CA . ARG B 1 112 ? 25.438 28.016 23.375 1 95 112 ARG B CA 1
ATOM 6612 C C . ARG B 1 112 ? 24.688 28.562 24.578 1 95 112 ARG B C 1
ATOM 6614 O O . ARG B 1 112 ? 23.75 27.938 25.078 1 95 112 ARG B O 1
ATOM 6621 N N . HIS B 1 113 ? 24.984 29.781 24.984 1 92.56 113 HIS B N 1
ATOM 6622 C CA . HIS B 1 113 ? 24.422 30.359 26.219 1 92.56 113 HIS B CA 1
ATOM 6623 C C . HIS B 1 113 ? 23.031 30.922 25.969 1 92.56 113 HIS B C 1
ATOM 6625 O O . HIS B 1 113 ? 22.188 30.906 26.859 1 92.56 113 HIS B O 1
ATOM 6631 N N . TYR B 1 114 ? 22.828 31.375 24.781 1 93.5 114 TYR B N 1
ATOM 6632 C CA . TYR B 1 114 ? 21.547 32.031 24.5 1 93.5 114 TYR B CA 1
ATOM 6633 C C . TYR B 1 114 ? 20.516 31 24.031 1 93.5 114 TYR B C 1
ATOM 6635 O O . TYR B 1 114 ? 19.312 31.156 24.281 1 93.5 114 TYR B O 1
ATOM 6643 N N . TYR B 1 115 ? 20.984 29.953 23.359 1 96.25 115 TYR B N 1
ATOM 6644 C CA . TYR B 1 115 ? 20 29.172 22.625 1 96.25 115 TYR B CA 1
ATOM 6645 C C . TYR B 1 115 ? 20.031 27.703 23.047 1 96.25 115 TYR B C 1
ATOM 6647 O O . TYR B 1 115 ? 19.078 26.953 22.797 1 96.25 115 TYR B O 1
ATOM 6655 N N . LEU B 1 116 ? 21.094 27.203 23.703 1 96.88 116 LEU B N 1
ATOM 6656 C CA . LEU B 1 116 ? 21.203 25.781 23.984 1 96.88 116 LEU B CA 1
ATOM 6657 C C . LEU B 1 116 ? 21.156 25.516 25.484 1 96.88 116 LEU B C 1
ATOM 6659 O O . LEU B 1 116 ? 20.578 24.516 25.922 1 96.88 116 LEU B O 1
ATOM 6663 N N . LEU B 1 117 ? 21.781 26.422 26.266 1 95.94 117 LEU B N 1
ATOM 6664 C CA . LEU B 1 117 ? 21.969 26.156 27.688 1 95.94 117 LEU B CA 1
ATOM 6665 C C . LEU B 1 117 ? 21.469 27.328 28.531 1 95.94 117 LEU B C 1
ATOM 6667 O O . LEU B 1 117 ? 21.328 28.438 28.031 1 95.94 117 LEU B O 1
ATOM 6671 N N . ASN B 1 118 ? 21.047 26.969 29.656 1 92.56 118 ASN B N 1
ATOM 6672 C CA . ASN B 1 118 ? 20.812 27.938 30.719 1 92.56 118 ASN B CA 1
ATOM 6673 C C . ASN B 1 118 ? 21.906 27.859 31.797 1 92.56 118 ASN B C 1
ATOM 6675 O O . ASN B 1 118 ? 21.75 27.156 32.812 1 92.56 118 ASN B O 1
ATOM 6679 N N . ASP B 1 119 ? 22.828 28.656 31.703 1 87.88 119 ASP B N 1
ATOM 6680 C CA . ASP B 1 119 ? 24.062 28.531 32.469 1 87.88 119 ASP B CA 1
ATOM 6681 C C . ASP B 1 119 ? 23.844 28.766 33.938 1 87.88 119 ASP B C 1
ATOM 6683 O O . ASP B 1 119 ? 24.625 28.312 34.781 1 87.88 119 ASP B O 1
ATOM 6687 N N . LEU B 1 120 ? 22.875 29.469 34.281 1 88.12 120 LEU B N 1
ATOM 6688 C CA . LEU B 1 120 ? 22.672 29.812 35.656 1 88.12 120 LEU B CA 1
ATOM 6689 C C . LEU B 1 120 ? 21.797 28.781 36.375 1 88.12 120 LEU B C 1
ATOM 6691 O O . LEU B 1 120 ? 21.578 28.859 37.594 1 88.12 120 LEU B O 1
ATOM 6695 N N . GLU B 1 121 ? 21.344 27.891 35.594 1 90.56 121 GLU B N 1
ATOM 6696 C CA . GLU B 1 121 ? 20.484 26.844 36.156 1 90.56 121 GLU B CA 1
ATOM 6697 C C . GLU B 1 121 ? 21.25 25.531 36.312 1 90.56 121 GLU B C 1
ATOM 6699 O O . GLU B 1 121 ? 22.359 25.391 35.812 1 90.56 121 GLU B O 1
ATOM 6704 N N . GLU B 1 122 ? 20.734 24.672 37.188 1 88 122 GLU B N 1
ATOM 6705 C CA . GLU B 1 122 ? 21.375 23.391 37.438 1 88 122 GLU B CA 1
ATOM 6706 C C . GLU B 1 122 ? 20.516 22.219 36.969 1 88 122 GLU B C 1
ATOM 6708 O O . GLU B 1 122 ? 19.312 22.375 36.75 1 88 122 GLU B O 1
ATOM 6713 N N . GLY B 1 123 ? 21.219 21.141 36.781 1 90.38 123 GLY B N 1
ATOM 6714 C CA . GLY B 1 123 ? 20.516 19.938 36.375 1 90.38 123 GLY B CA 1
ATOM 6715 C C . GLY B 1 123 ? 19.844 20.062 35.031 1 90.38 123 GLY B C 1
ATOM 6716 O O . GLY B 1 123 ? 20.438 20.594 34.094 1 90.38 123 GLY B O 1
ATOM 6717 N N . GLU B 1 124 ? 18.594 19.594 34.906 1 91.31 124 GLU B N 1
ATOM 6718 C CA . GLU B 1 124 ? 17.875 19.594 33.625 1 91.31 124 GLU B CA 1
ATOM 6719 C C . GLU B 1 124 ? 17.422 21 33.25 1 91.31 124 GLU B C 1
ATOM 6721 O O . GLU B 1 124 ? 17.203 21.297 32.062 1 91.31 124 GLU B O 1
ATOM 6726 N N . ARG B 1 125 ? 17.359 21.875 34.188 1 91.06 125 ARG B N 1
ATOM 6727 C CA . ARG B 1 125 ? 16.969 23.266 33.938 1 91.06 125 ARG B CA 1
ATOM 6728 C C . ARG B 1 125 ? 18.078 24.016 33.188 1 91.06 125 ARG B C 1
ATOM 6730 O O . ARG B 1 125 ? 17.844 25.094 32.656 1 91.06 125 ARG B O 1
ATOM 6737 N N . GLY B 1 126 ? 19.203 23.359 33.219 1 93.31 126 GLY B N 1
ATOM 6738 C CA . GLY B 1 126 ? 20.344 23.969 32.562 1 93.31 126 GLY B CA 1
ATOM 6739 C C . GLY B 1 126 ? 20.281 23.875 31.047 1 93.31 126 GLY B C 1
ATOM 6740 O O . GLY B 1 126 ? 21.109 24.484 30.344 1 93.31 126 GLY B O 1
ATOM 6741 N N . PHE B 1 127 ? 19.281 23.219 30.547 1 96.12 127 PHE B N 1
ATOM 6742 C CA . PHE B 1 127 ? 19.172 23.016 29.094 1 96.12 127 PHE B CA 1
ATOM 6743 C C . PHE B 1 127 ? 17.938 23.719 28.562 1 96.12 127 PHE B C 1
ATOM 6745 O O . PHE B 1 127 ? 16.875 23.719 29.203 1 96.12 127 PHE B O 1
ATOM 6752 N N . LYS B 1 128 ? 18.031 24.312 27.391 1 96.31 128 LYS B N 1
ATOM 6753 C CA . LYS B 1 128 ? 16.922 25.047 26.781 1 96.31 128 LYS B CA 1
ATOM 6754 C C . LYS B 1 128 ? 15.844 24.109 26.266 1 96.31 128 LYS B C 1
ATOM 6756 O O . LYS B 1 128 ? 14.672 24.484 26.188 1 96.31 128 LYS B O 1
ATOM 6761 N N . LEU B 1 129 ? 16.203 22.938 25.859 1 97.25 129 LEU B N 1
ATOM 6762 C CA . LEU B 1 129 ? 15.273 21.969 25.297 1 97.25 129 LEU B CA 1
ATOM 6763 C C . LEU B 1 129 ? 15.422 20.625 26 1 97.25 129 LEU B C 1
ATOM 6765 O O . LEU B 1 129 ? 16.531 20.078 26.094 1 97.25 129 LEU B O 1
ATOM 6769 N N . LEU B 1 130 ? 14.328 20.141 26.531 1 95.88 130 LEU B N 1
ATOM 6770 C CA . LEU B 1 130 ? 14.297 18.812 27.141 1 95.88 130 LEU B CA 1
ATOM 6771 C C . LEU B 1 130 ? 13.375 17.875 26.359 1 95.88 130 LEU B C 1
ATOM 6773 O O . LEU B 1 130 ? 12.164 18.109 26.297 1 95.88 130 LEU B O 1
ATOM 6777 N N . LEU B 1 131 ? 13.969 16.938 25.734 1 96.12 131 LEU B N 1
ATOM 6778 C CA . LEU B 1 131 ? 13.195 15.922 25.016 1 96.12 131 LEU B CA 1
ATOM 6779 C C . LEU B 1 131 ? 12.727 14.82 25.969 1 96.12 131 LEU B C 1
ATOM 6781 O O . LEU B 1 131 ? 12.602 15.047 27.172 1 96.12 131 LEU B O 1
ATOM 6785 N N . THR B 1 132 ? 12.367 13.703 25.391 1 88.94 132 THR B N 1
ATOM 6786 C CA . THR B 1 132 ? 11.867 12.648 26.25 1 88.94 132 THR B CA 1
ATOM 6787 C C . THR B 1 132 ? 12.727 11.391 26.125 1 88.94 132 THR B C 1
ATOM 6789 O O . THR B 1 132 ? 13.312 11.133 25.078 1 88.94 132 THR B O 1
ATOM 6792 N N . GLN B 1 133 ? 12.969 10.805 27.25 1 85.94 133 GLN B N 1
ATOM 6793 C CA . GLN B 1 133 ? 13.531 9.461 27.375 1 85.94 133 GLN B CA 1
ATOM 6794 C C . GLN B 1 133 ? 14.852 9.344 26.625 1 85.94 133 GLN B C 1
ATOM 6796 O O . GLN B 1 133 ? 15.789 10.094 26.906 1 85.94 133 GLN B O 1
ATOM 6801 N N . THR B 1 134 ? 14.859 8.43 25.562 1 88.31 134 THR B N 1
ATOM 6802 C CA . THR B 1 134 ? 16.109 8.18 24.844 1 88.31 134 THR B CA 1
ATOM 6803 C C . THR B 1 134 ? 16.594 9.445 24.156 1 88.31 134 THR B C 1
ATOM 6805 O O . THR B 1 134 ? 17.797 9.719 24.141 1 88.31 134 THR B O 1
ATOM 6808 N N . ASP B 1 135 ? 15.688 10.195 23.656 1 94.5 135 ASP B N 1
ATOM 6809 C CA . ASP B 1 135 ? 16.062 11.438 23 1 94.5 135 ASP B CA 1
ATOM 6810 C C . ASP B 1 135 ? 16.625 12.445 24 1 94.5 135 ASP B C 1
ATOM 6812 O O . ASP B 1 135 ? 17.531 13.211 23.672 1 94.5 135 ASP B O 1
ATOM 6816 N N . LYS B 1 136 ? 16.016 12.391 25.203 1 94.94 136 LYS B N 1
ATOM 6817 C CA . LYS B 1 136 ? 16.469 13.312 26.234 1 94.94 136 LYS B CA 1
ATOM 6818 C C . LYS B 1 136 ? 17.922 13.039 26.609 1 94.94 136 LYS B C 1
ATOM 6820 O O . LYS B 1 136 ? 18.766 13.938 26.547 1 94.94 136 LYS B O 1
ATOM 6825 N N . GLU B 1 137 ? 18.188 11.805 26.891 1 94.44 137 GLU B N 1
ATOM 6826 C CA . GLU B 1 137 ? 19.531 11.438 27.312 1 94.44 137 GLU B CA 1
ATOM 6827 C C . GLU B 1 137 ? 20.531 11.68 26.188 1 94.44 137 GLU B C 1
ATOM 6829 O O . GLU B 1 137 ? 21.656 12.125 26.438 1 94.44 137 GLU B O 1
ATOM 6834 N N . SER B 1 138 ? 20.125 11.453 25.016 1 96.56 138 SER B N 1
ATOM 6835 C CA . SER B 1 138 ? 20.984 11.641 23.844 1 96.56 138 SER B CA 1
ATOM 6836 C C . SER B 1 138 ? 21.281 13.117 23.625 1 96.56 138 SER B C 1
ATOM 6838 O O . SER B 1 138 ? 22.438 13.5 23.422 1 96.56 138 SER B O 1
ATOM 6840 N N . LEU B 1 139 ? 20.25 13.914 23.688 1 97.75 139 LEU B N 1
ATOM 6841 C CA . LEU B 1 139 ? 20.438 15.336 23.438 1 97.75 139 LEU B CA 1
ATOM 6842 C C . LEU B 1 139 ? 21.297 15.977 24.531 1 97.75 139 LEU B C 1
ATOM 6844 O O . LEU B 1 139 ? 22.156 16.812 24.234 1 97.75 139 LEU B O 1
ATOM 6848 N N . LEU B 1 140 ? 21.031 15.594 25.781 1 96.81 140 LEU B N 1
ATOM 6849 C CA . LEU B 1 140 ? 21.812 16.141 26.891 1 96.81 140 LEU B CA 1
ATOM 6850 C C . LEU B 1 140 ? 23.281 15.766 26.781 1 96.81 140 LEU B C 1
ATOM 6852 O O . LEU B 1 140 ? 24.156 16.594 27 1 96.81 140 LEU B O 1
ATOM 6856 N N . ALA B 1 141 ? 23.531 14.5 26.422 1 96.62 141 ALA B N 1
ATOM 6857 C CA . ALA B 1 141 ? 24.906 14.07 26.234 1 96.62 141 ALA B CA 1
ATOM 6858 C C . ALA B 1 141 ? 25.578 14.867 25.109 1 96.62 141 ALA B C 1
ATOM 6860 O O . ALA B 1 141 ? 26.734 15.273 25.234 1 96.62 141 ALA B O 1
ATOM 6861 N N . LEU B 1 142 ? 24.859 15.062 24.078 1 97.12 142 LEU B N 1
ATOM 6862 C CA . LEU B 1 142 ? 25.375 15.82 22.938 1 97.12 142 LEU B CA 1
ATOM 6863 C C . LEU B 1 142 ? 25.719 17.25 23.344 1 97.12 142 LEU B C 1
ATOM 6865 O O . LEU B 1 142 ? 26.797 17.75 23 1 97.12 142 LEU B O 1
ATOM 6869 N N . LEU B 1 143 ? 24.828 17.938 24.109 1 96.69 143 LEU B N 1
ATOM 6870 C CA . LEU B 1 143 ? 25 19.328 24.484 1 96.69 143 LEU B CA 1
ATOM 6871 C C . LEU B 1 143 ? 26.094 19.469 25.547 1 96.69 143 LEU B C 1
ATOM 6873 O O . LEU B 1 143 ? 26.75 20.516 25.641 1 96.69 143 LEU B O 1
ATOM 6877 N N . ARG B 1 144 ? 26.266 18.375 26.266 1 94.69 144 ARG B N 1
ATOM 6878 C CA . ARG B 1 144 ? 27.359 18.359 27.234 1 94.69 144 ARG B CA 1
ATOM 6879 C C . ARG B 1 144 ? 28.688 18.016 26.547 1 94.69 144 ARG B C 1
ATOM 6881 O O . ARG B 1 144 ? 29.734 18.094 27.172 1 94.69 144 ARG B O 1
ATOM 6888 N N . GLN B 1 145 ? 28.547 17.703 25.25 1 94 145 GLN B N 1
ATOM 6889 C CA . GLN B 1 145 ? 29.688 17.312 24.438 1 94 145 GLN B CA 1
ATOM 6890 C C . GLN B 1 145 ? 30.422 16.125 25.047 1 94 145 GLN B C 1
ATOM 6892 O O . GLN B 1 145 ? 31.641 16.125 25.188 1 94 145 GLN B O 1
ATOM 6897 N N . LYS B 1 146 ? 29.562 15.203 25.547 1 93.69 146 LYS B N 1
ATOM 6898 C CA . LYS B 1 146 ? 30.031 13.93 26.078 1 93.69 146 LYS B CA 1
ATOM 6899 C C . LYS B 1 146 ? 29.75 12.789 25.094 1 93.69 146 LYS B C 1
ATOM 6901 O O . LYS B 1 146 ? 29.125 13 24.062 1 93.69 146 LYS B O 1
ATOM 6906 N N . GLN B 1 147 ? 30.234 11.648 25.484 1 93 147 GLN B N 1
ATOM 6907 C CA . GLN B 1 147 ? 29.984 10.469 24.656 1 93 147 GLN B CA 1
ATOM 6908 C C . GLN B 1 147 ? 28.5 10.109 24.625 1 93 147 GLN B C 1
ATOM 6910 O O . GLN B 1 147 ? 27.812 10.25 25.625 1 93 147 GLN B O 1
ATOM 6915 N N . TRP B 1 148 ? 28.125 9.734 23.438 1 93.19 148 TRP B N 1
ATOM 6916 C CA . TRP B 1 148 ? 26.75 9.289 23.297 1 93.19 148 TRP B CA 1
ATOM 6917 C C . TRP B 1 148 ? 26.453 8.125 24.25 1 93.19 148 TRP B C 1
ATOM 6919 O O . TRP B 1 148 ? 27.297 7.262 24.453 1 93.19 148 TRP B O 1
ATOM 6929 N N . PRO B 1 149 ? 25.297 8.078 24.766 1 92.69 149 PRO B N 1
ATOM 6930 C CA . PRO B 1 149 ? 24.922 6.902 25.547 1 92.69 149 PRO B CA 1
ATOM 6931 C C . PRO B 1 149 ? 24.875 5.625 24.719 1 92.69 149 PRO B C 1
ATOM 6933 O O . PRO B 1 149 ? 24.797 5.684 23.484 1 92.69 149 PRO B O 1
ATOM 6936 N N . GLU B 1 150 ? 24.984 4.52 25.422 1 86.12 150 GLU B N 1
ATOM 6937 C CA . GLU B 1 150 ? 24.953 3.229 24.734 1 86.12 150 GLU B CA 1
ATOM 6938 C C . GLU B 1 150 ? 23.688 3.082 23.891 1 86.12 150 GLU B C 1
ATOM 6940 O O . GLU B 1 150 ? 23.75 2.652 22.734 1 86.12 150 GLU B O 1
ATOM 6945 N N . ASN B 1 151 ? 22.625 3.455 24.5 1 85.69 151 ASN B N 1
ATOM 6946 C CA . ASN B 1 151 ? 21.344 3.434 23.797 1 85.69 151 ASN B CA 1
ATOM 6947 C C . ASN B 1 151 ? 20.922 4.836 23.359 1 85.69 151 ASN B C 1
ATOM 6949 O O . ASN B 1 151 ? 19.906 5.352 23.828 1 85.69 151 ASN B O 1
ATOM 6953 N N . HIS B 1 152 ? 21.609 5.367 22.438 1 90.88 152 HIS B N 1
ATOM 6954 C CA . HIS B 1 152 ? 21.344 6.73 22 1 90.88 152 HIS B CA 1
ATOM 6955 C C . HIS B 1 152 ? 20.312 6.758 20.875 1 90.88 152 HIS B C 1
ATOM 6957 O O . HIS B 1 152 ? 20.047 5.727 20.25 1 90.88 152 HIS B O 1
ATOM 6963 N N . SER B 1 153 ? 19.719 7.902 20.719 1 91.88 153 SER B N 1
ATOM 6964 C CA . SER B 1 153 ? 18.781 8.133 19.609 1 91.88 153 SER B CA 1
ATOM 6965 C C . SER B 1 153 ? 19.484 8.094 18.266 1 91.88 153 SER B C 1
ATOM 6967 O O . SER B 1 153 ? 20.391 8.898 18 1 91.88 153 SER B O 1
ATOM 6969 N N . LEU B 1 154 ? 19.094 7.215 17.469 1 86.88 154 LEU B N 1
ATOM 6970 C CA . LEU B 1 154 ? 19.703 7.055 16.156 1 86.88 154 LEU B CA 1
ATOM 6971 C C . LEU B 1 154 ? 19.438 8.273 15.281 1 86.88 154 LEU B C 1
ATOM 6973 O O . LEU B 1 154 ? 20.312 8.734 14.555 1 86.88 154 LEU B O 1
ATOM 6977 N N . ARG B 1 155 ? 18.266 8.82 15.359 1 90 155 ARG B N 1
ATOM 6978 C CA . ARG B 1 155 ? 17.875 9.961 14.539 1 90 155 ARG B CA 1
ATOM 6979 C C . ARG B 1 155 ? 18.625 11.219 14.953 1 90 155 ARG B C 1
ATOM 6981 O O . ARG B 1 155 ? 19.078 11.984 14.102 1 90 155 ARG B O 1
ATOM 6988 N N . LEU B 1 156 ? 18.781 11.375 16.25 1 95.12 156 LEU B N 1
ATOM 6989 C CA . LEU B 1 156 ? 19.531 12.531 16.734 1 95.12 156 LEU B CA 1
ATOM 6990 C C . LEU B 1 156 ? 20.969 12.484 16.266 1 95.12 156 LEU B C 1
ATOM 6992 O O . LEU B 1 156 ? 21.516 13.484 15.797 1 95.12 156 LEU B O 1
ATOM 6996 N N . LYS B 1 157 ? 21.516 11.344 16.422 1 94.25 157 LYS B N 1
ATOM 6997 C CA . LYS B 1 157 ? 22.906 11.195 16.016 1 94.25 157 LYS B CA 1
ATOM 6998 C C . LYS B 1 157 ? 23.062 11.375 14.516 1 94.25 157 LYS B C 1
ATOM 7000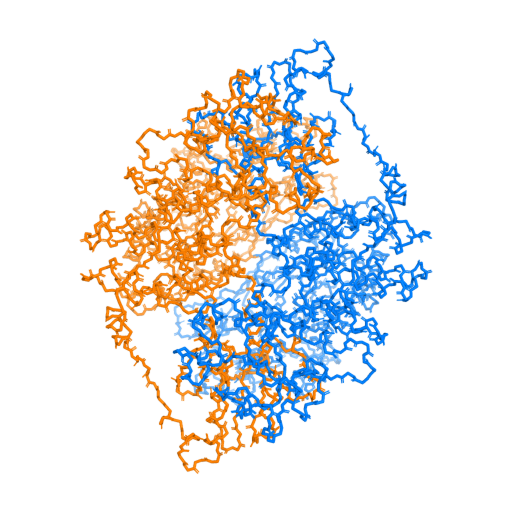 O O . LYS B 1 157 ? 23.953 12.102 14.062 1 94.25 157 LYS B O 1
ATOM 7005 N N . GLU B 1 158 ? 22.203 10.742 13.789 1 91.69 158 GLU B N 1
ATOM 7006 C CA . GLU B 1 158 ? 22.25 10.805 12.336 1 91.69 158 GLU B CA 1
ATOM 7007 C C . GLU B 1 158 ? 22.141 12.242 11.844 1 91.69 158 GLU B C 1
ATOM 7009 O O . GLU B 1 158 ? 22.906 12.68 10.984 1 91.69 158 GLU B O 1
ATOM 7014 N N . ASN B 1 159 ? 21.188 12.961 12.328 1 94.62 159 ASN B N 1
ATOM 7015 C CA . ASN B 1 159 ? 20.938 14.32 11.859 1 94.62 159 ASN B CA 1
ATOM 7016 C C . ASN B 1 159 ? 22.016 15.289 12.344 1 94.62 159 ASN B C 1
ATOM 7018 O O . ASN B 1 159 ? 22.359 16.234 11.633 1 94.62 159 ASN B O 1
ATOM 7022 N N . PHE B 1 160 ? 22.547 15.039 13.531 1 97.12 160 PHE B N 1
ATOM 7023 C CA . PHE B 1 160 ? 23.672 15.844 13.984 1 97.12 160 PHE B CA 1
ATOM 7024 C C . PHE B 1 160 ? 24.875 15.648 13.078 1 97.12 160 PHE B C 1
ATOM 7026 O O . PHE B 1 160 ? 25.516 16.625 12.664 1 97.12 160 PHE B O 1
ATOM 7033 N N . ASP B 1 161 ? 25.156 14.383 12.797 1 95.06 161 ASP B N 1
ATOM 7034 C CA . ASP B 1 161 ? 26.281 14.062 11.93 1 95.06 161 ASP B CA 1
ATOM 7035 C C . ASP B 1 161 ? 26.109 14.68 10.547 1 95.06 161 ASP B C 1
ATOM 7037 O O . ASP B 1 161 ? 27.078 15.125 9.93 1 95.06 161 ASP B O 1
ATOM 7041 N N . PHE B 1 162 ? 24.938 14.711 10.086 1 94.94 162 PHE B N 1
ATOM 7042 C CA . PHE B 1 162 ? 24.625 15.312 8.789 1 94.94 162 PHE B CA 1
ATOM 7043 C C . PHE B 1 162 ? 24.984 16.797 8.773 1 94.94 162 PHE B C 1
ATOM 7045 O O . PHE B 1 162 ? 25.703 17.25 7.879 1 94.94 162 PHE B O 1
ATOM 7052 N N . PHE B 1 163 ? 24.516 17.547 9.773 1 97.19 163 PHE B N 1
ATOM 7053 C CA . PHE B 1 163 ? 24.797 18.969 9.828 1 97.19 163 PHE B CA 1
ATOM 7054 C C . PHE B 1 163 ? 26.266 19.234 10.078 1 97.19 163 PHE B C 1
ATOM 7056 O O . PHE B 1 163 ? 26.844 20.172 9.531 1 97.19 163 PHE B O 1
ATOM 7063 N N . ASP B 1 164 ? 26.844 18.391 10.906 1 96.25 164 ASP B N 1
ATOM 7064 C CA . ASP B 1 164 ? 28.266 18.5 11.18 1 96.25 164 ASP B CA 1
ATOM 7065 C C . ASP B 1 164 ? 29.094 18.328 9.898 1 96.25 164 ASP B C 1
ATOM 7067 O O . ASP B 1 164 ? 30.047 19.078 9.664 1 96.25 164 ASP B O 1
ATOM 7071 N N . GLU B 1 165 ? 28.656 17.406 9.133 1 95 165 GLU B N 1
ATOM 7072 C CA . GLU B 1 165 ? 29.344 17.156 7.863 1 95 165 GLU B CA 1
ATOM 7073 C C . GLU B 1 165 ? 29.141 18.297 6.883 1 95 165 GLU B C 1
ATOM 7075 O O . GLU B 1 165 ? 30.078 18.719 6.195 1 95 165 GLU B O 1
ATOM 7080 N N . LYS B 1 166 ? 27.938 18.781 6.77 1 95.75 166 LYS B N 1
ATOM 7081 C CA . LYS B 1 166 ? 27.641 19.891 5.875 1 95.75 166 LYS B CA 1
ATOM 7082 C C . LYS B 1 166 ? 28.484 21.125 6.223 1 95.75 166 LYS B C 1
ATOM 7084 O O . LYS B 1 166 ? 29.016 21.797 5.332 1 95.75 166 LYS B O 1
ATOM 7089 N N . LEU B 1 167 ? 28.641 21.375 7.453 1 96.56 167 LEU B N 1
ATOM 7090 C CA . LEU B 1 167 ? 29.391 22.547 7.918 1 96.56 167 LEU B CA 1
ATOM 7091 C C . LEU B 1 167 ? 30.891 22.344 7.719 1 96.56 167 LEU B C 1
ATOM 7093 O O . LEU B 1 167 ? 31.609 23.312 7.426 1 96.56 167 LEU B O 1
ATOM 7097 N N . SER B 1 168 ? 31.281 21.094 7.863 1 94.69 168 SER B N 1
ATOM 7098 C CA . SER B 1 168 ? 32.719 20.797 7.688 1 94.69 168 SER B CA 1
ATOM 7099 C C . SER B 1 168 ? 33.156 21.016 6.242 1 94.69 168 SER B C 1
ATOM 7101 O O . SER B 1 168 ? 34.312 21.297 5.973 1 94.69 168 SER B O 1
ATOM 7103 N N . LYS B 1 169 ? 32.219 21 5.352 1 92.88 169 LYS B N 1
ATOM 7104 C CA . LYS B 1 169 ? 32.5 21.109 3.926 1 92.88 169 LYS B CA 1
ATOM 7105 C C . LYS B 1 169 ? 32.531 22.562 3.484 1 92.88 169 LYS B C 1
ATOM 7107 O O . LYS B 1 169 ? 33.062 22.891 2.414 1 92.88 169 LYS B O 1
ATOM 7112 N N . ILE B 1 170 ? 32.062 23.453 4.352 1 91.5 170 ILE B N 1
ATOM 7113 C CA . ILE B 1 170 ? 32.031 24.859 3.961 1 91.5 170 ILE B CA 1
ATOM 7114 C C . ILE B 1 170 ? 32.594 25.734 5.09 1 91.5 170 ILE B C 1
ATOM 7116 O O . ILE B 1 170 ? 31.969 26.703 5.5 1 91.5 170 ILE B O 1
ATOM 7120 N N . PRO B 1 171 ? 33.812 25.578 5.426 1 85.06 171 PRO B N 1
ATOM 7121 C CA . PRO B 1 171 ? 34.375 26.328 6.555 1 85.06 171 PRO B CA 1
ATOM 7122 C C . PRO B 1 171 ? 34.469 27.828 6.277 1 85.06 171 PRO B C 1
ATOM 7124 O O . PRO B 1 171 ? 34.406 28.641 7.211 1 85.06 171 PRO B O 1
ATOM 7127 N N . GLU B 1 172 ? 34.5 28.188 5.012 1 86.69 172 GLU B N 1
ATOM 7128 C CA . GLU B 1 172 ? 34.688 29.594 4.652 1 86.69 172 GLU B CA 1
ATOM 7129 C C . GLU B 1 172 ? 33.312 30.297 4.48 1 86.69 172 GLU B C 1
ATOM 7131 O O . GLU B 1 172 ? 33.281 31.516 4.383 1 86.69 172 GLU B O 1
ATOM 7136 N N . ASP B 1 173 ? 32.312 29.625 4.516 1 91.25 173 ASP B N 1
ATOM 7137 C CA . ASP B 1 173 ? 31 30.188 4.199 1 91.25 173 ASP B CA 1
ATOM 7138 C C . ASP B 1 173 ? 30.047 30.094 5.395 1 91.25 173 ASP B C 1
ATOM 7140 O O . ASP B 1 173 ? 28.828 29.969 5.223 1 91.25 173 ASP B O 1
ATOM 7144 N N . LEU B 1 174 ? 30.625 30.094 6.613 1 94.88 174 LEU B N 1
ATOM 7145 C CA . LEU B 1 174 ? 29.797 29.969 7.805 1 94.88 174 LEU B CA 1
ATOM 7146 C C . LEU B 1 174 ? 28.922 31.203 7.988 1 94.88 174 LEU B C 1
ATOM 7148 O O . LEU B 1 174 ? 27.859 31.125 8.625 1 94.88 174 LEU B O 1
ATOM 7152 N N . LEU B 1 175 ? 29.406 32.312 7.414 1 94.88 175 LEU B N 1
ATOM 7153 C CA . LEU B 1 175 ? 28.625 33.531 7.461 1 94.88 175 LEU B CA 1
ATOM 7154 C C . LEU B 1 175 ? 27.266 33.344 6.797 1 94.88 175 LEU B C 1
ATOM 7156 O O . LEU B 1 175 ? 26.25 33.844 7.285 1 94.88 175 LEU B O 1
ATOM 7160 N N . LEU B 1 176 ? 27.281 32.625 5.75 1 94.81 176 LEU B N 1
ATOM 7161 C CA . LEU B 1 176 ? 26.062 32.375 5.012 1 94.81 176 LEU B CA 1
ATOM 7162 C C . LEU B 1 176 ? 25.078 31.578 5.875 1 94.81 176 LEU B C 1
ATOM 7164 O O . LEU B 1 176 ? 23.875 31.828 5.832 1 94.81 176 LEU B O 1
ATOM 7168 N N . VAL B 1 177 ? 25.578 30.641 6.586 1 96.56 177 VAL B N 1
ATOM 7169 C CA . VAL B 1 177 ? 24.75 29.812 7.453 1 96.56 177 VAL B CA 1
ATOM 7170 C C . VAL B 1 177 ? 24.172 30.656 8.586 1 96.56 177 VAL B C 1
ATOM 7172 O O . VAL B 1 177 ? 22.984 30.562 8.914 1 96.56 177 VAL B O 1
ATOM 7175 N N . CYS B 1 178 ? 25.016 31.562 9.148 1 96.81 178 CYS B N 1
ATOM 7176 C CA . CYS B 1 178 ? 24.594 32.438 10.234 1 96.81 178 CYS B CA 1
ATOM 7177 C C . CYS B 1 178 ? 23.484 33.375 9.773 1 96.81 178 CYS B C 1
ATOM 7179 O O . CYS B 1 178 ? 22.484 33.562 10.461 1 96.81 178 CYS B O 1
ATOM 7181 N N . LYS B 1 179 ? 23.672 33.906 8.586 1 96.19 179 LYS B N 1
ATOM 7182 C CA . LYS B 1 179 ? 22.672 34.812 8.016 1 96.19 179 LYS B CA 1
ATOM 7183 C C . LYS B 1 179 ? 21.344 34.094 7.793 1 96.19 179 LYS B C 1
ATOM 7185 O O . LYS B 1 179 ? 20.281 34.625 8.094 1 96.19 179 LYS B O 1
ATOM 7190 N N . GLY B 1 180 ? 21.422 32.906 7.277 1 95.62 180 GLY B N 1
ATOM 7191 C CA . GLY B 1 180 ? 20.234 32.125 7.031 1 95.62 180 GLY B CA 1
ATOM 7192 C C . GLY B 1 180 ? 19.484 31.766 8.297 1 95.62 180 GLY B C 1
ATOM 7193 O O . GLY B 1 180 ? 18.25 31.859 8.344 1 95.62 180 GLY B O 1
ATOM 7194 N N . LEU B 1 181 ? 20.219 31.344 9.305 1 96.56 181 LEU B N 1
ATOM 7195 C CA . LEU B 1 181 ? 19.609 30.969 10.586 1 96.56 181 LEU B CA 1
ATOM 7196 C C . LEU B 1 181 ? 18.922 32.188 11.227 1 96.56 181 LEU B C 1
ATOM 7198 O O . LEU B 1 181 ? 17.844 32.031 11.805 1 96.56 181 LEU B O 1
ATOM 7202 N N . ALA B 1 182 ? 19.516 33.312 11.094 1 95.19 182 ALA B N 1
ATOM 7203 C CA . ALA B 1 182 ? 18.984 34.531 11.688 1 95.19 182 ALA B CA 1
ATOM 7204 C C . ALA B 1 182 ? 17.656 34.938 11.039 1 95.19 182 ALA B C 1
ATOM 7206 O O . ALA B 1 182 ? 16.859 35.656 11.625 1 95.19 182 ALA B O 1
ATOM 7207 N N . LYS B 1 183 ? 17.391 34.438 9.859 1 93.38 183 LYS B N 1
ATOM 7208 C CA . LYS B 1 183 ? 16.234 34.844 9.07 1 93.38 183 LYS B CA 1
ATOM 7209 C C . LYS B 1 183 ? 15.062 33.875 9.273 1 93.38 183 LYS B C 1
ATOM 7211 O O . LYS B 1 183 ? 13.961 34.125 8.766 1 93.38 183 LYS B O 1
ATOM 7216 N N . LEU B 1 184 ? 15.258 32.812 10.031 1 92.62 184 LEU B N 1
ATOM 7217 C CA . LEU B 1 184 ? 14.188 31.828 10.227 1 92.62 184 LEU B CA 1
ATOM 7218 C C . LEU B 1 184 ? 13.055 32.438 11.047 1 92.62 184 LEU B C 1
ATOM 7220 O O . LEU B 1 184 ? 13.297 33.062 12.078 1 92.62 184 LEU B O 1
ATOM 7224 N N . LEU B 1 185 ? 11.82 32.281 10.516 1 90.81 185 LEU B N 1
ATOM 7225 C CA . LEU B 1 185 ? 10.617 32.875 11.109 1 90.81 185 LEU B CA 1
ATOM 7226 C C . LEU B 1 185 ? 9.609 31.781 11.461 1 90.81 185 LEU B C 1
ATOM 7228 O O . LEU B 1 185 ? 9.422 30.828 10.703 1 90.81 185 LEU B O 1
ATOM 7232 N N . ILE B 1 186 ? 8.938 31.875 12.68 1 90.38 186 ILE B N 1
ATOM 7233 C CA . ILE B 1 186 ? 7.906 30.938 13.094 1 90.38 186 ILE B CA 1
ATOM 7234 C C . ILE B 1 186 ? 6.668 31.703 13.562 1 90.38 186 ILE B C 1
ATOM 7236 O O . ILE B 1 186 ? 6.73 32.906 13.789 1 90.38 186 ILE B O 1
ATOM 7240 N N . VAL B 1 187 ? 5.559 31.031 13.594 1 86.56 187 VAL B N 1
ATOM 7241 C CA . VAL B 1 187 ? 4.395 31.547 14.312 1 86.56 187 VAL B CA 1
ATOM 7242 C C . VAL B 1 187 ? 4.379 31 15.734 1 86.56 187 VAL B C 1
ATOM 7244 O O . VAL B 1 187 ? 4.316 29.781 15.938 1 86.56 187 VAL B O 1
ATOM 7247 N N . ASP B 1 188 ? 4.516 31.844 16.672 1 90.81 188 ASP B N 1
ATOM 7248 C CA . ASP B 1 188 ? 4.496 31.547 18.094 1 90.81 188 ASP B CA 1
ATOM 7249 C C . ASP B 1 188 ? 3.064 31.5 18.625 1 90.81 188 ASP B C 1
ATOM 7251 O O . ASP B 1 188 ? 2.385 32.531 18.688 1 90.81 188 ASP B O 1
ATOM 7255 N N . VAL B 1 189 ? 2.605 30.328 18.953 1 87.81 189 VAL B N 1
ATOM 7256 C CA . VAL B 1 189 ? 1.233 30.172 19.422 1 87.81 189 VAL B CA 1
ATOM 7257 C C . VAL B 1 189 ? 1.236 29.75 20.891 1 87.81 189 VAL B C 1
ATOM 7259 O O . VAL B 1 189 ? 1.577 28.609 21.219 1 87.81 189 VAL B O 1
ATOM 7262 N N . ALA B 1 190 ? 0.799 30.562 21.781 1 89.25 190 ALA B N 1
ATOM 7263 C CA . ALA B 1 190 ? 0.694 30.297 23.219 1 89.25 190 ALA B CA 1
ATOM 7264 C C . ALA B 1 190 ? -0.737 29.938 23.594 1 89.25 190 ALA B C 1
ATOM 7266 O O . ALA B 1 190 ? -1.67 30.703 23.344 1 89.25 190 ALA B O 1
ATOM 7267 N N . LEU B 1 191 ? -0.858 28.812 24.156 1 86 191 LEU B N 1
ATOM 7268 C CA . LEU B 1 191 ? -2.172 28.359 24.609 1 86 191 LEU B CA 1
ATOM 7269 C C . LEU B 1 191 ? -2.406 28.734 26.062 1 86 191 LEU B C 1
ATOM 7271 O O . LEU B 1 191 ? -1.457 28.828 26.844 1 86 191 LEU B O 1
ATOM 7275 N N . SER B 1 192 ? -3.609 29 26.312 1 78.56 192 SER B N 1
ATOM 7276 C CA . SER B 1 192 ? -3.98 29.344 27.672 1 78.56 192 SER B CA 1
ATOM 7277 C C . SER B 1 192 ? -4.57 28.156 28.406 1 78.56 192 SER B C 1
ATOM 7279 O O . SER B 1 192 ? -5.488 27.5 27.906 1 78.56 192 SER B O 1
ATOM 7281 N N . ARG B 1 193 ? -4.055 27.891 29.594 1 72 193 ARG B N 1
ATOM 7282 C CA . ARG B 1 193 ? -4.547 26.781 30.422 1 72 193 ARG B CA 1
ATOM 7283 C C . ARG B 1 193 ? -6.004 27 30.812 1 72 193 ARG B C 1
ATOM 7285 O O . ARG B 1 193 ? -6.406 28.109 31.141 1 72 193 ARG B O 1
ATOM 7292 N N . GLY B 1 194 ? -6.777 25.969 30.828 1 65.38 194 GLY B N 1
ATOM 7293 C CA . GLY B 1 194 ? -8.164 26.031 31.25 1 65.38 194 GLY B CA 1
ATOM 7294 C C . GLY B 1 194 ? -9.102 26.5 30.156 1 65.38 194 GLY B C 1
ATOM 7295 O O . GLY B 1 194 ? -10.305 26.25 30.203 1 65.38 194 GLY B O 1
ATOM 7296 N N . GLN B 1 195 ? -8.445 27.25 29.234 1 67.94 195 GLN B N 1
ATOM 7297 C CA . GLN B 1 195 ? -9.281 27.781 28.156 1 67.94 195 GLN B CA 1
ATOM 7298 C C . GLN B 1 195 ? -9.148 26.953 26.891 1 67.94 195 GLN B C 1
ATOM 7300 O O . GLN B 1 195 ? -10.148 26.656 26.219 1 67.94 195 GLN B O 1
ATOM 7305 N N . ASP B 1 196 ? -7.973 26.578 26.672 1 74.56 196 ASP B N 1
ATOM 7306 C CA . ASP B 1 196 ? -7.703 25.812 25.453 1 74.56 196 ASP B CA 1
ATOM 7307 C C . ASP B 1 196 ? -7.574 24.328 25.734 1 74.56 196 ASP B C 1
ATOM 7309 O O . ASP B 1 196 ? -7.082 23.938 26.797 1 74.56 196 ASP B O 1
ATOM 7313 N N . ASN B 1 197 ? -8.164 23.562 24.812 1 73.19 197 ASN B N 1
ATOM 7314 C CA . ASN B 1 197 ? -7.98 22.125 24.891 1 73.19 197 ASN B CA 1
ATOM 7315 C C . ASN B 1 197 ? -6.816 21.656 24.016 1 73.19 197 ASN B C 1
ATOM 7317 O O . ASN B 1 197 ? -6.961 21.5 22.797 1 73.19 197 ASN B O 1
ATOM 7321 N N . PRO B 1 198 ? -5.684 21.391 24.719 1 72.81 198 PRO B N 1
ATOM 7322 C CA . PRO B 1 198 ? -4.477 21.062 23.953 1 72.81 198 PRO B CA 1
ATOM 7323 C C . PRO B 1 198 ? -4.664 19.844 23.047 1 72.81 198 PRO B C 1
ATOM 7325 O O . PRO B 1 198 ? -4.098 19.781 21.953 1 72.81 198 PRO B O 1
ATOM 7328 N N . GLN B 1 199 ? -5.43 18.906 23.469 1 71.88 199 GLN B N 1
ATOM 7329 C CA . GLN B 1 199 ? -5.652 17.703 22.672 1 71.88 199 GLN B CA 1
ATOM 7330 C C . GLN B 1 199 ? -6.344 18.031 21.359 1 71.88 199 GLN B C 1
ATOM 7332 O O . GLN B 1 199 ? -5.957 17.516 20.312 1 71.88 199 GLN B O 1
ATOM 7337 N N . LEU B 1 200 ? -7.316 18.844 21.5 1 69.44 200 LEU B N 1
ATOM 7338 C CA . LEU B 1 200 ? -8.062 19.219 20.297 1 69.44 200 LEU B CA 1
ATOM 7339 C C . LEU B 1 200 ? -7.188 20.031 19.344 1 69.44 200 LEU B C 1
ATOM 7341 O O . LEU B 1 200 ? -7.27 19.875 18.125 1 69.44 200 LEU B O 1
ATOM 7345 N N . ILE B 1 201 ? -6.398 20.844 19.984 1 73.88 201 ILE B N 1
ATOM 7346 C CA . ILE B 1 201 ? -5.504 21.672 19.188 1 73.88 201 ILE B CA 1
ATOM 7347 C C . ILE B 1 201 ? -4.461 20.797 18.5 1 73.88 201 ILE B C 1
ATOM 7349 O O . ILE B 1 201 ? -4.164 20.984 17.312 1 73.88 201 ILE B O 1
ATOM 7353 N N . PHE B 1 202 ? -3.959 19.797 19.219 1 72.5 202 PHE B N 1
ATOM 7354 C CA . PHE B 1 202 ? -2.984 18.875 18.656 1 72.5 202 PHE B CA 1
ATOM 7355 C C . PHE B 1 202 ? -3.561 18.141 17.453 1 72.5 202 PHE B C 1
ATOM 7357 O O . PHE B 1 202 ? -2.895 18.016 16.422 1 72.5 202 PHE B O 1
ATOM 7364 N N . GLU B 1 203 ? -4.738 17.75 17.578 1 67.31 203 GLU B N 1
ATOM 7365 C CA . GLU B 1 203 ? -5.387 16.984 16.516 1 67.31 203 GLU B CA 1
ATOM 7366 C C . GLU B 1 203 ? -5.629 17.859 15.281 1 67.31 203 GLU B C 1
ATOM 7368 O O . GLU B 1 203 ? -5.566 17.375 14.148 1 67.31 203 GLU B O 1
ATOM 7373 N N . SER B 1 204 ? -5.863 19.141 15.602 1 66.06 204 SER B N 1
ATOM 7374 C CA . SER B 1 204 ? -6.168 20.062 14.516 1 66.06 204 SER B CA 1
ATOM 7375 C C . SER B 1 204 ? -4.898 20.516 13.789 1 66.06 204 SER B C 1
ATOM 7377 O O . SER B 1 204 ? -4.93 20.812 12.602 1 66.06 204 SER B O 1
ATOM 7379 N N . MET B 1 205 ? -3.748 20.484 14.539 1 63.56 205 MET B N 1
ATOM 7380 C CA . MET B 1 205 ? -2.521 21.047 13.977 1 63.56 205 MET B CA 1
ATOM 7381 C C . MET B 1 205 ? -1.702 19.969 13.281 1 63.56 205 MET B C 1
ATOM 7383 O O . MET B 1 205 ? -0.905 20.266 12.391 1 63.56 205 MET B O 1
ATOM 7387 N N . ASN B 1 206 ? -1.625 18.766 13.898 1 59.88 206 ASN B N 1
ATOM 7388 C CA . ASN B 1 206 ? -0.67 17.766 13.43 1 59.88 206 ASN B CA 1
ATOM 7389 C C . ASN B 1 206 ? -1.019 17.281 12.023 1 59.88 206 ASN B C 1
ATOM 7391 O O . ASN B 1 206 ? -0.511 16.234 11.586 1 59.88 206 ASN B O 1
ATOM 7395 N N . SER B 1 207 ? -1.683 18.047 11.484 1 48.09 207 SER B N 1
ATOM 7396 C CA . SER B 1 207 ? -1.784 17.703 10.078 1 48.09 207 SER B CA 1
ATOM 7397 C C . SER B 1 207 ? -0.628 18.281 9.273 1 48.09 207 SER B C 1
ATOM 7399 O O . SER B 1 207 ? -0.454 17.969 8.094 1 48.09 207 SER B O 1
ATOM 7401 N N . THR B 1 208 ? 0.488 19.188 10.133 1 42.31 208 THR B N 1
ATOM 7402 C CA . THR B 1 208 ? 1.61 19.953 9.602 1 42.31 208 THR B CA 1
ATOM 7403 C C . THR B 1 208 ? 2.936 19.266 9.93 1 42.31 208 THR B C 1
ATOM 7405 O O . THR B 1 208 ? 3.066 18.625 10.969 1 42.31 208 THR B O 1
ATOM 7408 N N . GLY B 1 209 ? 3.809 18.703 8.891 1 47.34 209 GLY B N 1
ATOM 7409 C CA . GLY B 1 209 ? 5.129 18.094 9.031 1 47.34 209 GLY B CA 1
ATOM 7410 C C . GLY B 1 209 ? 5.152 16.625 8.695 1 47.34 209 GLY B C 1
ATOM 7411 O O . GLY B 1 209 ? 4.297 16.141 7.957 1 47.34 209 GLY B O 1
ATOM 7412 N N . LYS B 1 210 ? 6.273 16.188 9.258 1 53.72 210 LYS B N 1
ATOM 7413 C CA . LYS B 1 210 ? 6.297 14.742 9.055 1 53.72 210 LYS B CA 1
ATOM 7414 C C . LYS B 1 210 ? 5.051 14.086 9.633 1 53.72 210 LYS B C 1
ATOM 7416 O O . LYS B 1 210 ? 4.742 14.258 10.82 1 53.72 210 LYS B O 1
ATOM 7421 N N . ALA B 1 211 ? 4.297 13.578 8.789 1 65.69 211 ALA B N 1
ATOM 7422 C CA . ALA B 1 211 ? 3.033 12.953 9.172 1 65.69 211 ALA B CA 1
ATOM 7423 C C . ALA B 1 211 ? 3.225 12.016 10.352 1 65.69 211 ALA B C 1
ATOM 7425 O O . ALA B 1 211 ? 4.227 11.297 10.43 1 65.69 211 ALA B O 1
ATOM 7426 N N . LEU B 1 212 ? 2.426 12.188 11.375 1 76.62 212 LEU B N 1
ATOM 7427 C CA . LEU B 1 212 ? 2.432 11.266 12.5 1 76.62 212 LEU B CA 1
ATOM 7428 C C . LEU B 1 212 ? 2.059 9.859 12.055 1 76.62 212 LEU B C 1
ATOM 7430 O O . LEU B 1 212 ? 1.206 9.688 11.188 1 76.62 212 LEU B O 1
ATOM 7434 N N . SER B 1 213 ? 2.762 8.953 12.633 1 83.06 213 SER B N 1
ATOM 7435 C CA . SER B 1 213 ? 2.359 7.566 12.43 1 83.06 213 SER B CA 1
ATOM 7436 C C . SER B 1 213 ? 1.078 7.246 13.195 1 83.06 213 SER B C 1
ATOM 7438 O O . SER B 1 213 ? 0.638 8.031 14.039 1 83.06 213 SER B O 1
ATOM 7440 N N . GLN B 1 214 ? 0.478 6.18 12.906 1 86.12 214 GLN B N 1
ATOM 7441 C CA . GLN B 1 214 ? -0.698 5.723 13.641 1 86.12 214 GLN B CA 1
ATOM 7442 C C . GLN B 1 214 ? -0.369 5.488 15.117 1 86.12 214 GLN B C 1
ATOM 7444 O O . GLN B 1 214 ? -1.168 5.816 15.992 1 86.12 214 GLN B O 1
ATOM 7449 N N . ALA B 1 215 ? 0.842 5.027 15.312 1 87 215 ALA B N 1
ATOM 7450 C CA . ALA B 1 215 ? 1.325 4.785 16.672 1 87 215 ALA B CA 1
ATOM 7451 C C . ALA B 1 215 ? 1.409 6.082 17.469 1 87 215 ALA B C 1
ATOM 7453 O O . ALA B 1 215 ? 1.021 6.129 18.641 1 87 215 ALA B O 1
ATOM 7454 N N . ASP B 1 216 ? 1.858 7.074 16.859 1 85.69 216 ASP B N 1
ATOM 7455 C CA . ASP B 1 216 ? 1.993 8.375 17.516 1 85.69 216 ASP B CA 1
ATOM 7456 C C . ASP B 1 216 ? 0.626 8.953 17.875 1 85.69 216 ASP B C 1
ATOM 7458 O O . ASP B 1 216 ? 0.456 9.531 18.953 1 85.69 216 ASP B O 1
ATOM 7462 N N . LEU B 1 217 ? -0.28 8.82 16.953 1 86.44 217 LEU B N 1
ATOM 7463 C CA . LEU B 1 217 ? -1.633 9.312 17.188 1 86.44 217 LEU B CA 1
ATOM 7464 C C . LEU B 1 217 ? -2.287 8.578 18.359 1 86.44 217 LEU B C 1
ATOM 7466 O O . LEU B 1 217 ? -2.967 9.195 19.188 1 86.44 217 LEU B O 1
ATOM 7470 N N . ILE B 1 218 ? -2.049 7.32 18.422 1 90.38 218 ILE B N 1
ATOM 7471 C CA . ILE B 1 218 ? -2.627 6.5 19.469 1 90.38 218 ILE B CA 1
ATOM 7472 C C . ILE B 1 218 ? -2.018 6.887 20.828 1 90.38 218 ILE B C 1
ATOM 7474 O O . ILE B 1 218 ? -2.734 7.031 21.812 1 90.38 218 ILE B O 1
ATOM 7478 N N . ARG B 1 219 ? -0.713 7.016 20.875 1 89.94 219 ARG B N 1
ATOM 7479 C CA . ARG B 1 219 ? -0.034 7.449 22.078 1 89.94 219 ARG B CA 1
ATOM 7480 C C . ARG B 1 219 ? -0.603 8.773 22.594 1 89.94 219 ARG B C 1
ATOM 7482 O O . ARG B 1 219 ? -0.892 8.914 23.781 1 89.94 219 ARG B O 1
ATOM 7489 N N . ASN B 1 220 ? -0.751 9.695 21.734 1 85.19 220 ASN B N 1
ATOM 7490 C CA . ASN B 1 220 ? -1.317 11 22.078 1 85.19 220 ASN B CA 1
ATOM 7491 C C . ASN B 1 220 ? -2.748 10.867 22.594 1 85.19 220 ASN B C 1
ATOM 7493 O O . ASN B 1 220 ? -3.119 11.516 23.578 1 85.19 220 ASN B O 1
ATOM 7497 N N . PHE B 1 221 ? -3.512 10.07 21.953 1 84.75 221 PHE B N 1
ATOM 7498 C CA . PHE B 1 221 ? -4.906 9.875 22.312 1 84.75 221 PHE B CA 1
ATOM 7499 C C . PHE B 1 221 ? -5.016 9.312 23.734 1 84.75 221 PHE B C 1
ATOM 7501 O O . PHE B 1 221 ? -5.871 9.742 24.516 1 84.75 221 PHE B O 1
ATOM 7508 N N . ILE B 1 222 ? -4.113 8.516 24.078 1 88.62 222 ILE B N 1
ATOM 7509 C CA . ILE B 1 222 ? -4.184 7.812 25.359 1 88.62 222 ILE B CA 1
ATOM 7510 C C . ILE B 1 222 ? -3.666 8.719 26.469 1 88.62 222 ILE B C 1
ATOM 7512 O O . ILE B 1 222 ? -4.258 8.781 27.547 1 88.62 222 ILE B O 1
ATOM 7516 N N . LEU B 1 223 ? -2.631 9.477 26.219 1 87.38 223 LEU B N 1
ATOM 7517 C CA . LEU B 1 223 ? -1.896 10.109 27.312 1 87.38 223 LEU B CA 1
ATOM 7518 C C . LEU B 1 223 ? -2.297 11.57 27.469 1 87.38 223 LEU B C 1
ATOM 7520 O O . LEU B 1 223 ? -2.33 12.102 28.578 1 87.38 223 LEU B O 1
ATOM 7524 N N . MET B 1 224 ? -2.539 12.266 26.453 1 79.94 224 MET B N 1
ATOM 7525 C CA . MET B 1 224 ? -2.619 13.727 26.438 1 79.94 224 MET B CA 1
ATOM 7526 C C . MET B 1 224 ? -3.711 14.219 27.391 1 79.94 224 MET B C 1
ATOM 7528 O O . MET B 1 224 ? -3.549 15.25 28.047 1 79.94 224 MET B O 1
ATOM 7532 N N . GLY B 1 225 ? -4.895 13.547 27.562 1 74.5 225 GLY B N 1
ATOM 7533 C CA . GLY B 1 225 ? -5.996 14.023 28.391 1 74.5 225 GLY B CA 1
ATOM 7534 C C . GLY B 1 225 ? -5.844 13.656 29.844 1 74.5 225 GLY B C 1
ATOM 7535 O O . GLY B 1 225 ? -6.621 14.109 30.688 1 74.5 225 GLY B O 1
ATOM 7536 N N . LEU B 1 226 ? -4.699 13.094 30.219 1 84.69 226 LEU B N 1
ATOM 7537 C CA . LEU B 1 226 ? -4.504 12.609 31.578 1 84.69 226 LEU B CA 1
ATOM 7538 C C . LEU B 1 226 ? -3.676 13.594 32.406 1 84.69 226 LEU B C 1
ATOM 7540 O O . LEU B 1 226 ? -3.006 14.461 31.828 1 84.69 226 LEU B O 1
ATOM 7544 N N . GLU B 1 227 ? -3.818 13.453 33.688 1 82.75 227 GLU B N 1
ATOM 7545 C CA . GLU B 1 227 ? -2.971 14.234 34.562 1 82.75 227 GLU B CA 1
ATOM 7546 C C . GLU B 1 227 ? -1.5 13.867 34.406 1 82.75 227 GLU B C 1
ATOM 7548 O O . GLU B 1 227 ? -1.172 12.703 34.156 1 82.75 227 GLU B O 1
ATOM 7553 N N . PRO B 1 228 ? -0.625 14.844 34.562 1 79.94 228 PRO B N 1
ATOM 7554 C CA . PRO B 1 228 ? 0.801 14.625 34.312 1 79.94 228 PRO B CA 1
ATOM 7555 C C . PRO B 1 228 ? 1.355 13.422 35.062 1 79.94 228 PRO B C 1
ATOM 7557 O O . PRO B 1 228 ? 2.133 12.641 34.5 1 79.94 228 PRO B O 1
ATOM 7560 N N . GLY B 1 229 ? 0.994 13.352 36.312 1 83.62 229 GLY B N 1
ATOM 7561 C CA . GLY B 1 229 ? 1.464 12.203 37.062 1 83.62 229 GLY B CA 1
ATOM 7562 C C . GLY B 1 229 ? 0.998 10.875 36.5 1 83.62 229 GLY B C 1
ATOM 7563 O O . GLY B 1 229 ? 1.769 9.922 36.438 1 83.62 229 GLY B O 1
ATOM 7564 N N . HIS B 1 230 ? -0.271 10.836 36.156 1 91 230 HIS B N 1
ATOM 7565 C CA . HIS B 1 230 ? -0.844 9.633 35.562 1 91 230 HIS B CA 1
ATOM 7566 C C . HIS B 1 230 ? -0.235 9.359 34.188 1 91 230 HIS B C 1
ATOM 7568 O O . HIS B 1 230 ? 0.007 8.203 33.844 1 91 230 HIS B O 1
ATOM 7574 N N . GLN B 1 231 ? 0.037 10.414 33.438 1 89.44 231 GLN B N 1
ATOM 7575 C CA . GLN B 1 231 ? 0.713 10.289 32.156 1 89.44 231 GLN B CA 1
ATOM 7576 C C . GLN B 1 231 ? 2.059 9.586 32.281 1 89.44 231 GLN B C 1
ATOM 7578 O O . GLN B 1 231 ? 2.354 8.633 31.562 1 89.44 231 GLN B O 1
ATOM 7583 N N . THR B 1 232 ? 2.783 10.07 33.219 1 88.06 232 THR B N 1
ATOM 7584 C CA . THR B 1 232 ? 4.125 9.547 33.438 1 88.06 232 THR B CA 1
ATOM 7585 C C . THR B 1 232 ? 4.078 8.086 33.844 1 88.06 232 THR B C 1
ATOM 7587 O O . THR B 1 232 ? 4.867 7.266 33.375 1 88.06 232 THR B O 1
ATOM 7590 N N . LYS B 1 233 ? 3.176 7.824 34.656 1 92.88 233 LYS B N 1
ATOM 7591 C CA . LYS B 1 233 ? 3.037 6.453 35.125 1 92.88 233 LYS B CA 1
ATOM 7592 C C . LYS B 1 233 ? 2.697 5.504 34 1 92.88 233 LYS B C 1
ATOM 7594 O O . LYS B 1 233 ? 3.34 4.465 33.812 1 92.88 233 LYS B O 1
ATOM 7599 N N . LEU B 1 234 ? 1.724 5.84 33.219 1 93.88 234 LEU B N 1
ATOM 7600 C CA . LEU B 1 234 ? 1.282 4.996 32.125 1 93.88 234 LEU B CA 1
ATOM 7601 C C . LEU B 1 234 ? 2.389 4.84 31.078 1 93.88 234 LEU B C 1
ATOM 7603 O O . LEU B 1 234 ? 2.57 3.758 30.516 1 93.88 234 LEU B O 1
ATOM 7607 N N . TYR B 1 235 ? 3.078 5.875 30.891 1 92.06 235 TYR B N 1
ATOM 7608 C CA . TYR B 1 235 ? 4.16 5.824 29.906 1 92.06 235 TYR B CA 1
ATOM 7609 C C . TYR B 1 235 ? 5.285 4.91 30.391 1 92.06 235 TYR B C 1
ATOM 7611 O O . TYR B 1 235 ? 5.742 4.039 29.641 1 92.06 235 TYR B O 1
ATOM 7619 N N . GLU B 1 236 ? 5.703 5.113 31.578 1 91.38 236 GLU B N 1
ATOM 7620 C CA . GLU B 1 236 ? 6.84 4.371 32.125 1 91.38 236 GLU B CA 1
ATOM 7621 C C . GLU B 1 236 ? 6.484 2.91 32.344 1 91.38 236 GLU B C 1
ATOM 7623 O O . GLU B 1 236 ? 7.309 2.02 32.156 1 91.38 236 GLU B O 1
ATOM 7628 N N . ASP B 1 237 ? 5.258 2.705 32.688 1 93.38 237 ASP B N 1
ATOM 7629 C CA . ASP B 1 237 ? 4.867 1.355 33.094 1 93.38 237 ASP B CA 1
ATOM 7630 C C . ASP B 1 237 ? 4.5 0.515 31.859 1 93.38 237 ASP B C 1
ATOM 7632 O O . ASP B 1 237 ? 4.688 -0.703 31.859 1 93.38 237 ASP B O 1
ATOM 7636 N N . TYR B 1 238 ? 3.949 1.217 30.875 1 94.19 238 TYR B N 1
ATOM 7637 C CA . TYR B 1 238 ? 3.361 0.402 29.828 1 94.19 238 TYR B CA 1
ATOM 7638 C C . TYR B 1 238 ? 3.922 0.791 28.469 1 94.19 238 TYR B C 1
ATOM 7640 O O . TYR B 1 238 ? 4.402 -0.064 27.719 1 94.19 238 TYR B O 1
ATOM 7648 N N . TRP B 1 239 ? 3.938 2.045 28.094 1 93.19 239 TRP B N 1
ATOM 7649 C CA . TRP B 1 239 ? 4.281 2.426 26.719 1 93.19 239 TRP B CA 1
ATOM 7650 C C . TRP B 1 239 ? 5.777 2.252 26.469 1 93.19 239 TRP B C 1
ATOM 7652 O O . TRP B 1 239 ? 6.18 1.698 25.453 1 93.19 239 TRP B O 1
ATOM 7662 N N . ARG B 1 240 ? 6.586 2.713 27.391 1 90.81 240 ARG B N 1
ATOM 7663 C CA . ARG B 1 240 ? 8.039 2.66 27.25 1 90.81 240 ARG B CA 1
ATOM 7664 C C . ARG B 1 240 ? 8.523 1.221 27.109 1 90.81 240 ARG B C 1
ATOM 7666 O O . ARG B 1 240 ? 9.352 0.917 26.25 1 90.81 240 ARG B O 1
ATOM 7673 N N . PRO B 1 241 ? 8.023 0.393 27.875 1 92.31 241 PRO B N 1
ATOM 7674 C CA . PRO B 1 241 ? 8.422 -1.008 27.703 1 92.31 241 PRO B CA 1
ATOM 7675 C C . PRO B 1 241 ? 8.102 -1.544 26.312 1 92.31 241 PRO B C 1
ATOM 7677 O O . PRO B 1 241 ? 8.859 -2.359 25.766 1 92.31 241 PRO B O 1
ATOM 7680 N N . MET B 1 242 ? 7.012 -1.151 25.719 1 93.19 242 MET B N 1
ATOM 7681 C CA . MET B 1 242 ? 6.68 -1.566 24.359 1 93.19 242 MET B CA 1
ATOM 7682 C C . MET B 1 242 ? 7.707 -1.035 23.375 1 93.19 242 MET B C 1
ATOM 7684 O O . MET B 1 242 ? 8.18 -1.775 22.5 1 93.19 242 MET B O 1
ATOM 7688 N N . GLU B 1 243 ? 8.023 0.198 23.516 1 89.38 243 GLU B N 1
ATOM 7689 C CA . GLU B 1 243 ? 9.023 0.806 22.641 1 89.38 243 GLU B CA 1
ATOM 7690 C C . GLU B 1 243 ? 10.352 0.063 22.719 1 89.38 243 GLU B C 1
ATOM 7692 O O . GLU B 1 243 ? 11 -0.168 21.703 1 89.38 243 GLU B O 1
ATOM 7697 N N . MET B 1 244 ? 10.695 -0.254 23.922 1 88.19 244 MET B N 1
ATOM 7698 C CA . MET B 1 244 ? 11.961 -0.951 24.141 1 88.19 244 MET B CA 1
ATOM 7699 C C . MET B 1 244 ? 11.914 -2.359 23.562 1 88.19 244 MET B C 1
ATOM 7701 O O . MET B 1 244 ? 12.898 -2.828 22.984 1 88.19 244 MET B O 1
ATOM 7705 N N . ALA B 1 245 ? 10.781 -2.953 23.75 1 90.69 245 ALA B N 1
ATOM 7706 C CA . ALA B 1 245 ? 10.641 -4.312 23.234 1 90.69 245 ALA B CA 1
ATOM 7707 C C . ALA B 1 245 ? 10.758 -4.34 21.719 1 90.69 245 ALA B C 1
ATOM 7709 O O . ALA B 1 245 ? 11.398 -5.23 21.156 1 90.69 245 ALA B O 1
ATOM 7710 N N . PHE B 1 246 ? 10.211 -3.414 21.047 1 89.88 246 PHE B N 1
ATOM 7711 C CA . PHE B 1 246 ? 10.266 -3.338 19.594 1 89.88 246 PHE B CA 1
ATOM 7712 C C . PHE B 1 246 ? 11.648 -2.91 19.125 1 89.88 246 PHE B C 1
ATOM 7714 O O . PHE B 1 246 ? 12.094 -3.314 18.047 1 89.88 246 PHE B O 1
ATOM 7721 N N . GLY B 1 247 ? 12.273 -2.115 19.953 1 84.5 247 GLY B N 1
ATOM 7722 C CA . GLY B 1 247 ? 13.477 -1.45 19.484 1 84.5 247 GLY B CA 1
ATOM 7723 C C . GLY B 1 247 ? 13.18 -0.256 18.594 1 84.5 247 GLY B C 1
ATOM 7724 O O . GLY B 1 247 ? 12.086 -0.139 18.047 1 84.5 247 GLY B O 1
ATOM 7725 N N . GLN B 1 248 ? 14.062 0.655 18.375 1 80.75 248 GLN B N 1
ATOM 7726 C CA . GLN B 1 248 ? 13.852 1.903 17.656 1 80.75 248 GLN B CA 1
ATOM 7727 C C . GLN B 1 248 ? 13.422 1.638 16.219 1 80.75 248 GLN B C 1
ATOM 7729 O O . GLN B 1 248 ? 12.43 2.205 15.75 1 80.75 248 GLN B O 1
ATOM 7734 N N . GLU B 1 249 ? 14.102 0.719 15.516 1 77.38 249 GLU B N 1
ATOM 7735 C CA . GLU B 1 249 ? 13.766 0.434 14.117 1 77.38 249 GLU B CA 1
ATOM 7736 C C . GLU B 1 249 ? 12.469 -0.36 14.016 1 77.38 249 GLU B C 1
ATOM 7738 O O . GLU B 1 249 ? 11.625 -0.075 13.156 1 77.38 249 GLU B O 1
ATOM 7743 N N . GLY B 1 250 ? 12.414 -1.299 14.883 1 82.12 250 GLY B N 1
ATOM 7744 C CA . GLY B 1 250 ? 11.211 -2.119 14.883 1 82.12 250 GLY B CA 1
ATOM 7745 C C . GLY B 1 250 ? 9.953 -1.336 15.211 1 82.12 250 GLY B C 1
ATOM 7746 O O . GLY B 1 250 ? 8.898 -1.574 14.625 1 82.12 250 GLY B O 1
ATOM 7747 N N . TYR B 1 251 ? 10.117 -0.432 16.141 1 85.94 251 TYR B N 1
ATOM 7748 C CA . TYR B 1 251 ? 8.984 0.394 16.547 1 85.94 251 TYR B CA 1
ATOM 7749 C C . TYR B 1 251 ? 8.477 1.225 15.367 1 85.94 251 TYR B C 1
ATOM 7751 O O . TYR B 1 251 ? 7.273 1.268 15.102 1 85.94 251 TYR B O 1
ATOM 7759 N N . ASN B 1 252 ? 9.328 1.798 14.68 1 80.62 252 ASN B N 1
ATOM 7760 C CA . ASN B 1 252 ? 8.961 2.65 13.555 1 80.62 252 ASN B CA 1
ATOM 7761 C C . ASN B 1 252 ? 8.383 1.835 12.398 1 80.62 252 ASN B C 1
ATOM 7763 O O . ASN B 1 252 ? 7.457 2.283 11.719 1 80.62 252 ASN B O 1
ATOM 7767 N N . ALA B 1 253 ? 8.859 0.679 12.312 1 83.94 253 ALA B N 1
ATOM 7768 C CA . ALA B 1 253 ? 8.523 -0.103 11.125 1 83.94 253 ALA B CA 1
ATOM 7769 C C . ALA B 1 253 ? 7.309 -0.993 11.391 1 83.94 253 ALA B C 1
ATOM 7771 O O . ALA B 1 253 ? 6.539 -1.288 10.469 1 83.94 253 ALA B O 1
ATOM 7772 N N . GLN B 1 254 ? 7.098 -1.396 12.617 1 90.62 254 GLN B N 1
ATOM 7773 C CA . GLN B 1 254 ? 6.191 -2.523 12.797 1 90.62 254 GLN B CA 1
ATOM 7774 C C . GLN B 1 254 ? 5.059 -2.174 13.758 1 90.62 254 GLN B C 1
ATOM 7776 O O . GLN B 1 254 ? 4.051 -2.879 13.82 1 90.62 254 GLN B O 1
ATOM 7781 N N . PHE B 1 255 ? 5.125 -1.144 14.477 1 92.19 255 PHE B N 1
ATOM 7782 C CA . PHE B 1 255 ? 4.137 -0.881 15.516 1 92.19 255 PHE B CA 1
ATOM 7783 C C . PHE B 1 255 ? 2.756 -0.665 14.914 1 92.19 255 PHE B C 1
ATOM 7785 O O . PHE B 1 255 ? 1.752 -1.119 15.461 1 92.19 255 PHE B O 1
ATOM 7792 N N . ASP B 1 256 ? 2.688 0.098 13.82 1 92.81 256 ASP B N 1
ATOM 7793 C CA . ASP B 1 256 ? 1.4 0.301 13.156 1 92.81 256 ASP B CA 1
ATOM 7794 C C . ASP B 1 256 ? 0.795 -1.028 12.711 1 92.81 256 ASP B C 1
ATOM 7796 O O . ASP B 1 256 ? -0.405 -1.256 12.875 1 92.81 256 ASP B O 1
ATOM 7800 N N . GLY B 1 257 ? 1.66 -1.884 12.141 1 95.12 257 GLY B N 1
ATOM 7801 C CA . GLY B 1 257 ? 1.21 -3.213 11.758 1 95.12 257 GLY B CA 1
ATOM 7802 C C . GLY B 1 257 ? 0.728 -4.039 12.93 1 95.12 257 GLY B C 1
ATOM 7803 O O . GLY B 1 257 ? -0.296 -4.719 12.844 1 95.12 257 GLY B O 1
ATOM 7804 N N . PHE B 1 258 ? 1.443 -3.926 14.039 1 96.62 258 PHE B N 1
ATOM 7805 C CA . PHE B 1 258 ? 1.04 -4.609 15.266 1 96.62 258 PHE B CA 1
ATOM 7806 C C . PHE B 1 258 ? -0.344 -4.148 15.711 1 96.62 258 PHE B C 1
ATOM 7808 O O . PHE B 1 258 ? -1.214 -4.973 16 1 96.62 258 PHE B O 1
ATOM 7815 N N . MET B 1 259 ? -0.499 -2.82 15.797 1 97.12 259 MET B N 1
ATOM 7816 C CA . MET B 1 259 ? -1.772 -2.279 16.266 1 97.12 259 MET B CA 1
ATOM 7817 C C . MET B 1 259 ? -2.916 -2.729 15.352 1 97.12 259 MET B C 1
ATOM 7819 O O . MET B 1 259 ? -4.027 -2.979 15.828 1 97.12 259 MET B O 1
ATOM 7823 N N . ARG B 1 260 ? -2.623 -2.797 14.07 1 96.38 260 ARG B N 1
ATOM 7824 C CA . ARG B 1 260 ? -3.611 -3.311 13.125 1 96.38 260 ARG B CA 1
ATOM 7825 C C . ARG B 1 260 ? -4.004 -4.742 13.477 1 96.38 260 ARG B C 1
ATOM 7827 O O . ARG B 1 260 ? -5.191 -5.078 13.5 1 96.38 260 ARG B O 1
ATOM 7834 N N . HIS B 1 261 ? -3.035 -5.578 13.742 1 97.25 261 HIS B N 1
ATOM 7835 C CA . HIS B 1 261 ? -3.287 -6.973 14.094 1 97.25 261 HIS B CA 1
ATOM 7836 C C . HIS B 1 261 ? -4.031 -7.078 15.422 1 97.25 261 HIS B C 1
ATOM 7838 O O . HIS B 1 261 ? -4.945 -7.895 15.555 1 97.25 261 HIS B O 1
ATOM 7844 N N . TYR B 1 262 ? -3.594 -6.262 16.359 1 97.44 262 TYR B N 1
ATOM 7845 C CA . TYR B 1 262 ? -4.227 -6.223 17.672 1 97.44 262 TYR B CA 1
ATOM 7846 C C . TYR B 1 262 ? -5.711 -5.906 17.562 1 97.44 262 TYR B C 1
ATOM 7848 O O . TYR B 1 262 ? -6.555 -6.629 18.094 1 97.44 262 TYR B O 1
ATOM 7856 N N . LEU B 1 263 ? -6.023 -4.84 16.828 1 96.5 263 LEU B N 1
ATOM 7857 C CA . LEU B 1 263 ? -7.41 -4.422 16.672 1 96.5 263 LEU B CA 1
ATOM 7858 C C . LEU B 1 263 ? -8.203 -5.473 15.898 1 96.5 263 LEU B C 1
ATOM 7860 O O . LEU B 1 263 ? -9.383 -5.699 16.188 1 96.5 263 LEU B O 1
ATOM 7864 N N . THR B 1 264 ? -7.566 -6.102 14.883 1 95.56 264 THR B N 1
ATOM 7865 C CA . THR B 1 264 ? -8.211 -7.172 14.133 1 95.56 264 THR B CA 1
ATOM 7866 C C . THR B 1 264 ? -8.602 -8.32 15.055 1 95.56 264 THR B C 1
ATOM 7868 O O . THR B 1 264 ? -9.711 -8.852 14.969 1 95.56 264 THR B O 1
ATOM 7871 N N . GLY B 1 265 ? -7.73 -8.688 15.953 1 94.5 265 GLY B N 1
ATOM 7872 C CA . GLY B 1 265 ? -8.008 -9.758 16.906 1 94.5 265 GLY B CA 1
ATOM 7873 C C . GLY B 1 265 ? -9.109 -9.398 17.891 1 94.5 265 GLY B C 1
ATOM 7874 O O . GLY B 1 265 ? -9.953 -10.242 18.203 1 94.5 265 GLY B O 1
ATOM 7875 N N . LYS B 1 266 ? -9.117 -8.164 18.312 1 93.88 266 LYS B N 1
ATOM 7876 C CA . LYS B 1 266 ? -10.047 -7.73 19.344 1 93.88 266 LYS B CA 1
ATOM 7877 C C . LYS B 1 266 ? -11.445 -7.496 18.781 1 93.88 266 LYS B C 1
ATOM 7879 O O . LYS B 1 266 ? -12.445 -7.793 19.438 1 93.88 266 LYS B O 1
ATOM 7884 N N . THR B 1 267 ? -11.508 -6.973 17.531 1 90.75 267 THR B N 1
ATOM 7885 C CA . THR B 1 267 ? -12.797 -6.516 17.016 1 90.75 267 THR B CA 1
ATOM 7886 C C . THR B 1 267 ? -13.32 -7.469 15.953 1 90.75 267 THR B C 1
ATOM 7888 O O . THR B 1 267 ? -14.508 -7.449 15.625 1 90.75 267 THR B O 1
ATOM 7891 N N . GLY B 1 268 ? -12.398 -8.227 15.297 1 87.44 268 GLY B N 1
ATOM 7892 C CA . GLY B 1 268 ? -12.789 -9.07 14.188 1 87.44 268 GLY B CA 1
ATOM 7893 C C . GLY B 1 268 ? -12.789 -8.344 12.852 1 87.44 268 GLY B C 1
ATOM 7894 O O . GLY B 1 268 ? -12.922 -8.969 11.797 1 87.44 268 GLY B O 1
ATOM 7895 N N . ASN B 1 269 ? -12.641 -7.055 12.883 1 87.19 269 ASN B N 1
ATOM 7896 C CA . ASN B 1 269 ? -12.578 -6.242 11.672 1 87.19 269 ASN B CA 1
ATOM 7897 C C . ASN B 1 269 ? -11.141 -5.836 11.352 1 87.19 269 ASN B C 1
ATOM 7899 O O . ASN B 1 269 ? -10.359 -5.516 12.25 1 87.19 269 ASN B O 1
ATOM 7903 N N . ILE B 1 270 ? -10.844 -5.906 10.086 1 90.31 270 ILE B N 1
ATOM 7904 C CA . ILE B 1 270 ? -9.484 -5.574 9.664 1 90.31 270 ILE B CA 1
ATOM 7905 C C . ILE B 1 270 ? -9.422 -4.109 9.234 1 90.31 270 ILE B C 1
ATOM 7907 O O . ILE B 1 270 ? -9.867 -3.76 8.133 1 90.31 270 ILE B O 1
ATOM 7911 N N . PRO B 1 271 ? -8.812 -3.221 10.023 1 92 271 PRO B N 1
ATOM 7912 C CA . PRO B 1 271 ? -8.68 -1.823 9.602 1 92 271 PRO B CA 1
ATOM 7913 C C . PRO B 1 271 ? -7.66 -1.639 8.484 1 92 271 PRO B C 1
ATOM 7915 O O . PRO B 1 271 ? -6.703 -2.412 8.383 1 92 271 PRO B O 1
ATOM 7918 N N . ARG B 1 272 ? -7.871 -0.576 7.645 1 87.31 272 ARG B N 1
ATOM 7919 C CA . ARG B 1 272 ? -6.797 -0.155 6.75 1 87.31 272 ARG B CA 1
ATOM 7920 C C . ARG B 1 272 ? -5.609 0.386 7.539 1 87.31 272 ARG B C 1
ATOM 7922 O O . ARG B 1 272 ? -5.785 1.004 8.594 1 87.31 272 ARG B O 1
ATOM 7929 N N . ILE B 1 273 ? -4.438 0.156 7.016 1 88.31 273 ILE B N 1
ATOM 7930 C CA . ILE B 1 273 ? -3.219 0.525 7.73 1 88.31 273 ILE B CA 1
ATOM 7931 C C . ILE B 1 273 ? -3.236 2.02 8.039 1 88.31 273 ILE B C 1
ATOM 7933 O O . ILE B 1 273 ? -2.783 2.441 9.109 1 88.31 273 ILE B O 1
ATOM 7937 N N . ASP B 1 274 ? -3.838 2.873 7.207 1 82.88 274 ASP B N 1
ATOM 7938 C CA . ASP B 1 274 ? -3.855 4.324 7.383 1 82.88 274 ASP B CA 1
ATOM 7939 C C . ASP B 1 274 ? -5.027 4.754 8.266 1 82.88 274 ASP B C 1
ATOM 7941 O O . ASP B 1 274 ? -5.145 5.93 8.617 1 82.88 274 ASP B O 1
ATOM 7945 N N . ASP B 1 275 ? -5.867 3.812 8.703 1 87.69 275 ASP B N 1
ATOM 7946 C CA . ASP B 1 275 ? -7.043 4.125 9.508 1 87.69 275 ASP B CA 1
ATOM 7947 C C . ASP B 1 275 ? -6.98 3.424 10.859 1 87.69 275 ASP B C 1
ATOM 7949 O O . ASP B 1 275 ? -8.008 3.258 11.531 1 87.69 275 ASP B O 1
ATOM 7953 N N . VAL B 1 276 ? -5.82 2.943 11.172 1 92.81 276 VAL B N 1
ATOM 7954 C CA . VAL B 1 276 ? -5.641 2.205 12.414 1 92.81 276 VAL B CA 1
ATOM 7955 C C . VAL B 1 276 ? -6.016 3.096 13.602 1 92.81 276 VAL B C 1
ATOM 7957 O O . VAL B 1 276 ? -6.645 2.637 14.555 1 92.81 276 VAL B O 1
ATOM 7960 N N . TYR B 1 277 ? -5.656 4.379 13.547 1 89.06 277 TYR B N 1
ATOM 7961 C CA . TYR B 1 277 ? -5.945 5.309 14.633 1 89.06 277 TYR B CA 1
ATOM 7962 C C . TYR B 1 277 ? -7.449 5.492 14.805 1 89.06 277 TYR B C 1
ATOM 7964 O O . TYR B 1 277 ? -7.957 5.449 15.93 1 89.06 277 TYR B O 1
ATOM 7972 N N . GLU B 1 278 ? -8.172 5.684 13.711 1 86.12 278 GLU B N 1
ATOM 7973 C CA . GLU B 1 278 ? -9.617 5.844 13.766 1 86.12 278 GLU B CA 1
ATOM 7974 C C . GLU B 1 278 ? -10.289 4.59 14.32 1 86.12 278 GLU B C 1
ATOM 7976 O O . GLU B 1 278 ? -11.227 4.684 15.109 1 86.12 278 GLU B O 1
ATOM 7981 N N . ALA B 1 279 ? -9.797 3.428 13.867 1 92.12 279 ALA B N 1
ATOM 7982 C CA . ALA B 1 279 ? -10.32 2.164 14.375 1 92.12 279 ALA B CA 1
ATOM 7983 C C . ALA B 1 279 ? -10.055 2.021 15.875 1 92.12 279 ALA B C 1
ATOM 7985 O O . ALA B 1 279 ? -10.898 1.515 16.609 1 92.12 279 ALA B O 1
ATOM 7986 N N . PHE B 1 280 ? -8.922 2.492 16.344 1 94 280 PHE B N 1
ATOM 7987 C CA . PHE B 1 280 ? -8.562 2.414 17.75 1 94 280 PHE B CA 1
ATOM 7988 C C . PHE B 1 280 ? -9.453 3.318 18.594 1 94 280 PHE B C 1
ATOM 7990 O O . PHE B 1 280 ? -9.906 2.928 19.672 1 94 280 PHE B O 1
ATOM 7997 N N . LYS B 1 281 ? -9.664 4.527 18.141 1 88.25 281 LYS B N 1
ATOM 7998 C CA . LYS B 1 281 ? -10.539 5.453 18.844 1 88.25 281 LYS B CA 1
ATOM 7999 C C . LYS B 1 281 ? -11.922 4.844 19.047 1 88.25 281 LYS B C 1
ATOM 8001 O O . LYS B 1 281 ? -12.477 4.91 20.156 1 88.25 281 LYS B O 1
ATOM 8006 N N . ALA B 1 282 ? -12.438 4.258 17.984 1 87.88 282 ALA B N 1
ATOM 8007 C CA . ALA B 1 282 ? -13.742 3.609 18.062 1 87.88 282 ALA B CA 1
ATOM 8008 C C . ALA B 1 282 ? -13.727 2.463 19.062 1 87.88 282 ALA B C 1
ATOM 8010 O O . ALA B 1 282 ? -14.656 2.312 19.859 1 87.88 282 ALA B O 1
ATOM 8011 N N . TYR B 1 283 ? -12.68 1.703 19.047 1 93.69 283 TYR B N 1
ATOM 8012 C CA . TYR B 1 283 ? -12.523 0.572 19.953 1 93.69 283 TYR B CA 1
ATOM 8013 C C . TYR B 1 283 ? -12.43 1.044 21.406 1 93.69 283 TYR B C 1
ATOM 8015 O O . TYR B 1 283 ? -13.094 0.495 22.281 1 93.69 283 TYR B O 1
ATOM 8023 N N . ALA B 1 284 ? -11.633 2.068 21.672 1 91.75 284 ALA B N 1
ATOM 8024 C CA . ALA B 1 284 ? -11.414 2.596 23.016 1 91.75 284 ALA B CA 1
ATOM 8025 C C . ALA B 1 284 ? -12.695 3.201 23.578 1 91.75 284 ALA B C 1
ATOM 8027 O O . ALA B 1 284 ? -12.898 3.195 24.797 1 91.75 284 ALA B O 1
ATOM 8028 N N . ARG B 1 285 ? -13.547 3.672 22.703 1 87.88 285 ARG B N 1
ATOM 8029 C CA . ARG B 1 285 ? -14.758 4.371 23.141 1 87.88 285 ARG B CA 1
ATOM 8030 C C . ARG B 1 285 ? -15.922 3.4 23.312 1 87.88 285 ARG B C 1
ATOM 8032 O O . ARG B 1 285 ? -17 3.789 23.766 1 87.88 285 ARG B O 1
ATOM 8039 N N . GLU B 1 286 ? -15.727 2.186 22.891 1 89 286 GLU B N 1
ATOM 8040 C CA . GLU B 1 286 ? -16.766 1.195 23.188 1 89 286 GLU B CA 1
ATOM 8041 C C . GLU B 1 286 ? -17.078 1.156 24.688 1 89 286 GLU B C 1
ATOM 8043 O O . GLU B 1 286 ? -16.172 1.285 25.516 1 89 286 GLU B O 1
ATOM 8048 N N . PRO B 1 287 ? -18.297 1.01 25.078 1 83.31 287 PRO B N 1
ATOM 8049 C CA . PRO B 1 287 ? -18.734 1.117 26.469 1 83.31 287 PRO B CA 1
ATOM 8050 C C . PRO B 1 287 ? -17.906 0.245 27.406 1 83.31 287 PRO B C 1
ATOM 8052 O O . PRO B 1 287 ? -17.469 0.711 28.469 1 83.31 287 PRO B O 1
ATOM 8055 N N . GLN B 1 288 ? -17.672 -0.922 27.047 1 84.69 288 GLN B N 1
ATOM 8056 C CA . GLN B 1 288 ? -16.922 -1.819 27.922 1 84.69 288 GLN B CA 1
ATOM 8057 C C . GLN B 1 288 ? -15.492 -1.33 28.109 1 84.69 288 GLN B C 1
ATOM 8059 O O . GLN B 1 288 ? -14.992 -1.295 29.234 1 84.69 288 GLN B O 1
ATOM 8064 N N . ASN B 1 289 ? -14.828 -0.977 27.094 1 83.94 289 ASN B N 1
ATOM 8065 C CA . ASN B 1 289 ? -13.445 -0.524 27.156 1 83.94 289 ASN B CA 1
ATOM 8066 C C . ASN B 1 289 ? -13.328 0.83 27.844 1 83.94 289 ASN B C 1
ATOM 8068 O O . ASN B 1 289 ? -12.367 1.081 28.578 1 83.94 289 ASN B O 1
ATOM 8072 N N . HIS B 1 290 ? -14.328 1.606 27.625 1 81.31 290 HIS B N 1
ATOM 8073 C CA . HIS B 1 290 ? -14.344 2.914 28.281 1 81.31 290 HIS B CA 1
ATOM 8074 C C . HIS B 1 290 ? -14.516 2.779 29.781 1 81.31 290 HIS B C 1
ATOM 8076 O O . HIS B 1 290 ? -13.883 3.514 30.547 1 81.31 290 HIS B O 1
ATOM 8082 N N . ALA B 1 291 ? -15.328 1.837 30.141 1 81.31 291 ALA B N 1
ATOM 8083 C CA . ALA B 1 291 ? -15.578 1.588 31.562 1 81.31 291 ALA B CA 1
ATOM 8084 C C . ALA B 1 291 ? -14.336 1.029 32.25 1 81.31 291 ALA B C 1
ATOM 8086 O O . ALA B 1 291 ? -14.062 1.355 33.406 1 81.31 291 ALA B O 1
ATOM 8087 N N . ASP B 1 292 ? -13.57 0.209 31.594 1 84.62 292 ASP B N 1
ATOM 8088 C CA . ASP B 1 292 ? -12.367 -0.411 32.125 1 84.62 292 ASP B CA 1
ATOM 8089 C C . ASP B 1 292 ? -11.273 0.626 32.375 1 84.62 292 ASP B C 1
ATOM 8091 O O . ASP B 1 292 ? -10.406 0.446 33.219 1 84.62 292 ASP B O 1
ATOM 8095 N N . GLY B 1 293 ? -11.344 1.682 31.562 1 87.31 293 GLY B N 1
ATOM 8096 C CA . GLY B 1 293 ? -10.391 2.768 31.75 1 87.31 293 GLY B CA 1
ATOM 8097 C C . GLY B 1 293 ? -9.156 2.631 30.875 1 87.31 293 GLY B C 1
ATOM 8098 O O . GLY B 1 293 ? -8.891 1.558 30.328 1 87.31 293 GLY B O 1
ATOM 8099 N N . VAL B 1 294 ? -8.344 3.545 30.859 1 90.44 294 VAL B N 1
ATOM 8100 C CA . VAL B 1 294 ? -7.188 3.656 29.984 1 90.44 294 VAL B CA 1
ATOM 8101 C C . VAL B 1 294 ? -6.051 2.777 30.5 1 90.44 294 VAL B C 1
ATOM 8103 O O . VAL B 1 294 ? -5.277 2.227 29.703 1 90.44 294 VAL B O 1
ATOM 8106 N N . ASP B 1 295 ? -5.977 2.582 31.797 1 93.06 295 ASP B N 1
ATOM 8107 C CA . ASP B 1 295 ? -4.922 1.767 32.375 1 93.06 295 ASP B CA 1
ATOM 8108 C C . ASP B 1 295 ? -5.016 0.318 31.922 1 93.06 295 ASP B C 1
ATOM 8110 O O . ASP B 1 295 ? -4.023 -0.26 31.469 1 93.06 295 ASP B O 1
ATOM 8114 N N . LYS B 1 296 ? -6.195 -0.167 32.031 1 94.06 296 LYS B N 1
ATOM 8115 C CA . LYS B 1 296 ? -6.406 -1.554 31.625 1 94.06 296 LYS B CA 1
ATOM 8116 C C . LYS B 1 296 ? -6.184 -1.729 30.141 1 94.06 296 LYS B C 1
ATOM 8118 O O . LYS B 1 296 ? -5.641 -2.746 29.703 1 94.06 296 LYS B O 1
ATOM 8123 N N . LEU B 1 297 ? -6.648 -0.765 29.391 1 94.44 297 LEU B N 1
ATOM 8124 C CA . LEU B 1 297 ? -6.484 -0.808 27.938 1 94.44 297 LEU B CA 1
ATOM 8125 C C . LEU B 1 297 ? -5.004 -0.825 27.562 1 94.44 297 LEU B C 1
ATOM 8127 O O . LEU B 1 297 ? -4.586 -1.626 26.719 1 94.44 297 LEU B O 1
ATOM 8131 N N . LEU B 1 298 ? -4.238 0.021 28.141 1 95.06 298 LEU B N 1
ATOM 8132 C CA . LEU B 1 298 ? -2.814 0.118 27.828 1 95.06 298 LEU B CA 1
ATOM 8133 C C . LEU B 1 298 ? -2.07 -1.132 28.281 1 95.06 298 LEU B C 1
ATOM 8135 O O . LEU B 1 298 ? -1.133 -1.579 27.625 1 95.06 298 LEU B O 1
ATOM 8139 N N . LYS B 1 299 ? -2.447 -1.576 29.406 1 95.62 299 LYS B N 1
ATOM 8140 C CA . LYS B 1 299 ? -1.854 -2.818 29.891 1 95.62 299 LYS B CA 1
ATOM 8141 C C . LYS B 1 299 ? -2.109 -3.967 28.906 1 95.62 299 LYS B C 1
ATOM 8143 O O . LYS B 1 299 ? -1.218 -4.773 28.656 1 95.62 299 LYS B O 1
ATOM 8148 N N . ASP B 1 300 ? -3.279 -3.975 28.453 1 96.19 300 ASP B N 1
ATOM 8149 C CA . ASP B 1 300 ? -3.641 -5.012 27.484 1 96.19 300 ASP B CA 1
ATOM 8150 C C . ASP B 1 300 ? -2.82 -4.879 26.203 1 96.19 300 ASP B C 1
ATOM 8152 O O . ASP B 1 300 ? -2.316 -5.871 25.688 1 96.19 300 ASP B O 1
ATOM 8156 N N . ILE B 1 301 ? -2.691 -3.682 25.688 1 96.88 301 ILE B N 1
ATOM 8157 C CA . ILE B 1 301 ? -1.914 -3.422 24.484 1 96.88 301 ILE B CA 1
ATOM 8158 C C . ILE B 1 301 ? -0.461 -3.834 24.703 1 96.88 301 ILE B C 1
ATOM 8160 O O . ILE B 1 301 ? 0.156 -4.457 23.828 1 96.88 301 ILE B O 1
ATOM 8164 N N . GLN B 1 302 ? 0.065 -3.477 25.828 1 96.75 302 GLN B N 1
ATOM 8165 C CA . GLN B 1 302 ? 1.446 -3.822 26.156 1 96.75 302 GLN B CA 1
ATOM 8166 C C . GLN B 1 302 ? 1.646 -5.336 26.172 1 96.75 302 GLN B C 1
ATOM 8168 O O . GLN B 1 302 ? 2.648 -5.836 25.656 1 96.75 302 GLN B O 1
ATOM 8173 N N . THR B 1 303 ? 0.713 -6.008 26.766 1 97.38 303 THR B N 1
ATOM 8174 C CA . THR B 1 303 ? 0.782 -7.461 26.828 1 97.38 303 THR B CA 1
ATOM 8175 C C . THR B 1 303 ? 0.847 -8.062 25.422 1 97.38 303 THR B C 1
ATOM 8177 O O . THR B 1 303 ? 1.706 -8.898 25.141 1 97.38 303 THR B O 1
ATOM 8180 N N . TYR B 1 304 ? 0.011 -7.656 24.609 1 97.88 304 TYR B N 1
ATOM 8181 C CA . TYR B 1 304 ? -0.048 -8.203 23.266 1 97.88 304 TYR B CA 1
ATOM 8182 C C . TYR B 1 304 ? 1.146 -7.738 22.438 1 97.88 304 TYR B C 1
ATOM 8184 O O . TYR B 1 304 ? 1.581 -8.438 21.516 1 97.88 304 TYR B O 1
ATOM 8192 N N . ALA B 1 305 ? 1.623 -6.516 22.703 1 97.5 305 ALA B N 1
ATOM 8193 C CA . ALA B 1 305 ? 2.85 -6.059 22.062 1 97.5 305 ALA B CA 1
ATOM 8194 C C . ALA B 1 305 ? 4.012 -7 22.359 1 97.5 305 ALA B C 1
ATOM 8196 O O . ALA B 1 305 ? 4.828 -7.285 21.484 1 97.5 305 ALA B O 1
ATOM 8197 N N . CYS B 1 306 ? 4.051 -7.457 23.578 1 96.62 306 CYS B N 1
ATOM 8198 C CA . CYS B 1 306 ? 5.09 -8.398 23.953 1 96.62 306 CYS B CA 1
ATOM 8199 C C . CYS B 1 306 ? 4.941 -9.719 23.203 1 96.62 306 CYS B C 1
ATOM 8201 O O . CYS B 1 306 ? 5.934 -10.297 22.75 1 96.62 306 CYS B O 1
ATOM 8203 N N . TYR B 1 307 ? 3.67 -10.172 23.078 1 97.81 307 TYR B N 1
ATOM 8204 C CA . TYR B 1 307 ? 3.424 -11.359 22.281 1 97.81 307 TYR B CA 1
ATOM 8205 C C . TYR B 1 307 ? 3.936 -11.172 20.859 1 97.81 307 TYR B C 1
ATOM 8207 O O . TYR B 1 307 ? 4.598 -12.055 20.297 1 97.81 307 TYR B O 1
ATOM 8215 N N . TYR B 1 308 ? 3.635 -10.039 20.297 1 97.62 308 TYR B N 1
ATOM 8216 C CA . TYR B 1 308 ? 4.023 -9.734 18.922 1 97.62 308 TYR B CA 1
ATOM 8217 C C . TYR B 1 308 ? 5.539 -9.742 18.766 1 97.62 308 TYR B C 1
ATOM 8219 O O . TYR B 1 308 ? 6.07 -10.32 17.812 1 97.62 308 TYR B O 1
ATOM 8227 N N . CYS B 1 309 ? 6.25 -9.109 19.688 1 95.75 309 CYS B N 1
ATOM 8228 C CA . CYS B 1 309 ? 7.707 -9.039 19.625 1 95.75 309 CYS B CA 1
ATOM 8229 C C . CYS B 1 309 ? 8.32 -10.43 19.766 1 95.75 309 CYS B C 1
ATOM 8231 O O . CYS B 1 309 ? 9.32 -10.734 19.094 1 95.75 309 CYS B O 1
ATOM 8233 N N . ALA B 1 310 ? 7.699 -11.211 20.562 1 95.69 310 ALA B N 1
ATOM 8234 C CA . ALA B 1 310 ? 8.172 -12.586 20.703 1 95.69 310 ALA B CA 1
ATOM 8235 C C . ALA B 1 310 ? 8.102 -13.336 19.375 1 95.69 310 ALA B C 1
ATOM 8237 O O . ALA B 1 310 ? 9.016 -14.094 19.031 1 95.69 310 ALA B O 1
ATOM 8238 N N . MET B 1 311 ? 7.117 -13.078 18.656 1 96.44 311 MET B N 1
ATOM 8239 C CA . MET B 1 311 ? 6.879 -13.82 17.422 1 96.44 311 MET B CA 1
ATOM 8240 C C . MET B 1 311 ? 7.598 -13.164 16.25 1 96.44 311 MET B C 1
ATOM 8242 O O . MET B 1 311 ? 8.281 -13.844 15.477 1 96.44 311 MET B O 1
ATOM 8246 N N . ALA B 1 312 ? 7.477 -11.867 16.125 1 93.12 312 ALA B N 1
ATOM 8247 C CA . ALA B 1 312 ? 7.891 -11.164 14.914 1 93.12 312 ALA B CA 1
ATOM 8248 C C . ALA B 1 312 ? 9.336 -10.672 15.031 1 93.12 312 ALA B C 1
ATOM 8250 O O . ALA B 1 312 ? 10.008 -10.461 14.023 1 93.12 312 ALA B O 1
ATOM 8251 N N . LEU B 1 313 ? 9.852 -10.492 16.281 1 89.06 313 LEU B N 1
ATOM 8252 C CA . LEU B 1 313 ? 11.164 -9.883 16.469 1 89.06 313 LEU B CA 1
ATOM 8253 C C . LEU B 1 313 ? 12.109 -10.828 17.203 1 89.06 313 LEU B C 1
ATOM 8255 O O . LEU B 1 313 ? 13.039 -10.383 17.875 1 89.06 313 LEU B O 1
ATOM 8259 N N . ASP B 1 314 ? 11.773 -12.109 17.203 1 87.62 314 ASP B N 1
ATOM 8260 C CA . ASP B 1 314 ? 12.625 -13.18 17.688 1 87.62 314 ASP B CA 1
ATOM 8261 C C . ASP B 1 314 ? 12.969 -13 19.172 1 87.62 314 ASP B C 1
ATOM 8263 O O . ASP B 1 314 ? 14.125 -13.109 19.562 1 87.62 314 ASP B O 1
ATOM 8267 N N . LYS B 1 315 ? 12.023 -12.664 19.984 1 91 315 LYS B N 1
ATOM 8268 C CA . LYS B 1 315 ? 12.234 -12.453 21.406 1 91 315 LYS B CA 1
ATOM 8269 C C . LYS B 1 315 ? 11.609 -13.578 22.234 1 91 315 LYS B C 1
ATOM 8271 O O . LYS B 1 315 ? 11.539 -13.492 23.453 1 91 315 LYS B O 1
ATOM 8276 N N . GLU B 1 316 ? 11.164 -14.648 21.516 1 95.12 316 GLU B N 1
ATOM 8277 C CA . GLU B 1 316 ? 10.562 -15.789 22.188 1 95.12 316 GLU B CA 1
ATOM 8278 C C . GLU B 1 316 ? 11.609 -16.578 22.969 1 95.12 316 GLU B C 1
ATOM 8280 O O . GLU B 1 316 ? 12.609 -17.016 22.406 1 95.12 316 GLU B O 1
ATOM 8285 N N . PRO B 1 317 ? 11.383 -16.75 24.25 1 94.31 317 PRO B N 1
ATOM 8286 C CA . PRO B 1 317 ? 12.375 -17.469 25.078 1 94.31 317 PRO B CA 1
ATOM 8287 C C . PRO B 1 317 ? 12.344 -18.984 24.859 1 94.31 317 PRO B C 1
ATOM 8289 O O . PRO B 1 317 ? 13.383 -19.641 24.953 1 94.31 317 PRO B O 1
ATOM 8292 N N . ASP B 1 318 ? 11.141 -19.531 24.609 1 95.5 318 ASP B N 1
ATOM 8293 C CA . ASP B 1 318 ? 11.047 -20.969 24.344 1 95.5 318 ASP B CA 1
ATOM 8294 C C . ASP B 1 318 ? 11.68 -21.344 23.016 1 95.5 318 ASP B C 1
ATOM 8296 O O . ASP B 1 318 ? 11.281 -20.812 21.969 1 95.5 318 ASP B O 1
ATOM 8300 N N . LYS B 1 319 ? 12.594 -22.172 22.969 1 92.06 319 LYS B N 1
ATOM 8301 C CA . LYS B 1 319 ? 13.398 -22.5 21.797 1 92.06 319 LYS B CA 1
ATOM 8302 C C . LYS B 1 319 ? 12.539 -23.109 20.688 1 92.06 319 LYS B C 1
ATOM 8304 O O . LYS B 1 319 ? 12.719 -22.797 19.516 1 92.06 319 LYS B O 1
ATOM 8309 N N . GLN B 1 320 ? 11.648 -23.984 21.062 1 93.62 320 GLN B N 1
ATOM 8310 C CA . GLN B 1 320 ? 10.812 -24.656 20.062 1 93.62 320 GLN B CA 1
ATOM 8311 C C . GLN B 1 320 ? 9.836 -23.672 19.422 1 93.62 320 GLN B C 1
ATOM 8313 O O . GLN B 1 320 ? 9.633 -23.688 18.203 1 93.62 320 GLN B O 1
ATOM 8318 N N . LEU B 1 321 ? 9.227 -22.859 20.281 1 97.06 321 LEU B N 1
ATOM 8319 C CA . LEU B 1 321 ? 8.32 -21.859 19.75 1 97.06 321 LEU B CA 1
ATOM 8320 C C . LEU B 1 321 ? 9.07 -20.859 18.875 1 97.06 321 LEU B C 1
ATOM 8322 O O . LEU B 1 321 ? 8.578 -20.438 17.828 1 97.06 321 LEU B O 1
ATOM 8326 N N . SER B 1 322 ? 10.242 -20.484 19.328 1 95.5 322 SER B N 1
ATOM 8327 C CA . SER B 1 322 ? 11.07 -19.562 18.578 1 95.5 322 SER B CA 1
ATOM 8328 C C . SER B 1 322 ? 11.352 -20.094 17.172 1 95.5 322 SER B C 1
ATOM 8330 O O . SER B 1 322 ? 11.305 -19.344 16.203 1 95.5 322 SER B O 1
ATOM 8332 N N . LEU B 1 323 ? 11.633 -21.344 17.078 1 92.5 323 LEU B N 1
ATOM 8333 C CA . LEU B 1 323 ? 11.867 -21.969 15.773 1 92.5 323 LEU B CA 1
ATOM 8334 C C . LEU B 1 323 ? 10.609 -21.922 14.922 1 92.5 323 LEU B C 1
ATOM 8336 O O . LEU B 1 323 ? 10.68 -21.672 13.711 1 92.5 323 LEU B O 1
ATOM 8340 N N . GLY B 1 324 ? 9.484 -22.25 15.539 1 95.38 324 GLY B N 1
ATOM 8341 C CA . GLY B 1 324 ? 8.219 -22.172 14.82 1 95.38 324 GLY B CA 1
ATOM 8342 C C . GLY B 1 324 ? 7.934 -20.797 14.273 1 95.38 324 GLY B C 1
ATOM 8343 O O . GLY B 1 324 ? 7.523 -20.656 13.117 1 95.38 324 GLY B O 1
ATOM 8344 N N . PHE B 1 325 ? 8.188 -19.797 15.102 1 96.06 325 PHE B N 1
ATOM 8345 C CA . PHE B 1 325 ? 7.945 -18.422 14.68 1 96.06 325 PHE B CA 1
ATOM 8346 C C . PHE B 1 325 ? 8.922 -18.016 13.578 1 96.06 325 PHE B C 1
ATOM 8348 O O . PHE B 1 325 ? 8.562 -17.266 12.672 1 96.06 325 PHE B O 1
ATOM 8355 N N . ARG B 1 326 ? 10.125 -18.438 13.633 1 91.06 326 ARG B N 1
ATOM 8356 C CA . ARG B 1 326 ? 11.109 -18.156 12.594 1 91.06 326 ARG B CA 1
ATOM 8357 C C . ARG B 1 326 ? 10.664 -18.703 11.25 1 91.06 326 ARG B C 1
ATOM 8359 O O . ARG B 1 326 ? 10.805 -18.047 10.219 1 91.06 326 ARG B O 1
ATOM 8366 N N . ASP B 1 327 ? 10.172 -19.906 11.281 1 93.12 327 ASP B N 1
ATOM 8367 C CA . ASP B 1 327 ? 9.672 -20.531 10.055 1 93.12 327 ASP B CA 1
ATOM 8368 C C . ASP B 1 327 ? 8.516 -19.719 9.461 1 93.12 327 ASP B C 1
ATOM 8370 O O . ASP B 1 327 ? 8.438 -19.531 8.25 1 93.12 327 ASP B O 1
ATOM 8374 N N . LEU B 1 328 ? 7.637 -19.25 10.328 1 94.69 328 LEU B N 1
ATOM 8375 C CA . LEU B 1 328 ? 6.508 -18.453 9.867 1 94.69 328 LEU B CA 1
ATOM 8376 C C . LEU B 1 328 ? 6.988 -17.141 9.258 1 94.69 328 LEU B C 1
ATOM 8378 O O . LEU B 1 328 ? 6.438 -16.672 8.266 1 94.69 328 LEU B O 1
ATOM 8382 N N . ARG B 1 329 ? 7.988 -16.516 9.852 1 90.44 329 ARG B N 1
ATOM 8383 C CA . ARG B 1 329 ? 8.531 -15.273 9.328 1 90.44 329 ARG B CA 1
ATOM 8384 C C . ARG B 1 329 ? 9.18 -15.492 7.961 1 90.44 329 ARG B C 1
ATOM 8386 O O . ARG B 1 329 ? 9.023 -14.664 7.059 1 90.44 329 ARG B O 1
ATOM 8393 N N . GLU B 1 330 ? 9.867 -16.562 7.812 1 86.56 330 GLU B N 1
ATOM 8394 C CA . GLU B 1 330 ? 10.508 -16.875 6.535 1 86.56 330 GLU B CA 1
ATOM 8395 C C . GLU B 1 330 ? 9.469 -17.078 5.434 1 86.56 330 GLU B C 1
ATOM 8397 O O . GLU B 1 330 ? 9.711 -16.734 4.277 1 86.56 330 GLU B O 1
ATOM 8402 N N . LEU B 1 331 ? 8.336 -17.656 5.859 1 89.56 331 LEU B N 1
ATOM 8403 C CA . LEU B 1 331 ? 7.254 -17.906 4.914 1 89.56 331 LEU B CA 1
ATOM 8404 C C . LEU B 1 331 ? 6.441 -16.625 4.688 1 89.56 331 LEU B C 1
ATOM 8406 O O . LEU B 1 331 ? 5.574 -16.594 3.811 1 89.56 331 LEU B O 1
ATOM 8410 N N . LYS B 1 332 ? 6.723 -15.57 5.52 1 85.81 332 LYS B N 1
ATOM 8411 C CA . LYS B 1 332 ? 6.059 -14.273 5.43 1 85.81 332 LYS B CA 1
ATOM 8412 C C . LYS B 1 332 ? 4.555 -14.406 5.641 1 85.81 332 LYS B C 1
ATOM 8414 O O . LYS B 1 332 ? 3.762 -13.93 4.828 1 85.81 332 LYS B O 1
ATOM 8419 N N . VAL B 1 333 ? 4.184 -15.047 6.668 1 89.88 333 VAL B N 1
ATOM 8420 C CA . VAL B 1 333 ? 2.783 -15.273 7 1 89.88 333 VAL B CA 1
ATOM 8421 C C . VAL B 1 333 ? 2.307 -14.227 8 1 89.88 333 VAL B C 1
ATOM 8423 O O . VAL B 1 333 ? 1.739 -14.57 9.039 1 89.88 333 VAL B O 1
ATOM 8426 N N . ASP B 1 334 ? 2.402 -12.961 7.734 1 89.75 334 ASP B N 1
ATOM 8427 C CA . ASP B 1 334 ? 2.025 -11.883 8.641 1 89.75 334 ASP B CA 1
ATOM 8428 C C . ASP B 1 334 ? 0.513 -11.844 8.852 1 89.75 334 ASP B C 1
ATOM 8430 O O . ASP B 1 334 ? 0.037 -11.414 9.898 1 89.75 334 ASP B O 1
ATOM 8434 N N . VAL B 1 335 ? -0.188 -12.359 7.891 1 92.19 335 VAL B N 1
ATOM 8435 C CA . VAL B 1 335 ? -1.646 -12.312 7.906 1 92.19 335 VAL B CA 1
ATOM 8436 C C . VAL B 1 335 ? -2.178 -13.164 9.062 1 92.19 335 VAL B C 1
ATOM 8438 O O . VAL B 1 335 ? -3.326 -13.008 9.477 1 92.19 335 VAL B O 1
ATOM 8441 N N . ALA B 1 336 ? -1.342 -14.039 9.648 1 96.12 336 ALA B N 1
ATOM 8442 C CA . ALA B 1 336 ? -1.785 -14.961 10.695 1 96.12 336 ALA B CA 1
ATOM 8443 C C . ALA B 1 336 ? -1.618 -14.344 12.078 1 96.12 336 ALA B C 1
ATOM 8445 O O . ALA B 1 336 ? -2.084 -14.898 13.078 1 96.12 336 ALA B O 1
ATOM 8446 N N . TYR B 1 337 ? -1.057 -13.195 12.211 1 97 337 TYR B N 1
ATOM 8447 C CA . TYR B 1 337 ? -0.68 -12.625 13.5 1 97 337 TYR B CA 1
ATOM 8448 C C . TYR B 1 337 ? -1.909 -12.359 14.359 1 97 337 TYR B C 1
ATOM 8450 O O . TYR B 1 337 ? -1.89 -12.594 15.57 1 97 337 TYR B O 1
ATOM 8458 N N . PRO B 1 338 ? -3.031 -11.844 13.789 1 96.75 338 PRO B N 1
ATOM 8459 C CA . PRO B 1 338 ? -4.195 -11.648 14.656 1 96.75 338 PRO B CA 1
ATOM 8460 C C . PRO B 1 338 ? -4.605 -12.93 15.391 1 96.75 338 PRO B C 1
ATOM 8462 O O . PRO B 1 338 ? -4.922 -12.891 16.578 1 96.75 338 PRO B O 1
ATOM 8465 N N . PHE B 1 339 ? -4.527 -14.078 14.773 1 96.81 339 PHE B N 1
ATOM 8466 C CA . PHE B 1 339 ? -4.883 -15.367 15.367 1 96.81 339 PHE B CA 1
ATOM 8467 C C . PHE B 1 339 ? -3.793 -15.844 16.312 1 96.81 339 PHE B C 1
ATOM 8469 O O . PHE B 1 339 ? -4.086 -16.297 17.422 1 96.81 339 PHE B O 1
ATOM 8476 N N . LEU B 1 340 ? -2.529 -15.656 15.891 1 98.25 340 LEU B N 1
ATOM 8477 C CA . LEU B 1 340 ? -1.394 -16.094 16.703 1 98.25 340 LEU B CA 1
ATOM 8478 C C . LEU B 1 340 ? -1.329 -15.305 18 1 98.25 340 LEU B C 1
ATOM 8480 O O . LEU B 1 340 ? -0.92 -15.844 19.031 1 98.25 340 LEU B O 1
ATOM 8484 N N . LEU B 1 341 ? -1.698 -14.039 17.969 1 98.12 341 LEU B N 1
ATOM 8485 C CA . LEU B 1 341 ? -1.734 -13.227 19.188 1 98.12 341 LEU B CA 1
ATOM 8486 C C . LEU B 1 341 ? -2.713 -13.805 20.203 1 98.12 341 LEU B C 1
ATOM 8488 O O . LEU B 1 341 ? -2.414 -13.859 21.391 1 98.12 341 LEU B O 1
ATOM 8492 N N . GLU B 1 342 ? -3.801 -14.266 19.75 1 96.44 342 GLU B N 1
ATOM 8493 C CA . GLU B 1 342 ? -4.801 -14.867 20.625 1 96.44 342 GLU B CA 1
ATOM 8494 C C . GLU B 1 342 ? -4.301 -16.188 21.219 1 96.44 342 GLU B C 1
ATOM 8496 O O . GLU B 1 342 ? -4.523 -16.469 22.391 1 96.44 342 GLU B O 1
ATOM 8501 N N . LEU B 1 343 ? -3.691 -16.938 20.359 1 97.88 343 LEU B N 1
ATOM 8502 C CA . LEU B 1 343 ? -3.139 -18.203 20.828 1 97.88 343 LEU B CA 1
ATOM 8503 C C . LEU B 1 343 ? -2.066 -17.969 21.891 1 97.88 343 LEU B C 1
ATOM 8505 O O . LEU B 1 343 ? -2.016 -18.688 22.891 1 97.88 343 LEU B O 1
ATOM 8509 N N . TYR B 1 344 ? -1.217 -17.016 21.641 1 98.31 344 TYR B N 1
ATOM 8510 C CA . TYR B 1 344 ? -0.157 -16.719 22.594 1 98.31 344 TYR B CA 1
ATOM 8511 C C . TYR B 1 344 ? -0.738 -16.297 23.938 1 98.31 344 TYR B C 1
ATOM 8513 O O . TYR B 1 344 ? -0.219 -16.672 24.984 1 98.31 344 TYR B O 1
ATOM 8521 N N . HIS B 1 345 ? -1.762 -15.445 23.891 1 97.62 345 HIS B N 1
ATOM 8522 C CA . HIS B 1 345 ? -2.438 -15.023 25.109 1 97.62 345 HIS B CA 1
ATOM 8523 C C . HIS B 1 345 ? -2.941 -16.234 25.906 1 97.62 345 HIS B C 1
ATOM 8525 O O . HIS B 1 345 ? -2.752 -16.297 27.125 1 97.62 345 HIS B O 1
ATOM 8531 N N . ASP B 1 346 ? -3.572 -17.172 25.234 1 97.31 346 ASP B N 1
ATOM 8532 C CA . ASP B 1 346 ? -4.113 -18.359 25.891 1 97.31 346 ASP B CA 1
ATOM 8533 C C . ASP B 1 346 ? -2.99 -19.25 26.422 1 97.31 346 ASP B C 1
ATOM 8535 O O . ASP B 1 346 ? -3.143 -19.906 27.453 1 97.31 346 ASP B O 1
ATOM 8539 N N . TYR B 1 347 ? -1.923 -19.297 25.656 1 97.75 347 TYR B N 1
ATOM 8540 C CA . TYR B 1 347 ? -0.736 -20.016 26.109 1 97.75 347 TYR B CA 1
ATOM 8541 C C . TYR B 1 347 ? -0.196 -19.422 27.406 1 97.75 347 TYR B C 1
ATOM 8543 O O . TYR B 1 347 ? 0.069 -20.156 28.359 1 97.75 347 TYR B O 1
ATOM 8551 N N . GLN B 1 348 ? -0.111 -18.109 27.516 1 96.75 348 GLN B N 1
ATOM 8552 C CA . GLN B 1 348 ? 0.422 -17.438 28.688 1 96.75 348 GLN B CA 1
ATOM 8553 C C . GLN B 1 348 ? -0.519 -17.578 29.891 1 96.75 348 GLN B C 1
ATOM 8555 O O . GLN B 1 348 ? -0.085 -17.5 31.031 1 96.75 348 GLN B O 1
ATOM 8560 N N . HIS B 1 349 ? -1.768 -17.875 29.656 1 96 349 HIS B N 1
ATOM 8561 C CA . HIS B 1 349 ? -2.742 -18 30.734 1 96 349 HIS B CA 1
ATOM 8562 C C . HIS B 1 349 ? -3.092 -19.469 30.984 1 96 349 HIS B C 1
ATOM 8564 O O . HIS B 1 349 ? -4.102 -19.766 31.625 1 96 349 HIS B O 1
ATOM 8570 N N . ASP B 1 350 ? -2.424 -20.312 30.344 1 94.19 350 ASP B N 1
ATOM 8571 C CA . ASP B 1 350 ? -2.461 -21.75 30.594 1 94.19 350 ASP B CA 1
ATOM 8572 C C . ASP B 1 350 ? -3.742 -22.375 30.047 1 94.19 350 ASP B C 1
ATOM 8574 O O . ASP B 1 350 ? -4.199 -23.406 30.547 1 94.19 350 ASP B O 1
ATOM 8578 N N . ASP B 1 351 ? -4.32 -21.703 29.109 1 94.94 351 ASP B N 1
ATOM 8579 C CA . ASP B 1 351 ? -5.465 -22.281 28.406 1 94.94 351 ASP B CA 1
ATOM 8580 C C . ASP B 1 351 ? -5.012 -23.125 27.219 1 94.94 351 ASP B C 1
ATOM 8582 O O . ASP B 1 351 ? -5.789 -23.922 26.672 1 94.94 351 ASP B O 1
ATOM 8586 N N . LEU B 1 352 ? -3.828 -22.984 26.797 1 96.25 352 LEU B N 1
ATOM 8587 C CA . LEU B 1 352 ? -3.211 -23.688 25.672 1 96.25 352 LEU B CA 1
ATOM 8588 C C . LEU B 1 352 ? -1.817 -24.188 26.047 1 96.25 352 LEU B C 1
ATOM 8590 O O . LEU B 1 352 ? -0.964 -23.391 26.453 1 96.25 352 LEU B O 1
ATOM 8594 N N . SER B 1 353 ? -1.56 -25.391 25.953 1 96.44 353 SER B N 1
ATOM 8595 C CA . SER B 1 353 ? -0.256 -25.953 26.297 1 96.44 353 SER B CA 1
ATOM 8596 C C . SER B 1 353 ? 0.799 -25.578 25.266 1 96.44 353 SER B C 1
ATOM 8598 O O . SER B 1 353 ? 0.467 -25.25 24.125 1 96.44 353 SER B O 1
ATOM 8600 N N . VAL B 1 354 ? 2.043 -25.609 25.625 1 97 354 VAL B N 1
ATOM 8601 C CA . VAL B 1 354 ? 3.145 -25.281 24.719 1 97 354 VAL B CA 1
ATOM 8602 C C . VAL B 1 354 ? 3.143 -26.234 23.547 1 97 354 VAL B C 1
ATOM 8604 O O . VAL B 1 354 ? 3.395 -25.828 22.406 1 97 354 VAL B O 1
ATOM 8607 N N . ALA B 1 355 ? 2.873 -27.484 23.812 1 96.44 355 ALA B N 1
ATOM 8608 C CA . ALA B 1 355 ? 2.848 -28.5 22.766 1 96.44 355 ALA B CA 1
ATOM 8609 C C . ALA B 1 355 ? 1.744 -28.219 21.75 1 96.44 355 ALA B C 1
ATOM 8611 O O . ALA B 1 355 ? 1.966 -28.297 20.531 1 96.44 355 ALA B O 1
ATOM 8612 N N . ASP B 1 356 ? 0.556 -27.891 22.281 1 97 356 ASP B N 1
ATOM 8613 C CA . ASP B 1 356 ? -0.57 -27.578 21.391 1 97 356 ASP B CA 1
ATOM 8614 C C . ASP B 1 356 ? -0.329 -26.297 20.625 1 97 356 ASP B C 1
ATOM 8616 O O . ASP B 1 356 ? -0.737 -26.172 19.469 1 97 356 ASP B O 1
ATOM 8620 N N . PHE B 1 357 ? 0.272 -25.359 21.297 1 98.19 357 PHE B N 1
ATOM 8621 C CA . PHE B 1 357 ? 0.599 -24.109 20.625 1 98.19 357 PHE B CA 1
ATOM 8622 C C . PHE B 1 357 ? 1.552 -24.344 19.469 1 98.19 357 PHE B C 1
ATOM 8624 O O . PHE B 1 357 ? 1.329 -23.844 18.359 1 98.19 357 PHE B O 1
ATOM 8631 N N . LEU B 1 358 ? 2.592 -25.109 19.703 1 97.88 358 LEU B N 1
ATOM 8632 C CA . LEU B 1 358 ? 3.547 -25.453 18.656 1 97.88 358 LEU B CA 1
ATOM 8633 C C . LEU B 1 358 ? 2.859 -26.188 17.516 1 97.88 358 LEU B C 1
ATOM 8635 O O . LEU B 1 358 ? 3.129 -25.922 16.344 1 97.88 358 LEU B O 1
ATOM 8639 N N . ALA B 1 359 ? 1.995 -27.109 17.891 1 97.62 359 ALA B N 1
ATOM 8640 C CA . ALA B 1 359 ? 1.261 -27.859 16.875 1 97.62 359 ALA B CA 1
ATOM 8641 C C . ALA B 1 359 ? 0.403 -26.938 16.016 1 97.62 359 ALA B C 1
ATOM 8643 O O . ALA B 1 359 ? 0.276 -27.156 14.805 1 97.62 359 ALA B O 1
ATOM 8644 N N . ALA B 1 360 ? -0.225 -25.969 16.656 1 97.88 360 ALA B N 1
ATOM 8645 C CA . ALA B 1 360 ? -1.034 -25 15.922 1 97.88 360 ALA B CA 1
ATOM 8646 C C . ALA B 1 360 ? -0.174 -24.188 14.953 1 97.88 360 ALA B C 1
ATOM 8648 O O . ALA B 1 360 ? -0.572 -23.953 13.812 1 97.88 360 ALA B O 1
ATOM 8649 N N . ILE B 1 361 ? 1.001 -23.75 15.414 1 98.12 361 ILE B N 1
ATOM 8650 C CA . ILE B 1 361 ? 1.939 -23.016 14.586 1 98.12 361 ILE B CA 1
ATOM 8651 C C . ILE B 1 361 ? 2.312 -23.844 13.359 1 98.12 361 ILE B C 1
ATOM 8653 O O . ILE B 1 361 ? 2.295 -23.328 12.234 1 98.12 361 ILE B O 1
ATOM 8657 N N . ARG B 1 362 ? 2.578 -25.078 13.562 1 97.81 362 ARG B N 1
ATOM 8658 C CA . ARG B 1 362 ? 2.965 -25.969 12.477 1 97.81 362 ARG B CA 1
ATOM 8659 C C . ARG B 1 362 ? 1.81 -26.172 11.5 1 97.81 362 ARG B C 1
ATOM 8661 O O . ARG B 1 362 ? 2.025 -26.297 10.297 1 97.81 362 ARG B O 1
ATOM 8668 N N . LEU B 1 363 ? 0.657 -26.234 12.039 1 97.75 363 LEU B N 1
ATOM 8669 C CA . LEU B 1 363 ? -0.523 -26.375 11.195 1 97.75 363 LEU B CA 1
ATOM 8670 C C . LEU B 1 363 ? -0.715 -25.156 10.305 1 97.75 363 LEU B C 1
ATOM 8672 O O . LEU B 1 363 ? -1.03 -25.297 9.125 1 97.75 363 LEU B O 1
ATOM 8676 N N . ILE B 1 364 ? -0.586 -23.984 10.891 1 97.5 364 ILE B N 1
ATOM 8677 C CA . ILE B 1 364 ? -0.692 -22.734 10.133 1 97.5 364 ILE B CA 1
ATOM 8678 C C . ILE B 1 364 ? 0.391 -22.688 9.062 1 97.5 364 ILE B C 1
ATOM 8680 O O . ILE B 1 364 ? 0.119 -22.328 7.91 1 97.5 364 ILE B O 1
ATOM 8684 N N . GLU B 1 365 ? 1.599 -23.031 9.453 1 97.31 365 GLU B N 1
ATOM 8685 C CA . GLU B 1 365 ? 2.717 -23.109 8.523 1 97.31 365 GLU B CA 1
ATOM 8686 C C . GLU B 1 365 ? 2.383 -24.031 7.344 1 97.31 365 GLU B C 1
ATOM 8688 O O . GLU B 1 365 ? 2.582 -23.656 6.188 1 97.31 365 GLU B O 1
ATOM 8693 N N . SER B 1 366 ? 1.863 -25.172 7.668 1 97.94 366 SER B N 1
ATOM 8694 C CA . SER B 1 366 ? 1.521 -26.172 6.656 1 97.94 366 SER B CA 1
ATOM 8695 C C . SER B 1 366 ? 0.415 -25.656 5.734 1 97.94 366 SER B C 1
ATOM 8697 O O . SER B 1 366 ? 0.49 -25.828 4.516 1 97.94 366 SER B O 1
ATOM 8699 N N . TYR B 1 367 ? -0.597 -25.062 6.336 1 97.56 367 TYR B N 1
ATOM 8700 C CA . TYR B 1 367 ? -1.712 -24.516 5.566 1 97.56 367 TYR B CA 1
ATOM 8701 C C . TYR B 1 367 ? -1.222 -23.531 4.516 1 97.56 367 TYR B C 1
ATOM 8703 O O . TYR B 1 367 ? -1.567 -23.641 3.34 1 97.56 367 TYR B O 1
ATOM 8711 N N . VAL B 1 368 ? -0.367 -22.656 4.918 1 96.12 368 VAL B N 1
ATOM 8712 C CA . VAL B 1 368 ? 0.092 -21.594 4.039 1 96.12 368 VAL B CA 1
ATOM 8713 C C . VAL B 1 368 ? 1.042 -22.156 2.986 1 96.12 368 VAL B C 1
ATOM 8715 O O . VAL B 1 368 ? 0.939 -21.812 1.803 1 96.12 368 VAL B O 1
ATOM 8718 N N . PHE B 1 369 ? 1.964 -22.984 3.365 1 96.62 369 PHE B N 1
ATOM 8719 C CA . PHE B 1 369 ? 2.945 -23.516 2.43 1 96.62 369 PHE B CA 1
ATOM 8720 C C . PHE B 1 369 ? 2.271 -24.406 1.391 1 96.62 369 PHE B C 1
ATOM 8722 O O . PHE B 1 369 ? 2.576 -24.312 0.199 1 96.62 369 PHE B O 1
ATOM 8729 N N . ARG B 1 370 ? 1.358 -25.328 1.85 1 97 370 ARG B N 1
ATOM 8730 C CA . ARG B 1 370 ? 0.652 -26.203 0.918 1 97 370 ARG B CA 1
ATOM 8731 C C . ARG B 1 370 ? -0.129 -25.391 -0.11 1 97 370 ARG B C 1
ATOM 8733 O O . ARG B 1 370 ? -0.145 -25.734 -1.295 1 97 370 ARG B O 1
ATOM 8740 N N . ARG B 1 371 ? -0.72 -24.391 0.332 1 93.94 371 ARG B N 1
ATOM 8741 C CA . ARG B 1 371 ? -1.47 -23.531 -0.578 1 93.94 371 ARG B CA 1
ATOM 8742 C C . ARG B 1 371 ? -0.543 -22.859 -1.588 1 93.94 371 ARG B C 1
ATOM 8744 O O . ARG B 1 371 ? -0.875 -22.766 -2.771 1 93.94 371 ARG B O 1
ATOM 8751 N N . ALA B 1 372 ? 0.553 -22.344 -1.15 1 91.94 372 ALA B N 1
ATOM 8752 C CA . ALA B 1 372 ? 1.526 -21.734 -2.047 1 91.94 372 ALA B CA 1
ATOM 8753 C C . ALA B 1 372 ? 1.999 -22.719 -3.109 1 91.94 372 ALA B C 1
ATOM 8755 O O . ALA B 1 372 ? 2.088 -22.375 -4.289 1 91.94 372 ALA B O 1
ATOM 8756 N N . VAL B 1 373 ? 2.266 -23.906 -2.682 1 93.81 373 VAL B N 1
ATOM 8757 C CA . VAL B 1 373 ? 2.734 -24.969 -3.58 1 93.81 373 VAL B CA 1
ATOM 8758 C C . VAL B 1 373 ? 1.651 -25.281 -4.609 1 93.81 373 VAL B C 1
ATOM 8760 O O . VAL B 1 373 ? 1.946 -25.484 -5.789 1 93.81 373 VAL B O 1
ATOM 8763 N N . CYS B 1 374 ? 0.413 -25.234 -4.137 1 91.25 374 CYS B N 1
ATOM 8764 C CA . CYS B 1 374 ? -0.706 -25.594 -5 1 91.25 374 CYS B CA 1
ATOM 8765 C C . CYS B 1 374 ? -1.219 -24.375 -5.758 1 91.25 374 CYS B C 1
ATOM 8767 O O . CYS B 1 374 ? -2.291 -24.422 -6.363 1 91.25 374 CYS B O 1
ATOM 8769 N N . ALA B 1 375 ? -0.578 -23.281 -5.652 1 85.06 375 ALA B N 1
ATOM 8770 C CA . ALA B 1 375 ? -0.863 -22.047 -6.391 1 85.06 375 ALA B CA 1
ATOM 8771 C C . ALA B 1 375 ? -2.252 -21.516 -6.055 1 85.06 375 ALA B C 1
ATOM 8773 O O . ALA B 1 375 ? -2.977 -21.047 -6.938 1 85.06 375 ALA B O 1
ATOM 8774 N N . ILE B 1 376 ? -2.672 -21.766 -4.844 1 86.88 376 ILE B N 1
ATOM 8775 C CA . ILE B 1 376 ? -3.922 -21.188 -4.371 1 86.88 376 ILE B CA 1
ATOM 8776 C C . ILE B 1 376 ? -3.689 -19.734 -3.941 1 86.88 376 ILE B C 1
ATOM 8778 O O . ILE B 1 376 ? -2.811 -19.453 -3.121 1 86.88 376 ILE B O 1
ATOM 8782 N N . PRO B 1 377 ? -4.473 -18.828 -4.461 1 79.31 377 PRO B N 1
ATOM 8783 C CA . PRO B 1 377 ? -4.266 -17.406 -4.16 1 79.31 377 PRO B CA 1
ATOM 8784 C C . PRO B 1 377 ? -4.367 -17.094 -2.666 1 79.31 377 PRO B C 1
ATOM 8786 O O . PRO B 1 377 ? -5.059 -17.812 -1.932 1 79.31 377 PRO B O 1
ATOM 8789 N N . THR B 1 378 ? -3.699 -16.078 -2.23 1 83 378 THR B N 1
ATOM 8790 C CA . THR B 1 378 ? -3.564 -15.766 -0.81 1 83 378 THR B CA 1
ATOM 8791 C C . THR B 1 378 ? -4.605 -14.742 -0.375 1 83 378 THR B C 1
ATOM 8793 O O . THR B 1 378 ? -4.641 -14.336 0.791 1 83 378 THR B O 1
ATOM 8796 N N . ASN B 1 379 ? -5.52 -14.305 -1.133 1 76.19 379 ASN B N 1
ATOM 8797 C CA . ASN B 1 379 ? -6.445 -13.203 -0.886 1 76.19 379 ASN B CA 1
ATOM 8798 C C . ASN B 1 379 ? -7.371 -13.5 0.29 1 76.19 379 ASN B C 1
ATOM 8800 O O . ASN B 1 379 ? -7.859 -12.578 0.95 1 76.19 379 ASN B O 1
ATOM 8804 N N . SER B 1 380 ? -7.617 -14.758 0.599 1 84.38 380 SER B N 1
ATOM 8805 C CA . SER B 1 380 ? -8.578 -15.109 1.636 1 84.38 380 SER B CA 1
ATOM 8806 C C . SER B 1 380 ? -7.91 -15.227 3 1 84.38 380 SER B C 1
ATOM 8808 O O . SER B 1 380 ? -8.586 -15.273 4.027 1 84.38 380 SER B O 1
ATOM 8810 N N . LEU B 1 381 ? -6.605 -15.242 3.025 1 90.44 381 LEU B N 1
ATOM 8811 C CA . LEU B 1 381 ? -5.879 -15.586 4.242 1 90.44 381 LEU B CA 1
ATOM 8812 C C . LEU B 1 381 ? -6.152 -14.57 5.348 1 90.44 381 LEU B C 1
ATOM 8814 O O . LEU B 1 381 ? -6.34 -14.945 6.504 1 90.44 381 LEU B O 1
ATOM 8818 N N . ASN B 1 382 ? -6.238 -13.258 5.016 1 88.69 382 ASN B N 1
ATOM 8819 C CA . ASN B 1 382 ? -6.504 -12.227 6.012 1 88.69 382 ASN B CA 1
ATOM 8820 C C . ASN B 1 382 ? -7.812 -12.492 6.754 1 88.69 382 ASN B C 1
ATOM 8822 O O . ASN B 1 382 ? -7.848 -12.477 7.984 1 88.69 382 ASN B O 1
ATOM 8826 N N . LYS B 1 383 ? -8.828 -12.742 6.039 1 85.81 383 LYS B N 1
ATOM 8827 C CA . LYS B 1 383 ? -10.141 -12.969 6.645 1 85.81 383 LYS B CA 1
ATOM 8828 C C . LYS B 1 383 ? -10.18 -14.289 7.402 1 85.81 383 LYS B C 1
ATOM 8830 O O . LYS B 1 383 ? -10.781 -14.383 8.477 1 85.81 383 LYS B O 1
ATOM 8835 N N . THR B 1 384 ? -9.539 -15.305 6.812 1 91.25 384 THR B N 1
ATOM 8836 C CA . THR B 1 384 ? -9.5 -16.609 7.441 1 91.25 384 THR B CA 1
ATOM 8837 C C . THR B 1 384 ? -8.922 -16.516 8.852 1 91.25 384 THR B C 1
ATOM 8839 O O . THR B 1 384 ? -9.531 -17 9.812 1 91.25 384 THR B O 1
ATOM 8842 N N . PHE B 1 385 ? -7.82 -15.836 8.984 1 94.19 385 PHE B N 1
ATOM 8843 C CA . PHE B 1 385 ? -7.133 -15.797 10.266 1 94.19 385 PHE B CA 1
ATOM 8844 C C . PHE B 1 385 ? -7.75 -14.742 11.18 1 94.19 385 PHE B C 1
ATOM 8846 O O . PHE B 1 385 ? -7.586 -14.805 12.398 1 94.19 385 PHE B O 1
ATOM 8853 N N . ALA B 1 386 ? -8.469 -13.789 10.617 1 90.19 386 ALA B N 1
ATOM 8854 C CA . ALA B 1 386 ? -9.164 -12.789 11.422 1 90.19 386 ALA B CA 1
ATOM 8855 C C . ALA B 1 386 ? -10.406 -13.391 12.078 1 90.19 386 ALA B C 1
ATOM 8857 O O . ALA B 1 386 ? -10.812 -12.961 13.164 1 90.19 386 ALA B O 1
ATOM 8858 N N . THR B 1 387 ? -11.039 -14.477 11.516 1 87 387 THR B N 1
ATOM 8859 C CA . THR B 1 387 ? -12.352 -14.922 11.961 1 87 387 THR B CA 1
ATOM 8860 C C . THR B 1 387 ? -12.258 -16.297 12.609 1 87 387 THR B C 1
ATOM 8862 O O . THR B 1 387 ? -13.211 -16.75 13.258 1 87 387 THR B O 1
ATOM 8865 N N . ILE B 1 388 ? -11.164 -16.953 12.492 1 91.69 388 ILE B N 1
ATOM 8866 C CA . ILE B 1 388 ? -11.016 -18.312 12.969 1 91.69 388 ILE B CA 1
ATOM 8867 C C . ILE B 1 388 ? -11.289 -18.375 14.469 1 91.69 388 ILE B C 1
ATOM 8869 O O . ILE B 1 388 ? -11.75 -19.391 14.984 1 91.69 388 ILE B O 1
ATOM 8873 N N . LYS B 1 389 ? -11.07 -17.375 15.164 1 88.25 389 LYS B N 1
ATOM 8874 C CA . LYS B 1 389 ? -11.211 -17.344 16.609 1 88.25 389 LYS B CA 1
ATOM 8875 C C . LYS B 1 389 ? -12.625 -17.734 17.031 1 88.25 389 LYS B C 1
ATOM 8877 O O . LYS B 1 389 ? -12.82 -18.406 18.047 1 88.25 389 LYS B O 1
ATOM 8882 N N . LYS B 1 390 ? -13.586 -17.391 16.297 1 85.69 390 LYS B N 1
ATOM 8883 C CA . LYS B 1 390 ? -14.992 -17.656 16.594 1 85.69 390 LYS B CA 1
ATOM 8884 C C . LYS B 1 390 ? -15.289 -19.156 16.562 1 85.69 390 LYS B C 1
ATOM 8886 O O . LYS B 1 390 ? -16.25 -19.609 17.188 1 85.69 390 LYS B O 1
ATOM 8891 N N . SER B 1 391 ? -14.453 -19.875 15.938 1 88.62 391 SER B N 1
ATOM 8892 C CA . SER B 1 391 ? -14.68 -21.297 15.758 1 88.62 391 SER B CA 1
ATOM 8893 C C . SER B 1 391 ? -13.844 -22.125 16.734 1 88.62 391 SER B C 1
ATOM 8895 O O . SER B 1 391 ? -13.883 -23.359 16.703 1 88.62 391 SER B O 1
ATOM 8897 N N . ILE B 1 392 ? -13.133 -21.469 17.625 1 92.06 392 ILE B N 1
ATOM 8898 C CA . ILE B 1 392 ? -12.227 -22.172 18.531 1 92.06 392 ILE B CA 1
ATOM 8899 C C . ILE B 1 392 ? -12.984 -22.578 19.797 1 92.06 392 ILE B C 1
ATOM 8901 O O . ILE B 1 392 ? -13.711 -21.766 20.391 1 92.06 392 ILE B O 1
ATOM 8905 N N . ASN B 1 393 ? -12.906 -23.859 20.156 1 92.12 393 ASN B N 1
ATOM 8906 C CA . ASN B 1 393 ? -13.344 -24.406 21.438 1 92.12 393 ASN B CA 1
ATOM 8907 C C . ASN B 1 393 ? -12.156 -24.672 22.359 1 92.12 393 ASN B C 1
ATOM 8909 O O . ASN B 1 393 ? -11.359 -25.578 22.109 1 92.12 393 ASN B O 1
ATOM 8913 N N . LYS B 1 394 ? -12.062 -24 23.438 1 91.75 394 LYS B N 1
ATOM 8914 C CA . LYS B 1 394 ? -10.898 -24.047 24.312 1 91.75 394 LYS B CA 1
ATOM 8915 C C . LYS B 1 394 ? -10.773 -25.406 24.984 1 91.75 394 LYS B C 1
ATOM 8917 O O . LYS B 1 394 ? -9.688 -25.797 25.438 1 91.75 394 LYS B O 1
ATOM 8922 N N . ASN B 1 395 ? -11.891 -26.141 25.094 1 91.88 395 ASN B N 1
ATOM 8923 C CA . ASN B 1 395 ? -11.859 -27.484 25.688 1 91.88 395 ASN B CA 1
ATOM 8924 C C . ASN B 1 395 ? -11.219 -28.5 24.75 1 91.88 395 ASN B C 1
ATOM 8926 O O . ASN B 1 395 ? -10.703 -29.516 25.188 1 91.88 395 ASN B O 1
ATOM 8930 N N . THR B 1 396 ? -11.367 -28.234 23.484 1 93.88 396 THR B N 1
ATOM 8931 C CA . THR B 1 396 ? -10.75 -29.031 22.438 1 93.88 396 THR B CA 1
ATOM 8932 C C . THR B 1 396 ? -9.977 -28.156 21.453 1 93.88 396 THR B C 1
ATOM 8934 O O . THR B 1 396 ? -10.164 -28.234 20.25 1 93.88 396 THR B O 1
ATOM 8937 N N . TYR B 1 397 ? -9.062 -27.516 22 1 95.12 397 TYR B N 1
ATOM 8938 C CA . TYR B 1 397 ? -8.422 -26.359 21.375 1 95.12 397 TYR B CA 1
ATOM 8939 C C . TYR B 1 397 ? -7.809 -26.75 20.031 1 95.12 397 TYR B C 1
ATOM 8941 O O . TYR B 1 397 ? -8.266 -26.297 18.984 1 95.12 397 TYR B O 1
ATOM 8949 N N . LEU B 1 398 ? -6.832 -27.672 20.031 1 95.75 398 LEU B N 1
ATOM 8950 C CA . LEU B 1 398 ? -6.121 -28.047 18.812 1 95.75 398 LEU B CA 1
ATOM 8951 C C . LEU B 1 398 ? -7.062 -28.703 17.812 1 95.75 398 LEU B C 1
ATOM 8953 O O . LEU B 1 398 ? -6.992 -28.438 16.625 1 95.75 398 LEU B O 1
ATOM 8957 N N . GLU B 1 399 ? -7.949 -29.5 18.344 1 95.75 399 GLU B N 1
ATOM 8958 C CA . GLU B 1 399 ? -8.898 -30.203 17.484 1 95.75 399 GLU B CA 1
ATOM 8959 C C . GLU B 1 399 ? -9.82 -29.219 16.766 1 95.75 399 GLU B C 1
ATOM 8961 O O . GLU B 1 399 ? -10.148 -29.422 15.594 1 95.75 399 GLU B O 1
ATOM 8966 N N . SER B 1 400 ? -10.242 -28.234 17.484 1 95.38 400 SER B N 1
ATOM 8967 C CA . SER B 1 400 ? -11.133 -27.25 16.875 1 95.38 400 SER B CA 1
ATOM 8968 C C . SER B 1 400 ? -10.43 -26.469 15.766 1 95.38 400 SER B C 1
ATOM 8970 O O . SER B 1 400 ? -11.047 -26.125 14.758 1 95.38 400 SER B O 1
ATOM 8972 N N . ILE B 1 401 ? -9.109 -26.172 15.93 1 96.44 401 ILE B N 1
ATOM 8973 C CA . ILE B 1 401 ? -8.336 -25.5 14.883 1 96.44 401 ILE B CA 1
ATOM 8974 C C . ILE B 1 401 ? -8.242 -26.422 13.656 1 96.44 401 ILE B C 1
ATOM 8976 O O . ILE B 1 401 ? -8.477 -25.969 12.531 1 96.44 401 ILE B O 1
ATOM 8980 N N . GLN B 1 402 ? -7.93 -27.656 13.922 1 97 402 GLN B N 1
ATOM 8981 C CA . GLN B 1 402 ? -7.828 -28.641 12.844 1 97 402 GLN B CA 1
ATOM 8982 C C . GLN B 1 402 ? -9.148 -28.766 12.094 1 97 402 GLN B C 1
ATOM 8984 O O . GLN B 1 402 ? -9.164 -28.797 10.859 1 97 402 GLN B O 1
ATOM 8989 N N . ALA B 1 403 ? -10.188 -28.828 12.859 1 95 403 ALA B N 1
ATOM 8990 C CA . ALA B 1 403 ? -11.516 -28.969 12.266 1 95 403 ALA B CA 1
ATOM 8991 C C . ALA B 1 403 ? -11.859 -27.781 11.375 1 95 403 ALA B C 1
ATOM 8993 O O . ALA B 1 403 ? -12.383 -27.953 10.273 1 95 403 ALA B O 1
ATOM 8994 N N . TYR B 1 404 ? -11.602 -26.609 11.836 1 94.06 404 TYR B N 1
ATOM 8995 C CA . TYR B 1 404 ? -11.883 -25.391 11.086 1 94.06 404 TYR B CA 1
ATOM 8996 C C . TYR B 1 404 ? -11.117 -25.375 9.766 1 94.06 404 TYR B C 1
ATOM 8998 O O . TYR B 1 404 ? -11.703 -25.156 8.703 1 94.06 404 TYR B O 1
ATOM 9006 N N . LEU B 1 405 ? -9.773 -25.594 9.812 1 95.69 405 LEU B N 1
ATOM 9007 C CA . LEU B 1 405 ? -8.922 -25.5 8.633 1 95.69 405 LEU B CA 1
ATOM 9008 C C . LEU B 1 405 ? -9.266 -26.594 7.625 1 95.69 405 LEU B C 1
ATOM 9010 O O . LEU B 1 405 ? -9.227 -26.375 6.414 1 95.69 405 LEU B O 1
ATOM 9014 N N . GLN B 1 406 ? -9.578 -27.734 8.156 1 94.12 406 GLN B N 1
ATOM 9015 C CA . GLN B 1 406 ? -9.906 -28.859 7.281 1 94.12 406 GLN B CA 1
ATOM 9016 C C . GLN B 1 406 ? -11.234 -28.641 6.562 1 94.12 406 GLN B C 1
ATOM 9018 O O . GLN B 1 406 ? -11.43 -29.109 5.445 1 94.12 406 GLN B O 1
ATOM 9023 N N . ALA B 1 407 ? -12.109 -27.859 7.164 1 89.25 407 ALA B N 1
ATOM 9024 C CA . ALA B 1 407 ? -13.461 -27.672 6.641 1 89.25 407 ALA B CA 1
ATOM 9025 C C . ALA B 1 407 ? -13.516 -26.516 5.66 1 89.25 407 ALA B C 1
ATOM 9027 O O . ALA B 1 407 ? -14.523 -26.297 4.992 1 89.25 407 ALA B O 1
ATOM 9028 N N . LEU B 1 408 ? -12.469 -25.75 5.5 1 88.88 408 LEU B N 1
ATOM 9029 C CA . LEU B 1 408 ? -12.469 -24.609 4.602 1 88.88 408 LEU B CA 1
ATOM 9030 C C . LEU B 1 408 ? -12.664 -25.047 3.156 1 88.88 408 LEU B C 1
ATOM 9032 O O . LEU B 1 408 ? -11.984 -25.953 2.678 1 88.88 408 LEU B O 1
ATOM 9036 N N . PRO B 1 409 ? -13.555 -24.344 2.469 1 81.31 409 PRO B N 1
ATOM 9037 C CA . PRO B 1 409 ? -13.891 -24.781 1.113 1 81.31 409 PRO B CA 1
ATOM 9038 C C . PRO B 1 409 ? -13.172 -23.984 0.035 1 81.31 409 PRO B C 1
ATOM 9040 O O . PRO B 1 409 ? -12.594 -22.938 0.325 1 81.31 409 PRO B O 1
ATOM 9043 N N . SER B 1 410 ? -13.211 -24.531 -1.101 1 79.88 410 SER B N 1
ATOM 9044 C CA . SER B 1 410 ? -12.914 -23.828 -2.346 1 79.88 410 SER B CA 1
ATOM 9045 C C . SER B 1 410 ? -11.531 -23.188 -2.299 1 79.88 410 SER B C 1
ATOM 9047 O O . SER B 1 410 ? -10.539 -23.859 -1.988 1 79.88 410 SER B O 1
ATOM 9049 N N . TYR B 1 411 ? -11.523 -21.891 -2.572 1 79.69 411 TYR B N 1
ATOM 9050 C CA . TYR B 1 411 ? -10.25 -21.188 -2.705 1 79.69 411 TYR B CA 1
ATOM 9051 C C . TYR B 1 411 ? -9.609 -20.969 -1.342 1 79.69 411 TYR B C 1
ATOM 9053 O O . TYR B 1 411 ? -8.461 -20.531 -1.255 1 79.69 411 TYR B O 1
ATOM 9061 N N . ARG B 1 412 ? -10.297 -21.438 -0.282 1 88.88 412 ARG B N 1
ATOM 9062 C CA . ARG B 1 412 ? -9.742 -21.328 1.064 1 88.88 412 ARG B CA 1
ATOM 9063 C C . ARG B 1 412 ? -9.281 -22.688 1.573 1 88.88 412 ARG B C 1
ATOM 9065 O O . ARG B 1 412 ? -8.758 -22.797 2.686 1 88.88 412 ARG B O 1
ATOM 9072 N N . ARG B 1 413 ? -9.383 -23.625 0.802 1 89.62 413 ARG B N 1
ATOM 9073 C CA . ARG B 1 413 ? -9.227 -25 1.228 1 89.62 413 ARG B CA 1
ATOM 9074 C C . ARG B 1 413 ? -7.797 -25.281 1.689 1 89.62 413 ARG B C 1
ATOM 9076 O O . ARG B 1 413 ? -6.863 -24.594 1.274 1 89.62 413 ARG B O 1
ATOM 9083 N N . PHE B 1 414 ? -7.707 -26.25 2.549 1 95.56 414 PHE B N 1
ATOM 9084 C CA . PHE B 1 414 ? -6.453 -26.891 2.93 1 95.56 414 PHE B CA 1
ATOM 9085 C C . PHE B 1 414 ? -6.125 -28.047 1.99 1 95.56 414 PHE B C 1
ATOM 9087 O O . PHE B 1 414 ? -6.793 -29.078 2.014 1 95.56 414 PHE B O 1
ATOM 9094 N N . PRO B 1 415 ? -5.094 -27.859 1.103 1 95.06 415 PRO B N 1
ATOM 9095 C CA . PRO B 1 415 ? -4.812 -28.953 0.179 1 95.06 415 PRO B CA 1
ATOM 9096 C C . PRO B 1 415 ? -4.539 -30.281 0.9 1 95.06 415 PRO B C 1
ATOM 9098 O O . PRO B 1 415 ? -3.77 -30.312 1.864 1 95.06 415 PRO B O 1
ATOM 9101 N N . ASP B 1 416 ? -5.133 -31.328 0.504 1 93.5 416 ASP B N 1
ATOM 9102 C CA . ASP B 1 416 ? -4.922 -32.625 1.136 1 93.5 416 ASP B CA 1
ATOM 9103 C C . ASP B 1 416 ? -3.6 -33.25 0.691 1 93.5 416 ASP B C 1
ATOM 9105 O O . ASP B 1 416 ? -2.857 -32.656 -0.088 1 93.5 416 ASP B O 1
ATOM 9109 N N . ASP B 1 417 ? -3.238 -34.406 1.221 1 95.75 417 ASP B N 1
ATOM 9110 C CA . ASP B 1 417 ? -1.942 -35 0.978 1 95.75 417 ASP B CA 1
ATOM 9111 C C . ASP B 1 417 ? -1.768 -35.375 -0.499 1 95.75 417 ASP B C 1
ATOM 9113 O O . ASP B 1 417 ? -0.689 -35.156 -1.064 1 95.75 417 ASP B O 1
ATOM 9117 N N . GLU B 1 418 ? -2.803 -35.781 -1.136 1 91.62 418 GLU B N 1
ATOM 9118 C CA . GLU B 1 418 ? -2.709 -36.219 -2.531 1 91.62 418 GLU B CA 1
ATOM 9119 C C . GLU B 1 418 ? -2.453 -35 -3.447 1 91.62 418 GLU B C 1
ATOM 9121 O O . GLU B 1 418 ? -1.566 -35.062 -4.301 1 91.62 418 GLU B O 1
ATOM 9126 N N . GLU B 1 419 ? -3.268 -34.031 -3.209 1 90.75 419 GLU B N 1
ATOM 9127 C CA . GLU B 1 419 ? -3.076 -32.812 -3.988 1 90.75 419 GLU B CA 1
ATOM 9128 C C . GLU B 1 419 ? -1.692 -32.188 -3.748 1 90.75 419 GLU B C 1
ATOM 9130 O O . GLU B 1 419 ? -1.018 -31.781 -4.691 1 90.75 419 GLU B O 1
ATOM 9135 N N . PHE B 1 420 ? -1.255 -32.125 -2.527 1 95.94 420 PHE B N 1
ATOM 9136 C CA . PHE B 1 420 ? 0.027 -31.547 -2.146 1 95.94 420 PHE B CA 1
ATOM 9137 C C . PHE B 1 420 ? 1.181 -32.312 -2.773 1 95.94 420 PHE B C 1
ATOM 9139 O O . PHE B 1 420 ? 2.098 -31.734 -3.342 1 95.94 420 PHE B O 1
ATOM 9146 N N . LYS B 1 421 ? 1.11 -33.688 -2.752 1 95.94 421 LYS B N 1
ATOM 9147 C CA . LYS B 1 421 ? 2.156 -34.531 -3.332 1 95.94 421 LYS B CA 1
ATOM 9148 C C . LYS B 1 421 ? 2.246 -34.312 -4.844 1 95.94 421 LYS B C 1
ATOM 9150 O O . LYS B 1 421 ? 3.344 -34.219 -5.398 1 95.94 421 LYS B O 1
ATOM 9155 N N . ARG B 1 422 ? 1.128 -34.219 -5.375 1 91.62 422 ARG B N 1
ATOM 9156 C CA . ARG B 1 422 ? 1.078 -34.062 -6.824 1 91.62 422 ARG B CA 1
ATOM 9157 C C . ARG B 1 422 ? 1.675 -32.75 -7.254 1 91.62 422 ARG B C 1
ATOM 9159 O O . ARG B 1 422 ? 2.502 -32.688 -8.172 1 91.62 422 ARG B O 1
ATOM 9166 N N . GLU B 1 423 ? 1.279 -31.672 -6.586 1 93.12 423 GLU B N 1
ATOM 9167 C CA . GLU B 1 423 ? 1.65 -30.312 -7.004 1 93.12 423 GLU B CA 1
ATOM 9168 C C . GLU B 1 423 ? 3.1 -30 -6.637 1 93.12 423 GLU B C 1
ATOM 9170 O O . GLU B 1 423 ? 3.793 -29.297 -7.375 1 93.12 423 GLU B O 1
ATOM 9175 N N . ILE B 1 424 ? 3.619 -30.5 -5.523 1 96.5 424 ILE B N 1
ATOM 9176 C CA . ILE B 1 424 ? 4.961 -30.141 -5.074 1 96.5 424 ILE B CA 1
ATOM 9177 C C . ILE B 1 424 ? 6 -30.75 -6.016 1 96.5 424 ILE B C 1
ATOM 9179 O O . ILE B 1 424 ? 7.129 -30.266 -6.105 1 96.5 424 ILE B O 1
ATOM 9183 N N . LYS B 1 425 ? 5.66 -31.875 -6.746 1 95.69 425 LYS B N 1
ATOM 9184 C CA . LYS B 1 425 ? 6.574 -32.531 -7.668 1 95.69 425 LYS B CA 1
ATOM 9185 C C . LYS B 1 425 ? 6.711 -31.75 -8.969 1 95.69 425 LYS B C 1
ATOM 9187 O O . LYS B 1 425 ? 7.75 -31.812 -9.633 1 95.69 425 LYS B O 1
ATOM 9192 N N . LYS B 1 426 ? 5.734 -30.969 -9.188 1 90.56 426 LYS B N 1
ATOM 9193 C CA . LYS B 1 426 ? 5.691 -30.312 -10.484 1 90.56 426 LYS B CA 1
ATOM 9194 C C . LYS B 1 426 ? 5.984 -28.828 -10.359 1 90.56 426 LYS B C 1
ATOM 9196 O O . LYS B 1 426 ? 6.434 -28.188 -11.32 1 90.56 426 LYS B O 1
ATOM 9201 N N . ARG B 1 427 ? 5.828 -28.281 -9.242 1 90.56 427 ARG B N 1
ATOM 9202 C CA . ARG B 1 427 ? 5.934 -26.844 -9 1 90.56 427 ARG B CA 1
ATOM 9203 C C . ARG B 1 427 ? 7.367 -26.359 -9.188 1 90.56 427 ARG B C 1
ATOM 9205 O O . ARG B 1 427 ? 8.32 -27.078 -8.844 1 90.56 427 ARG B O 1
ATOM 9212 N N . ASP B 1 428 ? 7.582 -25.156 -9.891 1 89.94 428 ASP B N 1
ATOM 9213 C CA . ASP B 1 428 ? 8.883 -24.5 -9.898 1 89.94 428 ASP B CA 1
ATOM 9214 C C . ASP B 1 428 ? 9.258 -24.016 -8.5 1 89.94 428 ASP B C 1
ATOM 9216 O O . ASP B 1 428 ? 8.781 -22.969 -8.047 1 89.94 428 ASP B O 1
ATOM 9220 N N . LEU B 1 429 ? 10.102 -24.781 -7.875 1 92.56 429 LEU B N 1
ATOM 9221 C CA . LEU B 1 429 ? 10.414 -24.5 -6.477 1 92.56 429 LEU B CA 1
ATOM 9222 C C . LEU B 1 429 ? 11.695 -23.672 -6.363 1 92.56 429 LEU B C 1
ATOM 9224 O O . LEU B 1 429 ? 12.102 -23.281 -5.262 1 92.56 429 LEU B O 1
ATOM 9228 N N . TYR B 1 430 ? 12.305 -23.438 -7.473 1 88.69 430 TYR B N 1
ATOM 9229 C CA . TYR B 1 430 ? 13.516 -22.625 -7.477 1 88.69 430 TYR B CA 1
ATOM 9230 C C . TYR B 1 430 ? 13.18 -21.141 -7.531 1 88.69 430 TYR B C 1
ATOM 9232 O O . TYR B 1 430 ? 13.797 -20.328 -6.844 1 88.69 430 TYR B O 1
ATOM 9240 N N . ASN B 1 431 ? 12.281 -20.812 -8.414 1 80.56 431 ASN B N 1
ATOM 9241 C CA . ASN B 1 431 ? 11.828 -19.422 -8.5 1 80.56 431 ASN B CA 1
ATOM 9242 C C . ASN B 1 431 ? 10.633 -19.172 -7.582 1 80.56 431 ASN B C 1
ATOM 9244 O O . ASN B 1 431 ? 9.781 -18.344 -7.887 1 80.56 431 ASN B O 1
ATOM 9248 N N . PHE B 1 432 ? 10.641 -19.859 -6.582 1 81.5 432 PHE B N 1
ATOM 9249 C CA . PHE B 1 432 ? 9.625 -19.781 -5.535 1 81.5 432 PHE B CA 1
ATOM 9250 C C . PHE B 1 432 ? 10.008 -18.75 -4.488 1 81.5 432 PHE B C 1
ATOM 9252 O O . PHE B 1 432 ? 11.195 -18.562 -4.191 1 81.5 432 PHE B O 1
ATOM 9259 N N . ARG B 1 433 ? 9.227 -17.891 -4.051 1 73.38 433 ARG B N 1
ATOM 9260 C CA . ARG B 1 433 ? 9.492 -16.766 -3.143 1 73.38 433 ARG B CA 1
ATOM 9261 C C . ARG B 1 433 ? 10.242 -17.25 -1.902 1 73.38 433 ARG B C 1
ATOM 9263 O O . ARG B 1 433 ? 11.008 -16.484 -1.311 1 73.38 433 ARG B O 1
ATOM 9270 N N . ASN B 1 434 ? 10.07 -18.453 -1.446 1 78.81 434 ASN B N 1
ATOM 9271 C CA . ASN B 1 434 ? 10.734 -18.969 -0.252 1 78.81 434 ASN B CA 1
ATOM 9272 C C . ASN B 1 434 ? 11.477 -20.281 -0.537 1 78.81 434 ASN B C 1
ATOM 9274 O O . ASN B 1 434 ? 11.305 -21.266 0.186 1 78.81 434 ASN B O 1
ATOM 9278 N N . ARG B 1 435 ? 12.391 -20.141 -1.471 1 84.75 435 ARG B N 1
ATOM 9279 C CA . ARG B 1 435 ? 13.023 -21.391 -1.889 1 84.75 435 ARG B CA 1
ATOM 9280 C C . ARG B 1 435 ? 13.938 -21.938 -0.796 1 84.75 435 ARG B C 1
ATOM 9282 O O . ARG B 1 435 ? 14.031 -23.141 -0.602 1 84.75 435 ARG B O 1
ATOM 9289 N N . SER B 1 436 ? 14.648 -21 -0.019 1 85.88 436 SER B N 1
ATOM 9290 C CA . SER B 1 436 ? 15.531 -21.484 1.04 1 85.88 436 SER B CA 1
ATOM 9291 C C . SER B 1 436 ? 14.742 -22.109 2.178 1 85.88 436 SER B C 1
ATOM 9293 O O . SER B 1 436 ? 15.227 -23.031 2.842 1 85.88 436 SER B O 1
ATOM 9295 N N . TYR B 1 437 ? 13.562 -21.703 2.318 1 91.38 437 TYR B N 1
ATOM 9296 C CA . TYR B 1 437 ? 12.711 -22.156 3.416 1 91.38 437 TYR B CA 1
ATOM 9297 C C . TYR B 1 437 ? 12.414 -23.641 3.297 1 91.38 437 TYR B C 1
ATOM 9299 O O . TYR B 1 437 ? 12.641 -24.406 4.242 1 91.38 437 TYR B O 1
ATOM 9307 N N . TRP B 1 438 ? 11.883 -24.078 2.164 1 93.5 438 TRP B N 1
ATOM 9308 C CA . TRP B 1 438 ? 11.445 -25.469 2.08 1 93.5 438 TRP B CA 1
ATOM 9309 C C . TRP B 1 438 ? 12.633 -26.422 2.098 1 93.5 438 TRP B C 1
ATOM 9311 O O . TRP B 1 438 ? 12.539 -27.531 2.621 1 93.5 438 TRP B O 1
ATOM 9321 N N . LEU B 1 439 ? 13.797 -25.984 1.579 1 93.5 439 LEU B N 1
ATOM 9322 C CA . LEU B 1 439 ? 15.008 -26.797 1.635 1 93.5 439 LEU B CA 1
ATOM 9323 C C . LEU B 1 439 ? 15.469 -26.984 3.076 1 93.5 439 LEU B C 1
ATOM 9325 O O . LEU B 1 439 ? 15.828 -28.109 3.473 1 93.5 439 LEU B O 1
ATOM 9329 N N . ARG B 1 440 ? 15.43 -25.891 3.818 1 92 440 ARG B N 1
ATOM 9330 C CA . ARG B 1 440 ? 15.828 -25.953 5.219 1 92 440 ARG B CA 1
ATOM 9331 C C . ARG B 1 440 ? 14.898 -26.859 6.02 1 92 440 ARG B C 1
ATOM 9333 O O . ARG B 1 440 ? 15.352 -27.656 6.84 1 92 440 ARG B O 1
ATOM 9340 N N . ARG B 1 441 ? 13.633 -26.734 5.805 1 94.44 441 ARG B N 1
ATOM 9341 C CA . ARG B 1 441 ? 12.633 -27.516 6.535 1 94.44 441 ARG B CA 1
ATOM 9342 C C . ARG B 1 441 ? 12.781 -29 6.238 1 94.44 441 ARG B C 1
ATOM 9344 O O . ARG B 1 441 ? 12.727 -29.828 7.152 1 94.44 441 ARG B O 1
ATOM 9351 N N . LEU B 1 442 ? 13.008 -29.391 4.996 1 95 442 LEU B N 1
ATOM 9352 C CA . LEU B 1 442 ? 13.172 -30.797 4.613 1 95 442 LEU B CA 1
ATOM 9353 C C . LEU B 1 442 ? 14.461 -31.359 5.191 1 95 442 LEU B C 1
ATOM 9355 O O . LEU B 1 442 ? 14.477 -32.5 5.695 1 95 442 LEU B O 1
ATOM 9359 N N . GLU B 1 443 ? 15.469 -30.562 5.098 1 93.94 443 GLU B N 1
ATOM 9360 C CA . GLU B 1 443 ? 16.781 -31.016 5.555 1 93.94 443 GLU B CA 1
ATOM 9361 C C . GLU B 1 443 ? 16.781 -31.266 7.062 1 93.94 443 GLU B C 1
ATOM 9363 O O . GLU B 1 443 ? 17.375 -32.219 7.539 1 93.94 443 GLU B O 1
ATOM 9368 N N . ASN B 1 444 ? 16.141 -30.391 7.77 1 93.38 444 ASN B N 1
ATOM 9369 C CA . ASN B 1 444 ? 16.312 -30.391 9.219 1 93.38 444 ASN B CA 1
ATOM 9370 C C . ASN B 1 444 ? 15.172 -31.141 9.914 1 93.38 444 ASN B C 1
ATOM 9372 O O . ASN B 1 444 ? 15.203 -31.328 11.133 1 93.38 444 ASN B O 1
ATOM 9376 N N . GLU B 1 445 ? 14.258 -31.562 9.18 1 90.81 445 GLU B N 1
ATOM 9377 C CA . GLU B 1 445 ? 13.141 -32.25 9.812 1 90.81 445 GLU B CA 1
ATOM 9378 C C . GLU B 1 445 ? 13.633 -33.469 10.617 1 90.81 445 GLU B C 1
ATOM 9380 O O . GLU B 1 445 ? 14.375 -34.312 10.102 1 90.81 445 GLU B O 1
ATOM 9385 N N . GLY B 1 446 ? 13.258 -33.5 11.883 1 85.31 446 GLY B N 1
ATOM 9386 C CA . GLY B 1 446 ? 13.57 -34.625 12.742 1 85.31 446 GLY B CA 1
ATOM 9387 C C . GLY B 1 446 ? 15.008 -34.656 13.219 1 85.31 446 GLY B C 1
ATOM 9388 O O . GLY B 1 446 ? 15.453 -35.594 13.852 1 85.31 446 GLY B O 1
ATOM 9389 N N . ARG B 1 447 ? 15.734 -33.594 12.875 1 85.81 447 ARG B N 1
ATOM 9390 C CA . ARG B 1 447 ? 17.125 -33.531 13.289 1 85.81 447 ARG B CA 1
ATOM 9391 C C . ARG B 1 447 ? 17.266 -32.781 14.609 1 85.81 447 ARG B C 1
ATOM 9393 O O . ARG B 1 447 ? 16.641 -31.734 14.805 1 85.81 447 ARG B O 1
ATOM 9400 N N . LYS B 1 448 ? 18.031 -33.281 15.43 1 79.31 448 LYS B N 1
ATOM 9401 C CA . LYS B 1 448 ? 18.406 -32.562 16.641 1 79.31 448 LYS B CA 1
ATOM 9402 C C . LYS B 1 448 ? 19.547 -31.594 16.391 1 79.31 448 LYS B C 1
ATOM 9404 O O . LYS B 1 448 ? 19.531 -30.469 16.891 1 79.31 448 LYS B O 1
ATOM 9409 N N . GLU B 1 449 ? 20.453 -32.188 15.578 1 79.38 449 GLU B N 1
ATOM 9410 C CA . GLU B 1 449 ? 21.531 -31.297 15.141 1 79.38 449 GLU B CA 1
ATOM 9411 C C . GLU B 1 449 ? 21.203 -30.609 13.82 1 79.38 449 GLU B C 1
ATOM 9413 O O . GLU B 1 449 ? 21.438 -31.172 12.75 1 79.38 449 GLU B O 1
ATOM 9418 N N . ARG B 1 450 ? 20.766 -29.531 13.914 1 83.31 450 ARG B N 1
ATOM 9419 C CA . ARG B 1 450 ? 20.25 -28.812 12.742 1 83.31 450 ARG B CA 1
ATOM 9420 C C . ARG B 1 450 ? 21.391 -28.234 11.922 1 83.31 450 ARG B C 1
ATOM 9422 O O . ARG B 1 450 ? 22.438 -27.875 12.477 1 83.31 450 ARG B O 1
ATOM 9429 N N . ILE B 1 451 ? 21.219 -28.25 10.688 1 81.5 451 ILE B N 1
ATOM 9430 C CA . ILE B 1 451 ? 22.188 -27.703 9.742 1 81.5 451 ILE B CA 1
ATOM 9431 C C . ILE B 1 451 ? 21.75 -26.312 9.289 1 81.5 451 ILE B C 1
ATOM 9433 O O . ILE B 1 451 ? 20.562 -26.078 9.062 1 81.5 451 ILE B O 1
ATOM 9437 N N . SER B 1 452 ? 22.703 -25.422 9.258 1 78 452 SER B N 1
ATOM 9438 C CA . SER B 1 452 ? 22.438 -24.078 8.734 1 78 452 SER B CA 1
ATOM 9439 C C . SER B 1 452 ? 22.484 -24.062 7.211 1 78 452 SER B C 1
ATOM 9441 O O . SER B 1 452 ? 23.562 -24.172 6.621 1 78 452 SER B O 1
ATOM 9443 N N . VAL B 1 453 ? 21.406 -23.922 6.605 1 78.62 453 VAL B N 1
ATOM 9444 C CA . VAL B 1 453 ? 21.297 -23.969 5.152 1 78.62 453 VAL B CA 1
ATOM 9445 C C . VAL B 1 453 ? 22.016 -22.766 4.539 1 78.62 453 VAL B C 1
ATOM 9447 O O . VAL B 1 453 ? 22.422 -22.812 3.377 1 78.62 453 VAL B O 1
ATOM 9450 N N . ASP B 1 454 ? 22.219 -21.797 5.359 1 73.69 454 ASP B N 1
ATOM 9451 C CA . ASP B 1 454 ? 22.875 -20.594 4.871 1 73.69 454 ASP B CA 1
ATOM 9452 C C . ASP B 1 454 ? 24.328 -20.891 4.496 1 73.69 454 ASP B C 1
ATOM 9454 O O . ASP B 1 454 ? 24.969 -20.094 3.783 1 73.69 454 ASP B O 1
ATOM 9458 N N . GLU B 1 455 ? 24.75 -22.047 4.891 1 75.75 455 GLU B N 1
ATOM 9459 C CA . GLU B 1 455 ? 26.125 -22.438 4.586 1 75.75 455 GLU B CA 1
ATOM 9460 C C . GLU B 1 455 ? 26.203 -23.172 3.248 1 75.75 455 GLU B C 1
ATOM 9462 O O . GLU B 1 455 ? 27.297 -23.438 2.74 1 75.75 455 GLU B O 1
ATOM 9467 N N . TYR B 1 456 ? 25.047 -23.406 2.707 1 82.62 456 TYR B N 1
ATOM 9468 C CA . TYR B 1 456 ? 25 -24.188 1.469 1 82.62 456 TYR B CA 1
ATOM 9469 C C . TYR B 1 456 ? 24.359 -23.359 0.35 1 82.62 456 TYR B C 1
ATOM 9471 O O . TYR B 1 456 ? 23.781 -22.297 0.597 1 82.62 456 TYR B O 1
ATOM 9479 N N . THR B 1 457 ? 24.609 -23.781 -0.846 1 82 457 THR B N 1
ATOM 9480 C CA . THR B 1 457 ? 23.969 -23.203 -2.02 1 82 457 THR B CA 1
ATOM 9481 C C . THR B 1 457 ? 23 -24.203 -2.656 1 82 457 THR B C 1
ATOM 9483 O O . THR B 1 457 ? 23.125 -25.422 -2.447 1 82 457 THR B O 1
ATOM 9486 N N . ILE B 1 458 ? 22.062 -23.75 -3.359 1 88 458 ILE B N 1
ATOM 9487 C CA . ILE B 1 458 ? 21.109 -24.609 -4.039 1 88 458 ILE B CA 1
ATOM 9488 C C . ILE B 1 458 ? 21.75 -25.203 -5.301 1 88 458 ILE B C 1
ATOM 9490 O O . ILE B 1 458 ? 22.344 -24.469 -6.094 1 88 458 ILE B O 1
ATOM 9494 N N . GLU B 1 459 ? 21.688 -26.422 -5.387 1 90.69 459 GLU B N 1
ATOM 9495 C CA . GLU B 1 459 ? 22.297 -27.141 -6.5 1 90.69 459 GLU B CA 1
ATOM 9496 C C . GLU B 1 459 ? 21.234 -27.75 -7.418 1 90.69 459 GLU B C 1
ATOM 9498 O O . GLU B 1 459 ? 20.266 -28.344 -6.949 1 90.69 459 GLU B O 1
ATOM 9503 N N . HIS B 1 460 ? 21.422 -27.438 -8.711 1 93.44 460 HIS B N 1
ATOM 9504 C CA . HIS B 1 460 ? 20.719 -28.203 -9.734 1 93.44 460 HIS B CA 1
ATOM 9505 C C . HIS B 1 460 ? 21.5 -29.453 -10.117 1 93.44 460 HIS B C 1
ATOM 9507 O O . HIS B 1 460 ? 22.578 -29.359 -1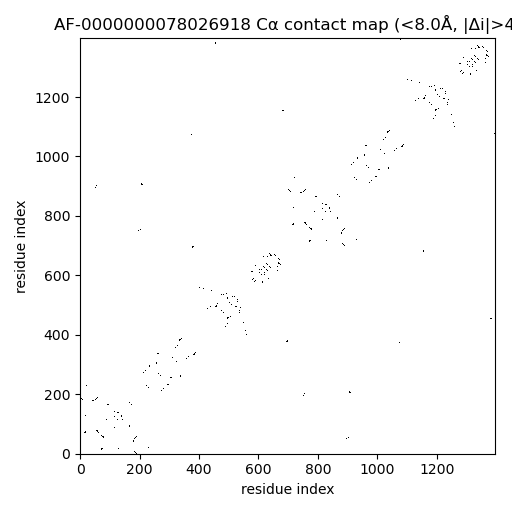0.703 1 93.44 460 HIS B O 1
ATOM 9513 N N . ILE B 1 461 ? 20.938 -30.578 -9.852 1 96 461 ILE B N 1
ATOM 9514 C CA . ILE B 1 461 ? 21.625 -31.812 -10.234 1 96 461 ILE B CA 1
ATOM 9515 C C . ILE B 1 461 ? 21.812 -31.844 -11.75 1 96 461 ILE B C 1
ATOM 9517 O O . ILE B 1 461 ? 22.938 -31.969 -12.25 1 96 461 ILE B O 1
ATOM 9521 N N . MET B 1 462 ? 20.703 -31.797 -12.398 1 95.5 462 MET B N 1
ATOM 9522 C CA . MET B 1 462 ? 20.781 -31.453 -13.82 1 95.5 462 MET B CA 1
ATOM 9523 C C . MET B 1 462 ? 21 -29.953 -14.008 1 95.5 462 MET B C 1
ATOM 9525 O O . MET B 1 462 ? 20.172 -29.156 -13.562 1 95.5 462 MET B O 1
ATOM 9529 N N . PRO B 1 463 ? 22.062 -29.531 -14.648 1 92.75 463 PRO B N 1
ATOM 9530 C CA . PRO B 1 463 ? 22.484 -28.141 -14.617 1 92.75 463 PRO B CA 1
ATOM 9531 C C . PRO B 1 463 ? 21.547 -27.219 -15.406 1 92.75 463 PRO B C 1
ATOM 9533 O O . PRO B 1 463 ? 20.766 -27.703 -16.234 1 92.75 463 PRO B O 1
ATOM 9536 N N . GLN B 1 464 ? 21.625 -25.891 -15.102 1 87.56 464 GLN B N 1
ATOM 9537 C CA . GLN B 1 464 ? 20.797 -24.859 -15.711 1 87.56 464 GLN B CA 1
ATOM 9538 C C . GLN B 1 464 ? 21.312 -24.484 -17.094 1 87.56 464 GLN B C 1
ATOM 9540 O O . GLN B 1 464 ? 20.594 -23.875 -17.891 1 87.56 464 GLN B O 1
ATOM 9545 N N . GLN B 1 465 ? 22.484 -24.875 -17.391 1 82.69 465 GLN B N 1
ATOM 9546 C CA . GLN B 1 465 ? 23.141 -24.484 -18.625 1 82.69 465 GLN B CA 1
ATOM 9547 C C . GLN B 1 465 ? 22.281 -24.844 -19.844 1 82.69 465 GLN B C 1
ATOM 9549 O O . GLN B 1 465 ? 21.734 -25.938 -19.922 1 82.69 465 GLN B O 1
ATOM 9554 N N . ARG B 1 466 ? 22.156 -23.812 -20.781 1 80.06 466 ARG B N 1
ATOM 9555 C CA . ARG B 1 466 ? 21.438 -24.062 -22.016 1 80.06 466 ARG B CA 1
ATOM 9556 C C . ARG B 1 466 ? 22.297 -23.719 -23.234 1 80.06 466 ARG B C 1
ATOM 9558 O O . ARG B 1 466 ? 22.828 -22.609 -23.328 1 80.06 466 ARG B O 1
ATOM 9565 N N . PRO B 1 467 ? 22.531 -24.656 -24.266 1 80.06 467 PRO B N 1
ATOM 9566 C CA . PRO B 1 467 ? 22.016 -26.031 -24.172 1 80.06 467 PRO B CA 1
ATOM 9567 C C . PRO B 1 467 ? 22.859 -26.906 -23.25 1 80.06 467 PRO B C 1
ATOM 9569 O O . PRO B 1 467 ? 23.984 -26.562 -22.922 1 80.06 467 PRO B O 1
ATOM 9572 N N . LEU B 1 468 ? 22.25 -27.984 -22.859 1 90.94 468 LEU B N 1
ATOM 9573 C CA . LEU B 1 468 ? 22.984 -28.953 -22.047 1 90.94 468 LEU B CA 1
ATOM 9574 C C . LEU B 1 468 ? 24.156 -29.531 -22.812 1 90.94 468 LEU B C 1
ATOM 9576 O O . LEU B 1 468 ? 24.141 -29.578 -24.047 1 90.94 468 LEU B O 1
ATOM 9580 N N . SER B 1 469 ? 25.234 -29.938 -22.078 1 91.62 469 SER B N 1
ATOM 9581 C CA . SER B 1 469 ? 26.375 -30.578 -22.719 1 91.62 469 SER B CA 1
ATOM 9582 C C . SER B 1 469 ? 25.969 -31.859 -23.438 1 91.62 469 SER B C 1
ATOM 9584 O O . SER B 1 469 ? 24.922 -32.438 -23.141 1 91.62 469 SER B O 1
ATOM 9586 N N . SER B 1 470 ? 26.734 -32.25 -24.391 1 93.06 470 SER B N 1
ATOM 9587 C CA . SER B 1 470 ? 26.469 -33.469 -25.156 1 93.06 470 SER B CA 1
ATOM 9588 C C . SER B 1 470 ? 26.359 -34.656 -24.234 1 93.06 470 SER B C 1
ATOM 9590 O O . SER B 1 470 ? 25.547 -35.562 -24.484 1 93.06 470 SER B O 1
ATOM 9592 N N . ALA B 1 471 ? 27.125 -34.688 -23.25 1 92.31 471 ALA B N 1
ATOM 9593 C CA . ALA B 1 471 ? 27.109 -35.781 -22.297 1 92.31 471 ALA B CA 1
ATOM 9594 C C . ALA B 1 471 ? 25.781 -35.844 -21.562 1 92.31 471 ALA B C 1
ATOM 9596 O O . ALA B 1 471 ? 25.219 -36.938 -21.375 1 92.31 471 ALA B O 1
ATOM 9597 N N . TRP B 1 472 ? 25.281 -34.812 -21.125 1 94 472 TRP B N 1
ATOM 9598 C CA . TRP B 1 472 ? 23.984 -34.75 -20.438 1 94 472 TRP B CA 1
ATOM 9599 C C . TRP B 1 472 ? 22.859 -35.156 -21.375 1 94 472 TRP B C 1
ATOM 9601 O O . TRP B 1 472 ? 21.906 -35.812 -20.969 1 94 472 TRP B O 1
ATOM 9611 N N . GLN B 1 473 ? 22.953 -34.656 -22.609 1 94.5 473 GLN B N 1
ATOM 9612 C CA . GLN B 1 473 ? 21.938 -35 -23.578 1 94.5 473 GLN B CA 1
ATOM 9613 C C . GLN B 1 473 ? 21.844 -36.5 -23.781 1 94.5 473 GLN B C 1
ATOM 9615 O O . GLN B 1 473 ? 20.75 -37.062 -23.875 1 94.5 473 GLN B O 1
ATOM 9620 N N . LYS B 1 474 ? 22.984 -37.062 -23.859 1 92.19 474 LYS B N 1
ATOM 9621 C CA . LYS B 1 474 ? 23.047 -38.5 -24.016 1 92.19 474 LYS B CA 1
ATOM 9622 C C . LYS B 1 474 ? 22.453 -39.219 -22.797 1 92.19 474 LYS B C 1
ATOM 9624 O O . LYS B 1 474 ? 21.703 -40.188 -22.938 1 92.19 474 LYS B O 1
ATOM 9629 N N . ASP B 1 475 ? 22.781 -38.781 -21.672 1 90.94 475 ASP B N 1
ATOM 9630 C CA . ASP B 1 475 ? 22.328 -39.375 -20.422 1 90.94 475 ASP B CA 1
ATOM 9631 C C . ASP B 1 475 ? 20.812 -39.25 -20.281 1 90.94 475 ASP B C 1
ATOM 9633 O O . ASP B 1 475 ? 20.156 -40.156 -19.734 1 90.94 475 ASP B O 1
ATOM 9637 N N . LEU B 1 476 ? 20.203 -38.188 -20.656 1 94 476 LEU B N 1
ATOM 9638 C CA . LEU B 1 476 ? 18.781 -37.938 -20.484 1 94 476 LEU B CA 1
ATOM 9639 C C . LEU B 1 476 ? 17.969 -38.562 -21.609 1 94 476 LEU B C 1
ATOM 9641 O O . LEU B 1 476 ? 16.766 -38.781 -21.453 1 94 476 LEU B O 1
ATOM 9645 N N . GLY B 1 477 ? 18.688 -38.844 -22.734 1 91.56 477 GLY B N 1
ATOM 9646 C CA . GLY B 1 477 ? 18 -39.5 -23.828 1 91.56 477 GLY B CA 1
ATOM 9647 C C . GLY B 1 477 ? 17.469 -38.531 -24.859 1 91.56 477 GLY B C 1
ATOM 9648 O O . GLY B 1 477 ? 17.75 -37.312 -24.797 1 91.56 477 GLY B O 1
ATOM 9649 N N . PRO B 1 478 ? 16.703 -38.969 -25.781 1 91.31 478 PRO B N 1
ATOM 9650 C CA . PRO B 1 478 ? 16.25 -38.188 -26.906 1 91.31 478 PRO B CA 1
ATOM 9651 C C . PRO B 1 478 ? 15.328 -37.031 -26.5 1 91.31 478 PRO B C 1
ATOM 9653 O O . PRO B 1 478 ? 15.281 -36 -27.172 1 91.31 478 PRO B O 1
ATOM 9656 N N . ALA B 1 479 ? 14.648 -37.25 -25.422 1 91.25 479 ALA B N 1
ATOM 9657 C CA . ALA B 1 479 ? 13.719 -36.219 -24.969 1 91.25 479 ALA B CA 1
ATOM 9658 C C . ALA B 1 479 ? 14.375 -35.281 -23.938 1 91.25 479 ALA B C 1
ATOM 9660 O O . ALA B 1 479 ? 13.703 -34.781 -23.047 1 91.25 479 ALA B O 1
ATOM 9661 N N . TRP B 1 480 ? 15.625 -35.094 -24.078 1 92.31 480 TRP B N 1
ATOM 9662 C CA . TRP B 1 480 ? 16.391 -34.375 -23.062 1 92.31 480 TRP B CA 1
ATOM 9663 C C . TRP B 1 480 ? 15.898 -32.938 -22.938 1 92.31 480 TRP B C 1
ATOM 9665 O O . TRP B 1 480 ? 15.875 -32.375 -21.844 1 92.31 480 TRP B O 1
ATOM 9675 N N . LYS B 1 481 ? 15.508 -32.375 -24.047 1 87.5 481 LYS B N 1
ATOM 9676 C CA . LYS B 1 481 ? 15.055 -30.984 -24.016 1 87.5 481 LYS B CA 1
ATOM 9677 C C . LYS B 1 481 ? 13.781 -30.844 -23.172 1 87.5 481 LYS B C 1
ATOM 9679 O O . LYS B 1 481 ? 13.672 -29.922 -22.359 1 87.5 481 LYS B O 1
ATOM 9684 N N . GLN B 1 482 ? 12.883 -31.672 -23.375 1 85 482 GLN B N 1
ATOM 9685 C CA . GLN B 1 482 ? 11.625 -31.656 -22.625 1 85 482 GLN B CA 1
ATOM 9686 C C . GLN B 1 482 ? 11.867 -31.922 -21.141 1 85 482 GLN B C 1
ATOM 9688 O O . GLN B 1 482 ? 11.25 -31.297 -20.281 1 85 482 GLN B O 1
ATOM 9693 N N . THR B 1 483 ? 12.719 -32.875 -20.969 1 91.81 483 THR B N 1
ATOM 9694 C CA . THR B 1 483 ? 13.047 -33.219 -19.594 1 91.81 483 THR B CA 1
ATOM 9695 C C . THR B 1 483 ? 13.68 -32.031 -18.875 1 91.81 483 THR B C 1
ATOM 9697 O O . THR B 1 483 ? 13.328 -31.734 -17.734 1 91.81 483 THR B O 1
ATOM 9700 N N . HIS B 1 484 ? 14.57 -31.422 -19.531 1 92.5 484 HIS B N 1
ATOM 9701 C CA . HIS B 1 484 ? 15.25 -30.25 -18.984 1 92.5 484 HIS B CA 1
ATOM 9702 C C . HIS B 1 484 ? 14.258 -29.125 -18.688 1 92.5 484 HIS B C 1
ATOM 9704 O O . HIS B 1 484 ? 14.266 -28.562 -17.594 1 92.5 484 HIS B O 1
ATOM 9710 N N . ASP B 1 485 ? 13.367 -28.922 -19.5 1 83.56 485 ASP B N 1
ATOM 9711 C CA . ASP B 1 485 ? 12.398 -27.844 -19.375 1 83.56 485 ASP B CA 1
ATOM 9712 C C . ASP B 1 485 ? 11.391 -28.141 -18.266 1 83.56 485 ASP B C 1
ATOM 9714 O O . ASP B 1 485 ? 10.992 -27.234 -17.516 1 83.56 485 ASP B O 1
ATOM 9718 N N . SER B 1 486 ? 11.07 -29.344 -18.141 1 86.31 486 SER B N 1
ATOM 9719 C CA . SER B 1 486 ? 9.984 -29.719 -17.234 1 86.31 486 SER B CA 1
ATOM 9720 C C . SER B 1 486 ? 10.469 -29.844 -15.797 1 86.31 486 SER B C 1
ATOM 9722 O O . SER B 1 486 ? 9.719 -29.594 -14.852 1 86.31 486 SER B O 1
ATOM 9724 N N . TYR B 1 487 ? 11.742 -30.266 -15.672 1 93.81 487 TYR B N 1
ATOM 9725 C CA . TYR B 1 487 ? 12.109 -30.719 -14.336 1 93.81 487 TYR B CA 1
ATOM 9726 C C . TYR B 1 487 ? 13.25 -29.891 -13.766 1 93.81 487 TYR B C 1
ATOM 9728 O O . TYR B 1 487 ? 13.641 -30.062 -12.609 1 93.81 487 TYR B O 1
ATOM 9736 N N . LEU B 1 488 ? 13.773 -28.969 -14.469 1 92.81 488 LEU B N 1
ATOM 9737 C CA . LEU B 1 488 ? 14.969 -28.219 -14.086 1 92.81 488 LEU B CA 1
ATOM 9738 C C . LEU B 1 488 ? 14.805 -27.625 -12.688 1 92.81 488 LEU B C 1
ATOM 9740 O O . LEU B 1 488 ? 15.688 -27.781 -11.844 1 92.81 488 LEU B O 1
ATOM 9744 N N . HIS B 1 489 ? 13.719 -27 -12.414 1 92.06 489 HIS B N 1
ATOM 9745 C CA . HIS B 1 489 ? 13.531 -26.234 -11.18 1 92.06 489 HIS B CA 1
ATOM 9746 C C . HIS B 1 489 ? 12.562 -26.938 -10.242 1 92.06 489 HIS B C 1
ATOM 9748 O O . HIS B 1 489 ? 11.93 -26.297 -9.398 1 92.06 489 HIS B O 1
ATOM 9754 N N . THR B 1 490 ? 12.492 -28.234 -10.344 1 95.44 490 THR B N 1
ATOM 9755 C CA . THR B 1 490 ? 11.492 -28.969 -9.562 1 95.44 490 THR B CA 1
ATOM 9756 C C . THR B 1 490 ? 12.148 -29.656 -8.367 1 95.44 490 THR B C 1
ATOM 9758 O O . THR B 1 490 ? 13.375 -29.703 -8.266 1 95.44 490 THR B O 1
ATOM 9761 N N . LEU B 1 491 ? 11.289 -30.219 -7.547 1 96.94 491 LEU B N 1
ATOM 9762 C CA . LEU B 1 491 ? 11.648 -30.875 -6.293 1 96.94 491 LEU B CA 1
ATOM 9763 C C . LEU B 1 491 ? 12.711 -31.953 -6.523 1 96.94 491 LEU B C 1
ATOM 9765 O O . LEU B 1 491 ? 13.633 -32.094 -5.723 1 96.94 491 LEU B O 1
ATOM 9769 N N . GLY B 1 492 ? 12.594 -32.688 -7.59 1 97.38 492 GLY B N 1
ATOM 9770 C CA . GLY B 1 492 ? 13.469 -33.812 -7.832 1 97.38 492 GLY B CA 1
ATOM 9771 C C . GLY B 1 492 ? 14.875 -33.406 -8.219 1 97.38 492 GLY B C 1
ATOM 9772 O O . GLY B 1 492 ? 15.828 -34.156 -7.961 1 97.38 492 GLY B O 1
ATOM 9773 N N . ASN B 1 493 ? 15.016 -32.25 -8.82 1 97.44 493 ASN B N 1
ATOM 9774 C CA . ASN B 1 493 ? 16.297 -31.891 -9.406 1 97.44 493 ASN B CA 1
ATOM 9775 C C . ASN B 1 493 ? 17.062 -30.891 -8.523 1 97.44 493 ASN B C 1
ATOM 9777 O O . ASN B 1 493 ? 18.234 -30.594 -8.781 1 97.44 493 ASN B O 1
ATOM 9781 N N . LEU B 1 494 ? 16.391 -30.375 -7.496 1 95.69 494 LEU B N 1
ATOM 9782 C CA . LEU B 1 494 ? 17.016 -29.375 -6.645 1 95.69 494 LEU B CA 1
ATOM 9783 C C . LEU B 1 494 ? 17.531 -29.984 -5.355 1 95.69 494 LEU B C 1
ATOM 9785 O O . LEU B 1 494 ? 16.891 -30.891 -4.793 1 95.69 494 LEU B O 1
ATOM 9789 N N . THR B 1 495 ? 18.672 -29.531 -4.859 1 95.38 495 THR B N 1
ATOM 9790 C CA . THR B 1 495 ? 19.25 -29.969 -3.588 1 95.38 495 THR B CA 1
ATOM 9791 C C . THR B 1 495 ? 20.219 -28.922 -3.055 1 95.38 495 THR B C 1
ATOM 9793 O O . THR B 1 495 ? 20.141 -27.734 -3.416 1 95.38 495 THR B O 1
ATOM 9796 N N . LEU B 1 496 ? 20.969 -29.312 -2.016 1 91.88 496 LEU B N 1
ATOM 9797 C CA . LEU B 1 496 ? 21.938 -28.406 -1.397 1 91.88 496 LEU B CA 1
ATOM 9798 C C . LEU B 1 496 ? 23.344 -28.984 -1.48 1 91.88 496 LEU B C 1
ATOM 9800 O O . LEU B 1 496 ? 23.516 -30.203 -1.412 1 91.88 496 LEU B O 1
ATOM 9804 N N . THR B 1 497 ? 24.266 -28.062 -1.668 1 89.5 497 THR B N 1
ATOM 9805 C CA . THR B 1 497 ? 25.656 -28.5 -1.618 1 89.5 497 THR B CA 1
ATOM 9806 C C . THR B 1 497 ? 26.578 -27.344 -1.237 1 89.5 497 THR B C 1
ATOM 9808 O O . THR B 1 497 ? 26.203 -26.188 -1.388 1 89.5 497 THR B O 1
ATOM 9811 N N . GLY B 1 498 ? 27.672 -27.688 -0.644 1 82.62 498 GLY B N 1
ATOM 9812 C CA . GLY B 1 498 ? 28.734 -26.703 -0.408 1 82.62 498 GLY B CA 1
ATOM 9813 C C . GLY B 1 498 ? 29.719 -26.625 -1.549 1 82.62 498 GLY B C 1
ATOM 9814 O O . GLY B 1 498 ? 30.625 -25.781 -1.53 1 82.62 498 GLY B O 1
ATOM 9815 N N . TYR B 1 499 ? 29.531 -27.422 -2.586 1 82.38 499 TYR B N 1
ATOM 9816 C CA . TYR B 1 499 ? 30.5 -27.547 -3.666 1 82.38 499 TYR B CA 1
ATOM 9817 C C . TYR B 1 499 ? 29.891 -27.156 -5.004 1 82.38 499 TYR B C 1
ATOM 9819 O O . TYR B 1 499 ? 30.188 -27.766 -6.031 1 82.38 499 TYR B O 1
ATOM 9827 N N . ASN B 1 500 ? 29 -26.25 -4.977 1 80.94 500 ASN B N 1
ATOM 9828 C CA . ASN B 1 500 ? 28.281 -25.859 -6.184 1 80.94 500 ASN B CA 1
ATOM 9829 C C . ASN B 1 500 ? 29.234 -25.391 -7.277 1 80.94 500 ASN B C 1
ATOM 9831 O O . ASN B 1 500 ? 29.062 -25.719 -8.453 1 80.94 500 ASN B O 1
ATOM 9835 N N . SER B 1 501 ? 30.25 -24.672 -6.895 1 77.25 501 SER B N 1
ATOM 9836 C CA . SER B 1 501 ? 31.219 -24.156 -7.859 1 77.25 501 SER B CA 1
ATOM 9837 C C . SER B 1 501 ? 32.031 -25.297 -8.477 1 77.25 501 SER B C 1
ATOM 9839 O O . SER B 1 501 ? 32.375 -25.25 -9.656 1 77.25 501 SER B O 1
ATOM 9841 N N . GLU B 1 502 ? 32.312 -26.234 -7.715 1 83 502 GLU B N 1
ATOM 9842 C CA . GLU B 1 502 ? 33.031 -27.391 -8.195 1 83 502 GLU B CA 1
ATOM 9843 C C . GLU B 1 502 ? 32.156 -28.281 -9.078 1 83 502 GLU B C 1
ATOM 9845 O O . GLU B 1 502 ? 32.656 -28.828 -10.078 1 83 502 GLU B O 1
ATOM 9850 N N . TYR B 1 503 ? 30.906 -28.422 -8.664 1 87.75 503 TYR B N 1
ATOM 9851 C CA . TYR B 1 503 ? 29.969 -29.219 -9.438 1 87.75 503 TYR B CA 1
ATOM 9852 C C . TYR B 1 503 ? 29.766 -28.625 -10.828 1 87.75 503 TYR B C 1
ATOM 9854 O O . TYR B 1 503 ? 29.875 -29.328 -11.836 1 87.75 503 TYR B O 1
ATOM 9862 N N . SER B 1 504 ? 29.547 -27.281 -10.859 1 83.5 504 SER B N 1
ATOM 9863 C CA . SER B 1 504 ? 29.312 -26.547 -12.102 1 83.5 504 SER B CA 1
ATOM 9864 C C . SER B 1 504 ? 28.359 -27.312 -13.016 1 83.5 504 SER B C 1
ATOM 9866 O O . SER B 1 504 ? 27.328 -27.797 -12.57 1 83.5 504 SER B O 1
ATOM 9868 N N . ASN B 1 505 ? 28.781 -27.531 -14.289 1 89.31 505 ASN B N 1
ATOM 9869 C CA . ASN B 1 505 ? 27.906 -28.219 -15.242 1 89.31 505 ASN B CA 1
ATOM 9870 C C . ASN B 1 505 ? 28.391 -29.625 -15.531 1 89.31 505 ASN B C 1
ATOM 9872 O O . ASN B 1 505 ? 28.109 -30.172 -16.609 1 89.31 505 ASN B O 1
ATOM 9876 N N . ARG B 1 506 ? 29.047 -30.172 -14.539 1 92.19 506 ARG B N 1
ATOM 9877 C CA . ARG B 1 506 ? 29.594 -31.516 -14.719 1 92.19 506 ARG B CA 1
ATOM 9878 C C . ARG B 1 506 ? 28.484 -32.562 -14.836 1 92.19 506 ARG B C 1
ATOM 9880 O O . ARG B 1 506 ? 27.359 -32.312 -14.406 1 92.19 506 ARG B O 1
ATOM 9887 N N . VAL B 1 507 ? 28.906 -33.656 -15.398 1 94.19 507 VAL B N 1
ATOM 9888 C CA . VAL B 1 507 ? 27.953 -34.719 -15.547 1 94.19 507 VAL B CA 1
ATOM 9889 C C . VAL B 1 507 ? 27.656 -35.344 -14.18 1 94.19 507 VAL B C 1
ATOM 9891 O O . VAL B 1 507 ? 28.406 -35.156 -13.227 1 94.19 507 VAL B O 1
ATOM 9894 N N . PHE B 1 508 ? 26.609 -36.094 -14.086 1 95.94 508 PHE B N 1
ATOM 9895 C CA . PHE B 1 508 ? 26.141 -36.625 -12.812 1 95.94 508 PHE B CA 1
ATOM 9896 C C . PHE B 1 508 ? 27.188 -37.531 -12.188 1 95.94 508 PHE B C 1
ATOM 9898 O O . PHE B 1 508 ? 27.422 -37.469 -10.977 1 95.94 508 PHE B O 1
ATOM 9905 N N . SER B 1 509 ? 27.797 -38.312 -13.016 1 94.75 509 SER B N 1
ATOM 9906 C CA . SER B 1 509 ? 28.797 -39.25 -12.508 1 94.75 509 SER B CA 1
ATOM 9907 C C . SER B 1 509 ? 29.953 -38.5 -11.844 1 94.75 509 SER B C 1
ATOM 9909 O O . SER B 1 509 ? 30.453 -38.938 -10.805 1 94.75 509 SER B O 1
ATOM 9911 N N . ASP B 1 510 ? 30.328 -37.469 -12.391 1 95.06 510 ASP B N 1
ATOM 9912 C CA . ASP B 1 510 ? 31.375 -36.625 -11.805 1 95.06 510 ASP B CA 1
ATOM 9913 C C . ASP B 1 510 ? 30.922 -36 -10.492 1 95.06 510 ASP B C 1
ATOM 9915 O O . ASP B 1 510 ? 31.656 -36.062 -9.5 1 95.06 510 ASP B O 1
ATOM 9919 N N . LYS B 1 511 ? 29.719 -35.469 -10.492 1 94.94 511 LYS B N 1
ATOM 9920 C CA . LYS B 1 511 ? 29.188 -34.844 -9.289 1 94.94 511 LYS B CA 1
ATOM 9921 C C . LYS B 1 511 ? 29.062 -35.844 -8.156 1 94.94 511 LYS B C 1
ATOM 9923 O O . LYS B 1 511 ? 29.188 -35.5 -6.984 1 94.94 511 LYS B O 1
ATOM 9928 N N . ARG B 1 512 ? 28.797 -37.031 -8.555 1 95.62 512 ARG B N 1
ATOM 9929 C CA . ARG B 1 512 ? 28.625 -38.125 -7.59 1 95.62 512 ARG B CA 1
ATOM 9930 C C . ARG B 1 512 ? 29.953 -38.562 -7 1 95.62 512 ARG B C 1
ATOM 9932 O O . ARG B 1 512 ? 30.078 -38.719 -5.785 1 95.62 512 ARG B O 1
ATOM 9939 N N . ASP B 1 513 ? 30.984 -38.625 -7.852 1 95 513 ASP B N 1
ATOM 9940 C CA . ASP B 1 513 ? 32.188 -39.375 -7.48 1 95 513 ASP B CA 1
ATOM 9941 C C . ASP B 1 513 ? 33.312 -38.438 -7.07 1 95 513 ASP B C 1
ATOM 9943 O O . ASP B 1 513 ? 34.281 -38.844 -6.422 1 95 513 ASP B O 1
ATOM 9947 N N . MET B 1 514 ? 33.281 -37.219 -7.426 1 93.75 514 MET B N 1
ATOM 9948 C CA . MET B 1 514 ? 34.406 -36.312 -7.156 1 93.75 514 MET B CA 1
ATOM 9949 C C . MET B 1 514 ? 34.531 -36.062 -5.66 1 93.75 514 MET B C 1
ATOM 9951 O O . MET B 1 514 ? 33.625 -36.406 -4.883 1 93.75 514 MET B O 1
ATOM 9955 N N . LYS B 1 515 ? 35.656 -35.469 -5.301 1 91.62 515 LYS B N 1
ATOM 9956 C CA . LYS B 1 515 ? 35.844 -35.062 -3.912 1 91.62 515 LYS B CA 1
ATOM 9957 C C . LYS B 1 515 ? 34.781 -34.062 -3.494 1 91.62 515 LYS B C 1
ATOM 9959 O O . LYS B 1 515 ? 34.625 -33 -4.141 1 91.62 515 LYS B O 1
ATOM 9964 N N . GLY B 1 516 ? 34.125 -34.438 -2.418 1 90.56 516 GLY B N 1
ATOM 9965 C CA . GLY B 1 516 ? 33.031 -33.562 -1.988 1 90.56 516 GLY B CA 1
ATOM 9966 C C . GLY B 1 516 ? 31.75 -33.812 -2.74 1 90.56 516 GLY B C 1
ATOM 9967 O O . GLY B 1 516 ? 30.797 -33.062 -2.609 1 90.56 516 GLY B O 1
ATOM 9968 N N . GLY B 1 517 ? 31.719 -34.906 -3.498 1 93.19 517 GLY B N 1
ATOM 9969 C CA . GLY B 1 517 ? 30.562 -35.219 -4.309 1 93.19 517 GLY B CA 1
ATOM 9970 C C . GLY B 1 517 ? 29.406 -35.75 -3.494 1 93.19 517 GLY B C 1
ATOM 9971 O O . GLY B 1 517 ? 29.453 -35.781 -2.264 1 93.19 517 GLY B O 1
ATOM 9972 N N . PHE B 1 518 ? 28.359 -36.188 -4.215 1 94.88 518 PHE B N 1
ATOM 9973 C CA . PHE B 1 518 ? 27.125 -36.625 -3.566 1 94.88 518 PHE B CA 1
ATOM 9974 C C . PHE B 1 518 ? 27.391 -37.875 -2.709 1 94.88 518 PHE B C 1
ATOM 9976 O O . PHE B 1 518 ? 26.703 -38.094 -1.702 1 94.88 518 PHE B O 1
ATOM 9983 N N . LYS B 1 519 ? 28.375 -38.656 -3.006 1 93.69 519 LYS B N 1
ATOM 9984 C CA . LYS B 1 519 ? 28.719 -39.844 -2.238 1 93.69 519 LYS B CA 1
ATOM 9985 C C . LYS B 1 519 ? 29.203 -39.469 -0.839 1 93.69 519 LYS B C 1
ATOM 9987 O O . LYS B 1 519 ? 29.078 -40.281 0.097 1 93.69 519 LYS B O 1
ATOM 9992 N N . GLU B 1 520 ? 29.75 -38.375 -0.732 1 92.25 520 GLU B N 1
ATOM 9993 C CA . GLU B 1 520 ? 30.344 -37.938 0.529 1 92.25 520 GLU B CA 1
ATOM 9994 C C . GLU B 1 520 ? 29.469 -36.906 1.238 1 92.25 520 GLU B C 1
ATOM 9996 O O . GLU B 1 520 ? 29.844 -36.406 2.295 1 92.25 520 GLU B O 1
ATOM 10001 N N . SER B 1 521 ? 28.344 -36.625 0.719 1 91.19 521 SER B N 1
ATOM 10002 C CA . SER B 1 521 ? 27.516 -35.562 1.261 1 91.19 521 SER B CA 1
ATOM 10003 C C . SER B 1 521 ? 26.875 -35.969 2.584 1 91.19 521 SER B C 1
ATOM 10005 O O . SER B 1 521 ? 26.281 -37.062 2.688 1 91.19 521 SER B O 1
ATOM 10007 N N . PRO B 1 522 ? 26.969 -35.062 3.59 1 87.94 522 PRO B N 1
ATOM 10008 C CA . PRO B 1 522 ? 26.344 -35.406 4.875 1 87.94 522 PRO B CA 1
ATOM 10009 C C . PRO B 1 522 ? 24.875 -34.969 4.934 1 87.94 522 PRO B C 1
ATOM 10011 O O . PRO B 1 522 ? 24.203 -35.188 5.949 1 87.94 522 PRO B O 1
ATOM 10014 N N . LEU B 1 523 ? 24.359 -34.438 3.904 1 92.44 523 LEU B N 1
ATOM 10015 C CA . LEU B 1 523 ? 23.031 -33.844 3.914 1 92.44 523 LEU B CA 1
ATOM 10016 C C . LEU B 1 523 ? 21.969 -34.938 3.684 1 92.44 523 LEU B C 1
ATOM 10018 O O . LEU B 1 523 ? 22.156 -35.812 2.865 1 92.44 523 LEU B O 1
ATOM 10022 N N . ARG B 1 524 ? 20.891 -34.781 4.375 1 91.88 524 ARG B N 1
ATOM 10023 C CA . ARG B 1 524 ? 19.766 -35.719 4.211 1 91.88 524 ARG B CA 1
ATOM 10024 C C . ARG B 1 524 ? 19.125 -35.562 2.836 1 91.88 524 ARG B C 1
ATOM 10026 O O . ARG B 1 524 ? 18.641 -36.531 2.258 1 91.88 524 ARG B O 1
ATOM 10033 N N . LEU B 1 525 ? 19.062 -34.375 2.348 1 94.44 525 LEU B N 1
ATOM 10034 C CA . LEU B 1 525 ? 18.469 -34.094 1.04 1 94.44 525 LEU B CA 1
ATOM 10035 C C . LEU B 1 525 ? 19.219 -34.844 -0.061 1 94.44 525 LEU B C 1
ATOM 10037 O O . LEU B 1 525 ? 18.672 -35.062 -1.143 1 94.44 525 LEU B O 1
ATOM 10041 N N . ASN B 1 526 ? 20.469 -35.156 0.211 1 94.56 526 ASN B N 1
ATOM 10042 C CA . ASN B 1 526 ? 21.297 -35.781 -0.819 1 94.56 526 ASN B CA 1
ATOM 10043 C C . ASN B 1 526 ? 21.359 -37.312 -0.646 1 94.56 526 ASN B C 1
ATOM 10045 O O . ASN B 1 526 ? 22.062 -38 -1.387 1 94.56 526 ASN B O 1
ATOM 10049 N N . GLN B 1 527 ? 20.609 -37.781 0.306 1 92 527 GLN B N 1
ATOM 10050 C CA . GLN B 1 527 ? 20.609 -39.219 0.545 1 92 527 GLN B CA 1
ATOM 10051 C C . GLN B 1 527 ? 20.125 -40 -0.681 1 92 527 GLN B C 1
ATOM 10053 O O . GLN B 1 527 ? 19.109 -39.625 -1.279 1 92 527 GLN B O 1
ATOM 10058 N N . GLY B 1 528 ? 20.828 -41.031 -1.093 1 91.25 528 GLY B N 1
ATOM 10059 C CA . GLY B 1 528 ? 20.438 -41.844 -2.225 1 91.25 528 GLY B CA 1
ATOM 10060 C C . GLY B 1 528 ? 21.125 -41.438 -3.518 1 91.25 528 GLY B C 1
ATOM 10061 O O . GLY B 1 528 ? 21.281 -42.281 -4.422 1 91.25 528 GLY B O 1
ATOM 10062 N N . LEU B 1 529 ? 21.547 -40.188 -3.65 1 94.56 529 LEU B N 1
ATOM 10063 C CA . LEU B 1 529 ? 22.156 -39.688 -4.875 1 94.56 529 LEU B CA 1
ATOM 10064 C C . LEU B 1 529 ? 23.5 -40.375 -5.117 1 94.56 529 LEU B C 1
ATOM 10066 O O . LEU B 1 529 ? 23.906 -40.594 -6.266 1 94.56 529 LEU B O 1
ATOM 10070 N N . GLY B 1 530 ? 24.172 -40.656 -4.027 1 92.5 530 GLY B N 1
ATOM 10071 C CA . GLY B 1 530 ? 25.484 -41.281 -4.133 1 92.5 530 GLY B CA 1
ATOM 10072 C C . GLY B 1 530 ? 25.453 -42.688 -4.695 1 92.5 530 GLY B C 1
ATOM 10073 O O . GLY B 1 530 ? 26.438 -43.188 -5.227 1 92.5 530 GLY B O 1
ATOM 10074 N N . SER B 1 531 ? 24.344 -43.344 -4.621 1 91.81 531 SER B N 1
ATOM 10075 C CA . SER B 1 531 ? 24.234 -44.75 -5.035 1 91.81 531 SER B CA 1
ATOM 10076 C C . SER B 1 531 ? 23.609 -44.844 -6.418 1 91.81 531 SER B C 1
ATOM 10078 O O . SER B 1 531 ? 23.531 -45.938 -6.984 1 91.81 531 SER B O 1
ATOM 10080 N N . LEU B 1 532 ? 23.219 -43.75 -7.004 1 92.75 532 LEU B N 1
ATOM 10081 C CA . LEU B 1 532 ? 22.562 -43.75 -8.305 1 92.75 532 LEU B CA 1
ATOM 10082 C C . LEU B 1 532 ? 23.594 -43.812 -9.43 1 92.75 532 LEU B C 1
ATOM 10084 O O . LEU B 1 532 ? 24.609 -43.125 -9.391 1 92.75 532 LEU B O 1
ATOM 10088 N N . GLU B 1 533 ? 23.312 -44.656 -10.359 1 90.19 533 GLU B N 1
ATOM 10089 C CA . GLU B 1 533 ? 24.25 -44.812 -11.461 1 90.19 533 GLU B CA 1
ATOM 10090 C C . GLU B 1 533 ? 24.062 -43.719 -12.508 1 90.19 533 GLU B C 1
ATOM 10092 O O . GLU B 1 533 ? 25.031 -43.281 -13.117 1 90.19 533 GLU B O 1
ATOM 10097 N N . HIS B 1 534 ? 22.812 -43.438 -12.789 1 90.94 534 HIS B N 1
ATOM 10098 C CA . HIS B 1 534 ? 22.516 -42.438 -13.789 1 90.94 534 HIS B CA 1
ATOM 10099 C C . HIS B 1 534 ? 21.453 -41.438 -13.281 1 90.94 534 HIS B C 1
ATOM 10101 O O . HIS B 1 534 ? 20.719 -41.75 -12.336 1 90.94 534 HIS B O 1
ATOM 10107 N N . TRP B 1 535 ? 21.469 -40.344 -13.844 1 94.88 535 TRP B N 1
ATOM 10108 C CA . TRP B 1 535 ? 20.469 -39.312 -13.531 1 94.88 535 TRP B CA 1
ATOM 10109 C C . TRP B 1 535 ? 19.688 -38.938 -14.781 1 94.88 535 TRP B C 1
ATOM 10111 O O . TRP B 1 535 ? 20.172 -38.188 -15.641 1 94.88 535 TRP B O 1
ATOM 10121 N N . ASP B 1 536 ? 18.562 -39.531 -14.961 1 93.81 536 ASP B N 1
ATOM 10122 C CA . ASP B 1 536 ? 17.656 -39.281 -16.078 1 93.81 536 ASP B CA 1
ATOM 10123 C C . ASP B 1 536 ? 16.266 -38.906 -15.594 1 93.81 536 ASP B C 1
ATOM 10125 O O . ASP B 1 536 ? 16.062 -38.625 -14.414 1 93.81 536 ASP B O 1
ATOM 10129 N N . GLU B 1 537 ? 15.336 -38.844 -16.453 1 94.75 537 GLU B N 1
ATOM 10130 C CA . GLU B 1 537 ? 13.977 -38.469 -16.109 1 94.75 537 GLU B CA 1
ATOM 10131 C C . GLU B 1 537 ? 13.414 -39.344 -15 1 94.75 537 GLU B C 1
ATOM 10133 O O . GLU B 1 537 ? 12.773 -38.875 -14.062 1 94.75 537 GLU B O 1
ATOM 10138 N N . GLN B 1 538 ? 13.633 -40.594 -15.141 1 94.12 538 GLN B N 1
ATOM 10139 C CA . GLN B 1 538 ? 13.148 -41.562 -14.133 1 94.12 538 GLN B CA 1
ATOM 10140 C C . GLN B 1 538 ? 13.766 -41.281 -12.766 1 94.12 538 GLN B C 1
ATOM 10142 O O . GLN B 1 538 ? 13.094 -41.375 -11.742 1 94.12 538 GLN B O 1
ATOM 10147 N N . GLY B 1 539 ? 15.055 -41.031 -12.812 1 94.81 539 GLY B N 1
ATOM 10148 C CA . GLY B 1 539 ? 15.719 -40.688 -11.57 1 94.81 539 GLY B CA 1
ATOM 10149 C C . GLY B 1 539 ? 15.141 -39.438 -10.922 1 94.81 539 GLY B C 1
ATOM 10150 O O . GLY B 1 539 ? 14.93 -39.406 -9.711 1 94.81 539 GLY B O 1
ATOM 10151 N N . ILE B 1 540 ? 14.891 -38.406 -11.711 1 96.56 540 ILE B N 1
ATOM 10152 C CA . ILE B 1 540 ? 14.344 -37.156 -11.219 1 96.56 540 ILE B CA 1
ATOM 10153 C C . ILE B 1 540 ? 12.953 -37.375 -10.633 1 96.56 540 ILE B C 1
ATOM 10155 O O . ILE B 1 540 ? 12.656 -36.938 -9.523 1 96.56 540 ILE B O 1
ATOM 10159 N N . VAL B 1 541 ? 12.125 -38.062 -11.352 1 96.12 541 VAL B N 1
ATOM 10160 C CA . VAL B 1 541 ? 10.75 -38.344 -10.93 1 96.12 541 VAL B CA 1
ATOM 10161 C C . VAL B 1 541 ? 10.75 -39.219 -9.68 1 96.12 541 VAL B C 1
ATOM 10163 O O . VAL B 1 541 ? 9.945 -39 -8.766 1 96.12 541 VAL B O 1
ATOM 10166 N N . GLY B 1 542 ? 11.609 -40.25 -9.703 1 96 542 GLY B N 1
ATOM 10167 C CA . GLY B 1 542 ? 11.719 -41.094 -8.531 1 96 542 GLY B CA 1
ATOM 10168 C C . GLY B 1 542 ? 12.102 -40.344 -7.273 1 96 542 GLY B C 1
ATOM 10169 O O . GLY B 1 542 ? 11.508 -40.531 -6.211 1 96 542 GLY B O 1
ATOM 10170 N N . ARG B 1 543 ? 13.086 -39.5 -7.371 1 96.81 543 ARG B N 1
ATOM 10171 C CA . ARG B 1 543 ? 13.508 -38.688 -6.23 1 96.81 543 ARG B CA 1
ATOM 10172 C C . ARG B 1 543 ? 12.406 -37.75 -5.805 1 96.81 543 ARG B C 1
ATOM 10174 O O . ARG B 1 543 ? 12.188 -37.531 -4.609 1 96.81 543 ARG B O 1
ATOM 10181 N N . ALA B 1 544 ? 11.766 -37.125 -6.781 1 97.56 544 ALA B N 1
ATOM 10182 C CA . ALA B 1 544 ? 10.648 -36.25 -6.48 1 97.56 544 ALA B CA 1
ATOM 10183 C C . ALA B 1 544 ? 9.57 -36.938 -5.668 1 97.56 544 ALA B C 1
ATOM 10185 O O . ALA B 1 544 ? 9.008 -36.375 -4.734 1 97.56 544 ALA B O 1
ATOM 10186 N N . GLN B 1 545 ? 9.281 -38.125 -6.035 1 96.94 545 GLN B N 1
ATOM 10187 C CA . GLN B 1 545 ? 8.281 -38.906 -5.328 1 96.94 545 GLN B CA 1
ATOM 10188 C C . GLN B 1 545 ? 8.703 -39.156 -3.887 1 96.94 545 GLN B C 1
ATOM 10190 O O . GLN B 1 545 ? 7.898 -39.062 -2.961 1 96.94 545 GLN B O 1
ATOM 10195 N N . MET B 1 546 ? 9.906 -39.562 -3.75 1 96.5 546 MET B N 1
ATOM 10196 C CA . MET B 1 546 ? 10.438 -39.812 -2.414 1 96.5 546 MET B CA 1
ATOM 10197 C C . MET B 1 546 ? 10.367 -38.562 -1.545 1 96.5 546 MET B C 1
ATOM 10199 O O . MET B 1 546 ? 9.914 -38.625 -0.401 1 96.5 546 MET B O 1
ATOM 10203 N N . LEU B 1 547 ? 10.82 -37.5 -2.066 1 97.44 547 LEU B N 1
ATOM 10204 C CA . LEU B 1 547 ? 10.844 -36.25 -1.313 1 97.44 547 LEU B CA 1
ATOM 10205 C C . LEU B 1 547 ? 9.43 -35.75 -1.052 1 97.44 547 LEU B C 1
ATOM 10207 O O . LEU B 1 547 ? 9.172 -35.125 -0.017 1 97.44 547 LEU B O 1
ATOM 10211 N N . ALA B 1 548 ? 8.539 -35.938 -2.016 1 98.06 548 ALA B N 1
ATOM 10212 C CA . ALA B 1 548 ? 7.145 -35.531 -1.826 1 98.06 548 ALA B CA 1
ATOM 10213 C C . ALA B 1 548 ? 6.527 -36.281 -0.637 1 98.06 548 ALA B C 1
ATOM 10215 O O . ALA B 1 548 ? 5.738 -35.688 0.115 1 98.06 548 ALA B O 1
ATOM 10216 N N . GLN B 1 549 ? 6.887 -37.5 -0.518 1 96.56 549 GLN B N 1
ATOM 10217 C CA . GLN B 1 549 ? 6.406 -38.281 0.625 1 96.56 549 GLN B CA 1
ATOM 10218 C C . GLN B 1 549 ? 6.926 -37.688 1.937 1 96.56 549 GLN B C 1
ATOM 10220 O O . GLN B 1 549 ? 6.184 -37.594 2.916 1 96.56 549 GLN B O 1
ATOM 10225 N N . LYS B 1 550 ? 8.133 -37.312 1.919 1 96.5 550 LYS B N 1
ATOM 10226 C CA . LYS B 1 550 ? 8.703 -36.688 3.102 1 96.5 550 LYS B CA 1
ATOM 10227 C C . LYS B 1 550 ? 8.047 -35.344 3.379 1 96.5 550 LYS B C 1
ATOM 10229 O O . LYS B 1 550 ? 7.867 -34.969 4.539 1 96.5 550 LYS B O 1
ATOM 10234 N N . ALA B 1 551 ? 7.754 -34.656 2.32 1 97.94 551 ALA B N 1
ATOM 10235 C CA . ALA B 1 551 ? 7.141 -33.344 2.453 1 97.94 551 ALA B CA 1
ATOM 10236 C C . ALA B 1 551 ? 5.809 -33.406 3.191 1 97.94 551 ALA B C 1
ATOM 10238 O O . ALA B 1 551 ? 5.473 -32.531 3.979 1 97.94 551 ALA B O 1
ATOM 10239 N N . VAL B 1 552 ? 5.031 -34.469 2.986 1 97.56 552 VAL B N 1
ATOM 10240 C CA . VAL B 1 552 ? 3.744 -34.656 3.652 1 97.56 552 VAL B CA 1
ATOM 10241 C C . VAL B 1 552 ? 3.957 -34.812 5.156 1 97.56 552 VAL B C 1
ATOM 10243 O O . VAL B 1 552 ? 3.131 -34.375 5.957 1 97.56 552 VAL B O 1
ATOM 10246 N N . GLU B 1 553 ? 5.082 -35.344 5.484 1 95.81 553 GLU B N 1
ATOM 10247 C CA . GLU B 1 553 ? 5.406 -35.531 6.895 1 95.81 553 GLU B CA 1
ATOM 10248 C C . GLU B 1 553 ? 5.832 -34.219 7.547 1 95.81 553 GLU B C 1
ATOM 10250 O O . GLU B 1 553 ? 5.555 -34 8.727 1 95.81 553 GLU B O 1
ATOM 10255 N N . VAL B 1 554 ? 6.492 -33.469 6.832 1 96.81 554 VAL B N 1
ATOM 10256 C CA . VAL B 1 554 ? 6.984 -32.219 7.348 1 96.81 554 VAL B CA 1
ATOM 10257 C C . VAL B 1 554 ? 5.832 -31.219 7.465 1 96.81 554 VAL B C 1
ATOM 10259 O O . VAL B 1 554 ? 5.684 -30.547 8.484 1 96.81 554 VAL B O 1
ATOM 10262 N N . TRP B 1 555 ? 5.059 -31.094 6.41 1 98.06 555 TRP B N 1
ATOM 10263 C CA . TRP B 1 555 ? 3.906 -30.203 6.371 1 98.06 555 TRP B CA 1
ATOM 10264 C C . TRP B 1 555 ? 2.602 -30.984 6.441 1 98.06 555 TRP B C 1
ATOM 10266 O O . TRP B 1 555 ? 1.917 -31.156 5.43 1 98.06 555 TRP B O 1
ATOM 10276 N N . GLN B 1 556 ? 2.229 -31.312 7.605 1 96.94 556 GLN B N 1
ATOM 10277 C CA . GLN B 1 556 ? 1.103 -32.219 7.84 1 96.94 556 GLN B CA 1
ATOM 10278 C C . GLN B 1 556 ? -0.226 -31.469 7.699 1 96.94 556 GLN B C 1
ATOM 10280 O O . GLN B 1 556 ? -0.348 -30.312 8.109 1 96.94 556 GLN B O 1
ATOM 10285 N N . ALA B 1 557 ? -1.179 -32.125 7.066 1 97.12 557 ALA B N 1
ATOM 10286 C CA . ALA B 1 557 ? -2.557 -31.641 7.023 1 97.12 557 ALA B CA 1
ATOM 10287 C C . ALA B 1 557 ? -3.395 -32.281 8.133 1 97.12 557 ALA B C 1
ATOM 10289 O O . ALA B 1 557 ? -3.07 -33.375 8.609 1 97.12 557 ALA B O 1
ATOM 10290 N N . PRO B 1 558 ? -4.41 -31.516 8.539 1 96.06 558 PRO B N 1
ATOM 10291 C CA . PRO B 1 558 ? -5.297 -32.156 9.516 1 96.06 558 PRO B CA 1
ATOM 10292 C C . PRO B 1 558 ? -6.047 -33.344 8.93 1 96.06 558 PRO B C 1
ATOM 10294 O O . PRO B 1 558 ? -6.332 -33.375 7.727 1 96.06 558 PRO B O 1
ATOM 10297 N N . ASN B 1 559 ? -6.301 -34.312 9.727 1 93.56 559 ASN B N 1
ATOM 10298 C CA . ASN B 1 559 ? -7.012 -35.531 9.297 1 93.56 559 ASN B CA 1
ATOM 10299 C C . ASN B 1 559 ? -8 -36 10.359 1 93.56 559 ASN B C 1
ATOM 10301 O O . ASN B 1 559 ? -7.855 -37.094 10.906 1 93.56 559 ASN B O 1
ATOM 10305 N N . LEU B 1 560 ? -9 -35.219 10.57 1 94.5 560 LEU B N 1
ATOM 10306 C CA . LEU B 1 560 ? -10.047 -35.562 11.523 1 94.5 560 LEU B CA 1
ATOM 10307 C C . LEU B 1 560 ? -11.148 -36.375 10.844 1 94.5 560 LEU B C 1
ATOM 10309 O O . LEU B 1 560 ? -11.453 -36.156 9.672 1 94.5 560 LEU B O 1
ATOM 10313 N N . PRO B 1 561 ? -11.703 -37.281 11.602 1 92.88 561 PRO B N 1
ATOM 10314 C CA . PRO B 1 561 ? -12.805 -38.062 11.039 1 92.88 561 PRO B CA 1
ATOM 10315 C C . PRO B 1 561 ? -14.023 -37.188 10.695 1 92.88 561 PRO B C 1
ATOM 10317 O O . PRO B 1 561 ? -14.211 -36.125 11.281 1 92.88 561 PRO B O 1
ATOM 10320 N N . SER B 1 562 ? -14.789 -37.688 9.75 1 87.69 562 SER B N 1
ATOM 10321 C CA . SER B 1 562 ? -15.961 -36.969 9.266 1 87.69 562 SER B CA 1
ATOM 10322 C C . SER B 1 562 ? -16.953 -36.688 10.391 1 87.69 562 SER B C 1
ATOM 10324 O O . SER B 1 562 ? -17.594 -35.625 10.414 1 87.69 562 SER B O 1
ATOM 10326 N N . GLU B 1 563 ? -17.047 -37.625 11.281 1 87.56 563 GLU B N 1
ATOM 10327 C CA . GLU B 1 563 ? -17.984 -37.469 12.398 1 87.56 563 GLU B CA 1
ATOM 10328 C C . GLU B 1 563 ? -17.609 -36.25 13.266 1 87.56 563 GLU B C 1
ATOM 10330 O O . GLU B 1 563 ? -18.484 -35.531 13.719 1 87.56 563 GLU B O 1
ATOM 10335 N N . THR B 1 564 ? -16.359 -36.125 13.438 1 90.5 564 THR B N 1
ATOM 10336 C CA . THR B 1 564 ? -15.867 -35 14.242 1 90.5 564 THR B CA 1
ATOM 10337 C C . THR B 1 564 ? -16.109 -33.688 13.523 1 90.5 564 THR B C 1
ATOM 10339 O O . THR B 1 564 ? -16.484 -32.688 14.156 1 90.5 564 THR B O 1
ATOM 10342 N N . LEU B 1 565 ? -15.93 -33.656 12.281 1 89.75 565 LEU B N 1
ATOM 10343 C CA . LEU B 1 565 ? -16.109 -32.438 11.492 1 89.75 565 LEU B CA 1
ATOM 10344 C C . LEU B 1 565 ? -17.578 -31.984 11.516 1 89.75 565 LEU B C 1
ATOM 10346 O O . LEU B 1 565 ? -17.859 -30.797 11.594 1 89.75 565 LEU B O 1
ATOM 10350 N N . VAL B 1 566 ? -18.422 -32.938 11.477 1 85.44 566 VAL B N 1
ATOM 10351 C CA . VAL B 1 566 ? -19.859 -32.656 11.492 1 85.44 566 VAL B CA 1
ATOM 10352 C C . VAL B 1 566 ? -20.25 -32.031 12.836 1 85.44 566 VAL B C 1
ATOM 10354 O O . VAL B 1 566 ? -21.062 -31.109 12.891 1 85.44 566 VAL B O 1
ATOM 10357 N N . SER B 1 567 ? -19.672 -32.5 13.812 1 84.31 567 SER B N 1
ATOM 10358 C CA . SER B 1 567 ? -19.969 -32 15.148 1 84.31 567 SER B CA 1
ATOM 10359 C C . SER B 1 567 ? -19.594 -30.531 15.273 1 84.31 567 SER B C 1
ATOM 10361 O O . SER B 1 567 ? -20.297 -29.75 15.922 1 84.31 567 SER B O 1
ATOM 10363 N N . TYR B 1 568 ? -18.562 -30.156 14.68 1 85.12 568 TYR B N 1
ATOM 10364 C CA . TYR B 1 568 ? -18.109 -28.781 14.75 1 85.12 568 TYR B CA 1
ATOM 10365 C C . TYR B 1 568 ? -18.922 -27.875 13.828 1 85.12 568 TYR B C 1
ATOM 10367 O O . TYR B 1 568 ? -19.109 -26.688 14.117 1 85.12 568 TYR B O 1
ATOM 10375 N N . ALA B 1 569 ? -19.391 -28.344 12.75 1 77.38 569 ALA B N 1
ATOM 10376 C CA . ALA B 1 569 ? -20.219 -27.578 11.82 1 77.38 569 ALA B CA 1
ATOM 10377 C C . ALA B 1 569 ? -21.578 -27.25 12.438 1 77.38 569 ALA B C 1
ATOM 10379 O O . ALA B 1 569 ? -22.125 -26.172 12.234 1 77.38 569 ALA B O 1
ATOM 10380 N N . GLU B 1 570 ? -22.031 -28.141 13.172 1 63.5 570 GLU B N 1
ATOM 10381 C CA . GLU B 1 570 ? -23.344 -28 13.797 1 63.5 570 GLU B CA 1
ATOM 10382 C C . GLU B 1 570 ? -23.297 -27.016 14.961 1 63.5 570 GLU B C 1
ATOM 10384 O O . GLU B 1 570 ? -24.312 -26.375 15.273 1 63.5 570 GLU B O 1
ATOM 10389 N N . LYS B 1 571 ? -22.344 -26.719 15.531 1 56.47 571 LYS B N 1
ATOM 10390 C CA . LYS B 1 571 ? -22.25 -25.906 16.734 1 56.47 571 LYS B CA 1
ATOM 10391 C C . LYS B 1 571 ? -22.094 -24.422 16.391 1 56.47 571 LYS B C 1
ATOM 10393 O O . LYS B 1 571 ? -22.094 -23.562 17.266 1 56.47 571 LYS B O 1
ATOM 10398 N N . ARG B 1 572 ? -22.062 -24.172 15.258 1 58.38 572 ARG B N 1
ATOM 10399 C CA . ARG B 1 572 ? -21.875 -22.766 14.953 1 58.38 572 ARG B CA 1
ATOM 10400 C C . ARG B 1 572 ? -23.188 -22 15.141 1 58.38 572 ARG B C 1
ATOM 10402 O O . ARG B 1 572 ? -24.188 -22.312 14.508 1 58.38 572 ARG B O 1
ATOM 10409 N N . PRO B 1 573 ? -23.172 -21.172 16.156 1 52.41 573 PRO B N 1
ATOM 10410 C CA . PRO B 1 573 ? -24.422 -20.453 16.422 1 52.41 573 PRO B CA 1
ATOM 10411 C C . PRO B 1 573 ? -24.844 -19.562 15.242 1 52.41 573 PRO B C 1
ATOM 10413 O O . PRO B 1 573 ? -23.984 -18.953 14.602 1 52.41 573 PRO B O 1
ATOM 10416 N N . ASP B 1 574 ? -25.953 -19.828 14.555 1 51.72 574 ASP B N 1
ATOM 10417 C CA . ASP B 1 574 ? -26.578 -18.922 13.578 1 51.72 574 ASP B CA 1
ATOM 10418 C C . ASP B 1 574 ? -26.938 -17.594 14.227 1 51.72 574 ASP B C 1
ATOM 10420 O O . ASP B 1 574 ? -28 -17.469 14.836 1 51.72 574 ASP B O 1
ATOM 10424 N N . ASN B 1 575 ? -26 -17.031 14.734 1 52.22 575 ASN B N 1
ATOM 10425 C CA . ASN B 1 575 ? -26.344 -15.805 15.453 1 52.22 575 ASN B CA 1
ATOM 10426 C C . ASN B 1 575 ? -26.859 -14.727 14.508 1 52.22 575 ASN B C 1
ATOM 10428 O O . ASN B 1 575 ? -26.578 -13.547 14.695 1 52.22 575 ASN B O 1
ATOM 10432 N N . ALA B 1 576 ? -27.688 -15.266 13.633 1 60.97 576 ALA B N 1
ATOM 10433 C CA . ALA B 1 576 ? -28.266 -14.211 12.805 1 60.97 576 ALA B CA 1
ATOM 10434 C C . ALA B 1 576 ? -29.391 -13.492 13.539 1 60.97 576 ALA B C 1
ATOM 10436 O O . ALA B 1 576 ? -30.344 -14.125 14.008 1 60.97 576 ALA B O 1
ATOM 10437 N N . ALA B 1 577 ? -29.203 -12.328 13.828 1 69.25 577 ALA B N 1
ATOM 10438 C CA . ALA B 1 577 ? -30.203 -11.477 14.477 1 69.25 577 ALA B CA 1
ATOM 10439 C C . ALA B 1 577 ? -31.469 -11.367 13.625 1 69.25 577 ALA B C 1
ATOM 10441 O O . ALA B 1 577 ? -32.562 -11.133 14.141 1 69.25 577 ALA B O 1
ATOM 10442 N N . TRP B 1 578 ? -31.406 -11.625 12.289 1 87.06 578 TRP B N 1
ATOM 10443 C CA . TRP B 1 578 ? -32.5 -11.461 11.336 1 87.06 578 TRP B CA 1
ATOM 10444 C C . TRP B 1 578 ? -32.625 -12.672 10.422 1 87.06 578 TRP B C 1
ATOM 10446 O O . TRP B 1 578 ? -31.656 -13.43 10.266 1 87.06 578 TRP B O 1
ATOM 10456 N N . SER B 1 579 ? -33.812 -12.969 9.984 1 88.06 579 SER B N 1
ATOM 10457 C CA . SER B 1 579 ? -34.062 -14.078 9.078 1 88.06 579 SER B CA 1
ATOM 10458 C C . SER B 1 579 ? -34.906 -13.633 7.891 1 88.06 579 SER B C 1
ATOM 10460 O O . SER B 1 579 ? -35.312 -12.477 7.812 1 88.06 579 SER B O 1
ATOM 10462 N N . LEU B 1 580 ? -35.125 -14.516 6.973 1 89.19 580 LEU B N 1
ATOM 10463 C CA . LEU B 1 580 ? -35.938 -14.281 5.777 1 89.19 580 LEU B CA 1
ATOM 10464 C C . LEU B 1 580 ? -37.312 -13.781 6.141 1 89.19 580 LEU B C 1
ATOM 10466 O O . LEU B 1 580 ? -37.875 -12.938 5.441 1 89.19 580 LEU B O 1
ATOM 10470 N N . ALA B 1 581 ? -37.812 -14.266 7.238 1 87.5 581 ALA B N 1
ATOM 10471 C CA . ALA B 1 581 ? -39.156 -13.938 7.691 1 87.5 581 ALA B CA 1
ATOM 10472 C C . ALA B 1 581 ? -39.25 -12.477 8.125 1 87.5 581 ALA B C 1
ATOM 10474 O O . ALA B 1 581 ? -40.344 -11.906 8.156 1 87.5 581 ALA B O 1
ATOM 10475 N N . ASP B 1 582 ? -38.156 -11.852 8.406 1 90.12 582 ASP B N 1
ATOM 10476 C CA . ASP B 1 582 ? -38.156 -10.477 8.906 1 90.12 582 ASP B CA 1
ATOM 10477 C C . ASP B 1 582 ? -38.188 -9.477 7.758 1 90.12 582 ASP B C 1
ATOM 10479 O O . ASP B 1 582 ? -38.25 -8.266 7.984 1 90.12 582 ASP B O 1
ATOM 10483 N N . HIS B 1 583 ? -38.219 -9.977 6.555 1 92.75 583 HIS B N 1
ATOM 10484 C CA . HIS B 1 583 ? -38.312 -9.109 5.383 1 92.75 583 HIS B CA 1
ATOM 10485 C C . HIS B 1 583 ? -39.688 -9.195 4.73 1 92.75 583 HIS B C 1
ATOM 10487 O O . HIS B 1 583 ? -39.938 -10.117 3.961 1 92.75 583 HIS B O 1
ATOM 10493 N N . PRO B 1 584 ? -40.406 -8.195 4.949 1 89.94 584 PRO B N 1
ATOM 10494 C CA . PRO B 1 584 ? -41.812 -8.258 4.516 1 89.94 584 PRO B CA 1
ATOM 10495 C C . PRO B 1 584 ? -41.969 -8.445 3.008 1 89.94 584 PRO B C 1
ATOM 10497 O O . PRO B 1 584 ? -42.875 -9.141 2.553 1 89.94 584 PRO B O 1
ATOM 10500 N N . HIS B 1 585 ? -41.125 -7.898 2.293 1 93 585 HIS B N 1
ATOM 10501 C CA . HIS B 1 585 ? -41.25 -7.945 0.84 1 93 585 HIS B CA 1
ATOM 10502 C C . HIS B 1 585 ? -40.719 -9.266 0.285 1 93 585 HIS B C 1
ATOM 10504 O O . HIS B 1 585 ? -40.688 -9.461 -0.932 1 93 585 HIS B O 1
ATOM 10510 N N . LEU B 1 586 ? -40.281 -10.125 1.16 1 93.06 586 LEU B N 1
ATOM 10511 C CA . LEU B 1 586 ? -39.844 -11.453 0.751 1 93.06 586 LEU B CA 1
ATOM 10512 C C . LEU B 1 586 ? -40.75 -12.539 1.35 1 93.06 586 LEU B C 1
ATOM 10514 O O . LEU B 1 586 ? -40.344 -13.695 1.465 1 93.06 586 LEU B O 1
ATOM 10518 N N . SER B 1 587 ? -41.938 -12.07 1.764 1 90.69 587 SER B N 1
ATOM 10519 C CA . SER B 1 587 ? -42.906 -13.039 2.268 1 90.69 587 SER B CA 1
ATOM 10520 C C . SER B 1 587 ? -43.406 -13.938 1.148 1 90.69 587 SER B C 1
ATOM 10522 O O . SER B 1 587 ? -43.25 -13.617 -0.033 1 90.69 587 SER B O 1
ATOM 10524 N N . ASN B 1 588 ? -44 -15.07 1.49 1 87.25 588 ASN B N 1
ATOM 10525 C CA . ASN B 1 588 ? -44.438 -16.078 0.536 1 87.25 588 ASN B CA 1
ATOM 10526 C C . ASN B 1 588 ? -45.469 -15.523 -0.444 1 87.25 588 ASN B C 1
ATOM 10528 O O . ASN B 1 588 ? -45.594 -16.031 -1.555 1 87.25 588 ASN B O 1
ATOM 10532 N N . HIS B 1 589 ? -46.156 -14.469 -0.081 1 86.12 589 HIS B N 1
ATOM 10533 C CA . HIS B 1 589 ? -47.188 -13.914 -0.937 1 86.12 589 HIS B CA 1
ATOM 10534 C C . HIS B 1 589 ? -46.656 -12.734 -1.75 1 86.12 589 HIS B C 1
ATOM 10536 O O . HIS B 1 589 ? -47.375 -12.195 -2.598 1 86.12 589 HIS B O 1
ATOM 10542 N N . SER B 1 590 ? -45.438 -12.344 -1.536 1 89.5 590 SER B N 1
ATOM 10543 C CA . SER B 1 590 ? -44.875 -11.211 -2.242 1 89.5 590 SER B CA 1
ATOM 10544 C C . SER B 1 590 ? -44.406 -11.602 -3.643 1 89.5 590 SER B C 1
ATOM 10546 O O . SER B 1 590 ? -43.875 -12.688 -3.84 1 89.5 590 SER B O 1
ATOM 10548 N N . PRO B 1 591 ? -44.656 -10.734 -4.602 1 89.88 591 PRO B N 1
ATOM 10549 C CA . PRO B 1 591 ? -44.219 -11.016 -5.965 1 89.88 591 PRO B CA 1
ATOM 10550 C C . PRO B 1 591 ? -42.688 -11.102 -6.082 1 89.88 591 PRO B C 1
ATOM 10552 O O . PRO B 1 591 ? -42.156 -11.734 -7.008 1 89.88 591 PRO B O 1
ATOM 10555 N N . MET B 1 592 ? -42 -10.547 -5.152 1 92.19 592 MET B N 1
ATOM 10556 C CA . MET B 1 592 ? -40.562 -10.492 -5.238 1 92.19 592 MET B CA 1
ATOM 10557 C C . MET B 1 592 ? -39.938 -11.75 -4.645 1 92.19 592 MET B C 1
ATOM 10559 O O . MET B 1 592 ? -38.75 -12.016 -4.848 1 92.19 592 MET B O 1
ATOM 10563 N N . ARG B 1 593 ? -40.688 -12.586 -3.988 1 93.94 593 ARG B N 1
ATOM 10564 C CA . ARG B 1 593 ? -40.156 -13.781 -3.324 1 93.94 593 ARG B CA 1
ATOM 10565 C C . ARG B 1 593 ? -39.594 -14.758 -4.336 1 93.94 593 ARG B C 1
ATOM 10567 O O . ARG B 1 593 ? -38.469 -15.266 -4.152 1 93.94 593 ARG B O 1
ATOM 10574 N N . GLU B 1 594 ? -40.312 -14.953 -5.352 1 91.62 594 GLU B N 1
ATOM 10575 C CA . GLU B 1 594 ? -39.844 -15.891 -6.375 1 91.62 594 GLU B CA 1
ATOM 10576 C C . GLU B 1 594 ? -38.562 -15.414 -7.012 1 91.62 594 GLU B C 1
ATOM 10578 O O . GLU B 1 594 ? -37.625 -16.203 -7.207 1 91.62 594 GLU B O 1
ATOM 10583 N N . ILE B 1 595 ? -38.594 -14.164 -7.34 1 93.31 595 ILE B N 1
ATOM 10584 C CA . ILE B 1 595 ? -37.375 -13.586 -7.961 1 93.31 595 ILE B CA 1
ATOM 10585 C C . ILE B 1 595 ? -36.219 -13.688 -7 1 93.31 595 ILE B C 1
ATOM 10587 O O . ILE B 1 595 ? -35.094 -14.047 -7.406 1 93.31 595 ILE B O 1
ATOM 10591 N N . PHE B 1 596 ? -36.469 -13.438 -5.777 1 95.44 596 PHE B N 1
ATOM 10592 C CA . PHE B 1 596 ? -35.438 -13.492 -4.758 1 95.44 596 PHE B CA 1
ATOM 10593 C C . PHE B 1 596 ? -34.875 -14.914 -4.617 1 95.44 596 PHE B C 1
ATOM 10595 O O . PHE B 1 596 ? -33.688 -15.109 -4.512 1 95.44 596 PHE B O 1
ATOM 10602 N N . ASP B 1 597 ? -35.719 -15.859 -4.645 1 92.88 597 ASP B N 1
ATOM 10603 C CA . ASP B 1 597 ? -35.312 -17.25 -4.449 1 92.88 597 ASP B CA 1
ATOM 10604 C C . ASP B 1 597 ? -34.406 -17.703 -5.57 1 92.88 597 ASP B C 1
ATOM 10606 O O . ASP B 1 597 ? -33.406 -18.406 -5.324 1 92.88 597 ASP B O 1
ATOM 10610 N N . VAL B 1 598 ? -34.75 -17.312 -6.738 1 89.5 598 VAL B N 1
ATOM 10611 C CA . VAL B 1 598 ? -33.906 -17.703 -7.875 1 89.5 598 VAL B CA 1
ATOM 10612 C C . VAL B 1 598 ? -32.562 -16.969 -7.816 1 89.5 598 VAL B C 1
ATOM 10614 O O . VAL B 1 598 ? -31.516 -17.562 -8.055 1 89.5 598 VAL B O 1
ATOM 10617 N N . PHE B 1 599 ? -32.656 -15.711 -7.496 1 92.38 599 PHE B N 1
ATOM 10618 C CA . PHE B 1 599 ? -31.453 -14.922 -7.344 1 92.38 599 PHE B CA 1
ATOM 10619 C C . PHE B 1 599 ? -30.562 -15.516 -6.262 1 92.38 599 PHE B C 1
ATOM 10621 O O . PHE B 1 599 ? -29.359 -15.68 -6.469 1 92.38 599 PHE B O 1
ATOM 10628 N N . ARG B 1 600 ? -31.141 -15.789 -5.172 1 93 600 ARG B N 1
ATOM 10629 C CA . ARG B 1 600 ? -30.453 -16.359 -4.012 1 93 600 ARG B CA 1
ATOM 10630 C C . ARG B 1 600 ? -29.703 -17.625 -4.391 1 93 600 ARG B C 1
ATOM 10632 O O . ARG B 1 600 ? -28.531 -17.781 -4.051 1 93 600 ARG B O 1
ATOM 10639 N N . GLN B 1 601 ? -30.375 -18.406 -5.055 1 87.56 601 GLN B N 1
ATOM 10640 C CA . GLN B 1 601 ? -29.766 -19.656 -5.469 1 87.56 601 GLN B CA 1
ATOM 10641 C C . GLN B 1 601 ? -28.547 -19.422 -6.371 1 87.56 601 GLN B C 1
ATOM 10643 O O . GLN B 1 601 ? -27.484 -20.016 -6.172 1 87.56 601 GLN B O 1
ATOM 10648 N N . GLN B 1 602 ? -28.688 -18.562 -7.293 1 87.25 602 GLN B N 1
ATOM 10649 C CA . GLN B 1 602 ? -27.641 -18.312 -8.266 1 87.25 602 GLN B CA 1
ATOM 10650 C C . GLN B 1 602 ? -26.438 -17.625 -7.617 1 87.25 602 GLN B C 1
ATOM 10652 O O . GLN B 1 602 ? -25.281 -17.938 -7.93 1 87.25 602 GLN B O 1
ATOM 10657 N N . VAL B 1 603 ? -26.672 -16.672 -6.773 1 91.62 603 VAL B N 1
ATOM 10658 C CA . VAL B 1 603 ? -25.594 -15.93 -6.141 1 91.62 603 VAL B CA 1
ATOM 10659 C C . VAL B 1 603 ? -24.797 -16.859 -5.227 1 91.62 603 VAL B C 1
ATOM 10661 O O . VAL B 1 603 ? -23.562 -16.797 -5.18 1 91.62 603 VAL B O 1
ATOM 10664 N N . LEU B 1 604 ? -25.438 -17.75 -4.535 1 88.69 604 LEU B N 1
ATOM 10665 C CA . LEU B 1 604 ? -24.781 -18.688 -3.625 1 88.69 604 LEU B CA 1
ATOM 10666 C C . LEU B 1 604 ? -23.984 -19.719 -4.402 1 88.69 604 LEU B C 1
ATOM 10668 O O . LEU B 1 604 ? -23.016 -20.297 -3.873 1 88.69 604 LEU B O 1
ATOM 10672 N N . GLU B 1 605 ? -24.359 -19.875 -5.66 1 82.06 605 GLU B N 1
ATOM 10673 C CA . GLU B 1 605 ? -23.703 -20.875 -6.492 1 82.06 605 GLU B CA 1
ATOM 10674 C C . GLU B 1 605 ? -22.469 -20.297 -7.172 1 82.06 605 GLU B C 1
ATOM 10676 O O . GLU B 1 605 ? -21.703 -21.031 -7.805 1 82.06 605 GLU B O 1
ATOM 10681 N N . ILE B 1 606 ? -22.266 -18.969 -7.047 1 84 606 ILE B N 1
ATOM 10682 C CA . ILE B 1 606 ? -21.094 -18.359 -7.641 1 84 606 ILE B CA 1
ATOM 10683 C C . ILE B 1 606 ? -19.828 -19.031 -7.086 1 84 606 ILE B C 1
ATOM 10685 O O . ILE B 1 606 ? -18.875 -19.266 -7.824 1 84 606 ILE B O 1
ATOM 10689 N N . ASP B 1 607 ? -19.906 -19.297 -5.789 1 82 607 ASP B N 1
ATOM 10690 C CA . ASP B 1 607 ? -18.797 -19.969 -5.113 1 82 607 ASP B CA 1
ATOM 10691 C C . ASP B 1 607 ? -19.266 -20.609 -3.811 1 82 607 ASP B C 1
ATOM 10693 O O . ASP B 1 607 ? -20.141 -20.078 -3.119 1 82 607 ASP B O 1
ATOM 10697 N N . GLU B 1 608 ? -18.641 -21.703 -3.539 1 76 608 GLU B N 1
ATOM 10698 C CA . GLU B 1 608 ? -19.016 -22.422 -2.328 1 76 608 GLU B CA 1
ATOM 10699 C C . GLU B 1 608 ? -18.719 -21.609 -1.079 1 76 608 GLU B C 1
ATOM 10701 O O . GLU B 1 608 ? -19.328 -21.812 -0.03 1 76 608 GLU B O 1
ATOM 10706 N N . GLY B 1 609 ? -17.891 -20.641 -1.218 1 77.25 609 GLY B N 1
ATOM 10707 C CA . GLY B 1 609 ? -17.5 -19.828 -0.077 1 77.25 609 GLY B CA 1
ATOM 10708 C C . GLY B 1 609 ? -18.422 -18.641 0.139 1 77.25 609 GLY B C 1
ATOM 10709 O O . GLY B 1 609 ? -18.281 -17.922 1.128 1 77.25 609 GLY B O 1
ATOM 10710 N N . VAL B 1 610 ? -19.406 -18.422 -0.715 1 87.81 610 VAL B N 1
ATOM 10711 C CA . VAL B 1 610 ? -20.328 -17.312 -0.582 1 87.81 610 VAL B CA 1
ATOM 10712 C C . VAL B 1 610 ? -21.312 -17.594 0.543 1 87.81 610 VAL B C 1
ATOM 10714 O O . VAL B 1 610 ? -21.875 -18.688 0.626 1 87.81 610 VAL B O 1
ATOM 10717 N N . THR B 1 611 ? -21.422 -16.656 1.449 1 87.56 611 THR B N 1
ATOM 10718 C CA . THR B 1 611 ? -22.359 -16.781 2.566 1 87.56 611 THR B CA 1
ATOM 10719 C C . THR B 1 611 ? -23.453 -15.734 2.48 1 87.56 611 THR B C 1
ATOM 10721 O O . THR B 1 611 ? -23.297 -14.711 1.812 1 87.56 611 THR B O 1
ATOM 10724 N N . GLU B 1 612 ? -24.594 -16.078 3.066 1 92 612 GLU B N 1
ATOM 10725 C CA . GLU B 1 612 ? -25.766 -15.203 3.121 1 92 612 GLU B CA 1
ATOM 10726 C C . GLU B 1 612 ? -26.016 -14.719 4.543 1 92 612 GLU B C 1
ATOM 10728 O O . GLU B 1 612 ? -25.922 -15.492 5.5 1 92 612 GLU B O 1
ATOM 10733 N N . GLU B 1 613 ? -26.188 -13.445 4.703 1 90.31 613 GLU B N 1
ATOM 10734 C CA . GLU B 1 613 ? -26.516 -12.875 6.008 1 90.31 613 GLU B CA 1
ATOM 10735 C C . GLU B 1 613 ? -27.719 -11.945 5.918 1 90.31 613 GLU B C 1
ATOM 10737 O O . GLU B 1 613 ? -27.734 -11 5.133 1 90.31 613 GLU B O 1
ATOM 10742 N N . PHE B 1 614 ? -28.75 -12.242 6.695 1 91.88 614 PHE B N 1
ATOM 10743 C CA . PHE B 1 614 ? -29.938 -11.383 6.766 1 91.88 614 PHE B CA 1
ATOM 10744 C C . PHE B 1 614 ? -29.734 -10.281 7.793 1 91.88 614 PHE B C 1
ATOM 10746 O O . PHE B 1 614 ? -29.438 -10.555 8.961 1 91.88 614 PHE B O 1
ATOM 10753 N N . THR B 1 615 ? -29.766 -9.117 7.348 1 89.88 615 THR B N 1
ATOM 10754 C CA . THR B 1 615 ? -29.766 -7.977 8.258 1 89.88 615 THR B CA 1
ATOM 10755 C C . THR B 1 615 ? -31.156 -7.371 8.367 1 89.88 615 THR B C 1
ATOM 10757 O O . THR B 1 615 ? -32.125 -7.871 7.766 1 89.88 615 THR B O 1
ATOM 10760 N N . LYS B 1 616 ? -31.281 -6.328 9.172 1 86.38 616 LYS B N 1
ATOM 10761 C CA . LYS B 1 616 ? -32.562 -5.676 9.375 1 86.38 616 LYS B CA 1
ATOM 10762 C C . LYS B 1 616 ? -33.094 -5.082 8.07 1 86.38 616 LYS B C 1
ATOM 10764 O O . LYS B 1 616 ? -34.281 -5.18 7.77 1 86.38 616 LYS B O 1
ATOM 10769 N N . LEU B 1 617 ? -32.156 -4.582 7.281 1 89.31 617 LEU B N 1
ATOM 10770 C CA . LEU B 1 617 ? -32.625 -3.76 6.16 1 89.31 617 LEU B CA 1
ATOM 10771 C C . LEU B 1 617 ? -32.312 -4.441 4.832 1 89.31 617 LEU B C 1
ATOM 10773 O O . LEU B 1 617 ? -32.938 -4.137 3.812 1 89.31 617 LEU B O 1
ATOM 10777 N N . TYR B 1 618 ? -31.328 -5.273 4.844 1 93.31 618 TYR B N 1
ATOM 10778 C CA . TYR B 1 618 ? -30.953 -5.895 3.572 1 93.31 618 TYR B CA 1
ATOM 10779 C C . TYR B 1 618 ? -30.391 -7.289 3.793 1 93.31 618 TYR B C 1
ATOM 10781 O O . TYR B 1 618 ? -30.109 -7.68 4.93 1 93.31 618 TYR B O 1
ATOM 10789 N N . VAL B 1 619 ? -30.328 -8.047 2.719 1 94.25 619 VAL B N 1
ATOM 10790 C CA . VAL B 1 619 ? -29.688 -9.359 2.693 1 94.25 619 VAL B CA 1
ATOM 10791 C C . VAL B 1 619 ? -28.297 -9.234 2.068 1 94.25 619 VAL B C 1
ATOM 10793 O O . VAL B 1 619 ? -28.156 -8.82 0.915 1 94.25 619 VAL B O 1
ATOM 10796 N N . ALA B 1 620 ? -27.312 -9.609 2.797 1 93.94 620 ALA B N 1
ATOM 10797 C CA . ALA B 1 620 ? -25.938 -9.445 2.346 1 93.94 620 ALA B CA 1
ATOM 10798 C C . ALA B 1 620 ? -25.359 -10.773 1.854 1 93.94 620 ALA B C 1
ATOM 10800 O O . ALA B 1 620 ? -25.594 -11.82 2.459 1 93.94 620 ALA B O 1
ATOM 10801 N N . TYR B 1 621 ? -24.766 -10.727 0.721 1 93.94 621 TYR B N 1
ATOM 10802 C CA . TYR B 1 621 ? -23.984 -11.844 0.233 1 93.94 621 TYR B CA 1
ATOM 10803 C C . TYR B 1 621 ? -22.484 -11.531 0.297 1 93.94 621 TYR B C 1
ATOM 10805 O O . TYR B 1 621 ? -22.047 -10.492 -0.203 1 93.94 621 TYR B O 1
ATOM 10813 N N . LYS B 1 622 ? -21.734 -12.5 0.928 1 89.31 622 LYS B N 1
ATOM 10814 C CA . LYS B 1 622 ? -20.344 -12.211 1.27 1 89.31 622 LYS B CA 1
ATOM 10815 C C . LYS B 1 622 ? -19.406 -13.305 0.756 1 89.31 622 LYS B C 1
ATOM 10817 O O . LYS B 1 622 ? -19.75 -14.484 0.791 1 89.31 622 LYS B O 1
ATOM 10822 N N . ALA B 1 623 ? -18.375 -12.961 0.14 1 85.12 623 ALA B N 1
ATOM 10823 C CA . ALA B 1 623 ? -17.234 -13.836 -0.03 1 85.12 623 ALA B CA 1
ATOM 10824 C C . ALA B 1 623 ? -16.172 -13.57 1.037 1 85.12 623 ALA B C 1
ATOM 10826 O O . ALA B 1 623 ? -16.219 -14.148 2.125 1 85.12 623 ALA B O 1
ATOM 10827 N N . GLU B 1 624 ? -15.406 -12.508 0.868 1 76.5 624 GLU B N 1
ATOM 10828 C CA . GLU B 1 624 ? -14.602 -11.953 1.954 1 76.5 624 GLU B CA 1
ATOM 10829 C C . GLU B 1 624 ? -15.344 -10.828 2.666 1 76.5 624 GLU B C 1
ATOM 10831 O O . GLU B 1 624 ? -15.352 -10.758 3.896 1 76.5 624 GLU B O 1
ATOM 10836 N N . THR B 1 625 ? -15.883 -10.016 1.923 1 83.5 625 THR B N 1
ATOM 10837 C CA . THR B 1 625 ? -16.797 -8.953 2.34 1 83.5 625 THR B CA 1
ATOM 10838 C C . THR B 1 625 ? -18.062 -8.953 1.478 1 83.5 625 THR B C 1
ATOM 10840 O O . THR B 1 625 ? -18.219 -9.812 0.606 1 83.5 625 THR B O 1
ATOM 10843 N N . ASN B 1 626 ? -18.938 -8.039 1.771 1 91.19 626 ASN B N 1
ATOM 10844 C CA . ASN B 1 626 ? -20.125 -7.922 0.928 1 91.19 626 ASN B CA 1
ATOM 10845 C C . ASN B 1 626 ? -19.75 -7.59 -0.515 1 91.19 626 ASN B C 1
ATOM 10847 O O . ASN B 1 626 ? -18.969 -6.664 -0.766 1 91.19 626 ASN B O 1
ATOM 10851 N N . PHE B 1 627 ? -20.219 -8.477 -1.394 1 92.38 627 PHE B N 1
ATOM 10852 C CA . PHE B 1 627 ? -20 -8.086 -2.783 1 92.38 627 PHE B CA 1
ATOM 10853 C C . PHE B 1 627 ? -21.312 -7.707 -3.449 1 92.38 627 PHE B C 1
ATOM 10855 O O . PHE B 1 627 ? -21.328 -7.043 -4.488 1 92.38 627 PHE B O 1
ATOM 10862 N N . VAL B 1 628 ? -22.469 -8.117 -2.822 1 95.69 628 VAL B N 1
ATOM 10863 C CA . VAL B 1 628 ? -23.781 -7.668 -3.275 1 95.69 628 VAL B CA 1
ATOM 10864 C C . VAL B 1 628 ? -24.766 -7.68 -2.105 1 95.69 628 VAL B C 1
ATOM 10866 O O . VAL B 1 628 ? -24.75 -8.602 -1.287 1 95.69 628 VAL B O 1
ATOM 10869 N N . ASP B 1 629 ? -25.516 -6.629 -1.999 1 95.94 629 ASP B N 1
ATOM 10870 C CA . ASP B 1 629 ? -26.578 -6.492 -1.007 1 95.94 629 ASP B CA 1
ATOM 10871 C C . ASP B 1 629 ? -27.938 -6.316 -1.68 1 95.94 629 ASP B C 1
ATOM 10873 O O . ASP B 1 629 ? -28.047 -5.617 -2.688 1 95.94 629 ASP B O 1
ATOM 10877 N N . VAL B 1 630 ? -28.953 -7.016 -1.132 1 96.5 630 VAL B N 1
ATOM 10878 C CA . VAL B 1 630 ? -30.281 -6.949 -1.713 1 96.5 630 VAL B CA 1
ATOM 10879 C C . VAL B 1 630 ? -31.234 -6.254 -0.742 1 96.5 630 VAL B C 1
ATOM 10881 O O . VAL B 1 630 ? -31.406 -6.699 0.394 1 96.5 630 VAL B O 1
ATOM 10884 N N . VAL B 1 631 ? -31.75 -5.184 -1.167 1 95.06 631 VAL B N 1
ATOM 10885 C CA . VAL B 1 631 ? -32.812 -4.52 -0.427 1 95.06 631 VAL B CA 1
ATOM 10886 C C . VAL B 1 631 ? -34.156 -4.824 -1.079 1 95.06 631 VAL B C 1
ATOM 10888 O O . VAL B 1 631 ? -34.531 -4.211 -2.088 1 95.06 631 VAL B O 1
ATOM 10891 N N . PRO B 1 632 ? -34.906 -5.723 -0.443 1 94.56 632 PRO B N 1
ATOM 10892 C CA . PRO B 1 632 ? -36.219 -6.039 -1.026 1 94.56 632 PRO B CA 1
ATOM 10893 C C . PRO B 1 632 ? -37.188 -4.871 -0.959 1 94.56 632 PRO B C 1
ATOM 10895 O O . PRO B 1 632 ? -37.344 -4.258 0.099 1 94.56 632 PRO B O 1
ATOM 10898 N N . GLN B 1 633 ? -37.719 -4.555 -2.088 1 93.69 633 GLN B N 1
ATOM 10899 C CA . GLN B 1 633 ? -38.75 -3.535 -2.166 1 93.69 633 GLN B CA 1
ATOM 10900 C C . GLN B 1 633 ? -40.062 -4.121 -2.703 1 93.69 633 GLN B C 1
ATOM 10902 O O . GLN B 1 633 ? -40.125 -5.316 -3 1 93.69 633 GLN B O 1
ATOM 10907 N N . LYS B 1 634 ? -41.062 -3.242 -2.807 1 90.56 634 LYS B N 1
ATOM 10908 C CA . LYS B 1 634 ? -42.406 -3.707 -3.188 1 90.56 634 LYS B CA 1
ATOM 10909 C C . LYS B 1 634 ? -42.406 -4.223 -4.621 1 90.56 634 LYS B C 1
ATOM 10911 O O . LYS B 1 634 ? -43 -5.266 -4.906 1 90.56 634 LYS B O 1
ATOM 10916 N N . SER B 1 635 ? -41.688 -3.512 -5.508 1 92.38 635 SER B N 1
ATOM 10917 C CA . SER B 1 635 ? -41.812 -3.83 -6.926 1 92.38 635 SER B CA 1
ATOM 10918 C C . SER B 1 635 ? -40.5 -4.285 -7.52 1 92.38 635 SER B C 1
ATOM 10920 O O . SER B 1 635 ? -40.438 -4.641 -8.695 1 92.38 635 SER B O 1
ATOM 10922 N N . ARG B 1 636 ? -39.5 -4.293 -6.715 1 94.62 636 ARG B N 1
ATOM 10923 C CA . ARG B 1 636 ? -38.219 -4.715 -7.23 1 94.62 636 ARG B CA 1
ATOM 10924 C C . ARG B 1 636 ? -37.281 -5.105 -6.094 1 94.62 636 ARG B C 1
ATOM 10926 O O . ARG B 1 636 ? -37.5 -4.746 -4.938 1 94.62 636 ARG B O 1
ATOM 10933 N N . LEU B 1 637 ? -36.281 -5.91 -6.406 1 96.31 637 LEU B N 1
ATOM 10934 C CA . LEU B 1 637 ? -35.094 -6.098 -5.551 1 96.31 637 LEU B CA 1
ATOM 10935 C C . LEU B 1 637 ? -34.031 -5.082 -5.887 1 96.31 637 LEU B C 1
ATOM 10937 O O . LEU B 1 637 ? -33.469 -5.098 -6.992 1 96.31 637 LEU B O 1
ATOM 10941 N N . ARG B 1 638 ? -33.75 -4.199 -5.008 1 95.69 638 ARG B N 1
ATOM 10942 C CA . ARG B 1 638 ? -32.656 -3.254 -5.23 1 95.69 638 ARG B CA 1
ATOM 10943 C C . ARG B 1 638 ? -31.328 -3.842 -4.793 1 95.69 638 ARG B C 1
ATOM 10945 O O . ARG B 1 638 ? -31.141 -4.145 -3.613 1 95.69 638 ARG B O 1
ATOM 10952 N N . LEU B 1 639 ? -30.484 -4.004 -5.758 1 96.56 639 LEU B N 1
ATOM 10953 C CA . LEU B 1 639 ? -29.172 -4.586 -5.48 1 96.56 639 LEU B CA 1
ATOM 10954 C C . LEU B 1 639 ? -28.094 -3.502 -5.387 1 96.56 639 LEU B C 1
ATOM 10956 O O . LEU B 1 639 ? -28.125 -2.537 -6.152 1 96.56 639 LEU B O 1
ATOM 10960 N N . SER B 1 640 ? -27.25 -3.588 -4.422 1 95.06 640 SER B N 1
ATOM 10961 C CA . SER B 1 640 ? -26.047 -2.76 -4.301 1 95.06 640 SER B CA 1
ATOM 10962 C C . SER B 1 640 ? -24.781 -3.578 -4.527 1 95.06 640 SER B C 1
ATOM 10964 O O . SER B 1 640 ? -24.5 -4.512 -3.773 1 95.06 640 SER B O 1
ATOM 10966 N N . LEU B 1 641 ? -24.078 -3.283 -5.613 1 94.56 641 LEU B N 1
ATOM 10967 C CA . LEU B 1 641 ? -22.812 -3.973 -5.891 1 94.56 641 LEU B CA 1
ATOM 10968 C C . LEU B 1 641 ? -21.641 -3.248 -5.246 1 94.56 641 LEU B C 1
ATOM 10970 O O . LEU B 1 641 ? -21.5 -2.031 -5.391 1 94.56 641 LEU B O 1
ATOM 10974 N N . ASN B 1 642 ? -20.875 -3.998 -4.559 1 91.44 642 ASN B N 1
ATOM 10975 C CA . ASN B 1 642 ? -19.734 -3.422 -3.844 1 91.44 642 ASN B CA 1
ATOM 10976 C C . ASN B 1 642 ? -18.531 -3.256 -4.758 1 91.44 642 ASN B C 1
ATOM 10978 O O . ASN B 1 642 ? -17.516 -3.959 -4.602 1 91.44 642 ASN B O 1
ATOM 10982 N N . MET B 1 643 ? -18.516 -2.238 -5.625 1 87.88 643 MET B N 1
ATOM 10983 C CA . MET B 1 643 ? -17.438 -1.852 -6.535 1 87.88 643 MET B CA 1
ATOM 10984 C C . MET B 1 643 ? -17.625 -0.415 -7.016 1 87.88 643 MET B C 1
ATOM 10986 O O . MET B 1 643 ? -18.734 0.12 -6.973 1 87.88 643 MET B O 1
ATOM 10990 N N . PRO B 1 644 ? -16.547 0.26 -7.438 1 82.31 644 PRO B N 1
ATOM 10991 C CA . PRO B 1 644 ? -16.703 1.602 -8 1 82.31 644 PRO B CA 1
ATOM 10992 C C . PRO B 1 644 ? -17.469 1.597 -9.328 1 82.31 644 PRO B C 1
ATOM 10994 O O . PRO B 1 644 ? -17.281 0.699 -10.148 1 82.31 644 PRO B O 1
ATOM 10997 N N . PHE B 1 645 ? -18.219 2.594 -9.516 1 83.75 645 PHE B N 1
ATOM 10998 C CA . PHE B 1 645 ? -19.078 2.662 -10.688 1 83.75 645 PHE B CA 1
ATOM 10999 C C . PHE B 1 645 ? -18.25 2.721 -11.961 1 83.75 645 PHE B C 1
ATOM 11001 O O . PHE B 1 645 ? -18.609 2.115 -12.977 1 83.75 645 PHE B O 1
ATOM 11008 N N . TYR B 1 646 ? -17.125 3.365 -11.844 1 75.62 646 TYR B N 1
ATOM 11009 C CA . TYR B 1 646 ? -16.328 3.596 -13.047 1 75.62 646 TYR B CA 1
ATOM 11010 C C . TYR B 1 646 ? -15.648 2.312 -13.508 1 75.62 646 TYR B C 1
ATOM 11012 O O . TYR B 1 646 ? -15.172 2.227 -14.641 1 75.62 646 TYR B O 1
ATOM 11020 N N . GLU B 1 647 ? -15.586 1.283 -12.672 1 80.12 647 GLU B N 1
ATOM 11021 C CA . GLU B 1 647 ? -14.945 0.022 -13.031 1 80.12 647 GLU B CA 1
ATOM 11022 C C . GLU B 1 647 ? -15.953 -0.956 -13.633 1 80.12 647 GLU B C 1
ATOM 11024 O O . GLU B 1 647 ? -15.57 -1.973 -14.211 1 80.12 647 GLU B O 1
ATOM 11029 N N . LEU B 1 648 ? -17.219 -0.586 -13.477 1 85.94 648 LEU B N 1
ATOM 11030 C CA . LEU B 1 648 ? -18.281 -1.498 -13.898 1 85.94 648 LEU B CA 1
ATOM 11031 C C . LEU B 1 648 ? -18.469 -1.442 -15.414 1 85.94 648 LEU B C 1
ATOM 11033 O O . LEU B 1 648 ? -18.5 -0.357 -16 1 85.94 648 LEU B O 1
ATOM 11037 N N . SER B 1 649 ? -18.453 -2.572 -16.047 1 81.44 649 SER B N 1
ATOM 11038 C CA . SER B 1 649 ? -18.875 -2.693 -17.438 1 81.44 649 SER B CA 1
ATOM 11039 C C . SER B 1 649 ? -20.359 -3.004 -17.531 1 81.44 649 SER B C 1
ATOM 11041 O O . SER B 1 649 ? -20.797 -4.105 -17.203 1 81.44 649 SER B O 1
ATOM 11043 N N . ASP B 1 650 ? -21.156 -2.053 -17.906 1 86.88 650 ASP B N 1
ATOM 11044 C CA . ASP B 1 650 ? -22.609 -2.156 -18 1 86.88 650 ASP B CA 1
ATOM 11045 C C . ASP B 1 650 ? -23.109 -1.688 -19.359 1 86.88 650 ASP B C 1
ATOM 11047 O O . ASP B 1 650 ? -23.734 -0.632 -19.469 1 86.88 650 ASP B O 1
ATOM 11051 N N . PRO B 1 651 ? -22.859 -2.549 -20.344 1 79.31 651 PRO B N 1
ATOM 11052 C CA . PRO B 1 651 ? -23.219 -2.154 -21.703 1 79.31 651 PRO B CA 1
ATOM 11053 C C . PRO B 1 651 ? -24.688 -1.787 -21.844 1 79.31 651 PRO B C 1
ATOM 11055 O O . PRO B 1 651 ? -25.047 -0.969 -22.703 1 79.31 651 PRO B O 1
ATOM 11058 N N . LYS B 1 652 ? -25.594 -2.316 -21 1 86.75 652 LYS B N 1
ATOM 11059 C CA . LYS B 1 652 ? -27.031 -2.021 -21.125 1 86.75 652 LYS B CA 1
ATOM 11060 C C . LYS B 1 652 ? -27.406 -0.799 -20.281 1 86.75 652 LYS B C 1
ATOM 11062 O O . LYS B 1 652 ? -28.547 -0.333 -20.344 1 86.75 652 LYS B O 1
ATOM 11067 N N . GLY B 1 653 ? -26.484 -0.325 -19.453 1 88.06 653 GLY B N 1
ATOM 11068 C CA . GLY B 1 653 ? -26.703 0.89 -18.672 1 88.06 653 GLY B CA 1
ATOM 11069 C C . GLY B 1 653 ? -27.766 0.74 -17.594 1 88.06 653 GLY B C 1
ATOM 11070 O O . GLY B 1 653 ? -28.531 1.668 -17.344 1 88.06 653 GLY B O 1
ATOM 11071 N N . LEU B 1 654 ? -27.875 -0.415 -17.078 1 90.19 654 LEU B N 1
ATOM 11072 C CA . LEU B 1 654 ? -28.891 -0.702 -16.062 1 90.19 654 LEU B CA 1
ATOM 11073 C C . LEU B 1 654 ? -28.484 -0.138 -14.711 1 90.19 654 LEU B C 1
ATOM 11075 O O . LEU B 1 654 ? -29.344 0.111 -13.852 1 90.19 654 LEU B O 1
ATOM 11079 N N . ALA B 1 655 ? -27.203 0.057 -14.477 1 93 655 ALA B N 1
ATOM 11080 C CA . ALA B 1 655 ? -26.688 0.411 -13.148 1 93 655 ALA B CA 1
ATOM 11081 C C . ALA B 1 655 ? -26.719 1.922 -12.938 1 93 655 ALA B C 1
ATOM 11083 O O . ALA B 1 655 ? -26.672 2.691 -13.898 1 93 655 ALA B O 1
ATOM 11084 N N . LYS B 1 656 ? -26.922 2.279 -11.742 1 91.19 656 LYS B N 1
ATOM 11085 C CA . LYS B 1 656 ? -26.906 3.678 -11.32 1 91.19 656 LYS B CA 1
ATOM 11086 C C . LYS B 1 656 ? -25.734 3.949 -10.383 1 91.19 656 LYS B C 1
ATOM 11088 O O . LYS B 1 656 ? -25.422 3.133 -9.516 1 91.19 656 LYS B O 1
ATOM 11093 N N . ASP B 1 657 ? -25.047 5.012 -10.617 1 85.44 657 ASP B N 1
ATOM 11094 C CA . ASP B 1 657 ? -23.953 5.43 -9.75 1 85.44 657 ASP B CA 1
ATOM 11095 C C . ASP B 1 657 ? -24.469 6.047 -8.453 1 85.44 657 ASP B C 1
ATOM 11097 O O . ASP B 1 657 ? -25.109 7.102 -8.477 1 85.44 657 ASP B O 1
ATOM 11101 N N . VAL B 1 658 ? -24.188 5.363 -7.352 1 81.56 658 VAL B N 1
ATOM 11102 C CA . VAL B 1 658 ? -24.703 5.867 -6.078 1 81.56 658 VAL B CA 1
ATOM 11103 C C . VAL B 1 658 ? -23.531 6.215 -5.16 1 81.56 658 VAL B C 1
ATOM 11105 O O . VAL B 1 658 ? -23.641 6.09 -3.938 1 81.56 658 VAL B O 1
ATOM 11108 N N . THR B 1 659 ? -22.312 6.328 -5.543 1 71.12 659 THR B N 1
ATOM 11109 C CA . THR B 1 659 ? -21.094 6.617 -4.797 1 71.12 659 THR B CA 1
ATOM 11110 C C . THR B 1 659 ? -21.359 7.66 -3.713 1 71.12 659 THR B C 1
ATOM 11112 O O . THR B 1 659 ? -20.875 7.539 -2.59 1 71.12 659 THR B O 1
ATOM 11115 N N . ASN B 1 660 ? -22.125 8.664 -3.92 1 57.81 660 ASN B N 1
ATOM 11116 C CA . ASN B 1 660 ? -22.281 9.734 -2.941 1 57.81 660 ASN B CA 1
ATOM 11117 C C . ASN B 1 660 ? -23.734 9.875 -2.496 1 57.81 660 ASN B C 1
ATOM 11119 O O . ASN B 1 660 ? -24.172 10.969 -2.129 1 57.81 660 ASN B O 1
ATOM 11123 N N . VAL B 1 661 ? -24.438 8.727 -2.639 1 63.53 661 VAL B N 1
ATOM 11124 C CA . VAL B 1 661 ? -25.844 8.727 -2.262 1 63.53 661 VAL B CA 1
ATOM 11125 C C . VAL B 1 661 ? -26.062 7.793 -1.071 1 63.53 661 VAL B C 1
ATOM 11127 O O . VAL B 1 661 ? -25.484 6.699 -1.022 1 63.53 661 VAL B O 1
ATOM 11130 N N . GLY B 1 662 ? -26.453 8.492 0.025 1 64.56 662 GLY B N 1
ATOM 11131 C CA . GLY B 1 662 ? -26.797 7.629 1.138 1 64.56 662 GLY B CA 1
ATOM 11132 C C . GLY B 1 662 ? -27.641 6.43 0.72 1 64.56 662 GLY B C 1
ATOM 11133 O O . GLY B 1 662 ? -28.531 6.555 -0.109 1 64.56 662 GLY B O 1
ATOM 11134 N N . ARG B 1 663 ? -27.141 5.207 1.062 1 69.12 663 ARG B N 1
ATOM 11135 C CA . ARG B 1 663 ? -27.891 4.008 0.69 1 69.12 663 ARG B CA 1
ATOM 11136 C C . ARG B 1 663 ? -27.734 2.916 1.741 1 69.12 663 ARG B C 1
ATOM 11138 O O . ARG B 1 663 ? -26.797 2.957 2.553 1 69.12 663 ARG B O 1
ATOM 11145 N N . TRP B 1 664 ? -28.875 2.121 1.668 1 72.31 664 TRP B N 1
ATOM 11146 C CA . TRP B 1 664 ? -28.75 0.883 2.428 1 72.31 664 TRP B CA 1
ATOM 11147 C C . TRP B 1 664 ? -27.922 -0.146 1.659 1 72.31 664 TRP B C 1
ATOM 11149 O O . TRP B 1 664 ? -28.156 -0.378 0.471 1 72.31 664 TRP B O 1
ATOM 11159 N N . GLY B 1 665 ? -26.953 -0.687 2.273 1 76.75 665 GLY B N 1
ATOM 11160 C CA . GLY B 1 665 ? -26.062 -1.637 1.621 1 76.75 665 GLY B CA 1
ATOM 11161 C C . GLY B 1 665 ? -24.703 -1.055 1.298 1 76.75 665 GLY B C 1
ATOM 11162 O O . GLY B 1 665 ? -24.469 0.135 1.515 1 76.75 665 GLY B O 1
ATOM 11163 N N . ASN B 1 666 ? -23.859 -1.886 0.818 1 80.94 666 ASN B N 1
ATOM 11164 C CA . ASN B 1 666 ? -22.484 -1.475 0.544 1 80.94 666 ASN B CA 1
ATOM 11165 C C . ASN B 1 666 ? -22.203 -1.411 -0.955 1 80.94 666 ASN B C 1
ATOM 11167 O O . ASN B 1 666 ? -22.719 -2.236 -1.719 1 80.94 666 ASN B O 1
ATOM 11171 N N . GLY B 1 667 ? -21.609 -0.352 -1.344 1 83.31 667 GLY B N 1
ATOM 11172 C CA . GLY B 1 667 ? -21.172 -0.265 -2.727 1 83.31 667 GLY B CA 1
ATOM 11173 C C . GLY B 1 667 ? -21.656 0.986 -3.432 1 83.31 667 GLY B C 1
ATOM 11174 O O . GLY B 1 667 ? -22.609 1.626 -2.98 1 83.31 667 GLY B O 1
ATOM 11175 N N . ASP B 1 668 ? -21.062 1.258 -4.566 1 85.94 668 ASP B N 1
ATOM 11176 C CA . ASP B 1 668 ? -21.344 2.506 -5.273 1 85.94 668 ASP B CA 1
ATOM 11177 C C . ASP B 1 668 ? -22.188 2.26 -6.516 1 85.94 668 ASP B C 1
ATOM 11179 O O . ASP B 1 668 ? -22.406 3.17 -7.316 1 85.94 668 ASP B O 1
ATOM 11183 N N . VAL B 1 669 ? -22.672 0.988 -6.676 1 92.38 669 VAL B N 1
ATOM 11184 C CA . VAL B 1 669 ? -23.438 0.631 -7.859 1 92.38 669 VAL B CA 1
ATOM 11185 C C . VAL B 1 669 ? -24.812 0.114 -7.438 1 92.38 669 VAL B C 1
ATOM 11187 O O . VAL B 1 669 ? -24.922 -0.768 -6.582 1 92.38 669 VAL B O 1
ATOM 11190 N N . GLU B 1 670 ? -25.812 0.679 -7.973 1 94.69 670 GLU B N 1
ATOM 11191 C CA . GLU B 1 670 ? -27.172 0.223 -7.695 1 94.69 670 GLU B CA 1
ATOM 11192 C C . GLU B 1 670 ? -27.828 -0.352 -8.953 1 94.69 670 GLU B C 1
ATOM 11194 O O . GLU B 1 670 ? -27.703 0.216 -10.039 1 94.69 670 GLU B O 1
ATOM 11199 N N . ILE B 1 671 ? -28.453 -1.509 -8.797 1 95.38 671 ILE B N 1
ATOM 11200 C CA . ILE B 1 671 ? -29.172 -2.174 -9.875 1 95.38 671 ILE B CA 1
ATOM 11201 C C . ILE B 1 671 ? -30.547 -2.619 -9.391 1 95.38 671 ILE B C 1
ATOM 11203 O O . ILE B 1 671 ? -30.688 -3.051 -8.242 1 95.38 671 ILE B O 1
ATOM 11207 N N . GLY B 1 672 ? -31.547 -2.457 -10.234 1 94.94 672 GLY B N 1
ATOM 11208 C CA . GLY B 1 672 ? -32.875 -2.973 -9.93 1 94.94 672 GLY B CA 1
ATOM 11209 C C . GLY B 1 672 ? -33.188 -4.273 -10.648 1 94.94 672 GLY B C 1
ATOM 11210 O O . GLY B 1 672 ? -32.844 -4.441 -11.812 1 94.94 672 GLY B O 1
ATOM 11211 N N . LEU B 1 673 ? -33.719 -5.27 -9.938 1 94.88 673 LEU B N 1
ATOM 11212 C CA . LEU B 1 673 ? -34.188 -6.535 -10.5 1 94.88 673 LEU B CA 1
ATOM 11213 C C . LEU B 1 673 ? -35.688 -6.727 -10.258 1 94.88 673 LEU B C 1
ATOM 11215 O O . LEU B 1 673 ? -36.125 -6.883 -9.117 1 94.88 673 LEU B O 1
ATOM 11219 N N . SER B 1 674 ? -36.438 -6.684 -11.328 1 93.81 674 SER B N 1
ATOM 11220 C CA . SER B 1 674 ? -37.906 -6.723 -11.164 1 93.81 674 SER B CA 1
ATOM 11221 C C . SER B 1 674 ? -38.5 -7.941 -11.859 1 93.81 674 SER B C 1
ATOM 11223 O O . SER B 1 674 ? -39.656 -8.266 -11.648 1 93.81 674 SER B O 1
ATOM 11225 N N . SER B 1 675 ? -37.688 -8.539 -12.75 1 91.69 675 SER B N 1
ATOM 11226 C CA . SER B 1 675 ? -38.219 -9.695 -13.469 1 91.69 675 SER B CA 1
ATOM 11227 C C . SER B 1 675 ? -37.125 -10.734 -13.688 1 91.69 675 SER B C 1
ATOM 11229 O O . SER B 1 675 ? -35.938 -10.406 -13.672 1 91.69 675 SER B O 1
ATOM 11231 N N . LEU B 1 676 ? -37.531 -11.938 -13.867 1 88.88 676 LEU B N 1
ATOM 11232 C CA . LEU B 1 676 ? -36.594 -13.047 -14.047 1 88.88 676 LEU B CA 1
ATOM 11233 C C . LEU B 1 676 ? -35.875 -12.938 -15.383 1 88.88 676 LEU B C 1
ATOM 11235 O O . LEU B 1 676 ? -34.75 -13.445 -15.523 1 88.88 676 LEU B O 1
ATOM 11239 N N . ASP B 1 677 ? -36.438 -12.219 -16.297 1 85.19 677 ASP B N 1
ATOM 11240 C CA . ASP B 1 677 ? -35.812 -12.039 -17.609 1 85.19 677 ASP B CA 1
ATOM 11241 C C . ASP B 1 677 ? -34.531 -11.219 -17.5 1 85.19 677 ASP B C 1
ATOM 11243 O O . ASP B 1 677 ? -33.656 -11.344 -18.328 1 85.19 677 ASP B O 1
ATOM 11247 N N . GLN B 1 678 ? -34.469 -10.445 -16.453 1 89.25 678 GLN B N 1
ATOM 11248 C CA . GLN B 1 678 ? -33.344 -9.578 -16.25 1 89.25 678 GLN B CA 1
ATOM 11249 C C . GLN B 1 678 ? -32.219 -10.305 -15.508 1 89.25 678 GLN B C 1
ATOM 11251 O O . GLN B 1 678 ? -31.078 -9.828 -15.469 1 89.25 678 GLN B O 1
ATOM 11256 N N . LEU B 1 679 ? -32.5 -11.414 -14.984 1 88.56 679 LEU B N 1
ATOM 11257 C CA . LEU B 1 679 ? -31.656 -12.07 -14 1 88.56 679 LEU B CA 1
ATOM 11258 C C . LEU B 1 679 ? -30.312 -12.461 -14.617 1 88.56 679 LEU B C 1
ATOM 11260 O O . LEU B 1 679 ? -29.266 -12.234 -14.008 1 88.56 679 LEU B O 1
ATOM 11264 N N . PRO B 1 680 ? -30.312 -12.992 -15.828 1 83.25 680 PRO B N 1
ATOM 11265 C CA . PRO B 1 680 ? -29 -13.375 -16.375 1 83.25 680 PRO B CA 1
ATOM 11266 C C . PRO B 1 680 ? -28.047 -12.203 -16.5 1 83.25 680 PRO B C 1
ATOM 11268 O O . PRO B 1 680 ? -26.859 -12.32 -16.156 1 83.25 680 PRO B O 1
ATOM 11271 N N . TYR B 1 681 ? -28.531 -11.078 -16.938 1 87.5 681 TYR B N 1
ATOM 11272 C CA . TYR B 1 681 ? -27.703 -9.891 -17.078 1 87.5 681 TYR B CA 1
ATOM 11273 C C . TYR B 1 681 ? -27.266 -9.352 -15.719 1 87.5 681 TYR B C 1
ATOM 11275 O O . TYR B 1 681 ? -26.109 -8.984 -15.531 1 87.5 681 TYR B O 1
ATOM 11283 N N . VAL B 1 682 ? -28.188 -9.344 -14.805 1 91.94 682 VAL B N 1
ATOM 11284 C CA . VAL B 1 682 ? -27.922 -8.852 -13.461 1 91.94 682 VAL B CA 1
ATOM 11285 C C . VAL B 1 682 ? -26.859 -9.727 -12.797 1 91.94 682 VAL B C 1
ATOM 11287 O O . VAL B 1 682 ? -25.969 -9.219 -12.109 1 91.94 682 VAL B O 1
ATOM 11290 N N . MET B 1 683 ? -26.938 -10.992 -13.039 1 89.5 683 MET B N 1
ATOM 11291 C CA . MET B 1 683 ? -25.953 -11.898 -12.461 1 89.5 683 MET B CA 1
ATOM 11292 C C . MET B 1 683 ? -24.578 -11.648 -13.047 1 89.5 683 MET B C 1
ATOM 11294 O O . MET B 1 683 ? -23.562 -11.828 -12.367 1 89.5 683 MET B O 1
ATOM 11298 N N . GLY B 1 684 ? -24.578 -11.281 -14.312 1 86.56 684 GLY B N 1
ATOM 11299 C CA . GLY B 1 684 ? -23.312 -10.875 -14.914 1 86.56 684 GLY B CA 1
ATOM 11300 C C . GLY B 1 684 ? -22.672 -9.695 -14.211 1 86.56 684 GLY B C 1
ATOM 11301 O O . GLY B 1 684 ? -21.453 -9.664 -14.023 1 86.56 684 GLY B O 1
ATOM 11302 N N . LEU B 1 685 ? -23.5 -8.75 -13.828 1 91 685 LEU B N 1
ATOM 11303 C CA . LEU B 1 685 ? -23.016 -7.578 -13.102 1 91 685 LEU B CA 1
ATOM 11304 C C . LEU B 1 685 ? -22.547 -7.965 -11.703 1 91 685 LEU B C 1
ATOM 11306 O O . LEU B 1 685 ? -21.5 -7.484 -11.242 1 91 685 LEU B O 1
ATOM 11310 N N . VAL B 1 686 ? -23.266 -8.844 -11.094 1 92.31 686 VAL B N 1
ATOM 11311 C CA . VAL B 1 686 ? -22.938 -9.312 -9.75 1 92.31 686 VAL B CA 1
ATOM 11312 C C . VAL B 1 686 ? -21.594 -10.055 -9.773 1 92.31 686 VAL B C 1
ATOM 11314 O O . VAL B 1 686 ? -20.781 -9.898 -8.867 1 92.31 686 VAL B O 1
ATOM 11317 N N . ARG B 1 687 ? -21.391 -10.773 -10.805 1 88.56 687 ARG B N 1
ATOM 11318 C CA . ARG B 1 687 ? -20.156 -11.531 -10.953 1 88.56 687 ARG B CA 1
ATOM 11319 C C . ARG B 1 687 ? -18.953 -10.609 -11.023 1 88.56 687 ARG B C 1
ATOM 11321 O O . ARG B 1 687 ? -17.875 -10.945 -10.531 1 88.56 687 ARG B O 1
ATOM 11328 N N . GLN B 1 688 ? -19.156 -9.477 -11.656 1 86.88 688 GLN B N 1
ATOM 11329 C CA . GLN B 1 688 ? -18.062 -8.516 -11.734 1 86.88 688 GLN B CA 1
ATOM 11330 C C . GLN B 1 688 ? -17.641 -8.047 -10.344 1 86.88 688 GLN B C 1
ATOM 11332 O O . GLN B 1 688 ? -16.453 -7.906 -10.07 1 86.88 688 GLN B O 1
ATOM 11337 N N . ALA B 1 689 ? -18.625 -7.801 -9.516 1 90.06 689 ALA B N 1
ATOM 11338 C CA . ALA B 1 689 ? -18.328 -7.383 -8.148 1 90.06 689 ALA B CA 1
ATOM 11339 C C . ALA B 1 689 ? -17.594 -8.477 -7.387 1 90.06 689 ALA B C 1
ATOM 11341 O O . ALA B 1 689 ? -16.656 -8.195 -6.637 1 90.06 689 ALA B O 1
ATOM 11342 N N . PHE B 1 690 ? -18.016 -9.68 -7.621 1 88.5 690 PHE B N 1
ATOM 11343 C CA . PHE B 1 690 ? -17.375 -10.828 -6.98 1 88.5 690 PHE B CA 1
ATOM 11344 C C . PHE B 1 690 ? -15.93 -10.977 -7.453 1 88.5 690 PHE B C 1
ATOM 11346 O O . PHE B 1 690 ? -15.023 -11.133 -6.637 1 88.5 690 PHE B O 1
ATOM 11353 N N . GLU B 1 691 ? -15.742 -10.891 -8.727 1 84.44 691 GLU B N 1
ATOM 11354 C CA . GLU B 1 691 ? -14.414 -11.07 -9.312 1 84.44 691 GLU B CA 1
ATOM 11355 C C . GLU B 1 691 ? -13.461 -9.961 -8.867 1 84.44 691 GLU B C 1
ATOM 11357 O O . GLU B 1 691 ? -12.266 -10.203 -8.68 1 84.44 691 GLU B O 1
ATOM 11362 N N . ARG B 1 692 ? -14.047 -8.797 -8.789 1 84.12 692 ARG B N 1
ATOM 11363 C CA . ARG B 1 692 ? -13.219 -7.695 -8.32 1 84.12 692 ARG B CA 1
ATOM 11364 C C . ARG B 1 692 ? -12.672 -7.98 -6.922 1 84.12 692 ARG B C 1
ATOM 11366 O O . ARG B 1 692 ? -11.5 -7.715 -6.641 1 84.12 692 ARG B O 1
ATOM 11373 N N . GLN B 1 693 ? -13.492 -8.484 -6.105 1 80.06 693 GLN B N 1
ATOM 11374 C CA . GLN B 1 693 ? -13.094 -8.805 -4.738 1 80.06 693 GLN B CA 1
ATOM 11375 C C . GLN B 1 693 ? -12.062 -9.93 -4.715 1 80.06 693 GLN B C 1
ATOM 11377 O O . GLN B 1 693 ? -11.117 -9.891 -3.928 1 80.06 693 GLN B O 1
ATOM 11382 N N . MET B 1 694 ? -12.234 -10.844 -5.586 1 77.5 694 MET B N 1
ATOM 11383 C CA . MET B 1 694 ? -11.344 -12 -5.633 1 77.5 694 MET B CA 1
ATOM 11384 C C . MET B 1 694 ? -9.977 -11.617 -6.184 1 77.5 694 MET B C 1
ATOM 11386 O O . MET B 1 694 ? -8.969 -12.258 -5.875 1 77.5 694 MET B O 1
ATOM 11390 N N . GLY B 1 695 ? -9.961 -10.602 -7.055 1 68.75 695 GLY B N 1
ATOM 11391 C CA . GLY B 1 695 ? -8.727 -10.188 -7.695 1 68.75 695 GLY B CA 1
ATOM 11392 C C . GLY B 1 695 ? -7.934 -9.188 -6.875 1 68.75 695 GLY B C 1
ATOM 11393 O O . GLY B 1 695 ? -6.789 -8.867 -7.207 1 68.75 695 GLY B O 1
ATOM 11394 N N . GLU B 1 696 ? -8.539 -8.453 -5.988 1 61.94 696 GLU B N 1
ATOM 11395 C CA . GLU B 1 696 ? -7.848 -7.41 -5.234 1 61.94 696 GLU B CA 1
ATOM 11396 C C . GLU B 1 696 ? -6.824 -8.008 -4.277 1 61.94 696 GLU B C 1
ATOM 11398 O O . GLU B 1 696 ? -7.098 -9.008 -3.613 1 61.94 696 GLU B O 1
ATOM 11403 N N . GLU B 1 697 ? -5.5 -7.855 -4.719 1 53.59 697 GLU B N 1
ATOM 11404 C CA . GLU B 1 697 ? -4.426 -8.234 -3.807 1 53.59 697 GLU B CA 1
ATOM 11405 C C . GLU B 1 697 ? -4.512 -7.457 -2.498 1 53.59 697 GLU B C 1
ATOM 11407 O O . GLU B 1 697 ? -4.957 -6.305 -2.482 1 53.59 697 GLU B O 1
ATOM 11412 N N . ASN B 1 698 ? -4.723 -8.078 -1.408 1 43.31 698 ASN B N 1
ATOM 11413 C CA . ASN B 1 698 ? -4.812 -7.59 -0.037 1 43.31 698 ASN B CA 1
ATOM 11414 C C . ASN B 1 698 ? -3.809 -6.473 0.227 1 43.31 698 ASN B C 1
ATOM 11416 O O . ASN B 1 698 ? -2.598 -6.699 0.192 1 43.31 698 ASN B O 1
ATOM 11420 N N . THR B 1 699 ? -3.934 -5.219 -0.466 1 41.44 699 THR B N 1
ATOM 11421 C CA . THR B 1 699 ? -3.084 -4.172 0.088 1 41.44 699 THR B CA 1
ATOM 11422 C C . THR B 1 699 ? -3.67 -3.631 1.389 1 41.44 699 THR B C 1
ATOM 11424 O O . THR B 1 699 ? -4.887 -3.484 1.514 1 41.44 699 THR B O 1
#

Foldseek 3Di:
DDKDKDQPLVVQQVAQAEEEAPLFDPQDDAVVVLVVLQVQLLVLLVDPVQQADEDEAWEWEFPDDDDPPDRGYTHTLDCLNVLLLLLLLLLLLLVLQVQHDLDVQNHSVSSLCRRFAPCVDDDPSGGRYAYDDQARQQSVCVSVVHDGDPSHDPRSVNSSVVSNVVCVVCSPCSSSSVSSSRRYMYMYHYDYPPPDDSLVVSVVPQVPPDRDALVSLQSCVLQVPDDSVVSVCLCVPFVVVLCVLLDVVRCVPPVLVLLQLQLLLVPVDGDDSRCSNVSVVVVCPPPVNVVVPSSVVRNVSRLLSNVCSVQAVQPPPDPLVSVLSVLCVLLPLSLQSSQLSVLVVCCVVVLAPPVLSSVLSLQVSLQSVLCLLLVQDCLQSNSLNSCLVLLADSVCGSLSSQLSQCPDDDSSHRDALVSSLVSQQQGQLQPRSNNLSLQQLLFCVPHPDGDDLVLKDKAFLQDPDPPADPVQDVQQDPCSVVLCVRHRRGLLGIHIANCRVVCPRDALVCQLPPVRHLLPDPTPLSPPSNVDDGDYSVSSSVSSNVSSVSSCVSSPHRDDDPVSSVVSVVPNPPPAPDDLVLQPCCDPPHPCVVVVVVLVVLLCVLDVQWDWGDDNAWIFIDNSHGQKIWGRDRQWTKIAGADAPVPFDDPVPQWDQCVPPDDDDHHRIIHTGRDPVCSVVVVVRSVVSVVVSVPDDPD/DDKDKDQPLVVQLVAQAEEEAPLFDPQDDAVVVLVVLQVQLLVLLVDPVQQADEDEAWEWEFPDDDDPPDRGYTHTLDCVNVLLLLLLLLLLLLVLQVQHDLDVQNHSVSSLCRHFAPCVDDDPSGGRYAYDDQARQQSVCVSVVHDGDPSHDPRSVNSSVVSNVVCVVCSPCSSSSVSSSRRYMYMYHYDYPPPDDSLVVSVVPQVPPDRDALVSLQSCVLQVPDDSVVSVCLCVPFVVVLCVLLDVVRCVPPVLVLLQLQLLLVPVDRDDSRCSNVSVVVVCPPPVNVVVGSSVVRNVSRLLSNVCSVQAVQVPPDPLVSVLSVLCVLLPLSLQSSQLSVLVVCCVVVLAPPVLSSVLSLQVSLQSVLCLLLVQDCLQSNSLNSCLVLLADSVCGSLSSQLSQCPDDDSSHRDALVSSLVSQQQGQLQPRSNNLSLQQLLFCPPHPDGDDLVLKDKAFLQDPDPPADPVQDVQQDPCSVVLCVRHRRGLLGIHIANCRVVCPNDALVCQLPPVRHLLPDPTPLSPPSNVDDGDYSCSSSVSSNVSSVSSCVSSPHRDDDPVSSVVSVVPNPPPAPDDQVLQPCCDPPHPCVVVVVVLVVLLCVLDVQWDWGDDNAWIFIDNSHGQWIWGRDRQWTKIAGADAPVPFDDVVPQWDQCVPPDDDDHHRIIGTGRDPVCSVVVVVRSVVSVVVSVPDDPD

pLDDT: mean 88.75, std 9.81, range [36.09, 98.31]

Solvent-accessible surface area (backbone atoms only — not comparable to full-atom values): 75002 Å² total; per-residue (Å²): 100,46,37,34,60,38,41,47,64,58,51,44,47,73,47,66,24,39,34,43,51,81,42,52,71,73,81,71,68,49,64,70,58,51,50,51,52,50,50,49,26,44,50,40,28,71,33,80,76,46,69,49,43,62,69,43,55,37,32,30,32,64,50,75,72,71,70,94,83,65,83,54,42,29,36,45,70,42,40,61,62,58,54,51,51,49,52,39,46,52,54,37,48,34,72,71,37,62,92,41,52,76,39,94,74,50,26,29,67,49,41,42,52,46,58,46,30,29,85,90,42,64,76,77,58,21,30,27,66,39,52,47,69,51,47,25,57,27,49,52,24,51,76,66,69,45,72,71,50,93,74,43,35,64,45,59,52,46,51,33,51,49,47,38,49,58,48,67,73,37,74,87,50,50,44,34,48,49,47,9,57,68,23,28,27,30,38,43,32,42,41,36,85,85,49,49,58,64,64,57,44,41,67,42,47,56,23,41,53,82,71,70,50,48,54,42,51,44,44,31,67,68,29,60,87,45,56,68,70,58,32,50,47,50,35,65,70,28,50,48,52,43,47,61,65,43,29,76,68,40,36,75,70,38,43,51,58,47,52,33,30,50,46,14,48,75,69,53,50,78,58,54,85,93,38,37,43,62,52,46,53,55,54,50,61,34,68,69,45,46,70,62,31,66,65,55,52,44,48,51,51,33,53,51,48,50,50,46,30,23,48,78,63,73,60,39,81,53,66,70,54,35,52,50,31,49,54,37,57,66,68,62,53,69,56,41,44,26,40,50,49,53,50,49,54,33,36,76,68,68,63,32,53,71,67,51,48,47,50,49,50,49,40,53,48,19,47,53,51,42,23,54,50,60,68,43,69,68,62,54,46,48,59,49,30,35,51,48,66,80,62,53,39,72,92,43,40,64,58,28,50,38,42,54,49,60,64,35,50,70,83,60,38,50,61,48,68,65,58,41,39,57,30,47,45,60,32,62,46,60,87,32,55,46,37,69,53,60,53,42,52,63,50,31,60,94,46,86,78,65,74,68,56,46,46,32,43,80,30,45,63,58,51,84,59,83,77,65,55,71,68,51,37,62,60,42,36,93,56,26,65,61,47,48,71,65,36,44,44,11,50,36,24,48,42,75,33,82,45,52,79,77,38,56,79,51,50,58,63,52,38,26,68,40,92,79,11,40,58,66,51,88,48,65,74,43,62,67,52,43,77,50,84,68,73,30,63,65,46,32,52,50,43,15,52,54,51,32,57,52,45,46,68,72,44,43,66,71,81,75,55,70,70,58,44,50,56,59,64,67,62,57,76,78,77,56,90,34,48,69,84,68,35,73,36,50,32,93,85,30,82,40,25,62,51,46,53,54,48,51,52,53,59,43,62,75,35,86,61,39,42,80,44,42,46,90,73,35,39,36,34,25,66,91,50,66,23,38,20,37,32,67,33,87,78,31,36,38,33,17,31,33,42,60,48,88,77,57,83,52,95,83,61,69,62,41,78,34,73,84,47,92,64,89,63,52,50,16,24,34,38,76,48,69,51,72,86,49,41,46,46,51,48,24,52,48,47,50,22,44,36,50,62,63,47,47,70,82,121,100,46,37,34,58,40,41,47,65,58,51,44,48,71,46,66,24,40,34,42,51,80,42,54,69,73,79,69,68,50,66,68,59,51,49,51,51,49,51,49,26,46,50,40,28,70,33,80,76,46,68,48,44,62,68,43,56,37,32,29,31,64,50,75,73,69,69,95,82,64,83,52,43,29,36,46,70,40,39,61,61,58,55,51,50,50,51,39,47,50,54,36,48,34,72,70,38,63,92,42,51,75,38,93,73,52,27,29,67,49,42,42,52,46,57,45,30,29,83,90,42,63,77,77,58,21,30,25,67,39,53,46,68,49,47,23,56,28,50,52,23,52,77,66,70,46,74,70,51,94,73,43,36,63,44,59,52,46,50,34,52,50,45,37,50,58,50,68,74,37,73,88,50,50,44,34,47,50,48,10,55,70,23,29,26,28,36,43,31,42,42,36,84,85,50,49,56,65,63,57,43,40,68,42,45,57,26,41,53,82,70,68,50,48,54,40,52,45,44,30,68,69,31,59,87,45,55,70,71,58,30,50,47,49,37,65,70,28,50,48,53,42,46,61,64,42,30,77,68,41,36,74,70,38,42,51,59,48,52,34,29,51,46,13,48,74,68,55,48,78,57,55,84,92,38,36,42,62,53,46,54,55,55,50,62,34,68,69,46,45,70,62,32,67,66,54,52,44,49,51,52,34,54,51,46,50,50,46,29,23,47,78,64,72,61,41,82,52,66,69,53,33,51,52,31,50,52,36,58,66,68,61,54,70,54,40,44,26,40,50,50,52,49,48,54,32,35,77,68,68,64,34,53,72,68,50,49,46,49,50,49,48,39,54,47,19,48,53,50,41,23,57,50,60,68,43,70,67,60,55,47,48,59,50,30,36,52,47,67,81,60,54,38,72,91,43,42,62,59,28,51,38,42,54,49,60,64,35,51,72,83,58,37,51,61,48,69,66,59,40,38,57,31,46,45,60,30,62,47,62,86,33,55,46,37,68,53,59,55,42,52,65,48,32,59,96,46,86,79,64,72,68,56,46,46,32,44,80,30,46,64,59,50,86,60,82,78,65,54,69,66,51,37,61,59,41,35,93,57,27,66,60,48,48,70,66,37,44,44,10,52,35,24,48,44,72,33,81,46,53,80,76,38,56,81,48,50,60,64,52,38,26,68,41,92,79,12,38,58,66,52,89,49,66,72,46,63,66,54,43,76,50,84,66,71,31,65,65,46,31,52,51,45,15,51,55,51,32,57,51,44,45,67,72,43,44,66,69,82,75,56,68,71,59,44,50,57,58,63,67,63,56,76,77,76,57,91,33,50,69,84,70,34,74,37,50,32,94,85,31,83,39,27,62,52,46,53,54,48,51,53,54,59,43,64,74,35,86,60,39,44,80,44,43,46,88,74,34,38,35,33,26,67,93,50,66,24,37,19,38,33,67,33,87,75,32,37,39,32,16,32,34,41,60,50,88,76,56,83,54,94,83,59,70,60,39,78,32,72,83,46,94,64,88,62,52,51,15,25,34,37,76,47,68,50,72,87,51,41,46,46,50,48,25,53,48,46,50,21,44,37,50,62,63,45,47,70,82,121

Sequence (1398 aa):
MKATEARLFDFLKKSPQFVIPIYQRNYSWTITQCQQLWDDIIRAGQREDIQAHFIGSVVYIEQGLYQVSSQSALLVIDGQQRLTTATLIIEALCRHLGDSEPLEGFSARKLRHYYLLNDLEEGERGFKLLLTQTDKESLLALLRQKQWPENHSLRLKENFDFFDEKLSKIPEDLLLVCKGLAKLLIVDVALSRGQDNPQLIFESMNSTGKALSQADLIRNFILMGLEPGHQTKLYEDYWRPMEMAFGQEGYNAQFDGFMRHYLTGKTGNIPRIDDVYEAFKAYAREPQNHADGVDKLLKDIQTYACYYCAMALDKEPDKQLSLGFRDLRELKVDVAYPFLLELYHDYQHDDLSVADFLAAIRLIESYVFRRAVCAIPTNSLNKTFATIKKSINKNTYLESIQAYLQALPSYRRFPDDEEFKREIKKRDLYNFRNRSYWLRRLENEGRKERISVDEYTIEHIMPQQRPLSSAWQKDLGPAWKQTHDSYLHTLGNLTLTGYNSEYSNRVFSDKRDMKGGFKESPLRLNQGLGSLEHWDEQGIVGRAQMLAQKAVEVWQAPNLPSETLVSYAEKRPDNAAWSLADHPHLSNHSPMREIFDVFRQQVLEIDEGVTEEFTKLYVAYKAETNFVDVVPQKSRLRLSLNMPFYELSDPKGLAKDVTNVGRWGNGDVEIGLSSLDQLPYVMGLVRQAFERQMGEENTMKATEARLFDFLKKSPQFVIPIYQRNYSWTITQCQQLWDDIIRAGQREDIQAHFIGSVVYIEQGLYQVSSQSALLVIDGQQRLTTATLIIEALCRHLGDSEPLEGFSARKLRHYYLLNDLEEGERGFKLLLTQTDKESLLALLRQKQWPENHSLRLKENFDFFDEKLSKIPEDLLLVCKGLAKLLIVDVALSRGQDNPQLIFESMNSTGKALSQADLIRNFILMGLEPGHQTKLYEDYWRPMEMAFGQEGYNAQFDGFMRHYLTGKTGNIPRIDDVYEAFKAYAREPQNHADGVDKLLKDIQTYACYYCAMALDKEPDKQLSLGFRDLRELKVDVAYPFLLELYHDYQHDDLSVADFLAAIRLIESYVFRRAVCAIPTNSLNKTFATIKKSINKNTYLESIQAYLQALPSYRRFPDDEEFKREIKKRDLYNFRNRSYWLRRLENEGRKERISVDEYTIEHIMPQQRPLSSAWQKDLGPAWKQTHDSYLHTLGNLTLTGYNSEYSNRVFSDKRDMKGGFKESPLRLNQGLGSLEHWDEQGIVGRAQMLAQKAVEVWQAPNLPSETLVSYAEKRPDNAAWSLADHPHLSNHSPMREIFDVFRQQVLEIDEGVTEEFTKLYVAYKAETNFVDVVPQKSRLRLSLNMPFYELSDPKGLAKDVTNVGRWGNGDVEIGLSSLDQLPYVMGLVRQAFERQMGEENT

Nearest PDB structures (foldseek):
  9jfl-assembly1_A  TM=5.712E-01  e=3.298E-15  Salmonella enterica
  9jfl-assembly1_B  TM=5.533E-01  e=9.033E-14  Salmonella enterica
  9jfl-assembly1_A  TM=5.710E-01  e=9.208E-15  Salmonella enterica
  9jfl-assembly1_B  TM=5.552E-01  e=1.922E-13  Salmonella enterica

Radius of gyration: 34.28 Å; Cα contacts (8 Å, |Δi|>4): 2174; chains: 2; bounding box: 95×99×80 Å

Secondary structure (DSSP, 8-state):
-EEEEEEHHHHHHH-S-EE--TTSPPP---HHHHHHHHHHHHHHHH-TT---EEEEEEEEEE---S-TTS-PPEEEEE-HHHHHHHHHHHHHHHHHHTT--SSTT-SHHHHIIIIIB-TTS-GGGGBSEE--HHHHHHHHHHHTT-PPPTT--HHHHHHHHHHHHHHHT-GGGHHHHHHHHHTEEEEEEEEPTTTS-HHHHHHHHTTSSSPPPHHHHHHHHHHTTS-HHHHHHHIIIIIHHHHHHH-HHHHHHHHHHHHHHHHHHHHS----GGGHHHHHHHHHHSHHHHHHHHHHHHHHHHHHHHHHHHHHSS---SHHHHHHHHHHHHTT-GGGHHHHHHHHHHHHTTSS-HHHHHHHHHHHHHHHHHHHHTT--STTHHHHHHHGGGG--GGGHHHHHHHHHHH--GGG----HHHHHHHHHHS--SSSTTHHHHHHHHHHTT-SS---GGGSEEEESS---SSPPHHHHHHH-TTHHHHHHHHTTSTTTEEEES-HHHHTT--HHHHHHSTTSGGG---GGGTTGGG-S--SHHHHHHHHHHHHHHHHHHSPPP---HHHHHHHHHTS----S--GGG-GGGSTTSHHHHHHHHHHHHHHTS-TT-EEEE-SS-EEEESSSEEEEEEE-SS-EEEEESS-GGG---TT---EE-TTS--SSSSSEEEEE-SGGGHHHHHHHHHHHHHHHHH----/-EEEEEEHHHHHHH-S-EE--TTSPPP---HHHHHHHHHHHHHHHH-TT---EEEEEEEEEE---S-TTS-PPEEEEE-HHHHHHHHHHHHHHHHHHTT--SSTT-SHHHHIIIIIB-TTS-GGGGBSEE--HHHHHHHHHHHTT-PPPTT--HHHHHHHHHHHHHHHT-GGGHHHHHHHHHTEEEEEEEEPTTTS-HHHHHHHHTTSSSPPPHHHHHHHHHHTTS-HHHHHHHIIIIIHHHHHHH-HHHHHHHHHHHHHHHHHHHHS----GGGHHHHHHHHHHSHHHHHHHHHHHHHHHHHHHHHHHHHHSS---SHHHHHHHHHHHHTT-GGGHHHHHHHHHHHHTTSS-HHHHHHHHHHHHHHHHHHHHTT--STTHHHHHHHGGGG--GGGHHHHHHHHHHH--GGG----HHHHHHHHHHS--SSSTTHHHHHHHHHHTT-SS---GGGSEEEESS---SSPPHHHHHHH-TTHHHHHHHHTTSTTTEEEES-HHHHTT--HHHHHHSTTSGGG---GGGTTGGG-S--SHHHHHHHHHHHHHHHHHHSPPP---HHHHHHHHHTS----S--GGG-GGGSTTSHHHHHHHHHHHHHHTT-TT-EEEE-SS-EEEESSSEEEEEEE-SS-EEEEESS-GGG---TT---EE-TTS--SSSSSEEEEE-SGGGHHHHHHHHHHHHHHHHHS---

Organism: NCBI:txid82991